Protein AF-0000000077106596 (afdb_homodimer)

pLDDT: mean 91.0, std 16.8, range [20.61, 98.94]

Secondary structure (DSSP, 8-state):
--------------------------------EEEEEEEEE-PPPGGGPPTT--EESS--EEEEEEEEETTEEEEEEEESSS-B-HHHHHHHHHHHHHHHT--GGGEEEEE---SSS-BBS-SS--SS-B-HHHHHHHHHHHHHHHHHHHHT-EEEEEEEEEEE-TTEE-SEEEETTTTEEEES---SS-S----EEEEEEEEETTS-EEEEEEEEEE---TTTT-TTEE--HHHHHHHHHHHHHH-TT-EEEEEEEEEEEESS---TTT-TT--HHHHHHHHHHHHHHHHHHHHHHHHHSPPB-----EEEEEEEEEEEEEEEES-SSTTT--S-TTSSSPPS--EEEEEEEEEEEEEEEEETTEEEEEESSEE-HHHHHHHHHH---SEEEEEE-S--TT-EE--HHHHHHT-HHHHH-SBPTTTHHHHHHHHHHHHHHHT-/------------------------------PPEEEEEEEEE-PPPGGGPPTT--EESS--EEEEEEEEETTEEEEEEEESSS-B-HHHHHHHHHHHHHHHT--GGGEEEEE---SSS-BBS-SS--SS-B-HHHHHHHHHHHHHHHHHHHHT-EEEEEEEEEEE-TTEE-SEEEETTTTEEEES---SS-S----EEEEEEEEETTS-EEEEEEEEEE---TTTT-TTEE--HHHHHHHHHHHHHH-TT-EEEEEEEEEEEESS---TTT-TT--HHHHHHHHHHHHHHHHHHHHHHHHHSPPB-----EEEEEEEEEEEEEEEES-SSTTT--S-TTSSSPPS--EEEEEEEEEEEEEEEEETTEEEEEESSEE-HHHHHHHHHH---SEEEEEE-S--TT-EE--HHHHHHT-HHHHH-SBPTTTHHHHHHHHHHHHHHHT-

Radius of gyration: 34.12 Å; Cα contacts (8 Å, |Δi|>4): 2135; chains: 2; bounding box: 176×103×85 Å

Solvent-accessible surface area (backbone atoms only — not comparable to full-atom values): 45170 Å² total; per-residue (Å²): 134,84,78,76,79,77,78,79,77,76,78,76,76,75,76,75,74,76,72,74,67,74,73,69,67,69,66,75,76,78,48,64,18,30,36,13,38,23,64,42,80,62,55,73,56,58,90,71,44,54,81,69,31,66,45,73,75,49,73,27,42,39,30,24,39,28,38,30,20,64,87,39,60,36,37,43,34,24,29,46,19,40,32,40,36,68,70,59,48,53,49,52,43,50,50,51,20,66,75,65,75,32,58,57,49,34,47,46,65,28,22,40,38,11,65,23,45,47,31,33,34,76,76,68,95,53,98,56,47,54,34,59,67,55,28,48,45,49,54,54,47,51,58,49,23,47,52,46,2,55,72,47,52,36,60,25,27,35,29,63,41,74,45,78,44,78,62,42,26,18,30,63,17,76,36,78,94,72,70,41,46,36,68,45,64,34,83,80,73,81,57,56,58,50,42,55,33,38,38,39,39,34,23,32,82,85,70,44,66,35,33,33,43,37,32,35,19,48,45,30,53,33,42,41,68,29,66,34,34,30,29,24,33,37,54,37,38,18,26,52,46,41,18,66,74,67,31,87,71,28,33,45,31,41,38,20,24,31,46,21,25,49,60,64,64,52,63,70,84,84,38,87,84,46,42,50,66,50,14,48,52,50,26,48,22,51,4,47,53,52,19,49,50,49,54,52,41,63,71,66,38,66,74,40,60,71,52,44,60,67,39,46,32,66,54,68,52,77,30,58,18,26,43,38,42,49,38,42,36,81,90,47,20,34,82,54,84,86,50,94,45,48,59,77,60,71,43,77,37,86,39,71,67,36,59,48,50,40,35,34,35,31,56,53,66,36,30,42,34,37,28,31,29,42,38,31,21,56,35,51,50,54,47,56,73,73,49,86,65,82,41,75,40,50,31,29,25,32,56,43,83,28,44,30,40,48,35,65,70,38,54,83,54,45,28,31,57,49,22,58,15,22,53,37,88,84,35,50,42,60,51,52,50,53,51,51,52,52,38,51,60,70,47,103,135,83,76,78,81,76,76,78,78,78,79,78,77,76,75,75,74,75,73,74,69,73,75,72,68,73,66,73,76,78,49,66,17,30,36,14,38,24,66,43,82,62,56,72,56,60,92,70,44,53,80,70,32,66,43,73,77,48,73,26,42,38,31,25,40,28,37,30,20,66,87,40,61,36,36,42,32,24,30,44,19,40,31,40,36,68,69,60,48,52,50,51,43,51,50,52,19,66,75,66,75,33,59,56,47,33,47,46,64,28,22,41,38,11,66,25,45,50,32,34,35,76,74,67,96,55,98,54,49,55,34,60,67,56,28,50,46,50,55,53,46,52,56,49,23,47,52,46,2,54,72,47,53,37,60,26,25,35,30,63,40,74,45,78,43,77,62,43,27,18,31,64,17,75,37,77,95,73,70,40,48,38,69,46,66,36,83,79,74,79,57,58,58,52,42,57,32,37,38,39,38,34,23,31,82,84,69,44,67,35,34,32,44,36,31,35,19,46,46,30,52,31,42,41,68,29,67,33,34,28,29,23,31,37,53,37,38,17,26,53,45,40,18,66,73,67,31,87,73,26,31,45,31,39,40,19,24,31,47,22,26,49,62,63,65,53,65,67,86,84,37,86,83,45,41,48,66,51,16,47,52,50,27,47,21,52,4,47,53,52,18,48,50,48,53,52,42,64,71,66,38,67,75,40,58,70,51,44,58,67,38,48,31,66,52,68,54,74,31,58,18,26,43,37,42,52,37,41,37,80,91,46,22,34,83,54,84,88,50,96,44,49,58,77,59,71,44,77,39,84,40,71,68,36,61,48,48,37,34,34,37,31,55,54,65,35,30,42,34,36,28,30,29,42,36,31,22,56,35,52,49,55,46,56,72,71,49,86,64,82,41,75,40,50,33,31,23,31,56,42,83,28,44,30,40,49,35,62,70,38,55,83,52,44,28,31,56,48,22,58,15,23,53,37,84,84,33,49,41,60,50,53,49,53,50,52,52,53,38,52,62,69,47,103

Sequence (888 aa):
MKKGLLYTIASFTCVSLIYASPVTAAEPMETALFAGAAKIDVTPEIDNLPTPLNEVNDPLYIRALYIESQDIPALIIAIDVPAIAPDIFSALLETISNNYAIPEANIILSVTHTHNSLRVANPGPSPIPTSAAFTKAVKDGTLEVVKDAISQKQAAKYGFSTAQSSLIVSRNEWLPNESRYVDGTDRTGLEEVDQTFGILHFESLSDKPIAAVLNLGIQPVVFEPAKNIVSGDVPGATSNYVEAALGEDYVALFTVGAPASPAYRVWSKDKPSRTAKTARTIMNAMGVILGEESLAQIDYMTMSEKPFEISSAVDSFTCSGKKTTPRNLKSHCDMDDETDLPACIHVDEPFPDVKLSLGVLRLGDLAYLTSDSNVTPALWNIFKAGSTLAHPQLVGTNFGPFRFVVNDAAYALNTYPATDTRAQSGCAQSGFISTLNALLQKTEMKKGLLYTIASFTCVSLIYASPVTAAEPMETALFAGAAKIDVTPEIDNLPTPLNEVNDPLYIRALYIESQDIPALIIAIDVPAIAPDIFSALLETISNNYAIPEANIILSVTHTHNSLRVANPGPSPIPTSAAFTKAVKDGTLEVVKDAISQKQAAKYGFSTAQSSLIVSRNEWLPNESRYVDGTDRTGLEEVDQTFGILHFESLSDKPIAAVLNLGIQPVVFEPAKNIVSGDVPGATSNYVEAALGEDYVALFTVGAPASPAYRVWSKDKPSRTAKTARTIMNAMGVILGEESLAQIDYMTMSEKPFEISSAVDSFTCSGKKTTPRNLKSHCDMDDETDLPACIHVDEPFPDVKLSLGVLRLGDLAYLTSDSNVTPALWNIFKAGSTLAHPQLVGTNFGPFRFVVNDAAYALNTYPATDTRAQSGCAQSGFISTLNALLQKTE

Nearest PDB structures (foldseek):
  4wgk-assembly1_A  TM=7.469E-01  e=1.684E-22  Homo sapiens
  4wgk-assembly2_B  TM=7.377E-01  e=1.684E-22  Homo sapiens
  2zws-assembly1_A  TM=7.308E-01  e=1.209E-21  Pseudomonas aeruginosa
  2zxc-assembly1_A  TM=7.308E-01  e=5.382E-21  Pseudomonas aeruginosa
  5j42-assembly1_A  TM=4.556E-01  e=4.514E-01  Mus musculus

Structure (mmCIF, N/CA/C/O backbone):
data_AF-0000000077106596-model_v1
#
loop_
_entity.id
_entity.type
_entity.pdbx_description
1 polymer 'Neutral/alkaline non-lysosomal ceramidase N-terminal domain-containing protein'
#
loop_
_atom_site.group_PDB
_atom_site.id
_atom_site.type_symbol
_atom_site.label_atom_id
_atom_site.label_alt_id
_atom_site.label_comp_id
_atom_site.label_asym_id
_atom_site.label_entity_id
_atom_site.label_seq_id
_atom_site.pdbx_PDB_ins_code
_atom_site.Cartn_x
_atom_site.Cartn_y
_atom_site.Cartn_z
_atom_site.occupancy
_atom_site.B_iso_or_equiv
_atom_site.auth_seq_id
_atom_site.auth_comp_id
_atom_site.auth_asym_id
_atom_site.auth_atom_id
_atom_site.pdbx_PDB_model_num
ATOM 1 N N . MET A 1 1 ? -98.562 -20.219 -50.594 1 20.61 1 MET A N 1
ATOM 2 C CA . MET A 1 1 ? -97.75 -21.453 -50.531 1 20.61 1 MET A CA 1
ATOM 3 C C . MET A 1 1 ? -96.312 -21.172 -50.25 1 20.61 1 MET A C 1
ATOM 5 O O . MET A 1 1 ? -95.562 -20.672 -51.094 1 20.61 1 MET A O 1
ATOM 9 N N . LYS A 1 2 ? -96.125 -20.688 -48.969 1 26.66 2 LYS A N 1
ATOM 10 C CA . LYS A 1 2 ? -95 -20.078 -48.25 1 26.66 2 LYS A CA 1
ATOM 11 C C . LYS A 1 2 ? -93.812 -21.016 -48.219 1 26.66 2 LYS A C 1
ATOM 13 O O . LYS A 1 2 ? -93.812 -22.031 -47.531 1 26.66 2 LYS A O 1
ATOM 18 N N . LYS A 1 3 ? -93.188 -21.188 -49.406 1 24.84 3 LYS A N 1
ATOM 19 C CA . LYS A 1 3 ? -92.062 -22.109 -49.656 1 24.84 3 LYS A CA 1
ATOM 20 C C . LYS A 1 3 ? -90.938 -21.953 -48.625 1 24.84 3 LYS A C 1
ATOM 22 O O . LYS A 1 3 ? -90.438 -20.844 -48.438 1 24.84 3 LYS A O 1
ATOM 27 N N . GLY A 1 4 ? -90.875 -22.781 -47.625 1 25.06 4 GLY A N 1
ATOM 28 C CA . GLY A 1 4 ? -90.062 -23.047 -46.406 1 25.06 4 GLY A CA 1
ATOM 29 C C . GLY A 1 4 ? -88.625 -23.344 -46.719 1 25.06 4 GLY A C 1
ATOM 30 O O . GLY A 1 4 ? -88.312 -24.344 -47.344 1 25.06 4 GLY A O 1
ATOM 31 N N . LEU A 1 5 ? -87.875 -22.344 -47.219 1 29.97 5 LEU A N 1
ATOM 32 C CA . LEU A 1 5 ? -86.5 -22.516 -47.656 1 29.97 5 LEU A CA 1
ATOM 33 C C . LEU A 1 5 ? -85.625 -23.141 -46.562 1 29.97 5 LEU A C 1
ATOM 35 O O . LEU A 1 5 ? -85.562 -22.578 -45.469 1 29.97 5 LEU A O 1
ATOM 39 N N . LEU A 1 6 ? -85.562 -24.438 -46.5 1 27.19 6 LEU A N 1
ATOM 40 C CA . LEU A 1 6 ? -84.812 -25.312 -45.594 1 27.19 6 LEU A CA 1
ATOM 41 C C . LEU A 1 6 ? -83.312 -25.031 -45.688 1 27.19 6 LEU A C 1
ATOM 43 O O . LEU A 1 6 ? -82.688 -25.234 -46.75 1 27.19 6 LEU A O 1
ATOM 47 N N . TYR A 1 7 ? -82.812 -23.922 -45.188 1 28.64 7 TYR A N 1
ATOM 48 C CA . TYR A 1 7 ? -81.375 -23.594 -45.219 1 28.64 7 TYR A CA 1
ATOM 49 C C . TYR A 1 7 ? -80.562 -24.641 -44.531 1 28.64 7 TYR A C 1
ATOM 51 O O . TYR A 1 7 ? -80.812 -25 -43.375 1 28.64 7 TYR A O 1
ATOM 59 N N . THR A 1 8 ? -80 -25.656 -45.25 1 27.86 8 THR A N 1
ATOM 60 C CA . THR A 1 8 ? -79.125 -26.734 -44.844 1 27.86 8 THR A CA 1
ATOM 61 C C . THR A 1 8 ? -77.875 -26.156 -44.219 1 27.86 8 THR A C 1
ATOM 63 O O . THR A 1 8 ? -77.125 -25.422 -44.875 1 27.86 8 THR A O 1
ATOM 66 N N . ILE A 1 9 ? -77.812 -25.844 -42.969 1 30.27 9 ILE A N 1
ATOM 67 C CA . ILE A 1 9 ? -76.625 -25.312 -42.219 1 30.27 9 ILE A CA 1
ATOM 68 C C . ILE A 1 9 ? -75.5 -26.344 -42.188 1 30.27 9 ILE A C 1
ATOM 70 O O . ILE A 1 9 ? -75.688 -27.453 -41.688 1 30.27 9 ILE A O 1
ATOM 74 N N . ALA A 1 10 ? -74.75 -26.469 -43.25 1 27.72 10 ALA A N 1
ATOM 75 C CA . ALA A 1 10 ? -73.562 -27.344 -43.312 1 27.72 10 ALA A CA 1
ATOM 76 C C . ALA A 1 10 ? -72.625 -27.125 -42.125 1 27.72 10 ALA A C 1
ATOM 78 O O . ALA A 1 10 ? -72.25 -25.984 -41.844 1 27.72 10 ALA A O 1
ATOM 79 N N . SER A 1 11 ? -72.688 -27.906 -41.125 1 28.81 11 SER A N 1
ATOM 80 C CA . SER A 1 11 ? -71.875 -27.984 -39.906 1 28.81 11 SER A CA 1
ATOM 81 C C . SER A 1 11 ? -70.438 -28.234 -40.25 1 28.81 11 SER A C 1
ATOM 83 O O . SER A 1 11 ? -70.062 -29.266 -40.844 1 28.81 11 SER A O 1
ATOM 85 N N . PHE A 1 12 ? -69.688 -27.266 -40.75 1 31.22 12 PHE A N 1
ATOM 86 C CA . PHE A 1 12 ? -68.25 -27.438 -41 1 31.22 12 PHE A CA 1
ATOM 87 C C . PHE A 1 12 ? -67.562 -27.891 -39.719 1 31.22 12 PHE A C 1
ATOM 89 O O . PHE A 1 12 ? -67.688 -27.25 -38.688 1 31.22 12 PHE A O 1
ATOM 96 N N . THR A 1 13 ? -67.375 -29.172 -39.562 1 29.67 13 THR A N 1
ATOM 97 C CA . THR A 1 13 ? -66.562 -29.812 -38.531 1 29.67 13 THR A CA 1
ATOM 98 C C . THR A 1 13 ? -65.125 -29.281 -38.531 1 29.67 13 THR A C 1
ATOM 100 O O . THR A 1 13 ? -64.438 -29.469 -39.5 1 29.67 13 THR A O 1
ATOM 103 N N . CYS A 1 14 ? -64.875 -28.109 -38.031 1 28.72 14 CYS A N 1
ATOM 104 C CA . CYS A 1 14 ? -63.531 -27.641 -37.875 1 28.72 14 CYS A CA 1
ATOM 105 C C . CYS A 1 14 ? -62.688 -28.625 -37.062 1 28.72 14 CYS A C 1
ATOM 107 O O . CYS A 1 14 ? -63 -28.891 -35.906 1 28.72 14 CYS A O 1
ATOM 109 N N . VAL A 1 15 ? -62.094 -29.609 -37.75 1 33.62 15 VAL A N 1
ATOM 110 C CA . VAL A 1 15 ? -61.062 -30.453 -37.125 1 33.62 15 VAL A CA 1
ATOM 111 C C . VAL A 1 15 ? -60 -29.578 -36.469 1 33.62 15 VAL A C 1
ATOM 113 O O . VAL A 1 15 ? -59.344 -28.797 -37.125 1 33.62 15 VAL A O 1
ATOM 116 N N . SER A 1 16 ? -60.219 -29.172 -35.25 1 31.47 16 SER A N 1
ATOM 117 C CA . SER A 1 16 ? -59.188 -28.547 -34.438 1 31.47 16 SER A CA 1
ATOM 118 C C . SER A 1 16 ? -57.906 -29.375 -34.469 1 31.47 16 SER A C 1
ATOM 120 O O . SER A 1 16 ? -57.875 -30.5 -33.969 1 31.47 16 SER A O 1
ATOM 122 N N . LEU A 1 17 ? -57.125 -29.219 -35.531 1 34.66 17 LEU A N 1
ATOM 123 C CA . LEU A 1 17 ? -55.781 -29.766 -35.438 1 34.66 17 LEU A CA 1
ATOM 124 C C . LEU A 1 17 ? -55.094 -29.297 -34.156 1 34.66 17 LEU A C 1
ATOM 126 O O . LEU A 1 17 ? -54.906 -28.094 -33.969 1 34.66 17 LEU A O 1
ATOM 130 N N . ILE A 1 18 ? -55.281 -30.047 -33.125 1 34.75 18 ILE A N 1
ATOM 131 C CA . ILE A 1 18 ? -54.438 -29.875 -31.938 1 34.75 18 ILE A CA 1
ATOM 132 C C . ILE A 1 18 ? -52.969 -29.875 -32.344 1 34.75 18 ILE A C 1
ATOM 134 O O . ILE A 1 18 ? -52.438 -30.875 -32.844 1 34.75 18 ILE A O 1
ATOM 138 N N . TYR A 1 19 ? -52.5 -28.719 -32.875 1 34.03 19 TYR A N 1
ATOM 139 C CA . TYR A 1 19 ? -51.031 -28.594 -32.969 1 34.03 19 TYR A CA 1
ATOM 140 C C . TYR A 1 19 ? -50.375 -28.969 -31.656 1 34.03 19 TYR A C 1
ATOM 142 O O . TYR A 1 19 ? -50.688 -28.406 -30.609 1 34.03 19 TYR A O 1
ATOM 150 N N . ALA A 1 20 ? -49.969 -30.234 -31.516 1 37.34 20 ALA A N 1
ATOM 151 C CA . ALA A 1 20 ? -49.031 -30.609 -30.453 1 37.34 20 ALA A CA 1
ATOM 152 C C . ALA A 1 20 ? -47.875 -29.609 -30.344 1 37.34 20 ALA A C 1
ATOM 154 O O . ALA A 1 20 ? -47.156 -29.359 -31.312 1 37.34 20 ALA A O 1
ATOM 155 N N . SER A 1 21 ? -48.125 -28.641 -29.516 1 38.34 21 SER A N 1
ATOM 156 C CA . SER A 1 21 ? -46.969 -27.797 -29.234 1 38.34 21 SER A CA 1
ATOM 157 C C . SER A 1 21 ? -45.719 -28.625 -29.047 1 38.34 21 SER A C 1
ATOM 159 O O . SER A 1 21 ? -45.719 -29.609 -28.328 1 38.34 21 SER A O 1
ATOM 161 N N . PRO A 1 22 ? -44.781 -28.562 -30 1 39 22 PRO A N 1
ATOM 162 C CA . PRO A 1 22 ? -43.531 -29.297 -29.703 1 39 22 PRO A CA 1
ATOM 163 C C . PRO A 1 22 ? -43.094 -29.141 -28.25 1 39 22 PRO A C 1
ATOM 165 O O . PRO A 1 22 ? -43.312 -28.078 -27.656 1 39 22 PRO A O 1
ATOM 168 N N . VAL A 1 23 ? -43.156 -30.219 -27.5 1 40.28 23 VAL A N 1
ATOM 169 C CA . VAL A 1 23 ? -42.406 -30.281 -26.25 1 40.28 23 VAL A CA 1
ATOM 170 C C . VAL A 1 23 ? -41.094 -29.531 -26.406 1 40.28 23 VAL A C 1
ATOM 172 O O . VAL A 1 23 ? -40.281 -29.859 -27.266 1 40.28 23 VAL A O 1
ATOM 175 N N . THR A 1 24 ? -41.156 -28.266 -26.188 1 35.38 24 THR A N 1
ATOM 176 C CA . THR A 1 24 ? -39.844 -27.641 -26.031 1 35.38 24 THR A CA 1
ATOM 177 C C . THR A 1 24 ? -38.906 -28.547 -25.266 1 35.38 24 THR A C 1
ATOM 179 O O . THR A 1 24 ? -39.188 -29 -24.172 1 35.38 24 THR A O 1
ATOM 182 N N . ALA A 1 25 ? -38.156 -29.391 -25.969 1 32.91 25 ALA A N 1
ATOM 183 C CA . ALA A 1 25 ? -37.031 -30.031 -25.312 1 32.91 25 ALA A CA 1
ATOM 184 C C . ALA A 1 25 ? -36.5 -29.188 -24.156 1 32.91 25 ALA A C 1
ATOM 186 O O . ALA A 1 25 ? -36.375 -27.969 -24.281 1 32.91 25 ALA A O 1
ATOM 187 N N . ALA A 1 26 ? -36.75 -29.719 -23.031 1 36.34 26 ALA A N 1
ATOM 188 C CA . ALA A 1 26 ? -36.125 -29.125 -21.859 1 36.34 26 ALA A CA 1
ATOM 189 C C . ALA A 1 26 ? -34.75 -28.531 -22.219 1 36.34 26 ALA A C 1
ATOM 191 O O . ALA A 1 26 ? -33.969 -29.172 -22.906 1 36.34 26 ALA A O 1
ATOM 192 N N . GLU A 1 27 ? -34.688 -27.297 -22.438 1 39.28 27 GLU A N 1
ATOM 193 C CA . GLU A 1 27 ? -33.344 -26.703 -22.547 1 39.28 27 GLU A CA 1
ATOM 194 C C . GLU A 1 27 ? -32.312 -27.578 -21.859 1 39.28 27 GLU A C 1
ATOM 196 O O . GLU A 1 27 ? -32.562 -28.109 -20.766 1 39.28 27 GLU A O 1
ATOM 201 N N . PRO A 1 28 ? -31.453 -28.234 -22.531 1 41.34 28 PRO A N 1
ATOM 202 C CA . PRO A 1 28 ? -30.422 -28.953 -21.781 1 41.34 28 PRO A CA 1
ATOM 203 C C . PRO A 1 28 ? -30.109 -28.312 -20.422 1 41.34 28 PRO A C 1
ATOM 205 O O . PRO A 1 28 ? -30.109 -27.078 -20.312 1 41.34 28 PRO A O 1
ATOM 208 N N . MET A 1 29 ? -30.547 -28.766 -19.344 1 42.38 29 MET A N 1
ATOM 209 C CA . MET A 1 29 ? -30.172 -28.328 -18 1 42.38 29 MET A CA 1
ATOM 210 C C . MET A 1 29 ? -28.781 -27.719 -18.016 1 42.38 29 MET A C 1
ATOM 212 O O . MET A 1 29 ? -27.797 -28.406 -18.297 1 42.38 29 MET A O 1
ATOM 216 N N . GLU A 1 30 ? -28.531 -26.547 -18.531 1 51.75 30 GLU A N 1
ATOM 217 C CA . GLU A 1 30 ? -27.297 -25.797 -18.391 1 51.75 30 GLU A CA 1
ATOM 218 C C . GLU A 1 30 ? -26.531 -26.234 -17.141 1 51.75 30 GLU A C 1
ATOM 220 O O . GLU A 1 30 ? -27.031 -26.094 -16.016 1 51.75 30 GLU A O 1
ATOM 225 N N . THR A 1 31 ? -25.719 -27.281 -17.172 1 65.56 31 THR A N 1
ATOM 226 C CA . THR A 1 31 ? -25 -27.922 -16.078 1 65.56 31 THR A CA 1
ATOM 227 C C . THR A 1 31 ? -24.328 -26.891 -15.188 1 65.56 31 THR A C 1
ATOM 229 O O . THR A 1 31 ? -23.844 -25.859 -15.68 1 65.56 31 THR A O 1
ATOM 232 N N . ALA A 1 32 ? -24.359 -27 -13.875 1 85.62 32 ALA A N 1
ATOM 233 C CA . ALA A 1 32 ? -24.031 -26.188 -12.703 1 85.62 32 ALA A CA 1
ATOM 234 C C . ALA A 1 32 ? -22.531 -25.969 -12.586 1 85.62 32 ALA A C 1
ATOM 236 O O . ALA A 1 32 ? -21.75 -26.734 -13.148 1 85.62 32 ALA A O 1
ATOM 237 N N . LEU A 1 33 ? -22.125 -24.891 -12.289 1 96.81 33 LEU A N 1
ATOM 238 C CA . LEU A 1 33 ? -20.766 -24.578 -11.867 1 96.81 33 LEU A CA 1
ATOM 239 C C . LEU A 1 33 ? -20.484 -25.172 -10.484 1 96.81 33 LEU A C 1
ATOM 241 O O . LEU A 1 33 ? -21.312 -25.047 -9.578 1 96.81 33 LEU A O 1
ATOM 245 N N . PHE A 1 34 ? -19.375 -25.875 -10.461 1 98.25 34 PHE A N 1
ATOM 246 C CA . PHE A 1 34 ? -18.969 -26.484 -9.195 1 98.25 34 PHE A CA 1
ATOM 247 C C . PHE A 1 34 ? -17.562 -26.016 -8.797 1 98.25 34 PHE A C 1
ATOM 249 O O . PHE A 1 34 ? -16.734 -25.734 -9.664 1 98.25 34 PHE A O 1
ATOM 256 N N . ALA A 1 35 ? -17.359 -25.969 -7.508 1 98.75 35 ALA A N 1
ATOM 257 C CA . ALA A 1 35 ? -16.047 -25.672 -6.965 1 98.75 35 ALA A CA 1
ATOM 258 C C . ALA A 1 35 ? -15.797 -26.422 -5.664 1 98.75 35 ALA A C 1
ATOM 260 O O . ALA A 1 35 ? -16.734 -26.75 -4.938 1 98.75 35 ALA A O 1
ATOM 261 N N . GLY A 1 36 ? -14.609 -26.781 -5.445 1 98.75 36 GLY A N 1
ATOM 262 C CA . GLY A 1 36 ? -14.102 -27.344 -4.207 1 98.75 36 GLY A CA 1
ATOM 263 C C . GLY A 1 36 ? -12.664 -26.953 -3.912 1 98.75 36 GLY A C 1
ATOM 264 O O . GLY A 1 36 ? -11.867 -26.766 -4.832 1 98.75 36 GLY A O 1
ATOM 265 N N . ALA A 1 37 ? -12.375 -26.844 -2.615 1 98.88 37 ALA A N 1
ATOM 266 C CA . ALA A 1 37 ? -11.023 -26.406 -2.268 1 98.88 37 ALA A CA 1
ATOM 267 C C . ALA A 1 37 ? -10.539 -27.094 -0.993 1 98.88 37 ALA A C 1
ATOM 269 O O . ALA A 1 37 ? -11.352 -27.547 -0.182 1 98.88 37 ALA A O 1
ATOM 270 N N . ALA A 1 38 ? -9.258 -27.141 -0.921 1 98.81 38 ALA A N 1
ATOM 271 C CA . ALA A 1 38 ? -8.617 -27.703 0.264 1 98.81 38 ALA A CA 1
ATOM 272 C C . ALA A 1 38 ? -7.191 -27.188 0.422 1 98.81 38 ALA A C 1
ATOM 274 O O . ALA A 1 38 ? -6.613 -26.641 -0.524 1 98.81 38 ALA A O 1
ATOM 275 N N . LYS A 1 39 ? -6.672 -27.297 1.571 1 98.69 39 LYS A N 1
ATOM 276 C CA . LYS A 1 39 ? -5.273 -26.984 1.854 1 98.69 39 LYS A CA 1
ATOM 277 C C . LYS A 1 39 ? -4.672 -28 2.824 1 98.69 39 LYS A C 1
ATOM 279 O O . LYS A 1 39 ? -5.391 -28.609 3.617 1 98.69 39 LYS A O 1
ATOM 284 N N . ILE A 1 40 ? -3.432 -28.156 2.766 1 98.56 40 ILE A N 1
ATOM 285 C CA . ILE A 1 40 ? -2.746 -29.078 3.664 1 98.56 40 ILE A CA 1
ATOM 286 C C . ILE A 1 40 ? -1.422 -28.469 4.117 1 98.56 40 ILE A C 1
ATOM 288 O O . ILE A 1 40 ? -0.738 -27.797 3.338 1 98.56 40 ILE A O 1
ATOM 292 N N . ASP A 1 41 ? -1.098 -28.609 5.379 1 98.44 41 ASP A N 1
ATOM 293 C CA . ASP A 1 41 ? 0.151 -28.172 5.984 1 98.44 41 ASP A CA 1
ATOM 294 C C . ASP A 1 41 ? 1.279 -29.156 5.723 1 98.44 41 ASP A C 1
ATOM 296 O O . ASP A 1 41 ? 1.189 -30.328 6.105 1 98.44 41 ASP A O 1
ATOM 300 N N . VAL A 1 42 ? 2.322 -28.703 5.082 1 98.31 42 VAL A N 1
ATOM 301 C CA . VAL A 1 42 ? 3.441 -29.594 4.781 1 98.31 42 VAL A CA 1
ATOM 302 C C . VAL A 1 42 ? 4.703 -29.078 5.48 1 98.31 42 VAL A C 1
ATOM 304 O O . VAL A 1 42 ? 5.816 -29.438 5.09 1 98.31 42 VAL A O 1
ATOM 307 N N . THR A 1 43 ? 4.59 -28.234 6.48 1 98 43 THR A N 1
ATOM 308 C CA . THR A 1 43 ? 5.719 -27.688 7.215 1 98 43 THR A CA 1
ATOM 309 C C . THR A 1 43 ? 6.543 -28.797 7.859 1 98 43 THR A C 1
ATOM 311 O O . THR A 1 43 ? 6.016 -29.609 8.625 1 98 43 THR A O 1
ATOM 314 N N . PRO A 1 44 ? 7.785 -28.797 7.535 1 95.94 44 PRO A N 1
ATOM 315 C CA . PRO A 1 44 ? 8.602 -29.812 8.211 1 95.94 44 PRO A CA 1
ATOM 316 C C . PRO A 1 44 ? 8.758 -29.531 9.711 1 95.94 44 PRO A C 1
ATOM 318 O O . PRO A 1 44 ? 8.719 -28.375 10.133 1 95.94 44 PRO A O 1
ATOM 321 N N . GLU A 1 45 ? 9.031 -30.609 10.406 1 94.75 45 GLU A N 1
ATOM 322 C CA . GLU A 1 45 ? 9.461 -30.438 11.789 1 94.75 45 GLU A CA 1
ATOM 323 C C . GLU A 1 45 ? 10.828 -29.766 11.859 1 94.75 45 GLU A C 1
ATOM 325 O O . GLU A 1 45 ? 11.695 -30.031 11.023 1 94.75 45 GLU A O 1
ATOM 330 N N . ILE A 1 46 ? 10.984 -29 12.844 1 94.31 46 ILE A N 1
ATOM 331 C CA . ILE A 1 46 ? 12.195 -28.203 12.984 1 94.31 46 ILE A CA 1
ATOM 332 C C . ILE A 1 46 ? 13.422 -29.094 12.945 1 94.31 46 ILE A C 1
ATOM 334 O O . ILE A 1 46 ? 14.414 -28.781 12.289 1 94.31 46 ILE A O 1
ATOM 338 N N . ASP A 1 47 ? 13.375 -30.25 13.555 1 92.81 47 ASP A N 1
ATOM 339 C CA . ASP A 1 47 ? 14.5 -31.172 13.648 1 92.81 47 ASP A CA 1
ATOM 340 C C . ASP A 1 47 ? 14.828 -31.766 12.281 1 92.81 47 ASP A C 1
ATOM 342 O O . ASP A 1 47 ? 15.914 -32.312 12.078 1 92.81 47 ASP A O 1
ATOM 346 N N . ASN A 1 48 ? 14 -31.609 11.328 1 91.5 48 ASN A N 1
ATOM 347 C CA . ASN A 1 48 ? 14.188 -32.188 10.008 1 91.5 48 ASN A CA 1
ATOM 348 C C . ASN A 1 48 ? 14.609 -31.141 8.984 1 91.5 48 ASN A C 1
ATOM 350 O O . ASN A 1 48 ? 14.773 -31.453 7.805 1 91.5 48 ASN A O 1
ATOM 354 N N . LEU A 1 49 ? 14.789 -29.984 9.43 1 93.81 49 LEU A N 1
ATOM 355 C CA . LEU A 1 49 ? 15.203 -28.906 8.523 1 93.81 49 LEU A CA 1
ATOM 356 C C . LEU A 1 49 ? 16.688 -29 8.219 1 93.81 49 LEU A C 1
ATOM 358 O O . LEU A 1 49 ? 17.5 -29.141 9.133 1 93.81 49 LEU A O 1
ATOM 362 N N . PRO A 1 50 ? 16.984 -28.938 6.953 1 92.12 50 PRO A N 1
ATOM 363 C CA . PRO A 1 50 ? 18.406 -28.859 6.645 1 92.12 50 PRO A CA 1
ATOM 364 C C . PRO A 1 50 ? 19.016 -27.484 6.965 1 92.12 50 PRO A C 1
ATOM 366 O O . PRO A 1 50 ? 18.312 -26.484 6.895 1 92.12 50 PRO A O 1
ATOM 369 N N . THR A 1 51 ? 20.344 -27.547 7.148 1 89.19 51 THR A N 1
ATOM 370 C CA . THR A 1 51 ? 21.062 -26.281 7.32 1 89.19 51 THR A CA 1
ATOM 371 C C . THR A 1 51 ? 20.969 -25.438 6.055 1 89.19 51 THR A C 1
ATOM 373 O O . THR A 1 51 ? 21.062 -25.953 4.941 1 89.19 51 THR A O 1
ATOM 376 N N . PRO A 1 52 ? 20.734 -24.172 6.238 1 91.81 52 PRO A N 1
ATOM 377 C CA . PRO A 1 52 ? 20.797 -23.359 7.453 1 91.81 52 PRO A CA 1
ATOM 378 C C . PRO A 1 52 ? 19.438 -23.172 8.109 1 91.81 52 PRO A C 1
ATOM 380 O O . PRO A 1 52 ? 19.328 -22.469 9.109 1 91.81 52 PRO A O 1
ATOM 383 N N . LEU A 1 53 ? 18.406 -23.766 7.641 1 94.38 53 LEU A N 1
ATOM 384 C CA . LEU A 1 53 ? 17.078 -23.609 8.195 1 94.38 53 LEU A CA 1
ATOM 385 C C . LEU A 1 53 ? 16.984 -24.25 9.578 1 94.38 53 LEU A C 1
ATOM 387 O O . LEU A 1 53 ? 17.391 -25.406 9.773 1 94.38 53 LEU A O 1
ATOM 391 N N . ASN A 1 54 ? 16.453 -23.438 10.594 1 96 54 ASN A N 1
ATOM 392 C CA . ASN A 1 54 ? 16.359 -24 11.938 1 96 54 ASN A CA 1
ATOM 393 C C . ASN A 1 54 ? 15.188 -23.406 12.711 1 96 54 ASN A C 1
ATOM 395 O O . ASN A 1 54 ? 15.031 -23.672 13.906 1 96 54 ASN A O 1
ATOM 399 N N . GLU A 1 55 ? 14.43 -22.625 12.086 1 96.81 55 GLU A N 1
ATOM 400 C CA . GLU A 1 55 ? 13.242 -22.016 12.672 1 96.81 55 GLU A CA 1
ATOM 401 C C . GLU A 1 55 ? 12.102 -21.938 11.664 1 96.81 55 GLU A C 1
ATOM 403 O O . GLU A 1 55 ? 12.336 -21.938 10.453 1 96.81 55 GLU A O 1
ATOM 408 N N . VAL A 1 56 ? 10.875 -21.922 12.164 1 97.81 56 VAL A N 1
ATOM 409 C CA . VAL A 1 56 ? 9.688 -21.766 11.336 1 97.81 56 VAL A CA 1
ATOM 410 C C . VAL A 1 56 ? 8.922 -20.5 11.75 1 97.81 56 VAL A C 1
ATOM 412 O O . VAL A 1 56 ? 8.5 -20.391 12.906 1 97.81 56 VAL A O 1
ATOM 415 N N . ASN A 1 57 ? 8.781 -19.562 10.82 1 97.81 57 ASN A N 1
ATOM 416 C CA . ASN A 1 57 ? 8.008 -18.344 11.086 1 97.81 57 ASN A CA 1
ATOM 417 C C . ASN A 1 57 ? 6.516 -18.578 10.914 1 97.81 57 ASN A C 1
ATOM 419 O O . ASN A 1 57 ? 5.711 -18.141 11.727 1 97.81 57 ASN A O 1
ATOM 423 N N . ASP A 1 58 ? 6.09 -19.219 9.906 1 98.06 58 ASP A N 1
ATOM 424 C CA . ASP A 1 58 ? 4.719 -19.562 9.539 1 98.06 58 ASP A CA 1
ATOM 425 C C . ASP A 1 58 ? 4.676 -20.859 8.719 1 98.06 58 ASP A C 1
ATOM 427 O O . ASP A 1 58 ? 5.672 -21.234 8.109 1 98.06 58 ASP A O 1
ATOM 431 N N . PRO A 1 59 ? 3.564 -21.484 8.672 1 97.69 59 PRO A N 1
ATOM 432 C CA . PRO A 1 59 ? 3.484 -22.781 7.988 1 97.69 59 PRO A CA 1
ATOM 433 C C . PRO A 1 59 ? 3.588 -22.656 6.473 1 97.69 59 PRO A C 1
ATOM 435 O O . PRO A 1 59 ? 3.277 -21.594 5.914 1 97.69 59 PRO A O 1
ATOM 438 N N . LEU A 1 60 ? 4.023 -23.766 5.867 1 98.56 60 LEU A N 1
ATOM 439 C CA . LEU A 1 60 ? 3.986 -23.938 4.422 1 98.56 60 LEU A CA 1
ATOM 440 C C . LEU A 1 60 ? 2.781 -24.781 4.012 1 98.56 60 LEU A C 1
ATOM 442 O O . LEU A 1 60 ? 2.545 -25.859 4.57 1 98.56 60 LEU A O 1
ATOM 446 N N . TYR A 1 61 ? 2.098 -24.312 3.006 1 98.81 61 TYR A N 1
ATOM 447 C CA . TYR A 1 61 ? 0.877 -25.016 2.621 1 98.81 61 TYR A CA 1
ATOM 448 C C . TYR A 1 61 ? 0.902 -25.375 1.144 1 98.81 61 TYR A C 1
ATOM 450 O O . TYR A 1 61 ? 1.612 -24.75 0.353 1 98.81 61 TYR A O 1
ATOM 458 N N . ILE A 1 62 ? 0.196 -26.422 0.85 1 98.94 62 ILE A N 1
ATOM 459 C CA . ILE A 1 62 ? -0.313 -26.688 -0.492 1 98.94 62 ILE A CA 1
ATOM 460 C C . ILE A 1 62 ? -1.812 -26.391 -0.542 1 98.94 62 ILE A C 1
ATOM 462 O O . ILE A 1 62 ? -2.566 -26.844 0.322 1 98.94 62 ILE A O 1
ATOM 466 N N . ARG A 1 63 ? -2.217 -25.609 -1.464 1 98.94 63 ARG A N 1
ATOM 467 C CA . ARG A 1 63 ? -3.615 -25.234 -1.651 1 98.94 63 ARG A CA 1
ATOM 468 C C . ARG A 1 63 ? -4.113 -25.641 -3.033 1 98.94 63 ARG A C 1
ATOM 470 O O . ARG A 1 63 ? -3.389 -25.516 -4.023 1 98.94 63 ARG A O 1
ATOM 477 N N . ALA A 1 64 ? -5.336 -26.109 -3.102 1 98.94 64 ALA A N 1
ATOM 478 C CA . ALA A 1 64 ? -5.902 -26.547 -4.379 1 98.94 64 ALA A CA 1
ATOM 479 C C . ALA A 1 64 ? -7.348 -26.078 -4.523 1 98.94 64 ALA A C 1
ATOM 481 O O . ALA A 1 64 ? -8.109 -26.078 -3.553 1 98.94 64 ALA A O 1
ATOM 482 N N . LEU A 1 65 ? -7.691 -25.719 -5.672 1 98.94 65 LEU A N 1
ATOM 483 C CA . LEU A 1 65 ? -9.039 -25.359 -6.082 1 98.94 65 LEU A CA 1
ATOM 484 C C . LEU A 1 65 ? -9.484 -26.188 -7.281 1 98.94 65 LEU A C 1
ATOM 486 O O . LEU A 1 65 ? -8.844 -26.156 -8.336 1 98.94 65 LEU A O 1
ATOM 490 N N . TYR A 1 66 ? -10.508 -26.922 -7.086 1 98.88 66 TYR A N 1
ATOM 491 C CA . TYR A 1 66 ? -11.18 -27.672 -8.148 1 98.88 66 TYR A CA 1
ATOM 492 C C . TYR A 1 66 ? -12.352 -26.875 -8.711 1 98.88 66 TYR A C 1
ATOM 494 O O . TYR A 1 66 ? -13.156 -26.328 -7.961 1 98.88 66 TYR A O 1
ATOM 502 N N . ILE A 1 67 ? -12.422 -26.781 -10.047 1 98.81 67 ILE A N 1
ATOM 503 C CA . ILE A 1 67 ? -13.5 -26.094 -10.75 1 98.81 67 ILE A CA 1
ATOM 504 C C . ILE A 1 67 ? -14.086 -27.016 -11.812 1 98.81 67 ILE A C 1
ATOM 506 O O . ILE A 1 67 ? -13.352 -27.703 -12.531 1 98.81 67 ILE A O 1
ATOM 510 N N . GLU A 1 68 ? -15.328 -27.047 -11.883 1 98.5 68 GLU A N 1
ATOM 511 C CA . GLU A 1 68 ? -16.016 -27.781 -12.945 1 98.5 68 GLU A CA 1
ATOM 512 C C . GLU A 1 68 ? -17.156 -26.953 -13.531 1 98.5 68 GLU A C 1
ATOM 514 O O . GLU A 1 68 ? -18.031 -26.484 -12.797 1 98.5 68 GLU A O 1
ATOM 519 N N . SER A 1 69 ? -17.094 -26.75 -14.727 1 98 69 SER A N 1
ATOM 520 C CA . SER A 1 69 ? -18.125 -26.031 -15.461 1 98 69 SER A CA 1
ATOM 521 C C . SER A 1 69 ? -18.5 -26.75 -16.75 1 98 69 SER A C 1
ATOM 523 O O . SER A 1 69 ? -17.625 -27.141 -17.531 1 98 69 SER A O 1
ATOM 525 N N . GLN A 1 70 ? -19.812 -27.016 -16.969 1 95.25 70 GLN A N 1
ATOM 526 C CA . GLN A 1 70 ? -20.312 -27.734 -18.125 1 95.25 70 GLN A CA 1
ATOM 527 C C . GLN A 1 70 ? -19.625 -29.078 -18.281 1 95.25 70 GLN A C 1
ATOM 529 O O . GLN A 1 70 ? -19.188 -29.438 -19.375 1 95.25 70 GLN A O 1
ATOM 534 N N . ASP A 1 71 ? -19.328 -29.641 -17.188 1 94.81 71 ASP A N 1
ATOM 535 C CA . ASP A 1 71 ? -18.797 -31 -17.078 1 94.81 71 ASP A CA 1
ATOM 536 C C . ASP A 1 71 ? -17.328 -31.047 -17.469 1 94.81 71 ASP A C 1
ATOM 538 O O . ASP A 1 71 ? -16.781 -32.125 -17.75 1 94.81 71 ASP A O 1
ATOM 542 N N . ILE A 1 72 ? -16.703 -29.938 -17.562 1 97.5 72 ILE A N 1
ATOM 543 C CA . ILE A 1 72 ? -15.273 -29.875 -17.844 1 97.5 72 ILE A CA 1
ATOM 544 C C . ILE A 1 72 ? -14.531 -29.438 -16.578 1 97.5 72 ILE A C 1
ATOM 546 O O . ILE A 1 72 ? -14.812 -28.391 -16.016 1 97.5 72 ILE A O 1
ATOM 550 N N . PRO A 1 73 ? -13.586 -30.219 -16.141 1 98.25 73 PRO A N 1
ATOM 551 C CA . PRO A 1 73 ? -12.867 -29.906 -14.906 1 98.25 73 PRO A CA 1
ATOM 552 C C . PRO A 1 73 ? -11.609 -29.094 -15.141 1 98.25 73 PRO A C 1
ATOM 554 O O . PRO A 1 73 ? -11 -29.172 -16.203 1 98.25 73 PRO A O 1
ATOM 557 N N . ALA A 1 74 ? -11.266 -28.328 -14.164 1 98.81 74 ALA A N 1
ATOM 558 C CA . ALA A 1 74 ? -9.992 -27.625 -14.055 1 98.81 74 ALA A CA 1
ATOM 559 C C . ALA A 1 74 ? -9.469 -27.641 -12.617 1 98.81 74 ALA A C 1
ATOM 561 O O . ALA A 1 74 ? -10.25 -27.828 -11.672 1 98.81 74 ALA A O 1
ATOM 562 N N . LEU A 1 75 ? -8.18 -27.547 -12.523 1 98.88 75 LEU A N 1
ATOM 563 C CA . LEU A 1 75 ? -7.527 -27.594 -11.219 1 98.88 75 LEU A CA 1
ATOM 564 C C . LEU A 1 75 ? -6.422 -26.531 -11.133 1 98.88 75 LEU A C 1
ATOM 566 O O . LEU A 1 75 ? -5.613 -26.406 -12.055 1 98.88 75 LEU A O 1
ATOM 570 N N . ILE A 1 76 ? -6.434 -25.781 -10.055 1 98.94 76 ILE A N 1
ATOM 571 C CA . ILE A 1 76 ? -5.355 -24.844 -9.75 1 98.94 76 ILE A CA 1
ATOM 572 C C . ILE A 1 76 ? -4.723 -25.203 -8.406 1 98.94 76 ILE A C 1
ATOM 574 O O . ILE A 1 76 ? -5.43 -25.391 -7.41 1 98.94 76 ILE A O 1
ATOM 578 N N . ILE A 1 77 ? -3.426 -25.312 -8.422 1 98.94 77 ILE A N 1
ATOM 579 C CA . ILE A 1 77 ? -2.674 -25.688 -7.23 1 98.94 77 ILE A CA 1
ATOM 580 C C . ILE A 1 77 ? -1.56 -24.672 -6.98 1 98.94 77 ILE A C 1
ATOM 582 O O . ILE A 1 77 ? -0.874 -24.25 -7.914 1 98.94 77 ILE A O 1
ATOM 586 N N . ALA A 1 78 ? -1.4 -24.25 -5.762 1 98.94 78 ALA A N 1
ATOM 587 C CA . ALA A 1 78 ? -0.305 -23.391 -5.344 1 98.94 78 ALA A CA 1
ATOM 588 C C . ALA A 1 78 ? 0.451 -23.984 -4.16 1 98.94 78 ALA A C 1
ATOM 590 O O . ALA A 1 78 ? -0.157 -24.375 -3.162 1 98.94 78 ALA A O 1
ATOM 591 N N . ILE A 1 79 ? 1.763 -24.016 -4.258 1 98.88 79 ILE A N 1
ATOM 592 C CA . ILE A 1 79 ? 2.6 -24.641 -3.236 1 98.88 79 ILE A CA 1
ATOM 593 C C . ILE A 1 79 ? 3.615 -23.625 -2.717 1 98.88 79 ILE A C 1
ATOM 595 O O . ILE A 1 79 ? 4.301 -22.969 -3.502 1 98.88 79 ILE A O 1
ATOM 599 N N . ASP A 1 80 ? 3.812 -23.547 -1.386 1 98.5 80 ASP A N 1
ATOM 600 C CA . ASP A 1 80 ? 4.75 -22.609 -0.771 1 98.5 80 ASP A CA 1
ATOM 601 C C . ASP A 1 80 ? 6.176 -23.156 -0.82 1 98.5 80 ASP A C 1
ATOM 603 O O . ASP A 1 80 ? 6.785 -23.422 0.221 1 98.5 80 ASP A O 1
ATOM 607 N N . VAL A 1 81 ? 6.691 -23.156 -2.049 1 97.88 81 VAL A N 1
ATOM 608 C CA . VAL A 1 81 ? 8.078 -23.547 -2.275 1 97.88 81 VAL A CA 1
ATOM 609 C C . VAL A 1 81 ? 8.695 -22.656 -3.354 1 97.88 81 VAL A C 1
ATOM 611 O O . VAL A 1 81 ? 7.984 -21.984 -4.09 1 97.88 81 VAL A O 1
ATOM 614 N N . PRO A 1 82 ? 9.992 -22.672 -3.391 1 96.5 82 PRO A N 1
ATOM 615 C CA . PRO A 1 82 ? 10.641 -21.797 -4.379 1 96.5 82 PRO A CA 1
ATOM 616 C C . PRO A 1 82 ? 10.516 -22.344 -5.805 1 96.5 82 PRO A C 1
ATOM 618 O O . PRO A 1 82 ? 10.375 -21.562 -6.754 1 96.5 82 PRO A O 1
ATOM 621 N N . ALA A 1 83 ? 10.641 -23.688 -5.91 1 96.12 83 ALA A N 1
ATOM 622 C CA . ALA A 1 83 ? 10.617 -24.328 -7.219 1 96.12 83 ALA A CA 1
ATOM 623 C C . ALA A 1 83 ? 10.43 -25.844 -7.09 1 96.12 83 ALA A C 1
ATOM 625 O O . ALA A 1 83 ? 10.664 -26.422 -6.02 1 96.12 83 ALA A O 1
ATOM 626 N N . ILE A 1 84 ? 9.945 -26.406 -8.141 1 96.69 84 ILE A N 1
ATOM 627 C CA . ILE A 1 84 ? 9.828 -27.859 -8.266 1 96.69 84 ILE A CA 1
ATOM 628 C C . ILE A 1 84 ? 10.656 -28.344 -9.453 1 96.69 84 ILE A C 1
ATOM 630 O O . ILE A 1 84 ? 10.555 -27.781 -10.547 1 96.69 84 ILE A O 1
ATOM 634 N N . ALA A 1 85 ? 11.398 -29.359 -9.18 1 94.94 85 ALA A N 1
ATOM 635 C CA . ALA A 1 85 ? 12.18 -29.938 -10.273 1 94.94 85 ALA A CA 1
ATOM 636 C C . ALA A 1 85 ? 11.281 -30.391 -11.422 1 94.94 85 ALA A C 1
ATOM 638 O O . ALA A 1 85 ? 10.203 -30.938 -11.188 1 94.94 85 ALA A O 1
ATOM 639 N N . PRO A 1 86 ? 11.766 -30.234 -12.688 1 93.38 86 PRO A N 1
ATOM 640 C CA . PRO A 1 86 ? 10.93 -30.5 -13.852 1 93.38 86 PRO A CA 1
ATOM 641 C C . PRO A 1 86 ? 10.406 -31.938 -13.891 1 93.38 86 PRO A C 1
ATOM 643 O O . PRO A 1 86 ? 9.266 -32.188 -14.297 1 93.38 86 PRO A O 1
ATOM 646 N N . ASP A 1 87 ? 11.203 -32.875 -13.531 1 94 87 ASP A N 1
ATOM 647 C CA . ASP A 1 87 ? 10.781 -34.281 -13.578 1 94 87 ASP A CA 1
ATOM 648 C C . ASP A 1 87 ? 9.68 -34.562 -12.562 1 94 87 ASP A C 1
ATOM 650 O O . ASP A 1 87 ? 8.727 -35.281 -12.852 1 94 87 ASP A O 1
ATOM 654 N N . ILE A 1 88 ? 9.82 -33.969 -11.367 1 96.88 88 ILE A N 1
ATOM 655 C CA . ILE A 1 88 ? 8.797 -34.125 -10.328 1 96.88 88 ILE A CA 1
ATOM 656 C C . ILE A 1 88 ? 7.527 -33.375 -10.742 1 96.88 88 ILE A C 1
ATOM 658 O O . ILE A 1 88 ? 6.422 -33.906 -10.57 1 96.88 88 ILE A O 1
ATOM 662 N N . PHE A 1 89 ? 7.727 -32.281 -11.273 1 97.31 89 PHE A N 1
ATOM 663 C CA . PHE A 1 89 ? 6.621 -31.453 -11.766 1 97.31 89 PHE A CA 1
ATOM 664 C C . PHE A 1 89 ? 5.793 -32.25 -12.781 1 97.31 89 PHE A C 1
ATOM 666 O O . PHE A 1 89 ? 4.574 -32.344 -12.633 1 97.31 89 PHE A O 1
ATOM 673 N N . SER A 1 90 ? 6.422 -32.812 -13.781 1 96.5 90 SER A N 1
ATOM 674 C CA . SER A 1 90 ? 5.75 -33.562 -14.844 1 96.5 90 SER A CA 1
ATOM 675 C C . SER A 1 90 ? 5.07 -34.812 -14.297 1 96.5 90 SER A C 1
ATOM 677 O O . SER A 1 90 ? 3.967 -35.156 -14.719 1 96.5 90 SER A O 1
ATOM 679 N N . ALA A 1 91 ? 5.707 -35.406 -13.406 1 97.81 91 ALA A N 1
ATOM 680 C CA . ALA A 1 91 ? 5.148 -36.625 -12.82 1 97.81 91 ALA A CA 1
ATOM 681 C C . ALA A 1 91 ? 3.875 -36.344 -12.039 1 97.81 91 ALA A C 1
ATOM 683 O O . ALA A 1 91 ? 2.92 -37.125 -12.078 1 97.81 91 ALA A O 1
ATOM 684 N N . LEU A 1 92 ? 3.881 -35.281 -11.289 1 98.44 92 LEU A N 1
ATOM 685 C CA . LEU A 1 92 ? 2.699 -34.875 -10.523 1 98.44 92 LEU A CA 1
ATOM 686 C C . LEU A 1 92 ? 1.53 -34.594 -11.453 1 98.44 92 LEU A C 1
ATOM 688 O O . LEU A 1 92 ? 0.409 -35.031 -11.219 1 98.44 92 LEU A O 1
ATOM 692 N N . LEU A 1 93 ? 1.811 -33.875 -12.523 1 98.31 93 LEU A N 1
ATOM 693 C CA . LEU A 1 93 ? 0.767 -33.531 -13.492 1 98.31 93 LEU A CA 1
ATOM 694 C C . LEU A 1 93 ? 0.173 -34.812 -14.102 1 98.31 93 LEU A C 1
ATOM 696 O O . LEU A 1 93 ? -1.05 -34.938 -14.172 1 98.31 93 LEU A O 1
ATOM 700 N N . GLU A 1 94 ? 1.033 -35.656 -14.484 1 98.25 94 GLU A N 1
ATOM 701 C CA . GLU A 1 94 ? 0.606 -36.906 -15.102 1 98.25 94 GLU A CA 1
ATOM 702 C C . GLU A 1 94 ? -0.236 -37.75 -14.148 1 98.25 94 GLU A C 1
ATOM 704 O O . GLU A 1 94 ? -1.28 -38.281 -14.531 1 98.25 94 GLU A O 1
ATOM 709 N N . THR A 1 95 ? 0.249 -37.844 -12.969 1 98.75 95 THR A N 1
ATOM 710 C CA . THR A 1 95 ? -0.448 -38.656 -11.977 1 98.75 95 THR A CA 1
ATOM 711 C C . THR A 1 95 ? -1.835 -38.062 -11.695 1 98.75 95 THR A C 1
ATOM 713 O O . THR A 1 95 ? -2.822 -38.812 -11.664 1 98.75 95 THR A O 1
ATOM 716 N N . ILE A 1 96 ? -1.948 -36.812 -11.477 1 98.81 96 ILE A N 1
ATOM 717 C CA . ILE A 1 96 ? -3.227 -36.156 -11.203 1 98.81 96 ILE A CA 1
ATOM 718 C C . ILE A 1 96 ? -4.164 -36.344 -12.391 1 98.81 96 ILE A C 1
ATOM 720 O O . ILE A 1 96 ? -5.332 -36.688 -12.227 1 98.81 96 ILE A O 1
ATOM 724 N N . SER A 1 97 ? -3.623 -36.031 -13.531 1 98.56 97 SER A N 1
ATOM 725 C CA . SER A 1 97 ? -4.406 -36.188 -14.758 1 98.56 97 SER A CA 1
ATOM 726 C C . SER A 1 97 ? -4.984 -37.594 -14.883 1 98.56 97 SER A C 1
ATOM 728 O O . SER A 1 97 ? -6.18 -37.75 -15.148 1 98.56 97 SER A O 1
ATOM 730 N N . ASN A 1 98 ? -4.203 -38.562 -14.672 1 98.25 98 ASN A N 1
ATOM 731 C CA . ASN A 1 98 ? -4.621 -39.938 -14.82 1 98.25 98 ASN A CA 1
ATOM 732 C C . ASN A 1 98 ? -5.613 -40.344 -13.734 1 98.25 98 ASN A C 1
ATOM 734 O O . ASN A 1 98 ? -6.59 -41.062 -14.016 1 98.25 98 ASN A O 1
ATOM 738 N N . ASN A 1 99 ? -5.348 -39.938 -12.578 1 98.25 99 ASN A N 1
ATOM 739 C CA . ASN A 1 99 ? -6.176 -40.312 -11.445 1 98.25 99 ASN A CA 1
ATOM 740 C C . ASN A 1 99 ? -7.59 -39.781 -11.555 1 98.25 99 ASN A C 1
ATOM 742 O O . ASN A 1 99 ? -8.547 -40.406 -11.102 1 98.25 99 ASN A O 1
ATOM 746 N N . TYR A 1 100 ? -7.711 -38.594 -12.172 1 98.06 100 TYR A N 1
ATOM 747 C CA . TYR A 1 100 ? -9 -37.906 -12.047 1 98.06 100 TYR A CA 1
ATOM 748 C C . TYR A 1 100 ? -9.555 -37.562 -13.422 1 98.06 100 TYR A C 1
ATOM 750 O O . TYR A 1 100 ? -10.562 -36.844 -13.523 1 98.06 100 TYR A O 1
ATOM 758 N N . ALA A 1 101 ? -8.914 -37.938 -14.469 1 96.88 101 ALA A N 1
ATOM 759 C CA . ALA A 1 101 ? -9.336 -37.719 -15.844 1 96.88 101 ALA A CA 1
ATOM 760 C C . ALA A 1 101 ? -9.469 -36.219 -16.125 1 96.88 101 ALA A C 1
ATOM 762 O O . ALA A 1 101 ? -10.469 -35.75 -16.672 1 96.88 101 ALA A O 1
ATOM 763 N N . ILE A 1 102 ? -8.586 -35.469 -15.602 1 98.38 102 ILE A N 1
ATOM 764 C CA . ILE A 1 102 ? -8.438 -34.062 -15.906 1 98.38 102 ILE A CA 1
ATOM 765 C C . ILE A 1 102 ? -7.277 -33.844 -16.875 1 98.38 102 ILE A C 1
ATOM 767 O O . ILE A 1 102 ? -6.129 -34.188 -16.562 1 98.38 102 ILE A O 1
ATOM 771 N N . PRO A 1 103 ? -7.566 -33.312 -18.047 1 98.12 103 PRO A N 1
ATOM 772 C CA . PRO A 1 103 ? -6.441 -33.094 -18.953 1 98.12 103 PRO A CA 1
ATOM 773 C C . PRO A 1 103 ? -5.32 -32.281 -18.312 1 98.12 103 PRO A C 1
ATOM 775 O O . PRO A 1 103 ? -5.594 -31.328 -17.562 1 98.12 103 PRO A O 1
ATOM 778 N N . GLU A 1 104 ? -4.094 -32.625 -18.578 1 98.06 104 GLU A N 1
ATOM 779 C CA . GLU A 1 104 ? -2.953 -31.922 -18 1 98.06 104 GLU A CA 1
ATOM 780 C C . GLU A 1 104 ? -3.033 -30.422 -18.266 1 98.06 104 GLU A C 1
ATOM 782 O O . GLU A 1 104 ? -2.682 -29.609 -17.391 1 98.06 104 GLU A O 1
ATOM 787 N N . ALA A 1 105 ? -3.521 -30.062 -19.438 1 98.25 105 ALA A N 1
ATOM 788 C CA . ALA A 1 105 ? -3.605 -28.656 -19.828 1 98.25 105 ALA A CA 1
ATOM 789 C C . ALA A 1 105 ? -4.613 -27.906 -18.969 1 98.25 105 ALA A C 1
ATOM 791 O O . ALA A 1 105 ? -4.602 -26.672 -18.906 1 98.25 105 ALA A O 1
ATOM 792 N N . ASN A 1 106 ? -5.527 -28.672 -18.297 1 98.75 106 ASN A N 1
ATOM 793 C CA . ASN A 1 106 ? -6.531 -28.062 -17.422 1 98.75 106 ASN A CA 1
ATOM 794 C C . ASN A 1 106 ? -6.02 -27.922 -15.992 1 98.75 106 ASN A C 1
ATOM 796 O O . ASN A 1 106 ? -6.766 -27.516 -15.102 1 98.75 106 ASN A O 1
ATOM 800 N N . ILE A 1 107 ? -4.75 -28.25 -15.758 1 98.88 107 ILE A N 1
ATOM 801 C CA . ILE A 1 107 ? -4.172 -28.203 -14.422 1 98.88 107 ILE A CA 1
ATOM 802 C C . ILE A 1 107 ? -3.094 -27.125 -14.367 1 98.88 107 ILE A C 1
ATOM 804 O O . ILE A 1 107 ? -2.131 -27.156 -15.133 1 98.88 107 ILE A O 1
ATOM 808 N N . ILE A 1 108 ? -3.295 -26.172 -13.5 1 98.88 108 ILE A N 1
ATOM 809 C CA . ILE A 1 108 ? -2.223 -25.25 -13.164 1 98.88 108 ILE A CA 1
ATOM 810 C C . ILE A 1 108 ? -1.572 -25.672 -11.844 1 98.88 108 ILE A C 1
ATOM 812 O O . ILE A 1 108 ? -2.178 -25.531 -10.781 1 98.88 108 ILE A O 1
ATOM 816 N N . LEU A 1 109 ? -0.433 -26.234 -11.961 1 98.81 109 LEU A N 1
ATOM 817 C CA . LEU A 1 109 ? 0.431 -26.484 -10.812 1 98.81 109 LEU A CA 1
ATOM 818 C C . LEU A 1 109 ? 1.471 -25.375 -10.664 1 98.81 109 LEU A C 1
ATOM 820 O O . LEU A 1 109 ? 2.336 -25.203 -11.523 1 98.81 109 LEU A O 1
ATOM 824 N N . SER A 1 110 ? 1.318 -24.609 -9.562 1 98.69 110 SER A N 1
ATOM 825 C CA . SER A 1 110 ? 2.189 -23.453 -9.398 1 98.69 110 SER A CA 1
ATOM 826 C C . SER A 1 110 ? 2.834 -23.438 -8.016 1 98.69 110 SER A C 1
ATOM 828 O O . SER A 1 110 ? 2.432 -24.188 -7.125 1 98.69 110 SER A O 1
ATOM 830 N N . VAL A 1 111 ? 3.867 -22.594 -7.914 1 98.5 111 VAL A N 1
ATOM 831 C CA . VAL A 1 111 ? 4.527 -22.375 -6.633 1 98.5 111 VAL A CA 1
ATOM 832 C C . VAL A 1 111 ? 4.527 -20.891 -6.301 1 98.5 111 VAL A C 1
ATOM 834 O O . VAL A 1 111 ? 4.457 -20.047 -7.199 1 98.5 111 VAL A O 1
ATOM 837 N N . THR A 1 112 ? 4.637 -20.594 -5.012 1 98.25 112 THR A N 1
ATOM 838 C CA . THR A 1 112 ? 4.66 -19.188 -4.594 1 98.25 112 THR A CA 1
ATOM 839 C C . THR A 1 112 ? 6.051 -18.594 -4.773 1 98.25 112 THR A C 1
ATOM 841 O O . THR A 1 112 ? 6.223 -17.375 -4.688 1 98.25 112 THR A O 1
ATOM 844 N N . HIS A 1 113 ? 7.027 -19.438 -4.938 1 97.5 113 HIS A N 1
ATOM 845 C CA . HIS A 1 113 ? 8.398 -19.031 -5.227 1 97.5 113 HIS A CA 1
ATOM 846 C C . HIS A 1 113 ? 9.039 -18.359 -4.02 1 97.5 113 HIS A C 1
ATOM 848 O O . HIS A 1 113 ? 9.977 -17.578 -4.168 1 97.5 113 HIS A O 1
ATOM 854 N N . THR A 1 114 ? 8.633 -18.672 -2.828 1 97.19 114 THR A N 1
ATOM 855 C CA . THR A 1 114 ? 9.266 -18.156 -1.619 1 97.19 114 THR A CA 1
ATOM 856 C C . THR A 1 114 ? 10.727 -18.594 -1.543 1 97.19 114 THR A C 1
ATOM 858 O O . THR A 1 114 ? 11.055 -19.734 -1.915 1 97.19 114 THR A O 1
ATOM 861 N N . HIS A 1 115 ? 11.555 -17.719 -1.055 1 94.62 115 HIS A N 1
ATOM 862 C CA . HIS A 1 115 ? 12.969 -18.031 -0.898 1 94.62 115 HIS A CA 1
ATOM 863 C C . HIS A 1 115 ? 13.266 -18.562 0.499 1 94.62 115 HIS A C 1
ATOM 865 O O . HIS A 1 115 ? 14.406 -18.891 0.81 1 94.62 115 HIS A O 1
ATOM 871 N N . ASN A 1 116 ? 12.273 -18.688 1.323 1 95.94 116 ASN A N 1
ATOM 872 C CA . ASN A 1 116 ? 12.422 -19.141 2.701 1 95.94 116 ASN A CA 1
ATOM 873 C C . ASN A 1 116 ? 11.828 -20.531 2.896 1 95.94 116 ASN A C 1
ATOM 875 O O . ASN A 1 116 ? 11.102 -20.781 3.867 1 95.94 116 ASN A O 1
ATOM 879 N N . SER A 1 117 ? 12.047 -21.328 1.925 1 96.19 117 SER A N 1
ATOM 880 C CA . SER A 1 117 ? 11.594 -22.719 1.963 1 96.19 117 SER A CA 1
ATOM 881 C C . SER A 1 117 ? 12.57 -23.641 1.234 1 96.19 117 SER A C 1
ATOM 883 O O . SER A 1 117 ? 13.703 -23.25 0.963 1 96.19 117 SER A O 1
ATOM 885 N N . LEU A 1 118 ? 12.133 -24.922 1.059 1 95.38 118 LEU A N 1
ATOM 886 C CA . LEU A 1 118 ? 12.977 -25.938 0.425 1 95.38 118 LEU A CA 1
ATOM 887 C C . LEU A 1 118 ? 12.547 -26.172 -1.017 1 95.38 118 LEU A C 1
ATOM 889 O O . LEU A 1 118 ? 11.352 -26.203 -1.312 1 95.38 118 LEU A O 1
ATOM 893 N N . ARG A 1 119 ? 13.547 -26.297 -1.797 1 94.94 119 ARG A N 1
ATOM 894 C CA . ARG A 1 119 ? 13.258 -26.719 -3.164 1 94.94 119 ARG A CA 1
ATOM 895 C C . ARG A 1 119 ? 12.75 -28.156 -3.203 1 94.94 119 ARG A C 1
ATOM 897 O O . ARG A 1 119 ? 13.227 -29.016 -2.451 1 94.94 119 ARG A O 1
ATOM 904 N N . VAL A 1 120 ? 11.781 -28.406 -4.043 1 96.5 120 VAL A N 1
ATOM 905 C CA . VAL A 1 120 ? 11.297 -29.766 -4.254 1 96.5 120 VAL A CA 1
ATOM 906 C C . VAL A 1 120 ? 12.086 -30.438 -5.375 1 96.5 120 VAL A C 1
ATOM 908 O O . VAL A 1 120 ? 11.859 -30.156 -6.555 1 96.5 120 VAL A O 1
ATOM 911 N N . ALA A 1 121 ? 12.938 -31.203 -4.965 1 94.81 121 ALA A N 1
ATOM 912 C CA . ALA A 1 121 ? 13.859 -31.859 -5.883 1 94.81 121 ALA A CA 1
ATOM 913 C C . ALA A 1 121 ? 14.508 -33.062 -5.227 1 94.81 121 ALA A C 1
ATOM 915 O O . ALA A 1 121 ? 14.477 -33.219 -4.004 1 94.81 121 ALA A O 1
ATOM 916 N N . ASN A 1 122 ? 15 -33.875 -6.102 1 90.12 122 ASN A N 1
ATOM 917 C CA . ASN A 1 122 ? 15.867 -34.906 -5.574 1 90.12 122 ASN A CA 1
ATOM 918 C C . ASN A 1 122 ? 17.141 -34.344 -4.973 1 90.12 122 ASN A C 1
ATOM 920 O O . ASN A 1 122 ? 17.609 -33.281 -5.398 1 90.12 122 ASN A O 1
ATOM 924 N N . PRO A 1 123 ? 17.609 -35.062 -3.93 1 84.31 123 PRO A N 1
ATOM 925 C CA . PRO A 1 123 ? 18.828 -34.531 -3.305 1 84.31 123 PRO A CA 1
ATOM 926 C C . PRO A 1 123 ? 19.969 -34.312 -4.309 1 84.31 123 PRO A C 1
ATOM 928 O O . PRO A 1 123 ? 20.109 -35.094 -5.25 1 84.31 123 PRO A O 1
ATOM 931 N N . GLY A 1 124 ? 20.656 -33.281 -4.18 1 78.5 124 GLY A N 1
ATOM 932 C CA . GLY A 1 124 ? 21.781 -32.906 -5.02 1 78.5 124 GLY A CA 1
ATOM 933 C C . GLY A 1 124 ? 22.281 -31.5 -4.766 1 78.5 124 GLY A C 1
ATOM 934 O O . GLY A 1 124 ? 21.766 -30.797 -3.891 1 78.5 124 GLY A O 1
ATOM 935 N N . PRO A 1 125 ? 23.328 -31.203 -5.441 1 77.19 125 PRO A N 1
ATOM 936 C CA . PRO A 1 125 ? 23.875 -29.844 -5.258 1 77.19 125 PRO A CA 1
ATOM 937 C C . PRO A 1 125 ? 22.906 -28.75 -5.711 1 77.19 125 PRO A C 1
ATOM 939 O O . PRO A 1 125 ? 22.391 -28.812 -6.832 1 77.19 125 PRO A O 1
ATOM 942 N N . SER A 1 126 ? 22.516 -27.969 -4.781 1 78 126 SER A N 1
ATOM 943 C CA . SER A 1 126 ? 21.641 -26.844 -5.078 1 78 126 SER A CA 1
ATOM 944 C C . SER A 1 126 ? 21.891 -25.672 -4.133 1 78 126 SER A C 1
ATOM 946 O O . SER A 1 126 ? 22.172 -25.875 -2.945 1 78 126 SER A O 1
ATOM 948 N N . PRO A 1 127 ? 21.844 -24.469 -4.809 1 76.94 127 PRO A N 1
ATOM 949 C CA . PRO A 1 127 ? 21.953 -23.312 -3.918 1 76.94 127 PRO A CA 1
ATOM 950 C C . PRO A 1 127 ? 20.766 -23.188 -2.963 1 76.94 127 PRO A C 1
ATOM 952 O O . PRO A 1 127 ? 20.859 -22.516 -1.938 1 76.94 127 PRO A O 1
ATOM 955 N N . ILE A 1 128 ? 19.719 -23.812 -3.301 1 85 128 ILE A N 1
ATOM 956 C CA . ILE A 1 128 ? 18.547 -23.844 -2.439 1 85 128 ILE A CA 1
ATOM 957 C C . ILE A 1 128 ? 18.469 -25.188 -1.729 1 85 128 ILE A C 1
ATOM 959 O O . ILE A 1 128 ? 18.547 -26.25 -2.369 1 85 128 ILE A O 1
ATOM 963 N N . PRO A 1 129 ? 18.328 -25.156 -0.418 1 88.56 129 PRO A N 1
ATOM 964 C CA . PRO A 1 129 ? 18.297 -26.422 0.314 1 88.56 129 PRO A CA 1
ATOM 965 C C . PRO A 1 129 ? 17.188 -27.359 -0.175 1 88.56 129 PRO A C 1
ATOM 967 O O . PRO A 1 129 ? 16.109 -26.891 -0.564 1 88.56 129 PRO A O 1
ATOM 970 N N . THR A 1 130 ? 17.531 -28.656 -0.107 1 91.44 130 THR A N 1
ATOM 971 C CA . THR A 1 130 ? 16.578 -29.703 -0.446 1 91.44 130 THR A CA 1
ATOM 972 C C . THR A 1 130 ? 16.5 -30.75 0.665 1 91.44 130 THR A C 1
ATOM 974 O O . THR A 1 130 ? 17.375 -30.797 1.536 1 91.44 130 THR A O 1
ATOM 977 N N . SER A 1 131 ? 15.453 -31.469 0.657 1 92.81 131 SER A N 1
ATOM 978 C CA . SER A 1 131 ? 15.227 -32.562 1.58 1 92.81 131 SER A CA 1
ATOM 979 C C . SER A 1 131 ? 14.359 -33.656 0.942 1 92.81 131 SER A C 1
ATOM 981 O O . SER A 1 131 ? 13.258 -33.375 0.466 1 92.81 131 SER A O 1
ATOM 983 N N . ALA A 1 132 ? 14.922 -34.875 0.995 1 93.94 132 ALA A N 1
ATOM 984 C CA . ALA A 1 132 ? 14.156 -35.969 0.444 1 93.94 132 ALA A CA 1
ATOM 985 C C . ALA A 1 132 ? 12.812 -36.125 1.159 1 93.94 132 ALA A C 1
ATOM 987 O O . ALA A 1 132 ? 11.789 -36.406 0.524 1 93.94 132 ALA A O 1
ATOM 988 N N . ALA A 1 133 ? 12.867 -36 2.438 1 94.69 133 ALA A N 1
ATOM 989 C CA . ALA A 1 133 ? 11.648 -36.125 3.234 1 94.69 133 ALA A CA 1
ATOM 990 C C . ALA A 1 133 ? 10.648 -35.031 2.879 1 94.69 133 ALA A C 1
ATOM 992 O O . ALA A 1 133 ? 9.445 -35.281 2.789 1 94.69 133 ALA A O 1
ATOM 993 N N . PHE A 1 134 ? 11.125 -33.875 2.77 1 96.38 134 PHE A N 1
ATOM 994 C CA . PHE A 1 134 ? 10.242 -32.781 2.418 1 96.38 134 PHE A CA 1
ATOM 995 C C . PHE A 1 134 ? 9.688 -32.938 1.012 1 96.38 134 PHE A C 1
ATOM 997 O O . PHE A 1 134 ? 8.492 -32.719 0.779 1 96.38 134 PHE A O 1
ATOM 1004 N N . THR A 1 135 ? 10.547 -33.281 0.115 1 97.25 135 THR A N 1
ATOM 1005 C CA . THR A 1 135 ? 10.109 -33.562 -1.254 1 97.25 135 THR A CA 1
ATOM 1006 C C . THR A 1 135 ? 9 -34.594 -1.282 1 97.25 135 THR A C 1
ATOM 1008 O O . THR A 1 135 ? 8 -34.438 -1.978 1 97.25 135 THR A O 1
ATOM 1011 N N . LYS A 1 136 ? 9.195 -35.656 -0.568 1 97.5 136 LYS A N 1
ATOM 1012 C CA . LYS A 1 136 ? 8.164 -36.688 -0.478 1 97.5 136 LYS A CA 1
ATOM 1013 C C . LYS A 1 136 ? 6.875 -36.125 0.116 1 97.5 136 LYS A C 1
ATOM 1015 O O . LYS A 1 136 ? 5.781 -36.438 -0.349 1 97.5 136 LYS A O 1
ATOM 1020 N N . ALA A 1 137 ? 7.012 -35.344 1.155 1 97.75 137 ALA A N 1
ATOM 1021 C CA . ALA A 1 137 ? 5.848 -34.75 1.808 1 97.75 137 ALA A CA 1
ATOM 1022 C C . ALA A 1 137 ? 5.066 -33.875 0.838 1 97.75 137 ALA A C 1
ATOM 1024 O O . ALA A 1 137 ? 3.834 -33.875 0.841 1 97.75 137 ALA A O 1
ATOM 1025 N N . VAL A 1 138 ? 5.75 -33.125 0.034 1 98.5 138 VAL A N 1
ATOM 1026 C CA . VAL A 1 138 ? 5.102 -32.25 -0.926 1 98.5 138 VAL A CA 1
ATOM 1027 C C . VAL A 1 138 ? 4.418 -33.062 -2.014 1 98.5 138 VAL A C 1
ATOM 1029 O O . VAL A 1 138 ? 3.285 -32.781 -2.402 1 98.5 138 VAL A O 1
ATOM 1032 N N . LYS A 1 139 ? 5.082 -34.094 -2.512 1 98.56 139 LYS A N 1
ATOM 1033 C CA . LYS A 1 139 ? 4.473 -34.938 -3.518 1 98.56 139 LYS A CA 1
ATOM 1034 C C . LYS A 1 139 ? 3.188 -35.594 -2.994 1 98.56 139 LYS A C 1
ATOM 1036 O O . LYS A 1 139 ? 2.137 -35.469 -3.631 1 98.56 139 LYS A O 1
ATOM 1041 N N . ASP A 1 140 ? 3.297 -36.219 -1.818 1 98.69 140 ASP A N 1
ATOM 1042 C CA . ASP A 1 140 ? 2.146 -36.875 -1.21 1 98.69 140 ASP A CA 1
ATOM 1043 C C . ASP A 1 140 ? 1.049 -35.875 -0.875 1 98.69 140 ASP A C 1
ATOM 1045 O O . ASP A 1 140 ? -0.133 -36.125 -1.103 1 98.69 140 ASP A O 1
ATOM 1049 N N . GLY A 1 141 ? 1.476 -34.75 -0.322 1 98.81 141 GLY A N 1
ATOM 1050 C CA . GLY A 1 141 ? 0.532 -33.688 0.034 1 98.81 141 GLY A CA 1
ATOM 1051 C C . GLY A 1 141 ? -0.217 -33.156 -1.16 1 98.81 141 GLY A C 1
ATOM 1052 O O . GLY A 1 141 ? -1.402 -32.812 -1.061 1 98.81 141 GLY A O 1
ATOM 1053 N N . THR A 1 142 ? 0.47 -33 -2.26 1 98.88 142 THR A N 1
ATOM 1054 C CA . THR A 1 142 ? -0.161 -32.5 -3.475 1 98.88 142 THR A CA 1
ATOM 1055 C C . THR A 1 142 ? -1.269 -33.438 -3.938 1 98.88 142 THR A C 1
ATOM 1057 O O . THR A 1 142 ? -2.373 -33 -4.262 1 98.88 142 THR A O 1
ATOM 1060 N N . LEU A 1 143 ? -0.969 -34.688 -3.969 1 98.88 143 LEU A N 1
ATOM 1061 C CA . LEU A 1 143 ? -1.968 -35.656 -4.387 1 98.88 143 LEU A CA 1
ATOM 1062 C C . LEU A 1 143 ? -3.137 -35.719 -3.406 1 98.88 143 LEU A C 1
ATOM 1064 O O . LEU A 1 143 ? -4.297 -35.781 -3.818 1 98.88 143 LEU A O 1
ATOM 1068 N N . GLU A 1 144 ? -2.848 -35.594 -2.141 1 98.81 144 GLU A N 1
ATOM 1069 C CA . GLU A 1 144 ? -3.881 -35.625 -1.109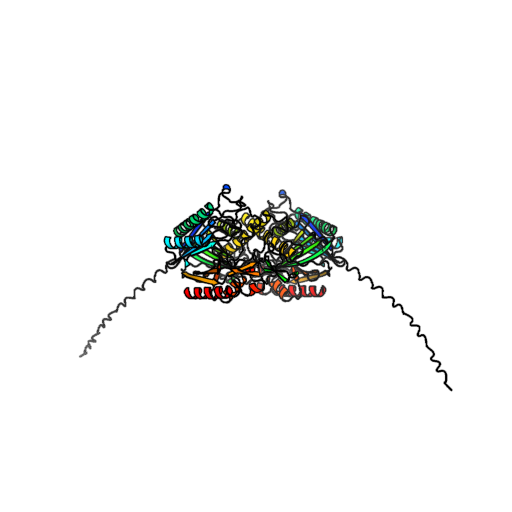 1 98.81 144 GLU A CA 1
ATOM 1070 C C . GLU A 1 144 ? -4.785 -34.406 -1.202 1 98.81 144 GLU A C 1
ATOM 1072 O O . GLU A 1 144 ? -6.008 -34.531 -1.105 1 98.81 144 GLU A O 1
ATOM 1077 N N . VAL A 1 145 ? -4.191 -33.25 -1.339 1 98.81 145 VAL A N 1
ATOM 1078 C CA . VAL A 1 145 ? -4.969 -32.031 -1.326 1 98.81 145 VAL A CA 1
ATOM 1079 C C . VAL A 1 145 ? -5.867 -31.969 -2.559 1 98.81 145 VAL A C 1
ATOM 1081 O O . VAL A 1 145 ? -6.988 -31.453 -2.496 1 98.81 145 VAL A O 1
ATOM 1084 N N . VAL A 1 146 ? -5.402 -32.469 -3.676 1 98.88 146 VAL A N 1
ATOM 1085 C CA . VAL A 1 146 ? -6.215 -32.562 -4.887 1 98.88 146 VAL A CA 1
ATOM 1086 C C . VAL A 1 146 ? -7.426 -33.438 -4.637 1 98.88 146 VAL A C 1
ATOM 1088 O O . VAL A 1 146 ? -8.555 -33.094 -4.973 1 98.88 146 VAL A O 1
ATOM 1091 N N . LYS A 1 147 ? -7.188 -34.594 -4.074 1 98.81 147 LYS A N 1
ATOM 1092 C CA . LYS A 1 147 ? -8.281 -35.5 -3.709 1 98.81 147 LYS A CA 1
ATOM 1093 C C . LYS A 1 147 ? -9.297 -34.781 -2.822 1 98.81 147 LYS A C 1
ATOM 1095 O O . LYS A 1 147 ? -10.508 -34.875 -3.057 1 98.81 147 LYS A O 1
ATOM 1100 N N . ASP A 1 148 ? -8.836 -34.125 -1.838 1 98.81 148 ASP A N 1
ATOM 1101 C CA . ASP A 1 148 ? -9.703 -33.438 -0.892 1 98.81 148 ASP A CA 1
ATOM 1102 C C . ASP A 1 148 ? -10.492 -32.312 -1.585 1 98.81 148 ASP A C 1
ATOM 1104 O O . ASP A 1 148 ? -11.688 -32.156 -1.325 1 98.81 148 ASP A O 1
ATOM 1108 N N . ALA A 1 149 ? -9.836 -31.531 -2.414 1 98.88 149 ALA A N 1
ATOM 1109 C CA . ALA A 1 149 ? -10.508 -30.453 -3.139 1 98.88 149 ALA A CA 1
ATOM 1110 C C . ALA A 1 149 ? -11.648 -31 -3.994 1 98.88 149 ALA A C 1
ATOM 1112 O O . ALA A 1 149 ? -12.742 -30.438 -4.016 1 98.88 149 ALA A O 1
ATOM 1113 N N . ILE A 1 150 ? -11.406 -32.094 -4.68 1 98.69 150 ILE A N 1
ATOM 1114 C CA . ILE A 1 150 ? -12.414 -32.688 -5.539 1 98.69 150 ILE A CA 1
ATOM 1115 C C . ILE A 1 150 ? -13.555 -33.25 -4.688 1 98.69 150 ILE A C 1
ATOM 1117 O O . ILE A 1 150 ? -14.727 -33.125 -5.055 1 98.69 150 ILE A O 1
ATOM 1121 N N . SER A 1 151 ? -13.227 -33.812 -3.566 1 98.44 151 SER A N 1
ATOM 1122 C CA . SER A 1 151 ? -14.234 -34.406 -2.686 1 98.44 151 SER A CA 1
ATOM 1123 C C . SER A 1 151 ? -15.156 -33.312 -2.117 1 98.44 151 SER A C 1
ATOM 1125 O O . SER A 1 151 ? -16.281 -33.594 -1.712 1 98.44 151 SER A O 1
ATOM 1127 N N . GLN A 1 152 ? -14.711 -32.094 -2.088 1 98.06 152 GLN A N 1
ATOM 1128 C CA . GLN A 1 152 ? -15.477 -30.984 -1.511 1 98.06 152 GLN A CA 1
ATOM 1129 C C . GLN A 1 152 ? -16.266 -30.25 -2.582 1 98.06 152 GLN A C 1
ATOM 1131 O O . GLN A 1 152 ? -16.797 -29.156 -2.334 1 98.06 152 GLN A O 1
ATOM 1136 N N . LYS A 1 153 ? -16.328 -30.828 -3.67 1 97.81 153 LYS A N 1
ATOM 1137 C CA . LYS A 1 153 ? -17.047 -30.25 -4.797 1 97.81 153 LYS A CA 1
ATOM 1138 C C . LYS A 1 153 ? -18.5 -29.922 -4.414 1 97.81 153 LYS A C 1
ATOM 1140 O O . LYS A 1 153 ? -19.188 -30.766 -3.84 1 97.81 153 LYS A O 1
ATOM 1145 N N . GLN A 1 154 ? -18.938 -28.703 -4.73 1 97.75 154 GLN A N 1
ATOM 1146 C CA . GLN A 1 154 ? -20.297 -28.25 -4.492 1 97.75 154 GLN A CA 1
ATOM 1147 C C . GLN A 1 154 ? -20.703 -27.172 -5.5 1 97.75 154 GLN A C 1
ATOM 1149 O O . GLN A 1 154 ? -19.844 -26.516 -6.098 1 97.75 154 GLN A O 1
ATOM 1154 N N . ALA A 1 155 ? -21.984 -27.031 -5.668 1 98 155 ALA A N 1
ATOM 1155 C CA . ALA A 1 155 ? -22.469 -25.953 -6.531 1 98 155 ALA A CA 1
ATOM 1156 C C . ALA A 1 155 ? -21.984 -24.594 -6.051 1 98 155 ALA A C 1
ATOM 1158 O O . ALA A 1 155 ? -21.953 -24.328 -4.848 1 98 155 ALA A O 1
ATOM 1159 N N . ALA A 1 156 ? -21.578 -23.812 -7.07 1 98.31 156 ALA A N 1
ATOM 1160 C CA . ALA A 1 156 ? -20.891 -22.578 -6.66 1 98.31 156 ALA A CA 1
ATOM 1161 C C . ALA A 1 156 ? -21.219 -21.422 -7.609 1 98.31 156 ALA A C 1
ATOM 1163 O O . ALA A 1 156 ? -21.734 -21.641 -8.703 1 98.31 156 ALA A O 1
ATOM 1164 N N . LYS A 1 157 ? -21.016 -20.25 -7.148 1 98.06 157 LYS A N 1
ATOM 1165 C CA . LYS A 1 157 ? -20.922 -19.047 -7.965 1 98.06 157 LYS A CA 1
ATOM 1166 C C . LYS A 1 157 ? -19.516 -18.453 -7.914 1 98.06 157 LYS A C 1
ATOM 1168 O O . LYS A 1 157 ? -18.719 -18.797 -7.039 1 98.06 157 LYS A O 1
ATOM 1173 N N . TYR A 1 158 ? -19.266 -17.609 -8.891 1 98.44 158 TYR A N 1
ATOM 1174 C CA . TYR A 1 158 ? -17.922 -17.078 -8.977 1 98.44 158 TYR A CA 1
ATOM 1175 C C . TYR A 1 158 ? -17.922 -15.602 -9.344 1 98.44 158 TYR A C 1
ATOM 1177 O O . TYR A 1 158 ? -18.938 -15.086 -9.82 1 98.44 158 TYR A O 1
ATOM 1185 N N . GLY A 1 159 ? -16.875 -14.945 -8.977 1 98.38 159 GLY A N 1
ATOM 1186 C CA . GLY A 1 159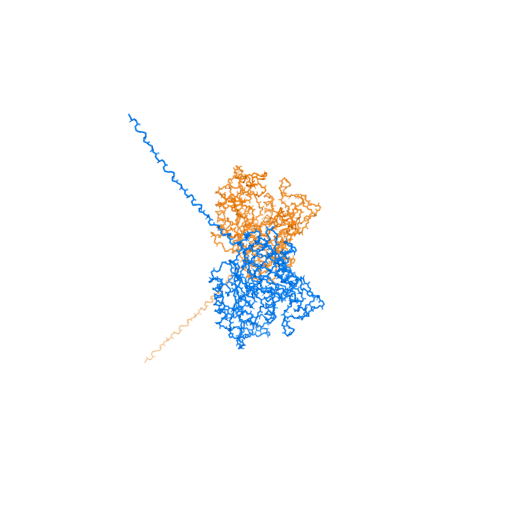 ? -16.578 -13.586 -9.398 1 98.38 159 GLY A CA 1
ATOM 1187 C C . GLY A 1 159 ? -15.102 -13.336 -9.641 1 98.38 159 GLY A C 1
ATOM 1188 O O . GLY A 1 159 ? -14.258 -14.078 -9.141 1 98.38 159 GLY A O 1
ATOM 1189 N N . PHE A 1 160 ? -14.859 -12.359 -10.5 1 98.38 160 PHE A N 1
ATOM 1190 C CA . PHE A 1 160 ? -13.492 -11.922 -10.758 1 98.38 160 PHE A CA 1
ATOM 1191 C C . PHE A 1 160 ? -13.391 -10.406 -10.703 1 98.38 160 PHE A C 1
ATOM 1193 O O . PHE A 1 160 ? -14.281 -9.695 -11.164 1 98.38 160 PHE A O 1
ATOM 1200 N N . SER A 1 161 ? -12.336 -9.953 -10.062 1 97.38 161 SER A N 1
ATOM 1201 C CA . SER A 1 161 ? -12.039 -8.531 -9.984 1 97.38 161 SER A CA 1
ATOM 1202 C C . SER A 1 161 ? -10.531 -8.281 -9.938 1 97.38 161 SER A C 1
ATOM 1204 O O . SER A 1 161 ? -9.758 -9.203 -9.672 1 97.38 161 SER A O 1
ATOM 1206 N N . THR A 1 162 ? -10.133 -7.117 -10.383 1 96.81 162 THR A N 1
ATOM 1207 C CA . THR A 1 162 ? -8.727 -6.734 -10.297 1 96.81 162 THR A CA 1
ATOM 1208 C C . THR A 1 162 ? -8.57 -5.434 -9.516 1 96.81 162 THR A C 1
ATOM 1210 O O . THR A 1 162 ? -9.5 -4.621 -9.461 1 96.81 162 THR A O 1
ATOM 1213 N N . ALA A 1 163 ? -7.426 -5.336 -8.914 1 95.88 163 ALA A N 1
ATOM 1214 C CA . ALA A 1 163 ? -6.953 -4.098 -8.297 1 95.88 163 ALA A CA 1
ATOM 1215 C C . ALA A 1 163 ? -5.52 -3.793 -8.711 1 95.88 163 ALA A C 1
ATOM 1217 O O . ALA A 1 163 ? -4.879 -4.598 -9.398 1 95.88 163 ALA A O 1
ATOM 1218 N N . GLN A 1 164 ? -5.137 -2.6 -8.422 1 94.19 164 GLN A N 1
ATOM 1219 C CA . GLN A 1 164 ? -3.742 -2.221 -8.625 1 94.19 164 GLN A CA 1
ATOM 1220 C C . GLN A 1 164 ? -2.98 -2.209 -7.305 1 94.19 164 GLN A C 1
ATOM 1222 O O . GLN A 1 164 ? -3.488 -1.727 -6.293 1 94.19 164 GLN A O 1
ATOM 1227 N N . SER A 1 165 ? -1.774 -2.779 -7.34 1 95.5 165 SER A N 1
ATOM 1228 C CA . SER A 1 165 ? -0.977 -2.797 -6.117 1 95.5 165 SER A CA 1
ATOM 1229 C C . SER A 1 165 ? 0.333 -2.039 -6.301 1 95.5 165 SER A C 1
ATOM 1231 O O . SER A 1 165 ? 1.134 -2.375 -7.176 1 95.5 165 SER A O 1
ATOM 1233 N N . SER A 1 166 ? 0.576 -1.123 -5.406 1 93.38 166 SER A N 1
ATOM 1234 C CA . SER A 1 166 ? 1.819 -0.359 -5.438 1 93.38 166 SER A CA 1
ATOM 1235 C C . SER A 1 166 ? 2.891 -1.014 -4.57 1 93.38 166 SER A C 1
ATOM 1237 O O . SER A 1 166 ? 3.957 -0.435 -4.352 1 93.38 166 SER A O 1
ATOM 1239 N N . LEU A 1 167 ? 2.654 -2.199 -4.117 1 97.69 167 LEU A N 1
ATOM 1240 C CA . LEU A 1 167 ? 3.586 -2.877 -3.221 1 97.69 167 LEU A CA 1
ATOM 1241 C C . LEU A 1 167 ? 4.715 -3.533 -4.008 1 97.69 167 LEU A C 1
ATOM 1243 O O . LEU A 1 167 ? 5.598 -4.164 -3.424 1 97.69 167 LEU A O 1
ATOM 1247 N N . ILE A 1 168 ? 4.668 -3.35 -5.309 1 97.69 168 ILE A N 1
ATOM 1248 C CA . ILE A 1 168 ? 5.734 -3.873 -6.16 1 97.69 168 ILE A CA 1
ATOM 1249 C C . ILE A 1 168 ? 6.234 -2.775 -7.094 1 97.69 168 ILE A C 1
ATOM 1251 O O . ILE A 1 168 ? 5.465 -1.91 -7.516 1 97.69 168 ILE A O 1
ATOM 1255 N N . VAL A 1 169 ? 7.504 -2.869 -7.375 1 97 169 VAL A N 1
ATOM 1256 C CA . VAL A 1 169 ? 8.156 -1.957 -8.312 1 97 169 VAL A CA 1
ATOM 1257 C C . VAL A 1 169 ? 9.148 -2.729 -9.18 1 97 169 VAL A C 1
ATOM 1259 O O . VAL A 1 169 ? 9.469 -3.885 -8.891 1 97 169 VAL A O 1
ATOM 1262 N N . SER A 1 170 ? 9.609 -2.074 -10.18 1 97.06 170 SER A N 1
ATOM 1263 C CA . SER A 1 170 ? 10.57 -2.746 -11.055 1 97.06 170 SER A CA 1
ATOM 1264 C C . SER A 1 170 ? 11.875 -3.039 -10.32 1 97.06 170 SER A C 1
ATOM 1266 O O . SER A 1 170 ? 12.32 -2.242 -9.492 1 97.06 170 SER A O 1
ATOM 1268 N N . ARG A 1 171 ? 12.461 -4.07 -10.688 1 95.62 171 ARG A N 1
ATOM 1269 C CA . ARG A 1 171 ? 13.75 -4.449 -10.125 1 95.62 171 ARG A CA 1
ATOM 1270 C C . ARG A 1 171 ? 14.891 -3.684 -10.797 1 95.62 171 ARG A C 1
ATOM 1272 O O . ARG A 1 171 ? 16.016 -3.676 -10.305 1 95.62 171 ARG A O 1
ATOM 1279 N N . ASN A 1 172 ? 14.625 -3.152 -11.953 1 95.62 172 ASN A N 1
ATOM 1280 C CA . ASN A 1 172 ? 15.648 -2.447 -12.719 1 95.62 172 ASN A CA 1
ATOM 1281 C C . ASN A 1 172 ? 15.891 -1.044 -12.164 1 95.62 172 ASN A C 1
ATOM 1283 O O . ASN A 1 172 ? 15.203 -0.095 -12.555 1 95.62 172 ASN A O 1
ATOM 1287 N N . GLU A 1 173 ? 16.859 -0.972 -11.336 1 93.44 173 GLU A N 1
ATOM 1288 C CA . GLU A 1 173 ? 17.25 0.32 -10.789 1 93.44 173 GLU A CA 1
ATOM 1289 C C . GLU A 1 173 ? 18.375 0.945 -11.617 1 93.44 173 GLU A C 1
ATOM 1291 O O . GLU A 1 173 ? 19.422 0.321 -11.836 1 93.44 173 GLU A O 1
ATOM 1296 N N . TRP A 1 174 ? 18.156 2.137 -12.039 1 92.75 174 TRP A N 1
ATOM 1297 C CA . TRP A 1 174 ? 19.156 2.838 -12.844 1 92.75 174 TRP A CA 1
ATOM 1298 C C . TRP A 1 174 ? 20.172 3.551 -11.953 1 92.75 174 TRP A C 1
ATOM 1300 O O . TRP A 1 174 ? 19.797 4.297 -11.047 1 92.75 174 TRP A O 1
ATOM 1310 N N . LEU A 1 175 ? 21.422 3.266 -12.203 1 89.56 175 LEU A N 1
ATOM 1311 C CA . LEU A 1 175 ? 22.516 3.994 -11.555 1 89.56 175 LEU A CA 1
ATOM 1312 C C . LEU A 1 175 ? 23.094 5.043 -12.492 1 89.56 175 LEU A C 1
ATOM 1314 O O . LEU A 1 175 ? 23.906 4.723 -13.359 1 89.56 175 LEU A O 1
ATOM 1318 N N . PRO A 1 176 ? 22.828 6.223 -12.211 1 87.31 176 PRO A N 1
ATOM 1319 C CA . PRO A 1 176 ? 23.281 7.254 -13.148 1 87.31 176 PRO A CA 1
ATOM 1320 C C . PRO A 1 176 ? 24.812 7.344 -13.242 1 87.31 176 PRO A C 1
ATOM 1322 O O . PRO A 1 176 ? 25.359 7.527 -14.328 1 87.31 176 PRO A O 1
ATOM 1325 N N . ASN A 1 177 ? 25.516 7.191 -12.195 1 85.25 177 ASN A N 1
ATOM 1326 C CA . ASN A 1 177 ? 26.969 7.352 -12.156 1 85.25 177 ASN A CA 1
ATOM 1327 C C . ASN A 1 177 ? 27.672 6.234 -12.922 1 85.25 177 ASN A C 1
ATOM 1329 O O . ASN A 1 177 ? 28.797 6.418 -13.398 1 85.25 177 ASN A O 1
ATOM 1333 N N . GLU A 1 178 ? 26.953 5.137 -13.07 1 87.31 178 GLU A N 1
ATOM 1334 C CA . GLU A 1 178 ? 27.547 3.996 -13.758 1 87.31 178 GLU A CA 1
ATOM 1335 C C . GLU A 1 178 ? 26.875 3.764 -15.109 1 87.31 178 GLU A C 1
ATOM 1337 O O . GLU A 1 178 ? 27.312 2.912 -15.891 1 87.31 178 GLU A O 1
ATOM 1342 N N . SER A 1 179 ? 25.875 4.52 -15.312 1 88.69 179 SER A N 1
ATOM 1343 C CA . SER A 1 179 ? 25.125 4.426 -16.562 1 88.69 179 SER A CA 1
ATOM 1344 C C . SER A 1 179 ? 24.703 2.986 -16.844 1 88.69 179 SER A C 1
ATOM 1346 O O . SER A 1 179 ? 24.953 2.477 -17.938 1 88.69 179 SER A O 1
ATOM 1348 N N . ARG A 1 180 ? 24.141 2.428 -15.875 1 92.5 180 ARG A N 1
ATOM 1349 C CA . ARG A 1 180 ? 23.688 1.053 -16.031 1 92.5 180 ARG A CA 1
ATOM 1350 C C . ARG A 1 180 ? 22.562 0.729 -15.062 1 92.5 180 ARG A C 1
ATOM 1352 O O . ARG A 1 180 ? 22.391 1.412 -14.047 1 92.5 180 ARG A O 1
ATOM 1359 N N . TYR A 1 181 ? 21.906 -0.341 -15.43 1 93.75 181 TYR A N 1
ATOM 1360 C CA . TYR A 1 181 ? 20.906 -0.9 -14.508 1 93.75 181 TYR A CA 1
ATOM 1361 C C . TYR A 1 181 ? 21.562 -1.875 -13.539 1 93.75 181 TYR A C 1
ATOM 1363 O O . TYR A 1 181 ? 22.531 -2.549 -13.883 1 93.75 181 TYR A O 1
ATOM 1371 N N . VAL A 1 182 ? 21.016 -1.91 -12.383 1 92.31 182 VAL A N 1
ATOM 1372 C CA . VAL A 1 182 ? 21.375 -2.926 -11.398 1 92.31 182 VAL A CA 1
ATOM 1373 C C . VAL A 1 182 ? 20.109 -3.598 -10.867 1 92.31 182 VAL A C 1
ATOM 1375 O O . VAL A 1 182 ? 19 -3.092 -11.062 1 92.31 182 VAL A O 1
ATOM 1378 N N . ASP A 1 183 ? 20.312 -4.824 -10.289 1 92.19 183 ASP A N 1
ATOM 1379 C CA . ASP A 1 183 ? 19.203 -5.461 -9.578 1 92.19 183 ASP A CA 1
ATOM 1380 C C . ASP A 1 183 ? 18.891 -4.727 -8.281 1 92.19 183 ASP A C 1
ATOM 1382 O O . ASP A 1 183 ? 19.703 -4.711 -7.352 1 92.19 183 ASP A O 1
ATOM 1386 N N . GLY A 1 184 ? 17.812 -4 -8.258 1 91.25 184 GLY A N 1
ATOM 1387 C CA . GLY A 1 184 ? 17.422 -3.174 -7.121 1 91.25 184 GLY A CA 1
ATOM 1388 C C . GLY A 1 184 ? 15.953 -2.807 -7.125 1 91.25 184 GLY A C 1
ATOM 1389 O O . GLY A 1 184 ? 15.094 -3.668 -7.328 1 91.25 184 GLY A O 1
ATOM 1390 N N . THR A 1 185 ? 15.688 -1.629 -6.762 1 93.12 185 THR A N 1
ATOM 1391 C CA . THR A 1 185 ? 14.328 -1.113 -6.664 1 93.12 185 THR A CA 1
ATOM 1392 C C . THR A 1 185 ? 14.195 0.215 -7.402 1 93.12 185 THR A C 1
ATOM 1394 O O . THR A 1 185 ? 14.828 1.204 -7.027 1 93.12 185 THR A O 1
ATOM 1397 N N . ASP A 1 186 ? 13.375 0.187 -8.406 1 94.75 186 ASP A N 1
ATOM 1398 C CA . ASP A 1 186 ? 13.156 1.416 -9.164 1 94.75 186 ASP A CA 1
ATOM 1399 C C . ASP A 1 186 ? 12.266 2.385 -8.383 1 94.75 186 ASP A C 1
ATOM 1401 O O . ASP A 1 186 ? 11.148 2.039 -8 1 94.75 186 ASP A O 1
ATOM 1405 N N . ARG A 1 187 ? 12.742 3.596 -8.195 1 92.75 187 ARG A N 1
ATOM 1406 C CA . ARG A 1 187 ? 11.961 4.602 -7.477 1 92.75 187 ARG A CA 1
ATOM 1407 C C . ARG A 1 187 ? 11.461 5.684 -8.422 1 92.75 187 ARG A C 1
ATOM 1409 O O . ARG A 1 187 ? 10.703 6.566 -8.023 1 92.75 187 ARG A O 1
ATOM 1416 N N . THR A 1 188 ? 11.812 5.531 -9.672 1 91.31 188 THR A N 1
ATOM 1417 C CA . THR A 1 188 ? 11.43 6.566 -10.625 1 91.31 188 THR A CA 1
ATOM 1418 C C . THR A 1 188 ? 9.992 6.355 -11.109 1 91.31 188 THR A C 1
ATOM 1420 O O . THR A 1 188 ? 9.328 7.305 -11.523 1 91.31 188 THR A O 1
ATOM 1423 N N . GLY A 1 189 ? 9.602 5.129 -11.117 1 91.06 189 GLY A N 1
ATOM 1424 C CA . GLY A 1 189 ? 8.289 4.793 -11.656 1 91.06 189 GLY A CA 1
ATOM 1425 C C . GLY A 1 189 ? 8.266 4.703 -13.164 1 91.06 189 GLY A C 1
ATOM 1426 O O . GLY A 1 189 ? 7.207 4.508 -13.766 1 91.06 189 GLY A O 1
ATOM 1427 N N . LEU A 1 190 ? 9.375 4.746 -13.773 1 91.44 190 LEU A N 1
ATOM 1428 C CA . LEU A 1 190 ? 9.445 4.805 -15.234 1 91.44 190 LEU A CA 1
ATOM 1429 C C . LEU A 1 190 ? 9.648 3.412 -15.82 1 91.44 190 LEU A C 1
ATOM 1431 O O . LEU A 1 190 ? 9.461 3.211 -17.016 1 91.44 190 LEU A O 1
ATOM 1435 N N . GLU A 1 191 ? 10.047 2.451 -14.938 1 94.25 191 GLU A N 1
ATOM 1436 C CA . GLU A 1 191 ? 10.305 1.096 -15.406 1 94.25 191 GLU A CA 1
ATOM 1437 C C . GLU A 1 191 ? 9.039 0.248 -15.383 1 94.25 191 GLU A C 1
ATOM 1439 O O . GLU A 1 191 ? 8.148 0.472 -14.555 1 94.25 191 GLU A O 1
ATOM 1444 N N . GLU A 1 192 ? 9.016 -0.713 -16.234 1 94.19 192 GLU A N 1
ATOM 1445 C CA . GLU A 1 192 ? 7.828 -1.534 -16.438 1 94.19 192 GLU A CA 1
ATOM 1446 C C . GLU A 1 192 ? 7.57 -2.438 -15.242 1 94.19 192 GLU A C 1
ATOM 1448 O O . GLU A 1 192 ? 8.5 -3.068 -14.727 1 94.19 192 GLU A O 1
ATOM 1453 N N . VAL A 1 193 ? 6.344 -2.465 -14.852 1 97.25 193 VAL A N 1
ATOM 1454 C CA . VAL A 1 193 ? 5.82 -3.35 -13.82 1 97.25 193 VAL A CA 1
ATOM 1455 C C . VAL A 1 193 ? 4.359 -3.68 -14.109 1 97.25 193 VAL A C 1
ATOM 1457 O O . VAL A 1 193 ? 3.654 -2.895 -14.75 1 97.25 193 VAL A O 1
ATOM 1460 N N . ASP A 1 194 ? 3.92 -4.859 -13.883 1 97.81 194 ASP A N 1
ATOM 1461 C CA . ASP A 1 194 ? 2.498 -5.191 -13.906 1 97.81 194 ASP A CA 1
ATOM 1462 C C . ASP A 1 194 ? 1.912 -5.184 -12.492 1 97.81 194 ASP A C 1
ATOM 1464 O O . ASP A 1 194 ? 2 -6.184 -11.773 1 97.81 194 ASP A O 1
ATOM 1468 N N . GLN A 1 195 ? 1.198 -4.164 -12.148 1 97.19 195 GLN A N 1
ATOM 1469 C CA . GLN A 1 195 ? 0.7 -3.979 -10.797 1 97.19 195 GLN A CA 1
ATOM 1470 C C . GLN A 1 195 ? -0.692 -4.582 -10.633 1 97.19 195 GLN A C 1
ATOM 1472 O O . GLN A 1 195 ? -1.325 -4.422 -9.586 1 97.19 195 GLN A O 1
ATOM 1477 N N . THR A 1 196 ? -1.142 -5.293 -11.656 1 97.88 196 THR A N 1
ATOM 1478 C CA . THR A 1 196 ? -2.475 -5.883 -11.586 1 97.88 196 THR A CA 1
ATOM 1479 C C . THR A 1 196 ? -2.527 -6.984 -10.531 1 97.88 196 THR A C 1
ATOM 1481 O O . THR A 1 196 ? -1.713 -7.91 -10.555 1 97.88 196 THR A O 1
ATOM 1484 N N . PHE A 1 197 ? -3.42 -6.828 -9.617 1 98.38 197 PHE A N 1
ATOM 1485 C CA . PHE A 1 197 ? -3.732 -7.828 -8.602 1 98.38 197 PHE A CA 1
ATOM 1486 C C . PHE A 1 197 ? -5.086 -8.469 -8.875 1 98.38 197 PHE A C 1
ATOM 1488 O O . PHE A 1 197 ? -6.129 -7.855 -8.648 1 98.38 197 PHE A O 1
ATOM 1495 N N . GLY A 1 198 ? -5.047 -9.703 -9.375 1 98.75 198 GLY A N 1
ATOM 1496 C CA . GLY A 1 198 ? -6.262 -10.398 -9.766 1 98.75 198 GLY A CA 1
ATOM 1497 C C . GLY A 1 198 ? -6.816 -11.289 -8.664 1 98.75 198 GLY A C 1
ATOM 1498 O O . GLY A 1 198 ? -6.059 -11.969 -7.969 1 98.75 198 GLY A O 1
ATOM 1499 N N . ILE A 1 199 ? -8.156 -11.273 -8.516 1 98.88 199 ILE A N 1
ATOM 1500 C CA . ILE A 1 199 ? -8.836 -12.078 -7.508 1 98.88 199 ILE A CA 1
ATOM 1501 C C . ILE A 1 199 ? -9.977 -12.859 -8.156 1 98.88 199 ILE A C 1
ATOM 1503 O O . ILE A 1 199 ? -10.961 -12.273 -8.617 1 98.88 199 ILE A O 1
ATOM 1507 N N . LEU A 1 200 ? -9.82 -14.125 -8.258 1 98.88 200 LEU A N 1
ATOM 1508 C CA . LEU A 1 200 ? -10.898 -15.047 -8.594 1 98.88 200 LEU A CA 1
ATOM 1509 C C . LEU A 1 200 ? -11.5 -15.656 -7.332 1 98.88 200 LEU A C 1
ATOM 1511 O O . LEU A 1 200 ? -10.781 -16.234 -6.516 1 98.88 200 LEU A O 1
ATOM 1515 N N . HIS A 1 201 ? -12.789 -15.523 -7.164 1 98.88 201 HIS A N 1
ATOM 1516 C CA . HIS A 1 201 ? -13.438 -15.93 -5.918 1 98.88 201 HIS A CA 1
ATOM 1517 C C . HIS A 1 201 ? -14.633 -16.844 -6.188 1 98.88 201 HIS A C 1
ATOM 1519 O O . HIS A 1 201 ? -15.367 -16.641 -7.156 1 98.88 201 HIS A O 1
ATOM 1525 N N . PHE A 1 202 ? -14.805 -17.875 -5.344 1 98.81 202 PHE A N 1
ATOM 1526 C CA . PHE A 1 202 ? -15.945 -18.781 -5.402 1 98.81 202 PHE A CA 1
ATOM 1527 C C . PHE A 1 202 ? -16.672 -18.828 -4.066 1 98.81 202 PHE A C 1
ATOM 1529 O O . PHE A 1 202 ? -16.047 -18.828 -3.008 1 98.81 202 PHE A O 1
ATOM 1536 N N . GLU A 1 203 ? -17.953 -18.906 -4.148 1 98 203 GLU A N 1
ATOM 1537 C CA . GLU A 1 203 ? -18.828 -19.141 -3.012 1 98 203 GLU A CA 1
ATOM 1538 C C . GLU A 1 203 ? -19.875 -20.203 -3.328 1 98 203 GLU A C 1
ATOM 1540 O O . GLU A 1 203 ? -20.172 -20.469 -4.496 1 98 203 GLU A O 1
ATOM 1545 N N . SER A 1 204 ? -20.375 -20.75 -2.252 1 97.19 204 SER A N 1
ATOM 1546 C CA . SER A 1 204 ? -21.5 -21.656 -2.439 1 97.19 204 SER A CA 1
ATOM 1547 C C . SER A 1 204 ? -22.766 -20.875 -2.836 1 97.19 204 SER A C 1
ATOM 1549 O O . SER A 1 204 ? -22.781 -19.656 -2.783 1 97.19 204 SER A O 1
ATOM 1551 N N . LEU A 1 205 ? -23.734 -21.641 -3.17 1 96.38 205 LEU A N 1
ATOM 1552 C CA . LEU A 1 205 ? -25 -21 -3.518 1 96.38 205 LEU A CA 1
ATOM 1553 C C . LEU A 1 205 ? -25.672 -20.406 -2.281 1 96.38 205 LEU A C 1
ATOM 1555 O O . LEU A 1 205 ? -26.562 -19.562 -2.398 1 96.38 205 LEU A O 1
ATOM 1559 N N . SER A 1 206 ? -25.219 -20.812 -1.104 1 95.5 206 SER A N 1
ATOM 1560 C CA . SER A 1 206 ? -25.719 -20.25 0.15 1 95.5 206 SER A CA 1
ATOM 1561 C C . SER A 1 206 ? -24.797 -19.156 0.669 1 95.5 206 SER A C 1
ATOM 1563 O O . SER A 1 206 ? -24.781 -18.859 1.867 1 95.5 206 SER A O 1
ATOM 1565 N N . ASP A 1 207 ? -23.844 -18.719 -0.138 1 93.06 207 ASP A N 1
ATOM 1566 C CA . ASP A 1 207 ? -23 -17.547 0.108 1 93.06 207 ASP A CA 1
ATOM 1567 C C . ASP A 1 207 ? -21.891 -17.891 1.104 1 93.06 207 ASP A C 1
ATOM 1569 O O . ASP A 1 207 ? -21.375 -17 1.791 1 93.06 207 ASP A O 1
ATOM 1573 N N . LYS A 1 208 ? -21.609 -19.156 1.213 1 95.44 208 LYS A N 1
ATOM 1574 C CA . LYS A 1 208 ? -20.453 -19.531 2.006 1 95.44 208 LYS A CA 1
ATOM 1575 C C . LYS A 1 208 ? -19.172 -19.453 1.176 1 95.44 208 LYS A C 1
ATOM 1577 O O . LYS A 1 208 ? -19.094 -20.047 0.099 1 95.44 208 LYS A O 1
ATOM 1582 N N . PRO A 1 209 ? -18.188 -18.75 1.667 1 97.5 209 PRO A N 1
ATOM 1583 C CA . PRO A 1 209 ? -16.953 -18.672 0.898 1 97.5 209 PRO A CA 1
ATOM 1584 C C . PRO A 1 209 ? -16.266 -20.016 0.717 1 97.5 209 PRO A C 1
ATOM 1586 O O . PRO A 1 209 ? -16.25 -20.828 1.647 1 97.5 209 PRO A O 1
ATOM 1589 N N . ILE A 1 210 ? -15.711 -20.25 -0.47 1 98.69 210 ILE A N 1
ATOM 1590 C CA . ILE A 1 210 ? -15.047 -21.516 -0.771 1 98.69 210 ILE A CA 1
ATOM 1591 C C . ILE A 1 210 ? -13.547 -21.281 -0.962 1 98.69 210 ILE A C 1
ATOM 1593 O O . ILE A 1 210 ? -12.727 -21.844 -0.23 1 98.69 210 ILE A O 1
ATOM 1597 N N . ALA A 1 211 ? -13.219 -20.422 -1.979 1 98.88 211 ALA A N 1
ATOM 1598 C CA . ALA A 1 211 ? -11.805 -20.25 -2.291 1 98.88 211 ALA A CA 1
ATOM 1599 C C . ALA A 1 211 ? -11.586 -19 -3.148 1 98.88 211 ALA A C 1
ATOM 1601 O O . ALA A 1 211 ? -12.531 -18.469 -3.727 1 98.88 211 ALA A O 1
ATOM 1602 N N . ALA A 1 212 ? -10.328 -18.609 -3.184 1 98.88 212 ALA A N 1
ATOM 1603 C CA . ALA A 1 212 ? -9.891 -17.578 -4.117 1 98.88 212 ALA A CA 1
ATOM 1604 C C . ALA A 1 212 ? -8.523 -17.906 -4.699 1 98.88 212 ALA A C 1
ATOM 1606 O O . ALA A 1 212 ? -7.738 -18.641 -4.082 1 98.88 212 ALA A O 1
ATOM 1607 N N . VAL A 1 213 ? -8.281 -17.438 -5.879 1 98.94 213 VAL A N 1
ATOM 1608 C CA . VAL A 1 213 ? -6.949 -17.328 -6.457 1 98.94 213 VAL A CA 1
ATOM 1609 C C . VAL A 1 213 ? -6.516 -15.867 -6.488 1 98.94 213 VAL A C 1
ATOM 1611 O O . VAL A 1 213 ? -7.16 -15.031 -7.133 1 98.94 213 VAL A O 1
ATOM 1614 N N . LEU A 1 214 ? -5.5 -15.633 -5.742 1 98.94 214 LEU A N 1
ATOM 1615 C CA . LEU A 1 214 ? -4.867 -14.32 -5.695 1 98.94 214 LEU A CA 1
ATOM 1616 C C . LEU A 1 214 ? -3.625 -14.281 -6.574 1 98.94 214 LEU A C 1
ATOM 1618 O O . LEU A 1 214 ? -2.688 -15.055 -6.367 1 98.94 214 LEU A O 1
ATOM 1622 N N . ASN A 1 215 ? -3.637 -13.359 -7.543 1 98.94 215 ASN A N 1
ATOM 1623 C CA . ASN A 1 215 ? -2.549 -13.328 -8.516 1 98.94 215 ASN A CA 1
ATOM 1624 C C . ASN A 1 215 ? -1.865 -11.961 -8.547 1 98.94 215 ASN A C 1
ATOM 1626 O O . ASN A 1 215 ? -2.51 -10.953 -8.82 1 98.94 215 ASN A O 1
ATOM 1630 N N . LEU A 1 216 ? -0.601 -11.961 -8.195 1 98.88 216 LEU A N 1
ATOM 1631 C CA . LEU A 1 216 ? 0.215 -10.75 -8.234 1 98.88 216 LEU A CA 1
ATOM 1632 C C . LEU A 1 216 ? 1.65 -11.078 -8.641 1 98.88 216 LEU A C 1
ATOM 1634 O O . LEU A 1 216 ? 2.207 -12.086 -8.195 1 98.88 216 LEU A O 1
ATOM 1638 N N . GLY A 1 217 ? 2.203 -10.219 -9.484 1 98.5 217 GLY A N 1
ATOM 1639 C CA . GLY A 1 217 ? 3.588 -10.414 -9.883 1 98.5 217 GLY A CA 1
ATOM 1640 C C . GLY A 1 217 ? 4.582 -9.891 -8.867 1 98.5 217 GLY A C 1
ATOM 1641 O O . GLY A 1 217 ? 5.32 -8.938 -9.141 1 98.5 217 GLY A O 1
ATOM 1642 N N . ILE A 1 218 ? 4.719 -10.609 -7.73 1 98.19 218 ILE A N 1
ATOM 1643 C CA . ILE A 1 218 ? 5.66 -10.195 -6.695 1 98.19 218 ILE A CA 1
ATOM 1644 C C . ILE A 1 218 ? 6.738 -11.266 -6.527 1 98.19 218 ILE A C 1
ATOM 1646 O O . ILE A 1 218 ? 6.441 -12.461 -6.504 1 98.19 218 ILE A O 1
ATOM 1650 N N . GLN A 1 219 ? 7.977 -10.812 -6.508 1 96.94 219 GLN A N 1
ATOM 1651 C CA . GLN A 1 219 ? 9.031 -11.711 -6.051 1 96.94 219 GLN A CA 1
ATOM 1652 C C . GLN A 1 219 ? 9 -11.867 -4.535 1 96.94 219 GLN A C 1
ATOM 1654 O O . GLN A 1 219 ? 9.156 -10.891 -3.797 1 96.94 219 GLN A O 1
ATOM 1659 N N . PRO A 1 220 ? 8.773 -13.039 -4.039 1 97 220 PRO A N 1
ATOM 1660 C CA . PRO A 1 220 ? 8.625 -13.227 -2.596 1 97 220 PRO A CA 1
ATOM 1661 C C . PRO A 1 220 ? 9.969 -13.289 -1.866 1 97 220 PRO A C 1
ATOM 1663 O O . PRO A 1 220 ? 10.336 -14.344 -1.346 1 97 220 PRO A O 1
ATOM 1666 N N . VAL A 1 221 ? 10.609 -12.148 -1.707 1 95.56 221 VAL A N 1
ATOM 1667 C CA . VAL A 1 221 ? 11.953 -12.109 -1.143 1 95.56 221 VAL A CA 1
ATOM 1668 C C . VAL A 1 221 ? 11.992 -11.125 0.027 1 95.56 221 VAL A C 1
ATOM 1670 O O . VAL A 1 221 ? 13.07 -10.703 0.459 1 95.56 221 VAL A O 1
ATOM 1673 N N . VAL A 1 222 ? 10.898 -10.758 0.525 1 97 222 VAL A N 1
ATOM 1674 C CA . VAL A 1 222 ? 10.859 -9.797 1.62 1 97 222 VAL A CA 1
ATOM 1675 C C . VAL A 1 222 ? 11.484 -10.406 2.871 1 97 222 VAL A C 1
ATOM 1677 O O . VAL A 1 222 ? 12.227 -9.742 3.592 1 97 222 VAL A O 1
ATOM 1680 N N . PHE A 1 223 ? 11.266 -11.672 3.086 1 96 223 PHE A N 1
ATOM 1681 C CA . PHE A 1 223 ? 11.742 -12.336 4.293 1 96 223 PHE A CA 1
ATOM 1682 C C . PHE A 1 223 ? 13.086 -13.008 4.043 1 96 223 PHE A C 1
ATOM 1684 O O . PHE A 1 223 ? 13.633 -13.656 4.934 1 96 223 PHE A O 1
ATOM 1691 N N . GLU A 1 224 ? 13.648 -12.828 2.949 1 92.44 224 GLU A N 1
ATOM 1692 C CA . GLU A 1 224 ? 14.875 -13.477 2.506 1 92.44 224 GLU A CA 1
ATOM 1693 C C . GLU A 1 224 ? 16.031 -13.203 3.469 1 92.44 224 GLU A C 1
ATOM 1695 O O . GLU A 1 224 ? 16.891 -14.055 3.666 1 92.44 224 GLU A O 1
ATOM 1700 N N . PRO A 1 225 ? 16.094 -12.023 4.066 1 90.44 225 PRO A N 1
ATOM 1701 C CA . PRO A 1 225 ? 17.172 -11.789 5.027 1 90.44 225 PRO A CA 1
ATOM 1702 C C . PRO A 1 225 ? 17.172 -12.789 6.176 1 90.44 225 PRO A C 1
ATOM 1704 O O . PRO A 1 225 ? 18.203 -13 6.82 1 90.44 225 PRO A O 1
ATOM 1707 N N . ALA A 1 226 ? 16.078 -13.32 6.473 1 92.25 226 ALA A N 1
ATOM 1708 C CA . ALA A 1 226 ? 16 -14.383 7.473 1 92.25 226 ALA A CA 1
ATOM 1709 C C . ALA A 1 226 ? 16.266 -15.742 6.844 1 92.25 226 ALA A C 1
ATOM 1711 O O . ALA A 1 226 ? 15.398 -16.625 6.844 1 92.25 226 ALA A O 1
ATOM 1712 N N . LYS A 1 227 ? 17.438 -16.016 6.508 1 89.5 227 LYS A N 1
ATOM 1713 C CA . LYS A 1 227 ? 17.844 -17.156 5.672 1 89.5 227 LYS A CA 1
ATOM 1714 C C . LYS A 1 227 ? 17.641 -18.469 6.41 1 89.5 227 LYS A C 1
ATOM 1716 O O . LYS A 1 227 ? 17.516 -19.531 5.781 1 89.5 227 LYS A O 1
ATOM 1721 N N . ASN A 1 228 ? 17.609 -18.406 7.68 1 94.25 228 ASN A N 1
ATOM 1722 C CA . ASN A 1 228 ? 17.531 -19.625 8.461 1 94.25 228 ASN A CA 1
ATOM 1723 C C . ASN A 1 228 ? 16.094 -19.922 8.883 1 94.25 228 ASN A C 1
ATOM 1725 O O . ASN A 1 228 ? 15.836 -20.859 9.641 1 94.25 228 ASN A O 1
ATOM 1729 N N . ILE A 1 229 ? 15.156 -19.094 8.453 1 96.38 229 ILE A N 1
ATOM 1730 C CA . ILE A 1 229 ? 13.797 -19.219 8.961 1 96.38 229 ILE A CA 1
ATOM 1731 C C . ILE A 1 229 ? 12.844 -19.562 7.82 1 96.38 229 ILE A C 1
ATOM 1733 O O . ILE A 1 229 ? 12.828 -18.891 6.789 1 96.38 229 ILE A O 1
ATOM 1737 N N . VAL A 1 230 ? 12.008 -20.578 7.949 1 97.69 230 VAL A N 1
ATOM 1738 C CA . VAL A 1 230 ? 11.023 -21.031 6.977 1 97.69 230 VAL A CA 1
ATOM 1739 C C . VAL A 1 230 ? 9.836 -20.078 6.961 1 97.69 230 VAL A C 1
ATOM 1741 O O . VAL A 1 230 ? 9.375 -19.625 8.016 1 97.69 230 VAL A O 1
ATOM 1744 N N . SER A 1 231 ? 9.391 -19.75 5.762 1 98.25 231 SER A N 1
ATOM 1745 C CA . SER A 1 231 ? 8.234 -18.875 5.621 1 98.25 231 SER A CA 1
ATOM 1746 C C . SER A 1 231 ? 7.656 -18.938 4.211 1 98.25 231 SER A C 1
ATOM 1748 O O . SER A 1 231 ? 8.391 -19.172 3.246 1 98.25 231 SER A O 1
ATOM 1750 N N . GLY A 1 232 ? 6.348 -18.75 4.141 1 98.44 232 GLY A N 1
ATOM 1751 C CA . GLY A 1 232 ? 5.711 -18.547 2.848 1 98.44 232 GLY A CA 1
ATOM 1752 C C . GLY A 1 232 ? 5.895 -17.141 2.305 1 98.44 232 GLY A C 1
ATOM 1753 O O . GLY A 1 232 ? 5.434 -16.828 1.201 1 98.44 232 GLY A O 1
ATOM 1754 N N . ASP A 1 233 ? 6.57 -16.266 3.092 1 98.5 233 ASP A N 1
ATOM 1755 C CA . ASP A 1 233 ? 6.82 -14.883 2.721 1 98.5 233 ASP A CA 1
ATOM 1756 C C . ASP A 1 233 ? 5.512 -14.133 2.471 1 98.5 233 ASP A C 1
ATOM 1758 O O . ASP A 1 233 ? 4.477 -14.477 3.047 1 98.5 233 ASP A O 1
ATOM 1762 N N . VAL A 1 234 ? 5.488 -13.086 1.676 1 98.81 234 VAL A N 1
ATOM 1763 C CA . VAL A 1 234 ? 4.328 -12.227 1.474 1 98.81 234 VAL A CA 1
ATOM 1764 C C . VAL A 1 234 ? 3.164 -13.047 0.925 1 98.81 234 VAL A C 1
ATOM 1766 O O . VAL A 1 234 ? 2.027 -12.898 1.381 1 98.81 234 VAL A O 1
ATOM 1769 N N . PRO A 1 235 ? 3.373 -13.93 -0.068 1 98.88 235 PRO A N 1
ATOM 1770 C CA . PRO A 1 235 ? 2.246 -14.742 -0.521 1 98.88 235 PRO A CA 1
ATOM 1771 C C . PRO A 1 235 ? 1.604 -15.547 0.61 1 98.88 235 PRO A C 1
ATOM 1773 O O . PRO A 1 235 ? 0.379 -15.555 0.747 1 98.88 235 PRO A O 1
ATOM 1776 N N . GLY A 1 236 ? 2.451 -16.188 1.398 1 98.81 236 GLY A N 1
ATOM 1777 C CA . GLY A 1 236 ? 1.926 -16.938 2.529 1 98.81 236 GLY A CA 1
ATOM 1778 C C . GLY A 1 236 ? 1.19 -16.062 3.531 1 98.81 236 GLY A C 1
ATOM 1779 O O . GLY A 1 236 ? 0.108 -16.438 3.998 1 98.81 236 GLY A O 1
ATOM 1780 N N . ALA A 1 237 ? 1.796 -14.969 3.865 1 98.81 237 ALA A N 1
ATOM 1781 C CA . ALA A 1 237 ? 1.178 -14.039 4.805 1 98.81 237 ALA A CA 1
ATOM 1782 C C . ALA A 1 237 ? -0.182 -13.562 4.297 1 98.81 237 ALA A C 1
ATOM 1784 O O . ALA A 1 237 ? -1.133 -13.445 5.07 1 98.81 237 ALA A O 1
ATOM 1785 N N . THR A 1 238 ? -0.282 -13.281 3.049 1 98.88 238 THR A N 1
ATOM 1786 C CA . THR A 1 238 ? -1.525 -12.828 2.436 1 98.88 238 THR A CA 1
ATOM 1787 C C . THR A 1 238 ? -2.596 -13.914 2.514 1 98.88 238 THR A C 1
ATOM 1789 O O . THR A 1 238 ? -3.711 -13.656 2.973 1 98.88 238 THR A O 1
ATOM 1792 N N . SER A 1 239 ? -2.242 -15.094 2.074 1 98.81 239 SER A N 1
ATOM 1793 C CA . SER A 1 239 ? -3.186 -16.203 2.086 1 98.81 239 SER A CA 1
ATOM 1794 C C . SER A 1 239 ? -3.703 -16.484 3.496 1 98.81 239 SER A C 1
ATOM 1796 O O . SER A 1 239 ? -4.906 -16.641 3.701 1 98.81 239 SER A O 1
ATOM 1798 N N . ASN A 1 240 ? -2.76 -16.516 4.406 1 98.25 240 ASN A N 1
ATOM 1799 C CA . ASN A 1 240 ? -3.139 -16.781 5.793 1 98.25 240 ASN A CA 1
ATOM 1800 C C . ASN A 1 240 ? -4.09 -15.719 6.324 1 98.25 240 ASN A C 1
ATOM 1802 O O . ASN A 1 240 ? -5.039 -16.031 7.051 1 98.25 240 ASN A O 1
ATOM 1806 N N . TYR A 1 241 ? -3.848 -14.5 6 1 97.44 241 TYR A N 1
ATOM 1807 C CA . TYR A 1 241 ? -4.691 -13.406 6.461 1 97.44 241 TYR A CA 1
ATOM 1808 C C . TYR A 1 241 ? -6.109 -13.539 5.91 1 97.44 241 TYR A C 1
ATOM 1810 O O . TYR A 1 241 ? -7.086 -13.406 6.652 1 97.44 241 TYR A O 1
ATOM 1818 N N . VAL A 1 242 ? -6.234 -13.781 4.641 1 97.88 242 VAL A N 1
ATOM 1819 C CA . VAL A 1 242 ? -7.531 -13.898 3.984 1 97.88 242 VAL A CA 1
ATOM 1820 C C . VAL A 1 242 ? -8.289 -15.102 4.539 1 97.88 242 VAL A C 1
ATOM 1822 O O . VAL A 1 242 ? -9.484 -15.008 4.836 1 97.88 242 VAL A O 1
ATOM 1825 N N . GLU A 1 243 ? -7.586 -16.203 4.68 1 98.06 243 GLU A N 1
ATOM 1826 C CA . GLU A 1 243 ? -8.195 -17.406 5.211 1 98.06 243 GLU A CA 1
ATOM 1827 C C . GLU A 1 243 ? -8.695 -17.203 6.637 1 98.06 243 GLU A C 1
ATOM 1829 O O . GLU A 1 243 ? -9.789 -17.656 6.988 1 98.06 243 GLU A O 1
ATOM 1834 N N . ALA A 1 244 ? -7.938 -16.547 7.398 1 95.06 244 ALA A N 1
ATOM 1835 C CA . ALA A 1 244 ? -8.359 -16.266 8.766 1 95.06 244 ALA A CA 1
ATOM 1836 C C . ALA A 1 244 ? -9.609 -15.398 8.789 1 95.06 244 ALA A C 1
ATOM 1838 O O . ALA A 1 244 ? -10.477 -15.57 9.648 1 95.06 244 ALA A O 1
ATOM 1839 N N . ALA A 1 245 ? -9.742 -14.484 7.902 1 93.5 245 ALA A N 1
ATOM 1840 C CA . ALA A 1 245 ? -10.844 -13.531 7.871 1 93.5 245 ALA A CA 1
ATOM 1841 C C . ALA A 1 245 ? -12.133 -14.203 7.391 1 93.5 245 ALA A C 1
ATOM 1843 O O . ALA A 1 245 ? -13.227 -13.836 7.828 1 93.5 245 ALA A O 1
ATOM 1844 N N . LEU A 1 246 ? -12.008 -15.148 6.465 1 94.56 246 LEU A N 1
ATOM 1845 C CA . LEU A 1 246 ? -13.203 -15.68 5.816 1 94.56 246 LEU A CA 1
ATOM 1846 C C . LEU A 1 246 ? -13.562 -17.047 6.383 1 94.56 246 LEU A C 1
ATOM 1848 O O . LEU A 1 246 ? -14.609 -17.594 6.055 1 94.56 246 LEU A O 1
ATOM 1852 N N . GLY A 1 247 ? -12.711 -17.562 7.223 1 89.88 247 GLY A N 1
ATOM 1853 C CA . GLY A 1 247 ? -13.039 -18.797 7.922 1 89.88 247 GLY A CA 1
ATOM 1854 C C . GLY A 1 247 ? -12.07 -19.922 7.625 1 89.88 247 GLY A C 1
ATOM 1855 O O . GLY A 1 247 ? -11.398 -19.922 6.594 1 89.88 247 GLY A O 1
ATOM 1856 N N . GLU A 1 248 ? -12.062 -20.875 8.367 1 85.06 248 GLU A N 1
ATOM 1857 C CA . GLU A 1 248 ? -11.047 -21.922 8.359 1 85.06 248 GLU A CA 1
ATOM 1858 C C . GLU A 1 248 ? -11.172 -22.812 7.121 1 85.06 248 GLU A C 1
ATOM 1860 O O . GLU A 1 248 ? -10.188 -23.406 6.676 1 85.06 248 GLU A O 1
ATOM 1865 N N . ASP A 1 249 ? -12.328 -22.844 6.559 1 93.56 249 ASP A N 1
ATOM 1866 C CA . ASP A 1 249 ? -12.5 -23.734 5.414 1 93.56 249 ASP A CA 1
ATOM 1867 C C . ASP A 1 249 ? -12.188 -23 4.105 1 93.56 249 ASP A C 1
ATOM 1869 O O . ASP A 1 249 ? -12.109 -23.625 3.047 1 93.56 249 ASP A O 1
ATOM 1873 N N . TYR A 1 250 ? -12.094 -21.766 4.242 1 97.94 250 TYR A N 1
ATOM 1874 C CA . TYR A 1 250 ? -11.781 -20.984 3.057 1 97.94 250 TYR A CA 1
ATOM 1875 C C . TYR A 1 250 ? -10.328 -21.172 2.645 1 97.94 250 TYR A C 1
ATOM 1877 O O . TYR A 1 250 ? -9.438 -21.234 3.496 1 97.94 250 TYR A O 1
ATOM 1885 N N . VAL A 1 251 ? -10.07 -21.297 1.341 1 98.88 251 VAL A N 1
ATOM 1886 C CA . VAL A 1 251 ? -8.727 -21.531 0.826 1 98.88 251 VAL A CA 1
ATOM 1887 C C . VAL A 1 251 ? -8.328 -20.391 -0.114 1 98.88 251 VAL A C 1
ATOM 1889 O O . VAL A 1 251 ? -9.016 -20.141 -1.109 1 98.88 251 VAL A O 1
ATOM 1892 N N . ALA A 1 252 ? -7.238 -19.734 0.193 1 98.94 252 ALA A N 1
ATOM 1893 C CA . ALA A 1 252 ? -6.742 -18.641 -0.636 1 98.94 252 ALA A CA 1
ATOM 1894 C C . ALA A 1 252 ? -5.414 -19 -1.294 1 98.94 252 ALA A C 1
ATOM 1896 O O . ALA A 1 252 ? -4.359 -18.938 -0.656 1 98.94 252 ALA A O 1
ATOM 1897 N N . LEU A 1 253 ? -5.473 -19.281 -2.555 1 98.94 253 LEU A N 1
ATOM 1898 C CA . LEU A 1 253 ? -4.273 -19.578 -3.326 1 98.94 253 LEU A CA 1
ATOM 1899 C C . LEU A 1 253 ? -3.588 -18.297 -3.785 1 98.94 253 LEU A C 1
ATOM 1901 O O . LEU A 1 253 ? -4.25 -17.375 -4.25 1 98.94 253 LEU A O 1
ATOM 1905 N N . PHE A 1 254 ? -2.32 -18.297 -3.605 1 98.94 254 PHE A N 1
ATOM 1906 C CA . PHE A 1 254 ? -1.549 -17.188 -4.164 1 98.94 254 PHE A CA 1
ATOM 1907 C C . PHE A 1 254 ? -0.687 -17.672 -5.328 1 98.94 254 PHE A C 1
ATOM 1909 O O . PHE A 1 254 ? 0.096 -18.609 -5.184 1 98.94 254 PHE A O 1
ATOM 1916 N N . THR A 1 255 ? -0.857 -17.047 -6.465 1 98.88 255 THR A N 1
ATOM 1917 C CA . THR A 1 255 ? -0.024 -17.312 -7.633 1 98.88 255 THR A CA 1
ATOM 1918 C C . THR A 1 255 ? 0.794 -16.078 -8.016 1 98.88 255 THR A C 1
ATOM 1920 O O . THR A 1 255 ? 0.353 -14.953 -7.805 1 98.88 255 THR A O 1
ATOM 1923 N N . VAL A 1 256 ? 1.931 -16.422 -8.57 1 98.75 256 VAL A N 1
ATOM 1924 C CA . VAL A 1 256 ? 2.855 -15.336 -8.898 1 98.75 256 VAL A CA 1
ATOM 1925 C C . VAL A 1 256 ? 2.83 -15.07 -10.398 1 98.75 256 VAL A C 1
ATOM 1927 O O . VAL A 1 256 ? 3.066 -15.977 -11.203 1 98.75 256 VAL A O 1
ATOM 1930 N N . GLY A 1 257 ? 2.533 -13.805 -10.781 1 98.5 257 GLY A N 1
ATOM 1931 C CA . GLY A 1 257 ? 2.555 -13.391 -12.18 1 98.5 257 GLY A CA 1
ATOM 1932 C C . GLY A 1 257 ? 3.949 -13.07 -12.68 1 98.5 257 GLY A C 1
ATOM 1933 O O . GLY A 1 257 ? 4.871 -13.867 -12.531 1 98.5 257 GLY A O 1
ATOM 1934 N N . ALA A 1 258 ? 4.109 -11.938 -13.352 1 98.38 258 ALA A N 1
ATOM 1935 C CA . ALA A 1 258 ? 5.422 -11.438 -13.758 1 98.38 258 ALA A CA 1
ATOM 1936 C C . ALA A 1 258 ? 6.133 -10.742 -12.602 1 98.38 258 ALA A C 1
ATOM 1938 O O . ALA A 1 258 ? 5.91 -9.555 -12.352 1 98.38 258 ALA A O 1
ATOM 1939 N N . PRO A 1 259 ? 7.012 -11.406 -12.023 1 97.19 259 PRO A N 1
ATOM 1940 C CA . PRO A 1 259 ? 7.473 -10.93 -10.719 1 97.19 259 PRO A CA 1
ATOM 1941 C C . PRO A 1 259 ? 8.289 -9.641 -10.812 1 97.19 259 PRO A C 1
ATOM 1943 O O . PRO A 1 259 ? 9.227 -9.562 -11.602 1 97.19 259 PRO A O 1
ATOM 1946 N N . ALA A 1 260 ? 7.887 -8.711 -10.055 1 97.56 260 ALA A N 1
ATOM 1947 C CA . ALA A 1 260 ? 8.617 -7.477 -9.781 1 97.56 260 ALA A CA 1
ATOM 1948 C C . ALA A 1 260 ? 9.148 -7.461 -8.352 1 97.56 260 ALA A C 1
ATOM 1950 O O . ALA A 1 260 ? 8.859 -8.367 -7.566 1 97.56 260 ALA A O 1
ATOM 1951 N N . SER A 1 261 ? 10 -6.52 -8.102 1 96.44 261 SER A N 1
ATOM 1952 C CA . SER A 1 261 ? 10.555 -6.402 -6.758 1 96.44 261 SER A CA 1
ATOM 1953 C C . SER A 1 261 ? 9.516 -5.887 -5.77 1 96.44 261 SER A C 1
ATOM 1955 O O . SER A 1 261 ? 8.719 -5 -6.102 1 96.44 261 SER A O 1
ATOM 1957 N N . PRO A 1 262 ? 9.539 -6.547 -4.566 1 97.31 262 PRO A N 1
ATOM 1958 C CA . PRO A 1 262 ? 8.773 -5.84 -3.543 1 97.31 262 PRO A CA 1
ATOM 1959 C C . PRO A 1 262 ? 9.242 -4.398 -3.346 1 97.31 262 PRO A C 1
ATOM 1961 O O . PRO A 1 262 ? 10.445 -4.129 -3.371 1 97.31 262 PRO A O 1
ATOM 1964 N N . ALA A 1 263 ? 8.297 -3.527 -3.139 1 96.62 263 ALA A N 1
ATOM 1965 C CA . ALA A 1 263 ? 8.617 -2.107 -3.008 1 96.62 263 ALA A CA 1
ATOM 1966 C C . ALA A 1 263 ? 9.461 -1.848 -1.761 1 96.62 263 ALA A C 1
ATOM 1968 O O . ALA A 1 263 ? 10.219 -0.877 -1.708 1 96.62 263 ALA A O 1
ATOM 1969 N N . TYR A 1 264 ? 9.297 -2.76 -0.791 1 94.75 264 TYR A N 1
ATOM 1970 C CA . TYR A 1 264 ? 9.992 -2.6 0.482 1 94.75 264 TYR A CA 1
ATOM 1971 C C . TYR A 1 264 ? 10.641 -3.908 0.921 1 94.75 264 TYR A C 1
ATOM 1973 O O . TYR A 1 264 ? 9.969 -4.941 1.004 1 94.75 264 TYR A O 1
ATOM 1981 N N . ARG A 1 265 ? 11.859 -3.822 1.13 1 87.56 265 ARG A N 1
ATOM 1982 C CA . ARG A 1 265 ? 12.57 -4.98 1.658 1 87.56 265 ARG A CA 1
ATOM 1983 C C . ARG A 1 265 ? 13.867 -4.559 2.338 1 87.56 265 ARG A C 1
ATOM 1985 O O . ARG A 1 265 ? 14.32 -3.422 2.178 1 87.56 265 ARG A O 1
ATOM 1992 N N . VAL A 1 266 ? 14.32 -5.441 3.25 1 84.19 266 VAL A N 1
ATOM 1993 C CA . VAL A 1 266 ? 15.594 -5.246 3.934 1 84.19 266 VAL A CA 1
ATOM 1994 C C . VAL A 1 266 ? 16.734 -5.773 3.062 1 84.19 266 VAL A C 1
ATOM 1996 O O . VAL A 1 266 ? 16.719 -6.934 2.646 1 84.19 266 VAL A O 1
ATOM 1999 N N . TRP A 1 267 ? 17.578 -4.789 2.738 1 70.75 267 TRP A N 1
ATOM 2000 C CA . TRP A 1 267 ? 18.75 -5.242 2 1 70.75 267 TRP A CA 1
ATOM 2001 C C . TRP A 1 267 ? 19.906 -5.535 2.945 1 70.75 267 TRP A C 1
ATOM 2003 O O . TRP A 1 267 ? 20.047 -4.891 3.986 1 70.75 267 TRP A O 1
ATOM 2013 N N . SER A 1 268 ? 20.344 -6.715 3.338 1 55.81 268 SER A N 1
ATOM 2014 C CA . SER A 1 268 ? 21.281 -7.285 4.301 1 55.81 268 SER A CA 1
ATOM 2015 C C . SER A 1 268 ? 22.375 -6.293 4.668 1 55.81 268 SER A C 1
ATOM 2017 O O . SER A 1 268 ? 22.766 -6.188 5.832 1 55.81 268 SER A O 1
ATOM 2019 N N . LYS A 1 269 ? 23.188 -5.711 3.789 1 53.97 269 LYS A N 1
ATOM 2020 C CA . LYS A 1 269 ? 24.516 -5.312 4.242 1 53.97 269 LYS A CA 1
ATOM 2021 C C . LYS A 1 269 ? 24.5 -3.891 4.797 1 53.97 269 LYS A C 1
ATOM 2023 O O . LYS A 1 269 ? 25.344 -3.541 5.637 1 53.97 269 LYS A O 1
ATOM 2028 N N . ASP A 1 270 ? 23.594 -3.035 4.461 1 51.34 270 ASP A N 1
ATOM 2029 C CA . ASP A 1 270 ? 24.016 -1.65 4.648 1 51.34 270 ASP A CA 1
ATOM 2030 C C . ASP A 1 270 ? 23.312 -1.02 5.848 1 51.34 270 ASP A C 1
ATOM 2032 O O . ASP A 1 270 ? 23.734 0.032 6.336 1 51.34 270 ASP A O 1
ATOM 2036 N N . LYS A 1 271 ? 22.297 -1.816 6.457 1 63.41 271 LYS A N 1
ATOM 2037 C CA . LYS A 1 271 ? 21.672 -1.116 7.57 1 63.41 271 LYS A CA 1
ATOM 2038 C C . LYS A 1 271 ? 21.484 -2.041 8.766 1 63.41 271 LYS A C 1
ATOM 2040 O O . LYS A 1 271 ? 20.484 -2.75 8.867 1 63.41 271 LYS A O 1
ATOM 2045 N N . PRO A 1 272 ? 22.5 -1.996 9.641 1 60.22 272 PRO A N 1
ATOM 2046 C CA . PRO A 1 272 ? 22.531 -2.961 10.742 1 60.22 272 PRO A CA 1
ATOM 2047 C C . PRO A 1 272 ? 21.219 -3.02 11.516 1 60.22 272 PRO A C 1
ATOM 2049 O O . PRO A 1 272 ? 20.906 -4.043 12.125 1 60.22 272 PRO A O 1
ATOM 2052 N N . SER A 1 273 ? 20.562 -2.004 11.359 1 67.38 273 SER A N 1
ATOM 2053 C CA . SER A 1 273 ? 19.344 -1.984 12.164 1 67.38 273 SER A CA 1
ATOM 2054 C C . SER A 1 273 ? 18.203 -2.707 11.461 1 67.38 273 SER A C 1
ATOM 2056 O O . SER A 1 273 ? 17.203 -3.041 12.086 1 67.38 273 SER A O 1
ATOM 2058 N N . ARG A 1 274 ? 18.469 -3.018 10.32 1 78.12 274 ARG A N 1
ATOM 2059 C CA . ARG A 1 274 ? 17.422 -3.719 9.586 1 78.12 274 ARG A CA 1
ATOM 2060 C C . ARG A 1 274 ? 17.719 -5.215 9.508 1 78.12 274 ARG A C 1
ATOM 2062 O O . ARG A 1 274 ? 18.625 -5.641 8.789 1 78.12 274 ARG A O 1
ATOM 2069 N N . THR A 1 275 ? 16.969 -5.965 10.281 1 82.44 275 THR A N 1
ATOM 2070 C CA . THR A 1 275 ? 17.219 -7.371 10.57 1 82.44 275 THR A CA 1
ATOM 2071 C C . THR A 1 275 ? 16.062 -8.234 10.078 1 82.44 275 THR A C 1
ATOM 2073 O O . THR A 1 275 ? 15.203 -7.758 9.32 1 82.44 275 THR A O 1
ATOM 2076 N N . ALA A 1 276 ? 16.109 -9.461 10.492 1 88.44 276 ALA A N 1
ATOM 2077 C CA . ALA A 1 276 ? 15.031 -10.406 10.25 1 88.44 276 ALA A CA 1
ATOM 2078 C C . ALA A 1 276 ? 13.727 -9.922 10.875 1 88.44 276 ALA A C 1
ATOM 2080 O O . ALA A 1 276 ? 12.648 -10.156 10.328 1 88.44 276 ALA A O 1
ATOM 2081 N N . LYS A 1 277 ? 13.914 -9.219 11.922 1 92.38 277 LYS A N 1
ATOM 2082 C CA . LYS A 1 277 ? 12.734 -8.688 12.594 1 92.38 277 LYS A CA 1
ATOM 2083 C C . LYS A 1 277 ? 12.039 -7.637 11.734 1 92.38 277 LYS A C 1
ATOM 2085 O O . LYS A 1 277 ? 10.812 -7.633 11.617 1 92.38 277 LYS A O 1
ATOM 2090 N N . THR A 1 278 ? 12.797 -6.707 11.156 1 94.44 278 THR A N 1
ATOM 2091 C CA . THR A 1 278 ? 12.242 -5.699 10.258 1 94.44 278 THR A CA 1
ATOM 2092 C C . THR A 1 278 ? 11.609 -6.352 9.031 1 94.44 278 THR A C 1
ATOM 2094 O O . THR A 1 278 ? 10.523 -5.957 8.602 1 94.44 278 THR A O 1
ATOM 2097 N N . ALA A 1 279 ? 12.32 -7.348 8.523 1 95.69 279 ALA A N 1
ATOM 2098 C CA . ALA A 1 279 ? 11.797 -8.07 7.363 1 95.69 279 ALA A CA 1
ATOM 2099 C C . ALA A 1 279 ? 10.445 -8.703 7.676 1 95.69 279 ALA A C 1
ATOM 2101 O O . ALA A 1 279 ? 9.523 -8.648 6.855 1 95.69 279 ALA A O 1
ATOM 2102 N N . ARG A 1 280 ? 10.328 -9.273 8.859 1 96.75 280 ARG A N 1
ATOM 2103 C CA . ARG A 1 280 ? 9.078 -9.891 9.289 1 96.75 280 ARG A CA 1
ATOM 2104 C C . ARG A 1 280 ? 7.961 -8.852 9.383 1 96.75 280 ARG A C 1
ATOM 2106 O O . ARG A 1 280 ? 6.836 -9.109 8.953 1 96.75 280 ARG A O 1
ATOM 2113 N N . THR A 1 281 ? 8.289 -7.715 9.922 1 97.38 281 THR A N 1
ATOM 2114 C CA . THR A 1 281 ? 7.316 -6.633 10.062 1 97.38 281 THR A CA 1
ATOM 2115 C C . THR A 1 281 ? 6.805 -6.184 8.695 1 97.38 281 THR A C 1
ATOM 2117 O O . THR A 1 281 ? 5.598 -6.023 8.5 1 97.38 281 THR A O 1
ATOM 2120 N N . ILE A 1 282 ? 7.699 -6.051 7.785 1 98 282 ILE A N 1
ATOM 2121 C CA . ILE A 1 282 ? 7.348 -5.609 6.441 1 98 282 ILE A CA 1
ATOM 2122 C C . ILE A 1 282 ? 6.516 -6.684 5.746 1 98 282 ILE A C 1
ATOM 2124 O O . ILE A 1 282 ? 5.477 -6.387 5.152 1 98 282 ILE A O 1
ATOM 2128 N N . MET A 1 283 ? 6.957 -7.887 5.855 1 98.31 283 MET A N 1
ATOM 2129 C CA . MET A 1 283 ? 6.25 -9.008 5.25 1 98.31 283 MET A CA 1
ATOM 2130 C C . MET A 1 283 ? 4.812 -9.086 5.75 1 98.31 283 MET A C 1
ATOM 2132 O O . MET A 1 283 ? 3.879 -9.195 4.953 1 98.31 283 MET A O 1
ATOM 2136 N N . ASN A 1 284 ? 4.68 -9.016 7.016 1 98.56 284 ASN A N 1
ATOM 2137 C CA . ASN A 1 284 ? 3.352 -9.094 7.613 1 98.56 284 ASN A CA 1
ATOM 2138 C C . ASN A 1 284 ? 2.475 -7.926 7.188 1 98.56 284 ASN A C 1
ATOM 2140 O O . ASN A 1 284 ? 1.286 -8.102 6.91 1 98.56 284 ASN A O 1
ATOM 2144 N N . ALA A 1 285 ? 3.016 -6.758 7.172 1 98.69 285 ALA A N 1
ATOM 2145 C CA . ALA A 1 285 ? 2.258 -5.578 6.758 1 98.69 285 ALA A CA 1
ATOM 2146 C C . ALA A 1 285 ? 1.783 -5.711 5.316 1 98.69 285 ALA A C 1
ATOM 2148 O O . ALA A 1 285 ? 0.624 -5.422 5.008 1 98.69 285 ALA A O 1
ATOM 2149 N N . MET A 1 286 ? 2.66 -6.148 4.461 1 98.75 286 MET A N 1
ATOM 2150 C CA . MET A 1 286 ? 2.277 -6.348 3.066 1 98.75 286 MET A CA 1
ATOM 2151 C C . MET A 1 286 ? 1.198 -7.418 2.945 1 98.75 286 MET A C 1
ATOM 2153 O O . MET A 1 286 ? 0.262 -7.277 2.156 1 98.75 286 MET A O 1
ATOM 2157 N N . GLY A 1 287 ? 1.358 -8.461 3.734 1 98.81 287 GLY A N 1
ATOM 2158 C CA . GLY A 1 287 ? 0.337 -9.5 3.762 1 98.81 287 GLY A CA 1
ATOM 2159 C C . GLY A 1 287 ? -1.028 -8.977 4.172 1 98.81 287 GLY A C 1
ATOM 2160 O O . GLY A 1 287 ? -2.045 -9.359 3.586 1 98.81 287 GLY A O 1
ATOM 2161 N N . VAL A 1 288 ? -1.029 -8.109 5.121 1 98.56 288 VAL A N 1
ATOM 2162 C CA . VAL A 1 288 ? -2.279 -7.52 5.59 1 98.56 288 VAL A CA 1
ATOM 2163 C C . VAL A 1 288 ? -2.883 -6.648 4.488 1 98.56 288 VAL A C 1
ATOM 2165 O O . VAL A 1 288 ? -4.078 -6.738 4.199 1 98.56 288 VAL A O 1
ATOM 2168 N N . ILE A 1 289 ? -2.092 -5.824 3.863 1 98.75 289 ILE A N 1
ATOM 2169 C CA . ILE A 1 289 ? -2.588 -4.891 2.857 1 98.75 289 ILE A CA 1
ATOM 2170 C C . ILE A 1 289 ? -3.137 -5.664 1.661 1 98.75 289 ILE A C 1
ATOM 2172 O O . ILE A 1 289 ? -4.238 -5.383 1.186 1 98.75 289 ILE A O 1
ATOM 2176 N N . LEU A 1 290 ? -2.439 -6.637 1.221 1 98.81 290 LEU A N 1
ATOM 2177 C CA . LEU A 1 290 ? -2.934 -7.453 0.115 1 98.81 290 LEU A CA 1
ATOM 2178 C C . LEU A 1 290 ? -4.164 -8.25 0.533 1 98.81 290 LEU A C 1
ATOM 2180 O O . LEU A 1 290 ? -5.082 -8.445 -0.267 1 98.81 290 LEU A O 1
ATOM 2184 N N . GLY A 1 291 ? -4.086 -8.742 1.742 1 98.44 291 GLY A N 1
ATOM 2185 C CA . GLY A 1 291 ? -5.258 -9.43 2.262 1 98.44 291 GLY A CA 1
ATOM 2186 C C . GLY A 1 291 ? -6.496 -8.555 2.295 1 98.44 291 GLY A C 1
ATOM 2187 O O . GLY A 1 291 ? -7.566 -8.969 1.847 1 98.44 291 GLY A O 1
ATOM 2188 N N . GLU A 1 292 ? -6.355 -7.375 2.789 1 97.12 292 GLU A N 1
ATOM 2189 C CA . GLU A 1 292 ? -7.484 -6.449 2.861 1 97.12 292 GLU A CA 1
ATOM 2190 C C . GLU A 1 292 ? -7.969 -6.062 1.467 1 97.12 292 GLU A C 1
ATOM 2192 O O . GLU A 1 292 ? -9.172 -5.898 1.244 1 97.12 292 GLU A O 1
ATOM 2197 N N . GLU A 1 293 ? -7.0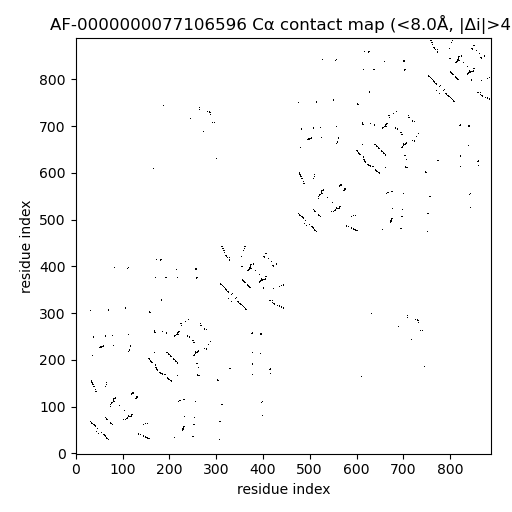43 -5.855 0.58 1 97.56 293 GLU A N 1
ATOM 2198 C CA . GLU A 1 293 ? -7.445 -5.598 -0.799 1 97.56 293 GLU A CA 1
ATOM 2199 C C . GLU A 1 293 ? -8.25 -6.762 -1.369 1 97.56 293 GLU A C 1
ATOM 2201 O O . GLU A 1 293 ? -9.25 -6.551 -2.061 1 97.56 293 GLU A O 1
ATOM 2206 N N . SER A 1 294 ? -7.801 -7.957 -1.065 1 98.12 294 SER A N 1
ATOM 2207 C CA . SER A 1 294 ? -8.531 -9.141 -1.506 1 98.12 294 SER A CA 1
ATOM 2208 C C . SER A 1 294 ? -9.961 -9.141 -0.966 1 98.12 294 SER A C 1
ATOM 2210 O O . SER A 1 294 ? -10.914 -9.352 -1.717 1 98.12 294 SER A O 1
ATOM 2212 N N . LEU A 1 295 ? -10.086 -8.914 0.277 1 96.06 295 LEU A N 1
ATOM 2213 C CA . LEU A 1 295 ? -11.398 -8.914 0.918 1 96.06 295 LEU A CA 1
ATOM 2214 C C . LEU A 1 295 ? -12.281 -7.812 0.339 1 96.06 295 LEU A C 1
ATOM 2216 O O . LEU A 1 295 ? -13.469 -8.031 0.094 1 96.06 295 LEU A O 1
ATOM 2220 N N . ALA A 1 296 ? -11.688 -6.664 0.1 1 94.88 296 ALA A N 1
ATOM 2221 C CA . ALA A 1 296 ? -12.43 -5.547 -0.477 1 94.88 296 ALA A CA 1
ATOM 2222 C C . ALA A 1 296 ? -12.945 -5.891 -1.873 1 94.88 296 ALA A C 1
ATOM 2224 O O . ALA A 1 296 ? -14.086 -5.59 -2.215 1 94.88 296 ALA A O 1
ATOM 2225 N N . GLN A 1 297 ? -12.125 -6.5 -2.641 1 96.06 297 GLN A N 1
ATOM 2226 C CA . GLN A 1 297 ? -12.5 -6.867 -4 1 96.06 297 GLN A CA 1
ATOM 2227 C C . GLN A 1 297 ? -13.562 -7.961 -4 1 96.06 297 GLN A C 1
ATOM 2229 O O . GLN A 1 297 ? -14.453 -7.973 -4.855 1 96.06 297 GLN A O 1
ATOM 2234 N N . ILE A 1 298 ? -13.461 -8.859 -3.072 1 96.38 298 ILE A N 1
ATOM 2235 C CA . ILE A 1 298 ? -14.453 -9.922 -2.943 1 96.38 298 ILE A CA 1
ATOM 2236 C C . ILE A 1 298 ? -15.82 -9.32 -2.625 1 96.38 298 ILE A C 1
ATOM 2238 O O . ILE A 1 298 ? -16.844 -9.75 -3.17 1 96.38 298 ILE A O 1
ATOM 2242 N N . ASP A 1 299 ? -15.828 -8.312 -1.812 1 91.62 299 ASP A N 1
ATOM 2243 C CA . ASP A 1 299 ? -17.078 -7.633 -1.461 1 91.62 299 ASP A CA 1
ATOM 2244 C C . ASP A 1 299 ? -17.609 -6.828 -2.641 1 91.62 299 ASP A C 1
ATOM 2246 O O . ASP A 1 299 ? -18.828 -6.656 -2.781 1 91.62 299 ASP A O 1
ATOM 2250 N N . TYR A 1 300 ? -16.781 -6.418 -3.453 1 92.81 300 TYR A N 1
ATOM 2251 C CA . TYR A 1 300 ? -17.125 -5.473 -4.512 1 92.81 300 TYR A CA 1
ATOM 2252 C C . TYR A 1 300 ? -17.547 -6.203 -5.777 1 92.81 300 TYR A C 1
ATOM 2254 O O . TYR A 1 300 ? -18.375 -5.699 -6.539 1 92.81 300 TYR A O 1
ATOM 2262 N N . MET A 1 301 ? -17.031 -7.371 -6.047 1 95.44 301 MET A N 1
ATOM 2263 C CA . MET A 1 301 ? -17.172 -8.031 -7.34 1 95.44 301 MET A CA 1
ATOM 2264 C C . MET A 1 301 ? -18.609 -8.531 -7.531 1 95.44 301 MET A C 1
ATOM 2266 O O . MET A 1 301 ? -19.328 -8.75 -6.559 1 95.44 301 MET A O 1
ATOM 2270 N N . THR A 1 302 ? -18.984 -8.625 -8.82 1 94.81 302 THR A N 1
ATOM 2271 C CA . THR A 1 302 ? -20.25 -9.242 -9.188 1 94.81 302 THR A CA 1
ATOM 2272 C C . THR A 1 302 ? -20.109 -10.758 -9.25 1 94.81 302 THR A C 1
ATOM 2274 O O . THR A 1 302 ? -19.219 -11.281 -9.906 1 94.81 302 THR A O 1
ATOM 2277 N N . MET A 1 303 ? -21.062 -11.391 -8.555 1 97.06 303 MET A N 1
ATOM 2278 C CA . MET A 1 303 ? -21.062 -12.852 -8.531 1 97.06 303 MET A CA 1
ATOM 2279 C C . MET A 1 303 ? -22 -13.422 -9.57 1 97.06 303 MET A C 1
ATOM 2281 O O . MET A 1 303 ? -23.094 -12.875 -9.797 1 97.06 303 MET A O 1
ATOM 2285 N N . SER A 1 304 ? -21.562 -14.516 -10.188 1 97 304 SER A N 1
ATOM 2286 C CA . SER A 1 304 ? -22.391 -15.18 -11.195 1 97 304 SER A CA 1
ATOM 2287 C C . SER A 1 304 ? -22.5 -16.672 -10.914 1 97 304 SER A C 1
ATOM 2289 O O . SER A 1 304 ? -21.516 -17.312 -10.539 1 97 304 SER A O 1
ATOM 2291 N N . GLU A 1 305 ? -23.672 -17.188 -11.141 1 95.31 305 GLU A N 1
ATOM 2292 C CA . GLU A 1 305 ? -23.922 -18.609 -11.031 1 95.31 305 GLU A CA 1
ATOM 2293 C C . GLU A 1 305 ? -23.828 -19.297 -12.391 1 95.31 305 GLU A C 1
ATOM 2295 O O . GLU A 1 305 ? -23.844 -20.531 -12.477 1 95.31 305 GLU A O 1
ATOM 2300 N N . LYS A 1 306 ? -23.719 -18.516 -13.375 1 94.69 306 LYS A N 1
ATOM 2301 C CA . LYS A 1 306 ? -23.734 -19.062 -14.727 1 94.69 306 LYS A CA 1
ATOM 2302 C C . LYS A 1 306 ? -22.453 -19.828 -15.023 1 94.69 306 LYS A C 1
ATOM 2304 O O . LYS A 1 306 ? -21.344 -19.328 -14.797 1 94.69 306 LYS A O 1
ATOM 2309 N N . PRO A 1 307 ? -22.641 -21.016 -15.5 1 96.12 307 PRO A N 1
ATOM 2310 C CA . PRO A 1 307 ? -21.438 -21.734 -15.922 1 96.12 307 PRO A CA 1
ATOM 2311 C C . PRO A 1 307 ? -20.703 -21.031 -17.062 1 96.12 307 PRO A C 1
ATOM 2313 O O . PRO A 1 307 ? -21.281 -20.203 -17.766 1 96.12 307 PRO A O 1
ATOM 2316 N N . PHE A 1 308 ? -19.469 -21.312 -17.141 1 96.12 308 PHE A N 1
ATOM 2317 C CA . PHE A 1 308 ? -18.641 -20.75 -18.203 1 96.12 308 PHE A CA 1
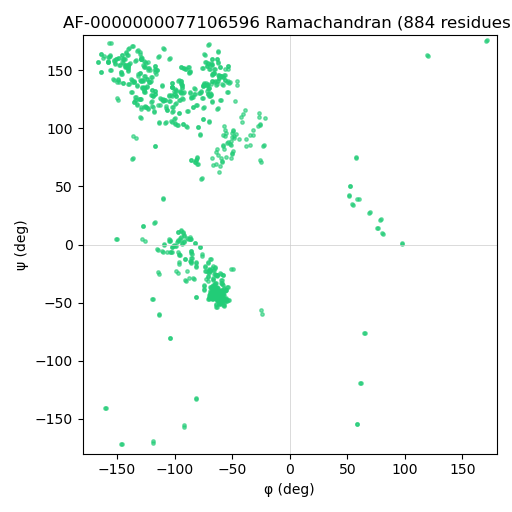ATOM 2318 C C . PHE A 1 308 ? -17.859 -21.859 -18.922 1 96.12 308 PHE A C 1
ATOM 2320 O O . PHE A 1 308 ? -17.75 -22.969 -18.422 1 96.12 308 PHE A O 1
ATOM 2327 N N . GLU A 1 309 ? -17.422 -21.562 -20.094 1 96.06 309 GLU A N 1
ATOM 2328 C CA . GLU A 1 309 ? -16.625 -22.531 -20.859 1 96.06 309 GLU A CA 1
ATOM 2329 C C . GLU A 1 309 ? -15.211 -22.641 -20.297 1 96.06 309 GLU A C 1
ATOM 2331 O O . GLU A 1 309 ? -14.602 -21.625 -19.922 1 96.06 309 GLU A O 1
ATOM 2336 N N . ILE A 1 310 ? -14.742 -23.875 -20.203 1 98.06 310 ILE A N 1
ATOM 2337 C CA . ILE A 1 310 ? -13.352 -24.141 -19.859 1 98.06 310 ILE A CA 1
ATOM 2338 C C . ILE A 1 310 ? -12.609 -24.688 -21.078 1 98.06 310 ILE A C 1
ATOM 2340 O O . ILE A 1 310 ? -13.055 -25.656 -21.703 1 98.06 310 ILE A O 1
ATOM 2344 N N . SER A 1 311 ? -11.5 -24.047 -21.469 1 98.19 311 SER A N 1
ATOM 2345 C CA . SER A 1 311 ? -10.633 -24.516 -22.531 1 98.19 311 SER A CA 1
ATOM 2346 C C . SER A 1 311 ? -9.164 -24.297 -22.203 1 98.19 311 SER A C 1
ATOM 2348 O O . SER A 1 311 ? -8.828 -23.406 -21.406 1 98.19 311 SER A O 1
ATOM 2350 N N . SER A 1 312 ? -8.32 -25.172 -22.719 1 98.62 312 SER A N 1
ATOM 2351 C CA . SER A 1 312 ? -6.91 -25.094 -22.375 1 98.62 312 SER A CA 1
ATOM 2352 C C . SER A 1 312 ? -6.027 -25.641 -23.5 1 98.62 312 SER A C 1
ATOM 2354 O O . SER A 1 312 ? -6.508 -26.344 -24.375 1 98.62 312 SER A O 1
ATOM 2356 N N . ALA A 1 313 ? -4.812 -25.172 -23.5 1 98.62 313 ALA A N 1
ATOM 2357 C CA . ALA A 1 313 ? -3.779 -25.656 -24.422 1 98.62 313 ALA A CA 1
ATOM 2358 C C . ALA A 1 313 ? -2.385 -25.406 -23.844 1 98.62 313 ALA A C 1
ATOM 2360 O O . ALA A 1 313 ? -2.188 -24.5 -23.031 1 98.62 313 ALA A O 1
ATOM 2361 N N . VAL A 1 314 ? -1.487 -26.281 -24.219 1 98.31 314 VAL A N 1
ATOM 2362 C CA . VAL A 1 314 ? -0.092 -26.141 -23.812 1 98.31 314 VAL A CA 1
ATOM 2363 C C . VAL A 1 314 ? 0.816 -26.312 -25.031 1 98.31 314 VAL A C 1
ATOM 2365 O O . VAL A 1 314 ? 0.464 -27.016 -25.984 1 98.31 314 VAL A O 1
ATOM 2368 N N . ASP A 1 315 ? 1.879 -25.609 -25.016 1 98.25 315 ASP A N 1
ATOM 2369 C CA . ASP A 1 315 ? 2.928 -25.75 -26.031 1 98.25 315 ASP A CA 1
ATOM 2370 C C . ASP A 1 315 ? 4.27 -25.25 -25.484 1 98.25 315 ASP A C 1
ATOM 2372 O O . ASP A 1 315 ? 4.367 -24.844 -24.328 1 98.25 315 ASP A O 1
ATOM 2376 N N . SER A 1 316 ? 5.297 -25.453 -26.266 1 97.56 316 SER A N 1
ATOM 2377 C CA . SER A 1 316 ? 6.637 -25.031 -25.875 1 97.56 316 SER A CA 1
ATOM 2378 C C . SER A 1 316 ? 7.449 -24.578 -27.094 1 97.56 316 SER A C 1
ATOM 2380 O O . SER A 1 316 ? 7.055 -24.828 -28.234 1 97.56 316 SER A O 1
ATOM 2382 N N . PHE A 1 317 ? 8.508 -23.875 -26.844 1 98 317 PHE A N 1
ATOM 2383 C CA . PHE A 1 317 ? 9.5 -23.562 -27.859 1 98 317 PHE A CA 1
ATOM 2384 C C . PHE A 1 317 ? 10.906 -23.609 -27.281 1 98 317 PHE A C 1
ATOM 2386 O O . PHE A 1 317 ? 11.078 -23.656 -26.062 1 98 317 PHE A O 1
ATOM 2393 N N . THR A 1 318 ? 11.883 -23.641 -28.172 1 98 318 THR A N 1
ATOM 2394 C CA . THR A 1 318 ? 13.273 -23.797 -27.766 1 98 318 THR A CA 1
ATOM 2395 C C . THR A 1 318 ? 14.125 -22.641 -28.266 1 98 318 THR A C 1
ATOM 2397 O O . THR A 1 318 ? 13.922 -22.172 -29.391 1 98 318 THR A O 1
ATOM 2400 N N . CYS A 1 319 ? 15.016 -22.203 -27.438 1 98.12 319 CYS A N 1
ATOM 2401 C CA . CYS A 1 319 ? 16.016 -21.203 -27.797 1 98.12 319 CYS A CA 1
ATOM 2402 C C . CYS A 1 319 ? 17.422 -21.781 -27.688 1 98.12 319 CYS A C 1
ATOM 2404 O O . CYS A 1 319 ? 17.672 -22.672 -26.875 1 98.12 319 CYS A O 1
ATOM 2406 N N . SER A 1 320 ? 18.328 -21.203 -28.547 1 98 320 SER A N 1
ATOM 2407 C CA . SER A 1 320 ? 19.734 -21.469 -28.266 1 98 320 SER A CA 1
ATOM 2408 C C . SER A 1 320 ? 20.141 -20.938 -26.891 1 98 320 SER A C 1
ATOM 2410 O O . SER A 1 320 ? 19.688 -19.875 -26.469 1 98 320 SER A O 1
ATOM 2412 N N . GLY A 1 321 ? 21.047 -21.688 -26.266 1 97.81 321 GLY A N 1
ATOM 2413 C CA . GLY A 1 321 ? 21.375 -21.359 -24.891 1 97.81 321 GLY A CA 1
ATOM 2414 C C . GLY A 1 321 ? 22.578 -20.453 -24.766 1 97.81 321 GLY A C 1
ATOM 2415 O O . GLY A 1 321 ? 23.453 -20.453 -25.625 1 97.81 321 GLY A O 1
ATOM 2416 N N . LYS A 1 322 ? 22.562 -19.703 -23.656 1 97.81 322 LYS A N 1
ATOM 2417 C CA . LYS A 1 322 ? 23.734 -18.922 -23.266 1 97.81 322 LYS A CA 1
ATOM 2418 C C . LYS A 1 322 ? 23.891 -18.906 -21.75 1 97.81 322 LYS A C 1
ATOM 2420 O O . LYS A 1 322 ? 22.953 -19.188 -21.016 1 97.81 322 LYS A O 1
ATOM 2425 N N . LYS A 1 323 ? 25.094 -18.609 -21.344 1 97.44 323 LYS A N 1
ATOM 2426 C CA . LYS A 1 323 ? 25.438 -18.266 -19.969 1 97.44 323 LYS A CA 1
ATOM 2427 C C . LYS A 1 323 ? 26.25 -16.969 -19.906 1 97.44 323 LYS A C 1
ATOM 2429 O O . LYS A 1 323 ? 27.266 -16.844 -20.578 1 97.44 323 LYS A O 1
ATOM 2434 N N . THR A 1 324 ? 25.75 -16.062 -19.125 1 97.5 324 THR A N 1
ATOM 2435 C CA . THR A 1 324 ? 26.438 -14.781 -19 1 97.5 324 THR A CA 1
ATOM 2436 C C . THR A 1 324 ? 27.234 -14.711 -17.703 1 97.5 324 THR A C 1
ATOM 2438 O O . THR A 1 324 ? 26.734 -15.055 -16.641 1 97.5 324 THR A O 1
ATOM 2441 N N . THR A 1 325 ? 28.469 -14.219 -17.812 1 96.69 325 THR A N 1
ATOM 2442 C CA . THR A 1 325 ? 29.312 -14 -16.656 1 96.69 325 THR A CA 1
ATOM 2443 C C . THR A 1 325 ? 30 -12.641 -16.734 1 96.69 325 THR A C 1
ATOM 2445 O O . THR A 1 325 ? 30.562 -12.281 -17.766 1 96.69 325 THR A O 1
ATOM 2448 N N . PRO A 1 326 ? 30.109 -11.961 -15.672 1 96.31 326 PRO A N 1
ATOM 2449 C CA . PRO A 1 326 ? 29.328 -12.164 -14.453 1 96.31 326 PRO A CA 1
ATOM 2450 C C . PRO A 1 326 ? 27.844 -11.82 -14.641 1 96.31 326 PRO A C 1
ATOM 2452 O O . PRO A 1 326 ? 27.484 -11.125 -15.586 1 96.31 326 PRO A O 1
ATOM 2455 N N . ARG A 1 327 ? 27.031 -12.328 -13.789 1 95.94 327 ARG A N 1
ATOM 2456 C CA . ARG A 1 327 ? 25.656 -11.844 -13.703 1 95.94 327 ARG A CA 1
ATOM 2457 C C . ARG A 1 327 ? 25.609 -10.43 -13.133 1 95.94 327 ARG A C 1
ATOM 2459 O O . ARG A 1 327 ? 26.453 -10.047 -12.328 1 95.94 327 ARG A O 1
ATOM 2466 N N . ASN A 1 328 ? 24.594 -9.742 -13.57 1 95.31 328 ASN A N 1
ATOM 2467 C CA . ASN A 1 328 ? 24.438 -8.367 -13.102 1 95.31 328 ASN A CA 1
ATOM 2468 C C . ASN A 1 328 ? 23.797 -8.32 -11.711 1 95.31 328 ASN A C 1
ATOM 2470 O O . ASN A 1 328 ? 22.688 -7.824 -11.547 1 95.31 328 ASN A O 1
ATOM 2474 N N . LEU A 1 329 ? 24.578 -8.766 -10.758 1 92.06 329 LEU A N 1
ATOM 2475 C CA . LEU A 1 329 ? 24.266 -8.75 -9.336 1 92.06 329 LEU A CA 1
ATOM 2476 C C . LEU A 1 329 ? 25.359 -8.062 -8.539 1 92.06 329 LEU A C 1
ATOM 2478 O O . LEU A 1 329 ? 26.547 -8.227 -8.844 1 92.06 329 LEU A O 1
ATOM 2482 N N . LYS A 1 330 ? 24.953 -7.414 -7.547 1 83.69 330 LYS A N 1
ATOM 2483 C CA . LYS A 1 330 ? 25.906 -6.668 -6.734 1 83.69 330 LYS A CA 1
ATOM 2484 C C . LYS A 1 330 ? 26.969 -7.598 -6.129 1 83.69 330 LYS A C 1
ATOM 2486 O O . LYS A 1 330 ? 28.094 -7.184 -5.887 1 83.69 330 LYS A O 1
ATOM 2491 N N . SER A 1 331 ? 26.625 -8.797 -5.984 1 85.12 331 SER A N 1
ATOM 2492 C CA . SER A 1 331 ? 27.531 -9.773 -5.387 1 85.12 331 SER A CA 1
ATOM 2493 C C . SER A 1 331 ? 28.469 -10.383 -6.438 1 85.12 331 SER A C 1
ATOM 2495 O O . SER A 1 331 ? 29.422 -11.07 -6.098 1 85.12 331 SER A O 1
ATOM 2497 N N . HIS A 1 332 ? 28.25 -10.055 -7.637 1 91.75 332 HIS A N 1
ATOM 2498 C CA . HIS A 1 332 ? 28.984 -10.75 -8.688 1 91.75 332 HIS A CA 1
ATOM 2499 C C . HIS A 1 332 ? 29.938 -9.797 -9.406 1 91.75 332 HIS A C 1
ATOM 2501 O O . HIS A 1 332 ? 30.938 -10.227 -9.984 1 91.75 332 HIS A O 1
ATOM 2507 N N . CYS A 1 333 ? 29.641 -8.523 -9.391 1 91.62 333 CYS A N 1
ATOM 2508 C CA . CYS A 1 333 ? 30.5 -7.555 -10.078 1 91.62 333 CYS A CA 1
ATOM 2509 C C . CYS A 1 333 ? 30.297 -6.16 -9.5 1 91.62 333 CYS A C 1
ATOM 2511 O O . CYS A 1 333 ? 29.312 -5.898 -8.812 1 91.62 333 CYS A O 1
ATOM 2513 N N . ASP A 1 334 ? 31.266 -5.383 -9.711 1 88.56 334 ASP A N 1
ATOM 2514 C CA . ASP A 1 334 ? 31.266 -4.004 -9.234 1 88.56 334 ASP A CA 1
ATOM 2515 C C . ASP A 1 334 ? 32.156 -3.121 -10.117 1 88.56 334 ASP A C 1
ATOM 2517 O O . ASP A 1 334 ? 33.188 -3.57 -10.625 1 88.56 334 ASP A O 1
ATOM 2521 N N . MET A 1 335 ? 31.703 -1.927 -10.328 1 87.62 335 MET A N 1
ATOM 2522 C CA . MET A 1 335 ? 32.469 -1.026 -11.18 1 87.62 335 MET A CA 1
ATOM 2523 C C . MET A 1 335 ? 33.531 -0.277 -10.359 1 87.62 335 MET A C 1
ATOM 2525 O O . MET A 1 335 ? 34.438 0.354 -10.922 1 87.62 335 MET A O 1
ATOM 2529 N N . ASP A 1 336 ? 33.344 -0.364 -9.031 1 82.38 336 ASP A N 1
ATOM 2530 C CA . ASP A 1 336 ? 34.344 0.282 -8.164 1 82.38 336 ASP A CA 1
ATOM 2531 C C . ASP A 1 336 ? 35.656 -0.471 -8.18 1 82.38 336 ASP A C 1
ATOM 2533 O O . ASP A 1 336 ? 35.688 -1.69 -8 1 82.38 336 ASP A O 1
ATOM 2537 N N . ASP A 1 337 ? 36.719 0.282 -8.328 1 78.25 337 ASP A N 1
ATOM 2538 C CA . ASP A 1 337 ? 38.062 -0.308 -8.438 1 78.25 337 ASP A CA 1
ATOM 2539 C C . ASP A 1 337 ? 38.562 -0.777 -7.07 1 78.25 337 ASP A C 1
ATOM 2541 O O . ASP A 1 337 ? 39.531 -1.516 -6.988 1 78.25 337 ASP A O 1
ATOM 2545 N N . GLU A 1 338 ? 37.875 -0.419 -6.137 1 82.25 338 GLU A N 1
ATOM 2546 C CA . GLU A 1 338 ? 38.344 -0.73 -4.797 1 82.25 338 GLU A CA 1
ATOM 2547 C C . GLU A 1 338 ? 37.781 -2.059 -4.301 1 82.25 338 GLU A C 1
ATOM 2549 O O . GLU A 1 338 ? 38.094 -2.48 -3.178 1 82.25 338 GLU A O 1
ATOM 2554 N N . THR A 1 339 ? 37.062 -2.697 -5.156 1 82.94 339 THR A N 1
ATOM 2555 C CA . THR A 1 339 ? 36.469 -3.959 -4.738 1 82.94 339 THR A CA 1
ATOM 2556 C C . THR A 1 339 ? 37.219 -5.141 -5.344 1 82.94 339 THR A C 1
ATOM 2558 O O . THR A 1 339 ? 37.938 -4.984 -6.328 1 82.94 339 THR A O 1
ATOM 2561 N N . ASP A 1 340 ? 37.062 -6.336 -4.723 1 90.44 340 ASP A N 1
ATOM 2562 C CA . ASP A 1 340 ? 37.688 -7.562 -5.23 1 90.44 340 ASP A CA 1
ATOM 2563 C C . ASP A 1 340 ? 36.812 -8.219 -6.285 1 90.44 340 ASP A C 1
ATOM 2565 O O . ASP A 1 340 ? 37.156 -9.258 -6.852 1 90.44 340 ASP A O 1
ATOM 2569 N N . LEU A 1 341 ? 35.781 -7.609 -6.621 1 91.69 341 LEU A N 1
ATOM 2570 C CA . LEU A 1 341 ? 34.875 -8.148 -7.629 1 91.69 341 LEU A CA 1
ATOM 2571 C C . LEU A 1 341 ? 35.312 -7.73 -9.031 1 91.69 341 LEU A C 1
ATOM 2573 O O . LEU A 1 341 ? 35.906 -6.68 -9.203 1 91.69 341 LEU A O 1
ATOM 2577 N N . PRO A 1 342 ? 35.031 -8.617 -9.969 1 93.06 342 PRO A N 1
ATOM 2578 C CA . PRO A 1 342 ? 35.281 -8.195 -11.344 1 93.06 342 PRO A CA 1
ATOM 2579 C C . PRO A 1 342 ? 34.438 -7.016 -11.789 1 93.06 342 PRO A C 1
ATOM 2581 O O . PRO A 1 342 ? 33.375 -6.754 -11.188 1 93.06 342 PRO A O 1
ATOM 2584 N N . ALA A 1 343 ? 34.906 -6.352 -12.82 1 92.38 343 ALA A N 1
ATOM 2585 C CA . ALA A 1 343 ? 34.062 -5.293 -13.414 1 92.38 343 ALA A CA 1
ATOM 2586 C C . ALA A 1 343 ? 32.812 -5.867 -14.039 1 92.38 343 ALA A C 1
ATOM 2588 O O . ALA A 1 343 ? 32.781 -7.012 -14.5 1 92.38 343 ALA A O 1
ATOM 2589 N N . CYS A 1 344 ? 31.781 -5.125 -14.078 1 94 344 CYS A N 1
ATOM 2590 C CA . CYS A 1 344 ? 30.5 -5.559 -14.617 1 94 344 CYS A CA 1
ATOM 2591 C C . CYS A 1 344 ? 30.516 -5.555 -16.141 1 94 344 CYS A C 1
ATOM 2593 O O . CYS A 1 344 ? 29.75 -4.84 -16.781 1 94 344 CYS A O 1
ATOM 2595 N N . ILE A 1 345 ? 31.438 -6.266 -16.672 1 93.88 345 ILE A N 1
ATOM 2596 C CA . ILE A 1 345 ? 31.531 -6.547 -18.094 1 93.88 345 ILE A CA 1
ATOM 2597 C C . ILE A 1 345 ? 31.016 -7.953 -18.375 1 93.88 345 ILE A C 1
ATOM 2599 O O . ILE A 1 345 ? 31.625 -8.945 -17.969 1 93.88 345 ILE A O 1
ATOM 2603 N N . HIS A 1 346 ? 29.953 -8.016 -19.094 1 96.38 346 HIS A N 1
ATOM 2604 C CA . HIS A 1 346 ? 29.203 -9.266 -19.234 1 96.38 346 HIS A CA 1
ATOM 2605 C C . HIS A 1 346 ? 29.531 -9.961 -20.547 1 96.38 346 HIS A C 1
ATOM 2607 O O . HIS A 1 346 ? 29.469 -9.344 -21.625 1 96.38 346 HIS A O 1
ATOM 2613 N N . VAL A 1 347 ? 29.828 -11.172 -20.422 1 96.81 347 VAL A N 1
ATOM 2614 C CA . VAL A 1 347 ? 30.203 -11.961 -21.594 1 96.81 347 VAL A CA 1
ATOM 2615 C C . VAL A 1 347 ? 29.328 -13.211 -21.672 1 96.81 347 VAL A C 1
ATOM 2617 O O . VAL A 1 347 ? 29.188 -13.938 -20.688 1 96.81 347 VAL A O 1
ATOM 2620 N N . ASP A 1 348 ? 28.844 -13.484 -22.844 1 97 348 ASP A N 1
ATOM 2621 C CA . ASP A 1 348 ? 28.047 -14.68 -23.094 1 97 348 ASP A CA 1
ATOM 2622 C C . ASP A 1 348 ? 28.906 -15.836 -23.594 1 97 348 ASP A C 1
ATOM 2624 O O . ASP A 1 348 ? 29.766 -15.648 -24.453 1 97 348 ASP A O 1
ATOM 2628 N N . GLU A 1 349 ? 28.641 -16.938 -23.016 1 97.75 349 GLU A N 1
ATOM 2629 C CA . GLU A 1 349 ? 29.203 -18.188 -23.516 1 97.75 349 GLU A CA 1
ATOM 2630 C C . GLU A 1 349 ? 28.094 -19.141 -23.984 1 97.75 349 GLU A C 1
ATOM 2632 O O . GLU A 1 349 ? 26.984 -19.109 -23.469 1 97.75 349 GLU A O 1
ATOM 2637 N N . PRO A 1 350 ? 28.469 -20 -24.906 1 96.31 350 PRO A N 1
ATOM 2638 C CA . PRO A 1 350 ? 27.469 -20.969 -25.344 1 96.31 350 PRO A CA 1
ATOM 2639 C C . PRO A 1 350 ? 27.016 -21.891 -24.219 1 96.31 350 PRO A C 1
ATOM 2641 O O . PRO A 1 350 ? 27.812 -22.25 -23.344 1 96.31 350 PRO A O 1
ATOM 2644 N N . PHE A 1 351 ? 25.812 -22.25 -24.266 1 97.12 351 PHE A N 1
ATOM 2645 C CA . PHE A 1 351 ? 25.109 -23.125 -23.328 1 97.12 351 PHE A CA 1
ATOM 2646 C C . PHE A 1 351 ? 24.125 -24.016 -24.062 1 97.12 351 PHE A C 1
ATOM 2648 O O . PHE A 1 351 ? 23.734 -23.734 -25.188 1 97.12 351 PHE A O 1
ATOM 2655 N N . PRO A 1 352 ? 23.812 -25.156 -23.531 1 96.75 352 PRO A N 1
ATOM 2656 C CA . PRO A 1 352 ? 22.812 -26 -24.172 1 96.75 352 PRO A CA 1
ATOM 2657 C C . PRO A 1 352 ? 21.5 -25.281 -24.422 1 96.75 352 PRO A C 1
ATOM 2659 O O . PRO A 1 352 ? 21.141 -24.375 -23.656 1 96.75 352 PRO A O 1
ATOM 2662 N N . ASP A 1 353 ? 20.812 -25.781 -25.438 1 97.94 353 ASP A N 1
ATOM 2663 C CA . ASP A 1 353 ? 19.5 -25.219 -25.75 1 97.94 353 ASP A CA 1
ATOM 2664 C C . ASP A 1 353 ? 18.578 -25.281 -24.531 1 97.94 353 ASP A C 1
ATOM 2666 O O . ASP A 1 353 ? 18.688 -26.203 -23.719 1 97.94 353 ASP A O 1
ATOM 2670 N N . VAL A 1 354 ? 17.672 -24.328 -24.5 1 97.38 354 VAL A N 1
ATOM 2671 C CA . VAL A 1 354 ? 16.75 -24.25 -23.375 1 97.38 354 VAL A CA 1
ATOM 2672 C C . VAL A 1 354 ? 15.312 -24.188 -23.891 1 97.38 354 VAL A C 1
ATOM 2674 O O . VAL A 1 354 ? 15.031 -23.547 -24.891 1 97.38 354 VAL A O 1
ATOM 2677 N N . LYS A 1 355 ? 14.484 -24.859 -23.188 1 96.62 355 LYS A N 1
ATOM 2678 C CA . LYS A 1 355 ? 13.086 -24.969 -23.578 1 96.62 355 LYS A CA 1
ATOM 2679 C C . LYS A 1 355 ? 12.18 -24.203 -22.609 1 96.62 355 LYS A C 1
ATOM 2681 O O . LYS A 1 355 ? 12.398 -24.234 -21.406 1 96.62 355 LYS A O 1
ATOM 2686 N N . LEU A 1 356 ? 11.195 -23.484 -23.172 1 97.88 356 LEU A N 1
ATOM 2687 C CA . LEU A 1 356 ? 10.172 -22.797 -22.391 1 97.88 356 LEU A CA 1
ATOM 2688 C C . LEU A 1 356 ? 8.805 -23.438 -22.625 1 97.88 356 LEU A C 1
ATOM 2690 O O . LEU A 1 356 ? 8.352 -23.547 -23.766 1 97.88 356 LEU A O 1
ATOM 2694 N N . SER A 1 357 ? 8.18 -23.812 -21.578 1 97.69 357 SER A N 1
ATOM 2695 C CA . SER A 1 357 ? 6.828 -24.359 -21.641 1 97.69 357 SER A CA 1
ATOM 2696 C C . SER A 1 357 ? 5.793 -23.297 -21.266 1 97.69 357 SER A C 1
ATOM 2698 O O . SER A 1 357 ? 5.938 -22.594 -20.266 1 97.69 357 SER A O 1
ATOM 2700 N N . LEU A 1 358 ? 4.762 -23.188 -22.094 1 98.44 358 LEU A N 1
ATOM 2701 C CA . LEU A 1 358 ? 3.689 -22.219 -21.922 1 98.44 358 LEU A CA 1
ATOM 2702 C C . LEU A 1 358 ? 2.328 -22.906 -21.938 1 98.44 358 LEU A C 1
ATOM 2704 O O . LEU A 1 358 ? 2.188 -24 -22.484 1 98.44 358 LEU A O 1
ATOM 2708 N N . GLY A 1 359 ? 1.341 -22.266 -21.266 1 98.56 359 GLY A N 1
ATOM 2709 C CA . GLY A 1 359 ? -0.021 -22.781 -21.266 1 98.56 359 GLY A CA 1
ATOM 2710 C C . GLY A 1 359 ? -1.066 -21.672 -21.172 1 98.56 359 GLY A C 1
ATOM 2711 O O . GLY A 1 359 ? -0.747 -20.531 -20.844 1 98.56 359 GLY A O 1
ATOM 2712 N N . VAL A 1 360 ? -2.225 -22.016 -21.562 1 98.69 360 VAL A N 1
ATOM 2713 C CA . VAL A 1 360 ? -3.412 -21.188 -21.406 1 98.69 360 VAL A CA 1
ATOM 2714 C C . VAL A 1 360 ? -4.543 -22.016 -20.781 1 98.69 360 VAL A C 1
ATOM 2716 O O . VAL A 1 360 ? -4.832 -23.125 -21.25 1 98.69 360 VAL A O 1
ATOM 2719 N N . LEU A 1 361 ? -5.082 -21.562 -19.734 1 98.75 361 LEU A N 1
ATOM 2720 C CA . LEU A 1 361 ? -6.344 -22.031 -19.188 1 98.75 361 LEU A CA 1
ATOM 2721 C C . LEU A 1 361 ? -7.387 -20.922 -19.172 1 98.75 361 LEU A C 1
ATOM 2723 O O . LEU A 1 361 ? -7.258 -19.953 -18.406 1 98.75 361 LEU A O 1
ATOM 2727 N N . ARG A 1 362 ? -8.406 -21.062 -19.922 1 98.12 362 ARG A N 1
ATOM 2728 C CA . ARG A 1 362 ? -9.484 -20.094 -19.984 1 98.12 362 ARG A CA 1
ATOM 2729 C C . ARG A 1 362 ? -10.664 -20.531 -19.109 1 98.12 362 ARG A C 1
ATOM 2731 O O . ARG A 1 362 ? -11.117 -21.672 -19.203 1 98.12 362 ARG A O 1
ATOM 2738 N N . LEU A 1 363 ? -11.047 -19.703 -18.328 1 97.94 363 LEU A N 1
ATOM 2739 C CA . LEU A 1 363 ? -12.266 -19.797 -17.531 1 97.94 363 LEU A CA 1
ATOM 2740 C C . LEU A 1 363 ? -13.242 -18.688 -17.891 1 97.94 363 LEU A C 1
ATOM 2742 O O . LEU A 1 363 ? -13.305 -17.672 -17.188 1 97.94 363 LEU A O 1
ATOM 2746 N N . GLY A 1 364 ? -14.039 -18.906 -18.938 1 95.88 364 GLY A N 1
ATOM 2747 C CA . GLY A 1 364 ? -14.828 -17.797 -19.469 1 95.88 364 GLY A CA 1
ATOM 2748 C C . GLY A 1 364 ? -13.984 -16.641 -19.969 1 95.88 364 GLY A C 1
ATOM 2749 O O . GLY A 1 364 ? -13.086 -16.844 -20.797 1 95.88 364 GLY A O 1
ATOM 2750 N N . ASP A 1 365 ? -14.156 -15.492 -19.391 1 95.25 365 ASP A N 1
ATOM 2751 C CA . ASP A 1 365 ? -13.453 -14.289 -19.812 1 95.25 365 ASP A CA 1
ATOM 2752 C C . ASP A 1 365 ? -12.078 -14.195 -19.156 1 95.25 365 ASP A C 1
ATOM 2754 O O . ASP A 1 365 ? -11.242 -13.391 -19.562 1 95.25 365 ASP A O 1
ATOM 2758 N N . LEU A 1 366 ? -11.875 -15.023 -18.203 1 98.06 366 LEU A N 1
ATOM 2759 C CA . LEU A 1 366 ? -10.602 -15.055 -17.5 1 98.06 366 LEU A CA 1
ATOM 2760 C C . LEU A 1 366 ? -9.648 -16.062 -18.141 1 98.06 366 LEU A C 1
ATOM 2762 O O . LEU A 1 366 ? -10.039 -17.188 -18.422 1 98.06 366 LEU A O 1
ATOM 2766 N N . ALA A 1 367 ? -8.422 -15.625 -18.391 1 98.62 367 ALA A N 1
ATOM 2767 C CA . ALA A 1 367 ? -7.414 -16.531 -18.953 1 98.62 367 ALA A CA 1
ATOM 2768 C C . ALA A 1 367 ? -6.152 -16.531 -18.094 1 98.62 367 ALA A C 1
ATOM 2770 O O . ALA A 1 367 ? -5.508 -15.484 -17.922 1 98.62 367 ALA A O 1
ATOM 2771 N N . TYR A 1 368 ? -5.836 -17.656 -17.562 1 98.81 368 TYR A N 1
ATOM 2772 C CA . TYR A 1 368 ? -4.527 -17.844 -16.953 1 98.81 368 TYR A CA 1
ATOM 2773 C C . TYR A 1 368 ? -3.506 -18.312 -17.969 1 98.81 368 TYR A C 1
ATOM 2775 O O . TYR A 1 368 ? -3.67 -19.375 -18.578 1 98.81 368 TYR A O 1
ATOM 2783 N N . LEU A 1 369 ? -2.566 -17.516 -18.203 1 98.88 369 LEU A N 1
ATOM 2784 C CA . LEU A 1 369 ? -1.408 -17.891 -19 1 98.88 369 LEU A CA 1
ATOM 2785 C C . LEU A 1 369 ? -0.256 -18.344 -18.109 1 98.88 369 LEU A C 1
ATOM 2787 O O . LEU A 1 369 ? 0.083 -17.672 -17.141 1 98.88 369 LEU A O 1
ATOM 2791 N N . THR A 1 370 ? 0.346 -19.5 -18.453 1 98.69 370 THR A N 1
ATOM 2792 C CA . THR A 1 370 ? 1.342 -20.062 -17.547 1 98.69 370 THR A CA 1
ATOM 2793 C C . THR A 1 370 ? 2.715 -20.094 -18.219 1 98.69 370 THR A C 1
ATOM 2795 O O . THR A 1 370 ? 2.814 -20.234 -19.438 1 98.69 370 THR A O 1
ATOM 2798 N N . SER A 1 371 ? 3.688 -19.922 -17.438 1 98.62 371 SER A N 1
ATOM 2799 C CA . SER A 1 371 ? 5.086 -20.062 -17.828 1 98.62 371 SER A CA 1
ATOM 2800 C C . SER A 1 371 ? 5.875 -20.844 -16.797 1 98.62 371 SER A C 1
ATOM 2802 O O . SER A 1 371 ? 5.719 -20.625 -15.586 1 98.62 371 SER A O 1
ATOM 2804 N N . ASP A 1 372 ? 6.75 -21.703 -17.266 1 97.69 372 ASP A N 1
ATOM 2805 C CA . ASP A 1 372 ? 7.543 -22.453 -16.297 1 97.69 372 ASP A CA 1
ATOM 2806 C C . ASP A 1 372 ? 8.797 -21.688 -15.891 1 97.69 372 ASP A C 1
ATOM 2808 O O . ASP A 1 372 ? 9.672 -22.234 -15.211 1 97.69 372 ASP A O 1
ATOM 2812 N N . SER A 1 373 ? 8.875 -20.438 -16.375 1 97.06 373 SER A N 1
ATOM 2813 C CA . SER A 1 373 ? 10.008 -19.578 -16.031 1 97.06 373 SER A CA 1
ATOM 2814 C C . SER A 1 373 ? 9.547 -18.156 -15.711 1 97.06 373 SER A C 1
ATOM 2816 O O . SER A 1 373 ? 8.367 -17.844 -15.859 1 97.06 373 SER A O 1
ATOM 2818 N N . ASN A 1 374 ? 10.5 -17.391 -15.203 1 97.5 374 ASN A N 1
ATOM 2819 C CA . ASN A 1 374 ? 10.203 -16.016 -14.789 1 97.5 374 ASN A CA 1
ATOM 2820 C C . ASN A 1 374 ? 10.055 -15.086 -15.984 1 97.5 374 ASN A C 1
ATOM 2822 O O . ASN A 1 374 ? 11.047 -14.672 -16.578 1 97.5 374 ASN A O 1
ATOM 2826 N N . VAL A 1 375 ? 8.859 -14.711 -16.203 1 98.56 375 VAL A N 1
ATOM 2827 C CA . VAL A 1 375 ? 8.617 -13.719 -17.25 1 98.56 375 VAL A CA 1
ATOM 2828 C C . VAL A 1 375 ? 8.758 -12.312 -16.672 1 98.56 375 VAL A C 1
ATOM 2830 O O . VAL A 1 375 ? 8.156 -11.992 -15.656 1 98.56 375 VAL A O 1
ATOM 2833 N N . THR A 1 376 ? 9.523 -11.492 -17.359 1 98.12 376 THR A N 1
ATOM 2834 C CA . THR A 1 376 ? 9.703 -10.141 -16.859 1 98.12 376 THR A CA 1
ATOM 2835 C C . THR A 1 376 ? 8.453 -9.297 -17.109 1 98.12 376 THR A C 1
ATOM 2837 O O . THR A 1 376 ? 7.738 -9.516 -18.078 1 98.12 376 THR A O 1
ATOM 2840 N N . PRO A 1 377 ? 8.25 -8.312 -16.234 1 98.31 377 PRO A N 1
ATOM 2841 C CA . PRO A 1 377 ? 7.098 -7.43 -16.422 1 98.31 377 PRO A CA 1
ATOM 2842 C C . PRO A 1 377 ? 7.109 -6.746 -17.797 1 98.31 377 PRO A C 1
ATOM 2844 O O . PRO A 1 377 ? 6.055 -6.59 -18.422 1 98.31 377 PRO A O 1
ATOM 2847 N N . ALA A 1 378 ? 8.266 -6.355 -18.266 1 98.12 378 ALA A N 1
ATOM 2848 C CA . ALA A 1 378 ? 8.352 -5.676 -19.547 1 98.12 378 ALA A CA 1
ATOM 2849 C C . ALA A 1 378 ? 7.824 -6.562 -20.672 1 98.12 378 ALA A C 1
ATOM 2851 O O . ALA A 1 378 ? 7.043 -6.113 -21.516 1 98.12 378 ALA A O 1
ATOM 2852 N N . LEU A 1 379 ? 8.219 -7.793 -20.656 1 98.56 379 LEU A N 1
ATOM 2853 C CA . LEU A 1 379 ? 7.758 -8.719 -21.688 1 98.56 379 LEU A CA 1
ATOM 2854 C C . LEU A 1 379 ? 6.262 -8.984 -21.547 1 98.56 379 LEU A C 1
ATOM 2856 O O . LEU A 1 379 ? 5.531 -8.984 -22.547 1 98.56 379 LEU A O 1
ATOM 2860 N N . TRP A 1 380 ? 5.832 -9.211 -20.375 1 98.75 380 TRP A N 1
ATOM 2861 C CA . TRP A 1 380 ? 4.418 -9.453 -20.109 1 98.75 380 TRP A CA 1
ATOM 2862 C C . TRP A 1 380 ? 3.564 -8.281 -20.594 1 98.75 380 TRP A C 1
ATOM 2864 O O . TRP A 1 380 ? 2.512 -8.484 -21.203 1 98.75 380 TRP A O 1
ATOM 2874 N N . ASN A 1 381 ? 4.027 -7.086 -20.328 1 98.12 381 ASN A N 1
ATOM 2875 C CA . ASN A 1 381 ? 3.285 -5.898 -20.75 1 98.12 381 ASN A CA 1
ATOM 2876 C C . ASN A 1 381 ? 3.221 -5.781 -22.266 1 98.12 381 ASN A C 1
ATOM 2878 O O . ASN A 1 381 ? 2.229 -5.297 -22.812 1 98.12 381 ASN A O 1
ATOM 2882 N N . ILE A 1 382 ? 4.277 -6.18 -22.922 1 98.12 382 ILE A N 1
ATOM 2883 C CA . ILE A 1 382 ? 4.254 -6.211 -24.375 1 98.12 382 ILE A CA 1
ATOM 2884 C C . ILE A 1 382 ? 3.154 -7.156 -24.859 1 98.12 382 ILE A C 1
ATOM 2886 O O . ILE A 1 382 ? 2.365 -6.805 -25.734 1 98.12 382 ILE A O 1
ATOM 2890 N N . PHE A 1 383 ? 3.066 -8.281 -24.297 1 98.56 383 PHE A N 1
ATOM 2891 C CA . PHE A 1 383 ? 2.031 -9.234 -24.672 1 98.56 383 PHE A CA 1
ATOM 2892 C C . PHE A 1 383 ? 0.645 -8.664 -24.406 1 98.56 383 PHE A C 1
ATOM 2894 O O . PHE A 1 383 ? -0.23 -8.703 -25.266 1 98.56 383 PHE A O 1
ATOM 2901 N N . LYS A 1 384 ? 0.425 -8.156 -23.172 1 97.75 384 LYS A N 1
ATOM 2902 C CA . LYS A 1 384 ? -0.88 -7.645 -22.766 1 97.75 384 LYS A CA 1
ATOM 2903 C C . LYS A 1 384 ? -1.354 -6.543 -23.719 1 97.75 384 LYS A C 1
ATOM 2905 O O . LYS A 1 384 ? -2.537 -6.477 -24.047 1 97.75 384 LYS A O 1
ATOM 2910 N N . ALA A 1 385 ? -0.441 -5.75 -24.094 1 96.69 385 ALA A N 1
ATOM 2911 C CA . ALA A 1 385 ? -0.776 -4.633 -24.969 1 96.69 385 ALA A CA 1
ATOM 2912 C C . ALA A 1 385 ? -1.294 -5.125 -26.312 1 96.69 385 ALA A C 1
ATOM 2914 O O . ALA A 1 385 ? -2.105 -4.453 -26.969 1 96.69 385 ALA A O 1
ATOM 2915 N N . GLY A 1 386 ? -0.896 -6.297 -26.703 1 95.88 386 GLY A N 1
ATOM 2916 C CA . GLY A 1 386 ? -1.312 -6.844 -27.984 1 95.88 386 GLY A CA 1
ATOM 2917 C C . GLY A 1 386 ? -2.434 -7.859 -27.875 1 95.88 386 GLY A C 1
ATOM 2918 O O . GLY A 1 386 ? -2.926 -8.367 -28.875 1 95.88 386 GLY A O 1
ATOM 2919 N N . SER A 1 387 ? -2.82 -8.078 -26.719 1 94.69 387 SER A N 1
ATOM 2920 C CA . SER A 1 387 ? -3.793 -9.133 -26.469 1 94.69 387 SER A CA 1
ATOM 2921 C C . SER A 1 387 ? -5.219 -8.602 -26.531 1 94.69 387 SER A C 1
ATOM 2923 O O . SER A 1 387 ? -5.469 -7.441 -26.203 1 94.69 387 SER A O 1
ATOM 2925 N N . THR A 1 388 ? -6.191 -9.469 -26.922 1 92.19 388 THR A N 1
ATOM 2926 C CA . THR A 1 388 ? -7.605 -9.109 -26.953 1 92.19 388 THR A CA 1
ATOM 2927 C C . THR A 1 388 ? -8.336 -9.742 -25.766 1 92.19 388 THR A C 1
ATOM 2929 O O . THR A 1 388 ? -9.562 -9.617 -25.641 1 92.19 388 THR A O 1
ATOM 2932 N N . LEU A 1 389 ? -7.57 -10.383 -24.938 1 95.69 389 LEU A N 1
ATOM 2933 C CA . LEU A 1 389 ? -8.164 -11.023 -23.766 1 95.69 389 LEU A CA 1
ATOM 2934 C C . LEU A 1 389 ? -8.75 -9.977 -22.812 1 95.69 389 LEU A C 1
ATOM 2936 O O . LEU A 1 389 ? -8.148 -8.922 -22.594 1 95.69 389 LEU A O 1
ATOM 2940 N N . ALA A 1 390 ? -9.898 -10.32 -22.266 1 95.56 390 ALA A N 1
ATOM 2941 C CA . ALA A 1 390 ? -10.547 -9.414 -21.312 1 95.56 390 ALA A CA 1
ATOM 2942 C C . ALA A 1 390 ? -9.766 -9.367 -20 1 95.56 390 ALA A C 1
ATOM 2944 O O . ALA A 1 390 ? -9.516 -8.281 -19.453 1 95.56 390 ALA A O 1
ATOM 2945 N N . HIS A 1 391 ? -9.391 -10.531 -19.469 1 97.38 391 HIS A N 1
ATOM 2946 C CA . HIS A 1 391 ? -8.734 -10.602 -18.156 1 97.38 391 HIS A CA 1
ATOM 2947 C C . HIS A 1 391 ? -7.555 -11.57 -18.188 1 97.38 391 HIS A C 1
ATOM 2949 O O . HIS A 1 391 ? -7.613 -12.641 -17.578 1 97.38 391 HIS A O 1
ATOM 2955 N N . PRO A 1 392 ? -6.453 -11.172 -18.797 1 98.38 392 PRO A N 1
ATOM 2956 C CA . PRO A 1 392 ? -5.27 -12.031 -18.781 1 98.38 392 PRO A CA 1
ATOM 2957 C C . PRO A 1 392 ? -4.523 -11.992 -17.453 1 98.38 392 PRO A C 1
ATOM 2959 O O . PRO A 1 392 ? -4.285 -10.906 -16.922 1 98.38 392 PRO A O 1
ATOM 2962 N N . GLN A 1 393 ? -4.207 -13.148 -16.938 1 98.69 393 GLN A N 1
ATOM 2963 C CA . GLN A 1 393 ? -3.371 -13.312 -15.75 1 98.69 393 GLN A CA 1
ATOM 2964 C C . GLN A 1 393 ? -2.201 -14.258 -16.031 1 98.69 393 GLN A C 1
ATOM 2966 O O . GLN A 1 393 ? -2.389 -15.336 -16.594 1 98.69 393 GLN A O 1
ATOM 2971 N N . LEU A 1 394 ? -1.041 -13.836 -15.641 1 98.81 394 LEU A N 1
ATOM 2972 C CA . LEU A 1 394 ? 0.127 -14.703 -15.773 1 98.81 394 LEU A CA 1
ATOM 2973 C C . LEU A 1 394 ? 0.382 -15.477 -14.484 1 98.81 394 LEU A C 1
ATOM 2975 O O . LEU A 1 394 ? 0.264 -14.922 -13.391 1 98.81 394 LEU A O 1
ATOM 2979 N N . VAL A 1 395 ? 0.767 -16.75 -14.625 1 98.81 395 VAL A N 1
ATOM 2980 C CA . VAL A 1 395 ? 1.115 -17.578 -13.477 1 98.81 395 VAL A CA 1
ATOM 2981 C C . VAL A 1 395 ? 2.434 -18.297 -13.742 1 98.81 395 VAL A C 1
ATOM 2983 O O . VAL A 1 395 ? 2.557 -19.047 -14.719 1 98.81 395 VAL A O 1
ATOM 2986 N N . GLY A 1 396 ? 3.387 -18.031 -12.883 1 98.19 396 GLY A N 1
ATOM 2987 C CA . GLY A 1 396 ? 4.574 -18.859 -12.883 1 98.19 396 GLY A CA 1
ATOM 2988 C C . GLY A 1 396 ? 4.344 -20.234 -12.273 1 98.19 396 GLY A C 1
ATOM 2989 O O . GLY A 1 396 ? 3.662 -20.359 -11.25 1 98.19 396 GLY A O 1
ATOM 2990 N N . THR A 1 397 ? 4.898 -21.25 -12.891 1 95.88 397 THR A N 1
ATOM 2991 C CA . THR A 1 397 ? 4.59 -22.594 -12.422 1 95.88 397 THR A CA 1
ATOM 2992 C C . THR A 1 397 ? 5.754 -23.172 -11.625 1 95.88 397 THR A C 1
ATOM 2994 O O . THR A 1 397 ? 5.797 -23.047 -10.398 1 95.88 397 THR A O 1
ATOM 2997 N N . ASN A 1 398 ? 6.785 -23.688 -12.266 1 89.94 398 ASN A N 1
ATOM 2998 C CA . ASN A 1 398 ? 7.797 -24.406 -11.5 1 89.94 398 ASN A CA 1
ATOM 2999 C C . ASN A 1 398 ? 9.141 -23.688 -11.531 1 89.94 398 ASN A C 1
ATOM 3001 O O . ASN A 1 398 ? 10.086 -24.094 -10.859 1 89.94 398 ASN A O 1
ATOM 3005 N N . PHE A 1 399 ? 9.273 -22.641 -12.266 1 83.69 399 PHE A N 1
ATOM 3006 C CA . PHE A 1 399 ? 10.461 -21.797 -12.367 1 83.69 399 PHE A CA 1
ATOM 3007 C C . PHE A 1 399 ? 11.664 -22.625 -12.812 1 83.69 399 PHE A C 1
ATOM 3009 O O . PHE A 1 399 ? 12.656 -22.719 -12.086 1 83.69 399 PHE A O 1
ATOM 3016 N N . GLY A 1 400 ? 11.656 -22.969 -14.156 1 81.75 400 GLY A N 1
ATOM 3017 C CA . GLY A 1 400 ? 12.5 -23.953 -14.812 1 81.75 400 GLY A CA 1
ATOM 3018 C C . GLY A 1 400 ? 13.781 -23.375 -15.375 1 81.75 400 GLY A C 1
ATOM 3019 O O . GLY A 1 400 ? 14.234 -22.312 -14.93 1 81.75 400 GLY A O 1
ATOM 3020 N N . PRO A 1 401 ? 14.281 -24.078 -16.359 1 84.88 401 PRO A N 1
ATOM 3021 C CA . PRO A 1 401 ? 15.68 -23.906 -16.75 1 84.88 401 PRO A CA 1
ATOM 3022 C C . PRO A 1 401 ? 15.922 -22.594 -17.5 1 84.88 401 PRO A C 1
ATOM 3024 O O . PRO A 1 401 ? 17.062 -22.141 -17.594 1 84.88 401 PRO A O 1
ATOM 3027 N N . PHE A 1 402 ? 14.859 -22 -18.047 1 91.94 402 PHE A N 1
ATOM 3028 C CA . PHE A 1 402 ? 15.023 -20.734 -18.75 1 91.94 402 PHE A CA 1
ATOM 3029 C C . PHE A 1 402 ? 15.5 -19.641 -17.797 1 91.94 402 PHE A C 1
ATOM 3031 O O . PHE A 1 402 ? 16.078 -18.641 -18.234 1 91.94 402 PHE A O 1
ATOM 3038 N N . ARG A 1 403 ? 15.164 -19.812 -16.547 1 94 403 ARG A N 1
ATOM 3039 C CA . ARG A 1 403 ? 15.375 -18.844 -15.484 1 94 403 ARG A CA 1
ATOM 3040 C C . ARG A 1 403 ? 14.539 -17.578 -15.719 1 94 403 ARG A C 1
ATOM 3042 O O . ARG A 1 403 ? 13.414 -17.484 -15.219 1 94 403 ARG A O 1
ATOM 3049 N N . PHE A 1 404 ? 15.016 -16.734 -16.672 1 97.62 404 PHE A N 1
ATOM 3050 C CA . PHE A 1 404 ? 14.195 -15.57 -17.016 1 97.62 404 PHE A CA 1
ATOM 3051 C C . PHE A 1 404 ? 13.82 -15.602 -18.484 1 97.62 404 PHE A C 1
ATOM 3053 O O . PHE A 1 404 ? 14.586 -16.094 -19.328 1 97.62 404 PHE A O 1
ATOM 3060 N N . VAL A 1 405 ? 12.633 -15.148 -18.703 1 98.56 405 VAL A N 1
ATOM 3061 C CA . VAL A 1 405 ? 12.18 -14.836 -20.062 1 98.56 405 VAL A CA 1
ATOM 3062 C C . VAL A 1 405 ? 12.094 -13.32 -20.234 1 98.56 405 VAL A C 1
ATOM 3064 O O . VAL A 1 405 ? 11.281 -12.656 -19.594 1 98.56 405 VAL A O 1
ATOM 3067 N N . VAL A 1 406 ? 12.883 -12.773 -21.188 1 98.19 406 VAL A N 1
ATOM 3068 C CA . VAL A 1 406 ? 13.031 -11.32 -21.219 1 98.19 406 VAL A CA 1
ATOM 3069 C C . VAL A 1 406 ? 12.695 -10.805 -22.625 1 98.19 406 VAL A C 1
ATOM 3071 O O . VAL A 1 406 ? 12.703 -11.562 -23.594 1 98.19 406 VAL A O 1
ATOM 3074 N N . ASN A 1 407 ? 12.344 -9.562 -22.719 1 98.19 407 ASN A N 1
ATOM 3075 C CA . ASN A 1 407 ? 12.195 -8.906 -24 1 98.19 407 ASN A CA 1
ATOM 3076 C C . ASN A 1 407 ? 13.547 -8.602 -24.641 1 98.19 407 ASN A C 1
ATOM 3078 O O . ASN A 1 407 ? 14.562 -8.539 -23.953 1 98.19 407 ASN A O 1
ATOM 3082 N N . ASP A 1 408 ? 13.531 -8.336 -25.859 1 97.75 408 ASP A N 1
ATOM 3083 C CA . ASP A 1 408 ? 14.758 -8.18 -26.625 1 97.75 408 ASP A CA 1
ATOM 3084 C C . ASP A 1 408 ? 15.562 -6.973 -26.141 1 97.75 408 ASP A C 1
ATOM 3086 O O . ASP A 1 408 ? 16.797 -7.027 -26.062 1 97.75 408 ASP A O 1
ATOM 3090 N N . ALA A 1 409 ? 14.961 -5.938 -25.781 1 96.38 409 ALA A N 1
ATOM 3091 C CA . ALA A 1 409 ? 15.633 -4.703 -25.375 1 96.38 409 ALA A CA 1
ATOM 3092 C C . ALA A 1 409 ? 16.469 -4.914 -24.125 1 96.38 409 ALA A C 1
ATOM 3094 O O . ALA A 1 409 ? 17.453 -4.211 -23.906 1 96.38 409 ALA A O 1
ATOM 3095 N N . ALA A 1 410 ? 16.109 -5.883 -23.312 1 97.06 410 ALA A N 1
ATOM 3096 C CA . ALA A 1 410 ? 16.766 -6.113 -22.031 1 97.06 410 ALA A CA 1
ATOM 3097 C C . ALA A 1 410 ? 18.203 -6.57 -22.234 1 97.06 410 ALA A C 1
ATOM 3099 O O . ALA A 1 410 ? 19.078 -6.297 -21.406 1 97.06 410 ALA A O 1
ATOM 3100 N N . TYR A 1 411 ? 18.484 -7.254 -23.344 1 96.88 411 TYR A N 1
ATOM 3101 C CA . TYR A 1 411 ? 19.812 -7.793 -23.609 1 96.88 411 TYR A CA 1
ATOM 3102 C C . TYR A 1 411 ? 20.844 -6.676 -23.766 1 96.88 411 TYR A C 1
ATOM 3104 O O . TYR A 1 411 ? 21.922 -6.727 -23.188 1 96.88 411 TYR A O 1
ATOM 3112 N N . ALA A 1 412 ? 20.438 -5.668 -24.469 1 95.31 412 ALA A N 1
ATOM 3113 C CA . ALA A 1 412 ? 21.328 -4.543 -24.719 1 95.31 412 ALA A CA 1
ATOM 3114 C C . ALA A 1 412 ? 21.578 -3.74 -23.453 1 95.31 412 ALA A C 1
ATOM 3116 O O . ALA A 1 412 ? 22.609 -3.094 -23.297 1 95.31 412 ALA A O 1
ATOM 3117 N N . LEU A 1 413 ? 20.719 -3.861 -22.516 1 95.31 413 LEU A N 1
ATOM 3118 C CA . LEU A 1 413 ? 20.797 -3.086 -21.281 1 95.31 413 LEU A CA 1
ATOM 3119 C C . LEU A 1 413 ? 21.484 -3.885 -20.172 1 95.31 413 LEU A C 1
ATOM 3121 O O . LEU A 1 413 ? 21.766 -3.355 -19.094 1 95.31 413 LEU A O 1
ATOM 3125 N N . ASN A 1 414 ? 21.719 -5.121 -20.406 1 95.88 414 ASN A N 1
ATOM 3126 C CA . ASN A 1 414 ? 22.375 -6.027 -19.469 1 95.88 414 ASN A CA 1
ATOM 3127 C C . ASN A 1 414 ? 21.719 -5.984 -18.094 1 95.88 414 ASN A C 1
ATOM 3129 O O . ASN A 1 414 ? 22.406 -5.891 -17.078 1 95.88 414 ASN A O 1
ATOM 3133 N N . THR A 1 415 ? 20.375 -5.953 -18.094 1 96.31 415 THR A N 1
ATOM 3134 C CA . THR A 1 415 ? 19.672 -6.055 -16.828 1 96.31 415 THR A CA 1
ATOM 3135 C C . THR A 1 415 ? 19.969 -7.395 -16.156 1 96.31 415 THR A C 1
ATOM 3137 O O . THR A 1 415 ? 20.469 -8.32 -16.797 1 96.31 415 THR A O 1
ATOM 3140 N N . TYR A 1 416 ? 19.641 -7.477 -14.938 1 96.25 416 TYR A N 1
ATOM 3141 C CA . TYR A 1 416 ? 19.922 -8.727 -14.234 1 96.25 416 TYR A CA 1
ATOM 3142 C C . TYR A 1 416 ? 19.203 -9.898 -14.906 1 96.25 416 TYR A C 1
ATOM 3144 O O . TYR A 1 416 ? 19.828 -10.906 -15.242 1 96.25 416 TYR A O 1
ATOM 3152 N N . PRO A 1 417 ? 17.938 -9.781 -15.211 1 97.44 417 PRO A N 1
ATOM 3153 C CA . PRO A 1 417 ? 17.281 -10.914 -15.875 1 97.44 417 PRO A CA 1
ATOM 3154 C C . PRO A 1 417 ? 17.938 -11.281 -17.203 1 97.44 417 PRO A C 1
ATOM 3156 O O . PRO A 1 417 ? 18.031 -12.461 -17.547 1 97.44 417 PRO A O 1
ATOM 3159 N N . ALA A 1 418 ? 18.438 -10.305 -17.875 1 97.62 418 ALA A N 1
ATOM 3160 C CA . ALA A 1 418 ? 19.047 -10.562 -19.172 1 97.62 418 ALA A CA 1
ATOM 3161 C C . ALA A 1 418 ? 20.391 -11.281 -19.016 1 97.62 418 ALA A C 1
ATOM 3163 O O . ALA A 1 418 ? 20.797 -12.039 -19.891 1 97.62 418 ALA A O 1
ATOM 3164 N N . THR A 1 419 ? 21.031 -11.016 -17.922 1 97.75 419 THR A N 1
ATOM 3165 C CA . THR A 1 419 ? 22.297 -11.695 -17.688 1 97.75 419 THR A CA 1
ATOM 3166 C C . THR A 1 419 ? 22.078 -13.055 -17.031 1 97.75 419 THR A C 1
ATOM 3168 O O . THR A 1 419 ? 22.969 -13.898 -17.016 1 97.75 419 THR A O 1
ATOM 3171 N N . ASP A 1 420 ? 20.938 -13.273 -16.5 1 96.88 420 ASP A N 1
ATOM 3172 C CA . ASP A 1 420 ? 20.656 -14.523 -15.805 1 96.88 420 ASP A CA 1
ATOM 3173 C C . ASP A 1 420 ? 19.922 -15.508 -16.719 1 96.88 420 ASP A C 1
ATOM 3175 O O . ASP A 1 420 ? 19.906 -16.703 -16.453 1 96.88 420 ASP A O 1
ATOM 3179 N N . THR A 1 421 ? 19.219 -15.039 -17.734 1 97.94 421 THR A N 1
ATOM 3180 C CA . THR A 1 421 ? 18.5 -15.922 -18.656 1 97.94 421 THR A CA 1
ATOM 3181 C C . THR A 1 421 ? 19.453 -16.859 -19.359 1 97.94 421 THR A C 1
ATOM 3183 O O . THR A 1 421 ? 20.625 -16.531 -19.562 1 97.94 421 THR A O 1
ATOM 3186 N N . ARG A 1 422 ? 18.938 -18.031 -19.75 1 97.75 422 ARG A N 1
ATOM 3187 C CA . ARG A 1 422 ? 19.75 -19.016 -20.484 1 97.75 422 ARG A CA 1
ATOM 3188 C C . ARG A 1 422 ? 19.484 -18.938 -21.984 1 97.75 422 ARG A C 1
ATOM 3190 O O . ARG A 1 422 ? 20.094 -19.672 -22.766 1 97.75 422 ARG A O 1
ATOM 3197 N N . ALA A 1 423 ? 18.594 -18.062 -22.375 1 98.19 423 ALA A N 1
ATOM 3198 C CA . ALA A 1 423 ? 18.234 -17.953 -23.781 1 98.19 423 ALA A CA 1
ATOM 3199 C C . ALA A 1 423 ? 19.078 -16.875 -24.469 1 98.19 423 ALA A C 1
ATOM 3201 O O . ALA A 1 423 ? 19.234 -15.773 -23.953 1 98.19 423 ALA A O 1
ATOM 3202 N N . GLN A 1 424 ? 19.531 -17.172 -25.625 1 97.31 424 GLN A N 1
ATOM 3203 C CA . GLN A 1 424 ? 20.203 -16.172 -26.438 1 97.31 424 GLN A CA 1
ATOM 3204 C C . GLN A 1 424 ? 19.234 -15.094 -26.906 1 97.31 424 GLN A C 1
ATOM 3206 O O . GLN A 1 424 ? 18.031 -15.344 -27.031 1 97.31 424 GLN A O 1
ATOM 3211 N N . SER A 1 425 ? 19.828 -13.922 -27.172 1 96.12 425 SER A N 1
ATOM 3212 C CA . SER A 1 425 ? 19.031 -12.805 -27.641 1 96.12 425 SER A CA 1
ATOM 3213 C C . SER A 1 425 ? 18.328 -13.141 -28.953 1 96.12 425 SER A C 1
ATOM 3215 O O . SER A 1 425 ? 18.859 -13.906 -29.766 1 96.12 425 SER A O 1
ATOM 3217 N N . GLY A 1 426 ? 17.125 -12.617 -29.125 1 96.62 426 GLY A N 1
ATOM 3218 C CA . GLY A 1 426 ? 16.422 -12.734 -30.391 1 96.62 426 GLY A CA 1
ATOM 3219 C C . GLY A 1 426 ? 15.422 -13.883 -30.406 1 96.62 426 GLY A C 1
ATOM 3220 O O . GLY A 1 426 ? 14.695 -14.062 -31.391 1 96.62 426 GLY A O 1
ATOM 3221 N N . CYS A 1 427 ? 15.297 -14.586 -29.359 1 97.88 427 CYS A N 1
ATOM 3222 C CA . CYS A 1 427 ? 14.477 -15.797 -29.375 1 97.88 427 CYS A CA 1
ATOM 3223 C C . CYS A 1 427 ? 13.32 -15.68 -28.391 1 97.88 427 CYS A C 1
ATOM 3225 O O . CYS A 1 427 ? 12.164 -15.922 -28.75 1 97.88 427 CYS A O 1
ATOM 3227 N N . ALA A 1 428 ? 13.531 -15.266 -27.203 1 98.19 428 ALA A N 1
ATOM 3228 C CA . ALA A 1 428 ? 12.594 -15.398 -26.094 1 98.19 428 ALA A CA 1
ATOM 3229 C C . ALA A 1 428 ? 11.336 -14.555 -26.328 1 98.19 428 ALA A C 1
ATOM 3231 O O . ALA A 1 428 ? 10.219 -15.039 -26.156 1 98.19 428 ALA A O 1
ATOM 3232 N N . GLN A 1 429 ? 11.508 -13.289 -26.734 1 98.56 429 GLN A N 1
ATOM 3233 C CA . GLN A 1 429 ? 10.367 -12.398 -26.906 1 98.56 429 GLN A CA 1
ATOM 3234 C C . GLN A 1 429 ? 9.43 -12.914 -28 1 98.56 429 GLN A C 1
ATOM 3236 O O . GLN A 1 429 ? 8.227 -13.062 -27.781 1 98.56 429 GLN A O 1
ATOM 3241 N N . SER A 1 430 ? 9.984 -13.156 -29.141 1 98.38 430 SER A N 1
ATOM 3242 C CA . SER A 1 430 ? 9.156 -13.602 -30.266 1 98.38 430 SER A CA 1
ATOM 3243 C C . SER A 1 430 ? 8.539 -14.969 -30 1 98.38 430 SER A C 1
ATOM 3245 O O . SER A 1 430 ? 7.375 -15.203 -30.328 1 98.38 430 SER A O 1
ATOM 3247 N N . GLY A 1 431 ? 9.312 -15.875 -29.438 1 98.62 431 GLY A N 1
ATOM 3248 C CA . GLY A 1 431 ? 8.789 -17.188 -29.094 1 98.62 431 GLY A CA 1
ATOM 3249 C C . GLY A 1 431 ? 7.648 -17.125 -28.094 1 98.62 431 GLY A C 1
ATOM 3250 O O . GLY A 1 431 ? 6.641 -17.812 -28.25 1 98.62 431 GLY A O 1
ATOM 3251 N N . PHE A 1 432 ? 7.832 -16.312 -27.094 1 98.56 432 PHE A N 1
ATOM 3252 C CA . PHE A 1 432 ? 6.832 -16.141 -26.047 1 98.56 432 PHE A CA 1
ATOM 3253 C C . PHE A 1 432 ? 5.523 -15.625 -26.641 1 98.56 432 PHE A C 1
ATOM 3255 O O . PHE A 1 432 ? 4.465 -16.219 -26.406 1 98.56 432 PHE A O 1
ATOM 3262 N N . ILE A 1 433 ? 5.582 -14.594 -27.422 1 98.56 433 ILE A N 1
ATOM 3263 C CA . ILE A 1 433 ? 4.398 -13.93 -27.953 1 98.56 433 ILE A CA 1
ATOM 3264 C C . ILE A 1 433 ? 3.715 -14.828 -28.984 1 98.56 433 ILE A C 1
ATOM 3266 O O . ILE A 1 433 ? 2.5 -15.031 -28.922 1 98.56 433 ILE A O 1
ATOM 3270 N N . SER A 1 434 ? 4.484 -15.414 -29.875 1 98.44 434 SER A N 1
ATOM 3271 C CA . SER A 1 434 ? 3.9 -16.219 -30.953 1 98.44 434 SER A CA 1
ATOM 3272 C C . SER A 1 434 ? 3.271 -17.484 -30.391 1 98.44 434 SER A C 1
ATOM 3274 O O . SER A 1 434 ? 2.201 -17.906 -30.844 1 98.44 434 SER A O 1
ATOM 3276 N N . THR A 1 435 ? 3.934 -18.109 -29.453 1 98.62 435 THR A N 1
ATOM 3277 C CA . THR A 1 435 ? 3.408 -19.344 -28.891 1 98.62 435 THR A CA 1
ATOM 3278 C C . THR A 1 435 ? 2.125 -19.078 -28.109 1 98.62 435 THR A C 1
ATOM 3280 O O . THR A 1 435 ? 1.148 -19.812 -28.234 1 98.62 435 THR A O 1
ATOM 3283 N N . LEU A 1 436 ? 2.08 -18.016 -27.297 1 98.56 436 LEU A N 1
ATOM 3284 C CA . LEU A 1 436 ? 0.87 -17.703 -26.547 1 98.56 436 LEU A CA 1
ATOM 3285 C C . LEU A 1 436 ? -0.284 -17.375 -27.484 1 98.56 436 LEU A C 1
ATOM 3287 O O . LEU A 1 436 ? -1.422 -17.781 -27.25 1 98.56 436 LEU A O 1
ATOM 3291 N N . ASN A 1 437 ? 0.037 -16.609 -28.5 1 98 437 ASN A N 1
ATOM 3292 C CA . ASN A 1 437 ? -1.008 -16.297 -29.469 1 98 437 ASN A CA 1
ATOM 3293 C C . ASN A 1 437 ? -1.561 -17.562 -30.125 1 98 437 ASN A C 1
ATOM 3295 O O . ASN A 1 437 ? -2.77 -17.672 -30.344 1 98 437 ASN A O 1
ATOM 3299 N N . ALA A 1 438 ? -0.742 -18.453 -30.469 1 98.19 438 ALA A N 1
ATOM 3300 C CA . ALA A 1 438 ? -1.183 -19.719 -31.047 1 98.19 438 ALA A CA 1
ATOM 3301 C C . ALA A 1 438 ? -2.049 -20.5 -30.078 1 98.19 438 ALA A C 1
ATOM 3303 O O . ALA A 1 438 ? -3.057 -21.094 -30.469 1 98.19 438 ALA A O 1
ATOM 3304 N N . LEU A 1 439 ? -1.638 -20.5 -28.875 1 98.38 439 LEU A N 1
ATOM 3305 C CA . LEU A 1 439 ? -2.396 -21.188 -27.844 1 98.38 439 LEU A CA 1
ATOM 3306 C C . LEU A 1 439 ? -3.773 -20.562 -27.656 1 98.38 439 LEU A C 1
ATOM 3308 O O . LEU A 1 439 ? -4.766 -21.266 -27.453 1 98.38 439 LEU A O 1
ATOM 3312 N N . LEU A 1 440 ? -3.801 -19.281 -27.688 1 97.44 440 LEU A N 1
ATOM 3313 C CA . LEU A 1 440 ? -5.066 -18.562 -27.531 1 97.44 440 LEU A CA 1
ATOM 3314 C C . LEU A 1 440 ? -6.008 -18.891 -28.688 1 97.44 440 LEU A C 1
ATOM 3316 O O . LEU A 1 440 ? -7.215 -19.047 -28.484 1 97.44 440 LEU A O 1
ATOM 3320 N N . GLN A 1 441 ? -5.508 -19.031 -29.844 1 96.25 441 GLN A N 1
ATOM 3321 C CA . GLN A 1 441 ? -6.312 -19.406 -31 1 96.25 441 GLN A CA 1
ATOM 3322 C C . GLN A 1 441 ? -6.887 -20.812 -30.828 1 96.25 441 GLN A C 1
ATOM 3324 O O . GLN A 1 441 ? -8.023 -21.062 -31.234 1 96.25 441 GLN A O 1
ATOM 3329 N N . LYS A 1 442 ? -6.18 -21.641 -30.203 1 95.5 442 LYS A N 1
ATOM 3330 C CA . LYS A 1 442 ? -6.613 -23.016 -30 1 95.5 442 LYS A CA 1
ATOM 3331 C C . LYS A 1 442 ? -7.715 -23.094 -28.953 1 95.5 442 LYS A C 1
ATOM 3333 O O . LYS A 1 442 ? -8.445 -24.094 -28.891 1 95.5 442 LYS A O 1
ATOM 3338 N N . THR A 1 443 ? -7.777 -22.125 -28.125 1 94.25 443 THR A N 1
ATOM 3339 C CA . THR A 1 443 ? -8.711 -22.203 -27 1 94.25 443 THR A CA 1
ATOM 3340 C C . THR A 1 443 ? -9.945 -21.344 -27.281 1 94.25 443 THR A C 1
ATOM 3342 O O . THR A 1 443 ? -10.797 -21.172 -26.391 1 94.25 443 THR A O 1
ATOM 3345 N N . GLU A 1 444 ? -9.992 -20.625 -28.438 1 85.75 444 GLU A N 1
ATOM 3346 C CA . GLU A 1 444 ? -11.188 -19.906 -28.844 1 85.75 444 GLU A CA 1
ATOM 3347 C C . GLU A 1 444 ? -12.242 -20.844 -29.406 1 85.75 444 GLU A C 1
ATOM 3349 O O . GLU A 1 444 ? -11.914 -21.875 -30 1 85.75 444 GLU A O 1
ATOM 3354 N N . MET B 1 1 ? 78.812 61.938 -48.031 1 24.48 1 MET B N 1
ATOM 3355 C CA . MET B 1 1 ? 78.375 62.812 -46.938 1 24.48 1 MET B CA 1
ATOM 3356 C C . MET B 1 1 ? 77.25 62.156 -46.188 1 24.48 1 MET B C 1
ATOM 3358 O O . MET B 1 1 ? 76.062 62.156 -46.656 1 24.48 1 MET B O 1
ATOM 3362 N N . LYS B 1 2 ? 77.562 60.969 -45.625 1 27.98 2 LYS B N 1
ATOM 3363 C CA . LYS B 1 2 ? 76.812 59.875 -45 1 27.98 2 LYS B CA 1
ATOM 3364 C C . LYS B 1 2 ? 76.062 60.344 -43.75 1 27.98 2 LYS B C 1
ATOM 3366 O O . LYS B 1 2 ? 76.688 60.531 -42.719 1 27.98 2 LYS B O 1
ATOM 3371 N N . LYS B 1 3 ? 75.125 61.312 -44.062 1 29.64 3 LYS B N 1
ATOM 3372 C CA . LYS B 1 3 ? 74.375 61.938 -43 1 29.64 3 LYS B CA 1
ATOM 3373 C C . LYS B 1 3 ? 73.812 60.906 -42.031 1 29.64 3 LYS B C 1
ATOM 3375 O O . LYS B 1 3 ? 73.312 59.875 -42.438 1 29.64 3 LYS B O 1
ATOM 3380 N N . GLY B 1 4 ? 74.125 61 -40.719 1 26.12 4 GLY B N 1
ATOM 3381 C CA . GLY B 1 4 ? 74.062 60.375 -39.406 1 26.12 4 GLY B CA 1
ATOM 3382 C C . GLY B 1 4 ? 72.688 60.25 -38.844 1 26.12 4 GLY B C 1
ATOM 3383 O O . GLY B 1 4 ? 72 61.25 -38.562 1 26.12 4 GLY B O 1
ATOM 3384 N N . LEU B 1 5 ? 71.812 59.375 -39.438 1 29.72 5 LEU B N 1
ATOM 3385 C CA . LEU B 1 5 ? 70.375 59.188 -39.094 1 29.72 5 LEU B CA 1
ATOM 3386 C C . LEU B 1 5 ? 70.188 58.938 -37.594 1 29.72 5 LEU B C 1
ATOM 3388 O O . LEU B 1 5 ? 70.75 57.938 -37.094 1 29.72 5 LEU B O 1
ATOM 3392 N N . LEU B 1 6 ? 70.062 59.969 -36.75 1 26.41 6 LEU B N 1
ATOM 3393 C CA . LEU B 1 6 ? 69.938 60 -35.312 1 26.41 6 LEU B CA 1
ATOM 3394 C C . LEU B 1 6 ? 68.625 59.312 -34.844 1 26.41 6 LEU B C 1
ATOM 3396 O O . LEU B 1 6 ? 67.562 59.75 -35.156 1 26.41 6 LEU B O 1
ATOM 3400 N N . TYR B 1 7 ? 68.5 58 -34.969 1 28.62 7 TYR B N 1
ATOM 3401 C CA . TYR B 1 7 ? 67.312 57.281 -34.594 1 28.62 7 TYR B CA 1
ATOM 3402 C C . TYR B 1 7 ? 67.062 57.406 -33.094 1 28.62 7 TYR B C 1
ATOM 3404 O O . TYR B 1 7 ? 67.875 57.031 -32.281 1 28.62 7 TYR B O 1
ATOM 3412 N N . THR B 1 8 ? 66.438 58.531 -32.625 1 27.45 8 THR B N 1
ATOM 3413 C CA . THR B 1 8 ? 66.062 58.719 -31.234 1 27.45 8 THR B CA 1
ATOM 3414 C C . THR B 1 8 ? 65.188 57.625 -30.75 1 27.45 8 THR B C 1
ATOM 3416 O O . THR B 1 8 ? 64.125 57.375 -31.344 1 27.45 8 THR B O 1
ATOM 3419 N N . ILE B 1 9 ? 65.625 56.625 -30.062 1 28.56 9 ILE B N 1
ATOM 3420 C CA . ILE B 1 9 ? 65 55.469 -29.438 1 28.56 9 ILE B CA 1
ATOM 3421 C C . ILE B 1 9 ? 64.125 55.938 -28.297 1 28.56 9 ILE B C 1
ATOM 3423 O O . ILE B 1 9 ? 64.562 56.5 -27.312 1 28.56 9 ILE B O 1
ATOM 3427 N N . ALA B 1 10 ? 62.938 56.531 -28.547 1 28.95 10 ALA B N 1
ATOM 3428 C CA . ALA B 1 10 ? 62.031 56.938 -27.484 1 28.95 10 ALA B CA 1
ATOM 3429 C C . ALA B 1 10 ? 61.656 55.75 -26.594 1 28.95 10 ALA B C 1
ATOM 3431 O O . ALA B 1 10 ? 61.219 54.719 -27.078 1 28.95 10 ALA B O 1
ATOM 3432 N N . SER B 1 11 ? 62.219 55.625 -25.469 1 27.7 11 SER B N 1
ATOM 3433 C CA . SER B 1 11 ? 62 54.656 -24.391 1 27.7 11 SER B CA 1
ATOM 3434 C C . SER B 1 11 ? 60.594 54.75 -23.828 1 27.7 11 SER B C 1
ATOM 3436 O O . SER B 1 11 ? 60.219 55.812 -23.297 1 27.7 11 SER B O 1
ATOM 3438 N N . PHE B 1 12 ? 59.594 54.25 -24.469 1 30.27 12 PHE B N 1
ATOM 3439 C CA . PHE B 1 12 ? 58.219 54.25 -23.938 1 30.27 12 PHE B CA 1
ATOM 3440 C C . PHE B 1 12 ? 58.188 53.562 -22.594 1 30.27 12 PHE B C 1
ATOM 3442 O O . PHE B 1 12 ? 58.594 52.406 -22.484 1 30.27 12 PHE B O 1
ATOM 3449 N N . THR B 1 13 ? 58.312 54.312 -21.531 1 29.73 13 THR B N 1
ATOM 3450 C CA . THR B 1 13 ? 58.125 53.844 -20.156 1 29.73 13 THR B CA 1
ATOM 3451 C C . THR B 1 13 ? 56.719 53.25 -19.969 1 29.73 13 THR B C 1
ATOM 3453 O O . THR B 1 13 ? 55.75 53.969 -20.141 1 29.73 13 THR B O 1
ATOM 3456 N N . CYS B 1 14 ? 56.5 52.031 -20.266 1 28.66 14 CYS B N 1
ATOM 3457 C CA . CYS B 1 14 ? 55.219 51.344 -19.984 1 28.66 14 CYS B CA 1
ATOM 3458 C C . CYS B 1 14 ? 54.906 51.406 -18.5 1 28.66 14 CYS B C 1
ATOM 3460 O O . CYS B 1 14 ? 55.656 50.812 -17.688 1 28.66 14 CYS B O 1
ATOM 3462 N N . VAL B 1 15 ? 54.344 52.5 -18 1 32.47 15 VAL B N 1
ATOM 3463 C CA . VAL B 1 15 ? 53.781 52.5 -16.656 1 32.47 15 VAL B CA 1
ATOM 3464 C C . VAL B 1 15 ? 52.844 51.312 -16.469 1 32.47 15 VAL B C 1
ATOM 3466 O O . VAL B 1 15 ? 51.875 51.156 -17.203 1 32.47 15 VAL B O 1
ATOM 3469 N N . SER B 1 16 ? 53.344 50.219 -15.984 1 32.16 16 SER B N 1
ATOM 3470 C CA . SER B 1 16 ? 52.531 49.094 -15.531 1 32.16 16 SER B CA 1
ATOM 3471 C C . SER B 1 16 ? 51.438 49.531 -14.555 1 32.16 16 SER B C 1
ATOM 3473 O O . SER B 1 16 ? 51.75 50 -13.453 1 32.16 16 SER B O 1
ATOM 3475 N N . LEU B 1 17 ? 50.406 50.156 -15.078 1 34.62 17 LEU B N 1
ATOM 3476 C CA . LEU B 1 17 ? 49.25 50.344 -14.18 1 34.62 17 LEU B CA 1
ATOM 3477 C C . LEU B 1 17 ? 48.906 49.031 -13.484 1 34.62 17 LEU B C 1
ATOM 3479 O O . LEU B 1 17 ? 48.562 48.031 -14.141 1 34.62 17 LEU B O 1
ATOM 3483 N N . ILE B 1 18 ? 49.469 48.812 -12.344 1 35.03 18 ILE B N 1
ATOM 3484 C CA . ILE B 1 18 ? 49 47.781 -11.438 1 35.03 18 ILE B CA 1
ATOM 3485 C C . ILE B 1 18 ? 47.469 47.906 -11.227 1 35.03 18 ILE B C 1
ATOM 3487 O O . ILE B 1 18 ? 47 48.906 -10.68 1 35.03 18 ILE B O 1
ATOM 3491 N N . TYR B 1 19 ? 46.688 47.438 -12.195 1 34.12 19 TYR B N 1
ATOM 3492 C CA . TYR B 1 19 ? 45.25 47.312 -11.914 1 34.12 19 TYR B CA 1
ATOM 3493 C C . TYR B 1 19 ? 45.031 46.562 -10.594 1 34.12 19 TYR B C 1
ATOM 3495 O O . TYR B 1 19 ? 45.5 45.438 -10.414 1 34.12 19 TYR B O 1
ATOM 3503 N N . ALA B 1 20 ? 44.844 47.312 -9.484 1 37.31 20 ALA B N 1
ATOM 3504 C CA . ALA B 1 20 ? 44.312 46.719 -8.258 1 37.31 20 ALA B CA 1
ATOM 3505 C C . ALA B 1 20 ? 43.094 45.844 -8.57 1 37.31 20 ALA B C 1
ATOM 3507 O O . ALA B 1 20 ? 42.125 46.344 -9.172 1 37.31 20 ALA B O 1
ATOM 3508 N N . SER B 1 21 ? 43.344 44.594 -8.727 1 37.84 21 SER B N 1
ATOM 3509 C CA . SER B 1 21 ? 42.188 43.688 -8.812 1 37.84 21 SER B CA 1
ATOM 3510 C C . SER B 1 21 ? 41.125 44.062 -7.793 1 37.84 21 SER B C 1
ATOM 3512 O O . SER B 1 21 ? 41.406 44.281 -6.617 1 37.84 21 SER B O 1
ATOM 3514 N N . PRO B 1 22 ? 40 44.688 -8.227 1 39.16 22 PRO B N 1
ATOM 3515 C CA . PRO B 1 22 ? 39 44.875 -7.195 1 39.16 22 PRO B CA 1
ATOM 3516 C C . PRO B 1 22 ? 38.875 43.688 -6.23 1 39.16 22 PRO B C 1
ATOM 3518 O O . PRO B 1 22 ? 39.062 42.562 -6.637 1 39.16 22 PRO B O 1
ATOM 3521 N N . VAL B 1 23 ? 39.188 43.906 -4.965 1 38.94 23 VAL B N 1
ATOM 3522 C CA . VAL B 1 23 ? 38.781 43 -3.904 1 38.94 23 VAL B CA 1
ATOM 3523 C C . VAL B 1 23 ? 37.375 42.469 -4.184 1 38.94 23 VAL B C 1
ATOM 3525 O O . VAL B 1 23 ? 36.438 43.25 -4.328 1 38.94 23 VAL B O 1
ATOM 3528 N N . THR B 1 24 ? 37.281 41.438 -4.969 1 35.62 24 THR B N 1
ATOM 3529 C CA . THR B 1 24 ? 35.969 40.781 -4.996 1 35.62 24 THR B CA 1
ATOM 3530 C C . THR B 1 24 ? 35.312 40.844 -3.619 1 35.62 24 THR B C 1
ATOM 3532 O O . THR B 1 24 ? 35.906 40.438 -2.623 1 35.62 24 THR B O 1
ATOM 3535 N N . ALA B 1 25 ? 34.5 41.812 -3.369 1 38.81 25 ALA B N 1
ATOM 3536 C CA . ALA B 1 25 ? 33.594 41.75 -2.217 1 38.81 25 ALA B CA 1
ATOM 3537 C C . ALA B 1 25 ? 33.281 40.312 -1.854 1 38.81 25 ALA B C 1
ATOM 3539 O O . ALA B 1 25 ? 33.062 39.469 -2.736 1 38.81 25 ALA B O 1
ATOM 3540 N N . ALA B 1 26 ? 33.719 39.875 -0.737 1 38.44 26 ALA B N 1
ATOM 3541 C CA . ALA B 1 26 ? 33.281 38.625 -0.156 1 38.44 26 ALA B CA 1
ATOM 3542 C C . ALA B 1 26 ? 31.812 38.312 -0.528 1 38.44 26 ALA B C 1
ATOM 3544 O O . ALA B 1 26 ? 30.953 39.188 -0.424 1 38.44 26 ALA B O 1
ATOM 3545 N N . GLU B 1 27 ? 31.547 37.594 -1.513 1 40.56 27 GLU B N 1
ATOM 3546 C CA . GLU B 1 27 ? 30.188 37.094 -1.693 1 40.56 27 GLU B CA 1
ATOM 3547 C C . GLU B 1 27 ? 29.453 37 -0.358 1 40.56 27 GLU B C 1
ATOM 3549 O O . GLU B 1 27 ? 30.016 36.531 0.632 1 40.56 27 GLU B O 1
ATOM 3554 N N . PRO B 1 28 ? 28.594 37.875 -0.05 1 41.06 28 PRO B N 1
ATOM 3555 C CA . PRO B 1 28 ? 27.875 37.688 1.217 1 41.06 28 PRO B CA 1
ATOM 3556 C C . PRO B 1 28 ? 27.797 36.219 1.638 1 41.06 28 PRO B C 1
ATOM 3558 O O . PRO B 1 28 ? 27.656 35.344 0.787 1 41.06 28 PRO B O 1
ATOM 3561 N N . MET B 1 29 ? 28.531 35.719 2.555 1 42.03 29 MET B N 1
ATOM 3562 C CA . MET B 1 29 ? 28.422 34.406 3.146 1 42.03 29 MET B CA 1
ATOM 3563 C C . MET B 1 29 ? 26.984 33.875 3.023 1 42.03 29 MET B C 1
ATOM 3565 O O . MET B 1 29 ? 26.062 34.438 3.607 1 42.03 29 MET B O 1
ATOM 3569 N N . GLU B 1 30 ? 26.469 33.5 1.902 1 51.94 30 GLU B N 1
ATOM 3570 C CA . GLU B 1 30 ? 25.219 32.781 1.747 1 51.94 30 GLU B CA 1
ATOM 3571 C C . GLU B 1 30 ? 24.828 32.031 3.027 1 51.94 30 GLU B C 1
ATOM 3573 O O . GLU B 1 30 ? 25.562 31.156 3.48 1 51.94 30 GLU B O 1
ATOM 3578 N N . THR B 1 31 ? 24.156 32.656 3.986 1 66 31 THR B N 1
ATOM 3579 C CA . THR B 1 31 ? 23.812 32.156 5.309 1 66 31 THR B CA 1
ATOM 3580 C C . THR B 1 31 ? 23.25 30.734 5.223 1 66 31 THR B C 1
ATOM 3582 O O . THR B 1 31 ? 22.562 30.391 4.258 1 66 31 THR B O 1
ATOM 3585 N N . ALA B 1 32 ? 23.578 29.844 6.125 1 85.62 32 ALA B N 1
ATOM 3586 C CA . ALA B 1 32 ? 23.438 28.391 6.289 1 85.62 32 ALA B CA 1
ATOM 3587 C C . ALA B 1 32 ? 21.984 28.016 6.543 1 85.62 32 ALA B C 1
ATOM 3589 O O . ALA B 1 32 ? 21.172 28.859 6.941 1 85.62 32 ALA B O 1
ATOM 3590 N N . LEU B 1 33 ? 21.531 27.047 5.984 1 96.81 33 LEU B N 1
ATOM 3591 C CA . LEU B 1 33 ? 20.266 26.391 6.32 1 96.81 33 LEU B CA 1
ATOM 3592 C C . LEU B 1 33 ? 20.359 25.703 7.68 1 96.81 33 LEU B C 1
ATOM 3594 O O . LEU B 1 33 ? 21.344 25.031 7.969 1 96.81 33 LEU B O 1
ATOM 3598 N N . PHE B 1 34 ? 19.375 26.047 8.477 1 98.25 34 PHE B N 1
ATOM 3599 C CA . PHE B 1 34 ? 19.328 25.438 9.805 1 98.25 34 PHE B CA 1
ATOM 3600 C C . PHE B 1 34 ? 18.016 24.688 10.008 1 98.25 34 PHE B C 1
ATOM 3602 O O . PHE B 1 34 ? 16.984 25.078 9.453 1 98.25 34 PHE B O 1
ATOM 3609 N N . ALA B 1 35 ? 18.094 23.656 10.812 1 98.75 35 ALA B N 1
ATOM 3610 C CA . ALA B 1 35 ? 16.906 22.906 11.211 1 98.75 35 ALA B CA 1
ATOM 3611 C C . ALA B 1 35 ? 17.047 22.391 12.641 1 98.75 35 ALA B C 1
ATOM 3613 O O . ALA B 1 35 ? 18.156 22.141 13.117 1 98.75 35 ALA B O 1
ATOM 3614 N N . GLY B 1 36 ? 15.984 22.328 13.305 1 98.75 36 GLY B N 1
ATOM 3615 C CA . GLY B 1 36 ? 15.828 21.703 14.609 1 98.75 36 GLY B CA 1
ATOM 3616 C C . GLY B 1 36 ? 14.461 21.078 14.812 1 98.75 36 GLY B C 1
ATOM 3617 O O . GLY B 1 36 ? 13.469 21.562 14.281 1 98.75 36 GLY B O 1
ATOM 3618 N N . ALA B 1 37 ? 14.461 20 15.594 1 98.88 37 ALA B N 1
ATOM 3619 C CA . ALA B 1 37 ? 13.188 19.312 15.789 1 98.88 37 ALA B CA 1
ATOM 3620 C C . ALA B 1 37 ? 13.078 18.734 17.203 1 98.88 37 ALA B C 1
ATOM 3622 O O . ALA B 1 37 ? 14.086 18.5 17.859 1 98.88 37 ALA B O 1
ATOM 3623 N N . ALA B 1 38 ? 11.852 18.562 17.562 1 98.81 38 ALA B N 1
ATOM 3624 C CA . ALA B 1 38 ? 11.562 17.969 18.859 1 98.81 38 ALA B CA 1
ATOM 3625 C C . ALA B 1 38 ? 10.156 17.359 18.891 1 98.81 38 ALA B C 1
ATOM 3627 O O . ALA B 1 38 ? 9.328 17.672 18.031 1 98.81 38 ALA B O 1
ATOM 3628 N N . LYS B 1 39 ? 9.93 16.516 19.812 1 98.62 39 LYS B N 1
ATOM 3629 C CA . LYS B 1 39 ? 8.609 15.953 20.062 1 98.62 39 LYS B CA 1
ATOM 3630 C C . LYS B 1 39 ? 8.344 15.812 21.547 1 98.62 39 LYS B C 1
ATOM 3632 O O . LYS B 1 39 ? 9.281 15.68 22.344 1 98.62 39 LYS B O 1
ATOM 3637 N N . ILE B 1 40 ? 7.148 15.828 21.906 1 98.5 40 ILE B N 1
ATOM 3638 C CA . ILE B 1 40 ? 6.781 15.672 23.297 1 98.5 40 ILE B CA 1
ATOM 3639 C C . ILE B 1 40 ? 5.535 14.789 23.422 1 98.5 40 ILE B C 1
ATOM 3641 O O . ILE B 1 40 ? 4.633 14.875 22.578 1 98.5 40 ILE B O 1
ATOM 3645 N N . ASP B 1 41 ? 5.52 13.891 24.391 1 98.38 41 ASP B N 1
ATOM 3646 C CA . ASP B 1 41 ? 4.398 13.008 24.703 1 98.38 41 ASP B CA 1
ATOM 3647 C C . ASP B 1 41 ? 3.352 13.734 25.547 1 98.38 41 ASP B C 1
ATOM 3649 O O . ASP B 1 41 ? 3.648 14.195 26.641 1 98.38 41 ASP B O 1
ATOM 3653 N N . VAL B 1 42 ? 2.143 13.82 25.031 1 98.25 42 VAL B N 1
ATOM 3654 C CA . VAL B 1 42 ? 1.085 14.5 25.766 1 98.25 42 VAL B CA 1
ATOM 3655 C C . VAL B 1 42 ? -0.031 13.508 26.094 1 98.25 42 VAL B C 1
ATOM 3657 O O . VAL B 1 42 ? -1.166 13.906 26.375 1 98.25 42 VAL B O 1
ATOM 3660 N N . THR B 1 43 ? 0.215 12.219 26.062 1 97.94 43 THR B N 1
ATOM 3661 C CA . THR B 1 43 ? -0.771 11.18 26.344 1 97.94 43 THR B CA 1
ATOM 3662 C C . THR B 1 43 ? -1.314 11.328 27.766 1 97.94 43 THR B C 1
ATOM 3664 O O . THR B 1 43 ? -0.549 11.328 28.734 1 97.94 43 THR B O 1
ATOM 3667 N N . PRO B 1 44 ? -2.588 11.438 27.844 1 95.75 44 PRO B N 1
ATOM 3668 C CA . PRO B 1 44 ? -3.131 11.484 29.203 1 95.75 44 PRO B CA 1
ATOM 3669 C C . PRO B 1 44 ? -2.971 10.156 29.953 1 95.75 44 PRO B C 1
ATOM 3671 O O . PRO B 1 44 ? -2.963 9.094 29.328 1 95.75 44 PRO B O 1
ATOM 3674 N N . GLU B 1 45 ? -2.959 10.305 31.266 1 94.5 45 GLU B N 1
ATOM 3675 C CA . GLU B 1 45 ? -3.08 9.102 32.062 1 94.5 45 GLU B CA 1
ATOM 3676 C C . GLU B 1 45 ? -4.461 8.469 31.922 1 94.5 45 GLU B C 1
ATOM 3678 O O . GLU B 1 45 ? -5.461 9.172 31.797 1 94.5 45 GLU B O 1
ATOM 3683 N N . ILE B 1 46 ? -4.477 7.211 31.984 1 94 46 ILE B N 1
ATOM 3684 C CA . ILE B 1 46 ? -5.699 6.453 31.734 1 94 46 ILE B CA 1
ATOM 3685 C C . ILE B 1 46 ? -6.805 6.934 32.656 1 94 46 ILE B C 1
ATOM 3687 O O . ILE B 1 46 ? -7.953 7.109 32.25 1 94 46 ILE B O 1
ATOM 3691 N N . ASP B 1 47 ? -6.492 7.238 33.906 1 92.44 47 ASP B N 1
ATOM 3692 C CA . ASP B 1 47 ? -7.469 7.645 34.906 1 92.44 47 ASP B CA 1
ATOM 3693 C C . ASP B 1 47 ? -8.031 9.031 34.594 1 92.44 47 ASP B C 1
ATOM 3695 O O . ASP B 1 47 ? -9.078 9.414 35.125 1 92.44 47 ASP B O 1
ATOM 3699 N N . ASN B 1 48 ? -7.453 9.734 33.719 1 91.19 48 ASN B N 1
ATOM 3700 C CA . ASN B 1 48 ? -7.875 11.094 33.375 1 91.19 48 ASN B CA 1
ATOM 3701 C C . ASN B 1 48 ? -8.625 11.141 32.062 1 91.19 48 ASN B C 1
ATOM 3703 O O . ASN B 1 48 ? -9.023 12.219 31.594 1 91.19 48 ASN B O 1
ATOM 3707 N N . LEU B 1 49 ? -8.828 10.031 31.484 1 93.62 49 LEU B N 1
ATOM 3708 C CA . LEU B 1 49 ? -9.539 9.977 30.219 1 93.62 49 LEU B CA 1
ATOM 3709 C C . LEU B 1 49 ? -11.047 10.102 30.438 1 93.62 49 LEU B C 1
ATOM 3711 O O . LEU B 1 49 ? -11.609 9.422 31.297 1 93.62 49 LEU B O 1
ATOM 3715 N N . PRO B 1 50 ? -11.617 10.984 29.688 1 91.88 50 PRO B N 1
ATOM 3716 C CA . PRO B 1 50 ? -13.086 11.008 29.75 1 91.88 50 PRO B CA 1
ATOM 3717 C C . PRO B 1 50 ? -13.727 9.82 29.047 1 91.88 50 PRO B C 1
ATOM 3719 O O . PRO B 1 50 ? -13.172 9.297 28.078 1 91.88 50 PRO B O 1
ATOM 3722 N N . THR B 1 51 ? -14.969 9.57 29.516 1 89.06 51 THR B N 1
ATOM 3723 C CA . THR B 1 51 ? -15.758 8.555 28.812 1 89.06 51 THR B CA 1
ATOM 3724 C C . THR B 1 51 ? -16.047 8.977 27.375 1 89.06 51 THR B C 1
ATOM 3726 O O . THR B 1 51 ? -16.344 10.141 27.125 1 89.06 51 THR B O 1
ATOM 3729 N N . PRO B 1 52 ? -15.93 8.055 26.469 1 91.69 52 PRO B N 1
ATOM 3730 C CA . PRO B 1 52 ? -15.797 6.605 26.609 1 91.69 52 PRO B CA 1
ATOM 3731 C C . PRO B 1 52 ? -14.352 6.133 26.578 1 91.69 52 PRO B C 1
ATOM 3733 O O . PRO B 1 52 ? -14.086 4.93 26.641 1 91.69 52 PRO B O 1
ATOM 3736 N N . LEU B 1 53 ? -13.398 6.977 26.516 1 94.31 53 LEU B N 1
ATOM 3737 C CA . LEU B 1 53 ? -11.992 6.598 26.422 1 94.31 53 LEU B CA 1
ATOM 3738 C C . LEU B 1 53 ? -11.523 5.969 27.734 1 94.31 53 LEU B C 1
ATOM 3740 O O . LEU B 1 53 ? -11.742 6.527 28.812 1 94.31 53 LEU B O 1
ATOM 3744 N N . ASN B 1 54 ? -10.852 4.746 27.625 1 95.94 54 ASN B N 1
ATOM 3745 C CA . ASN B 1 54 ? -10.406 4.098 28.859 1 95.94 54 ASN B CA 1
ATOM 3746 C C . ASN B 1 54 ? -9.156 3.252 28.625 1 95.94 54 ASN B C 1
ATOM 3748 O O . ASN B 1 54 ? -8.703 2.541 29.516 1 95.94 54 ASN B O 1
ATOM 3752 N N . GLU B 1 55 ? -8.648 3.305 27.469 1 96.88 55 GLU B N 1
ATOM 3753 C CA . GLU B 1 55 ? -7.426 2.594 27.094 1 96.88 55 GLU B CA 1
ATOM 3754 C C . GLU B 1 55 ? -6.559 3.43 26.156 1 96.88 55 GLU B C 1
ATOM 3756 O O . GLU B 1 55 ? -7.062 4.32 25.469 1 96.88 55 GLU B O 1
ATOM 3761 N N . VAL B 1 56 ? -5.258 3.193 26.188 1 97.81 56 VAL B N 1
ATOM 3762 C CA . VAL B 1 56 ? -4.312 3.848 25.297 1 97.81 56 VAL B CA 1
ATOM 3763 C C . VAL B 1 56 ? -3.605 2.803 24.438 1 97.81 56 VAL B C 1
ATOM 3765 O O . VAL B 1 56 ? -2.951 1.897 24.953 1 97.81 56 VAL B O 1
ATOM 3768 N N . ASN B 1 57 ? -3.777 2.9 23.109 1 97.75 57 ASN B N 1
ATOM 3769 C CA . ASN B 1 57 ? -3.1 1.999 22.188 1 97.75 57 ASN B CA 1
ATOM 3770 C C . ASN B 1 57 ? -1.663 2.441 21.922 1 97.75 57 ASN B C 1
ATOM 3772 O O . ASN B 1 57 ? -0.749 1.614 21.906 1 97.75 57 ASN B O 1
ATOM 3776 N N . ASP B 1 58 ? -1.415 3.654 21.688 1 98.06 58 ASP B N 1
ATOM 3777 C CA . ASP B 1 58 ? -0.133 4.297 21.422 1 98.06 58 ASP B CA 1
ATOM 3778 C C . ASP B 1 58 ? -0.136 5.75 21.875 1 98.06 58 ASP B C 1
ATOM 3780 O O . ASP B 1 58 ? -1.197 6.359 22.031 1 98.06 58 ASP B O 1
ATOM 3784 N N . PRO B 1 59 ? 0.996 6.316 22.078 1 97.69 59 PRO B N 1
ATOM 3785 C CA . PRO B 1 59 ? 1.059 7.676 22.625 1 97.69 59 PRO B CA 1
ATOM 3786 C C . PRO B 1 59 ? 0.6 8.734 21.609 1 97.69 59 PRO B C 1
ATOM 3788 O O . PRO B 1 59 ? 0.669 8.508 20.406 1 97.69 59 PRO B O 1
ATOM 3791 N N . LEU B 1 60 ? 0.153 9.844 22.172 1 98.5 60 LEU B N 1
ATOM 3792 C CA . LEU B 1 60 ? -0.119 11.062 21.422 1 98.5 60 LEU B CA 1
ATOM 3793 C C . LEU B 1 60 ? 1.043 12.039 21.531 1 98.5 60 LEU B C 1
ATOM 3795 O O . LEU B 1 60 ? 1.512 12.336 22.625 1 98.5 60 LEU B O 1
ATOM 3799 N N . TYR B 1 61 ? 1.438 12.57 20.391 1 98.81 61 TYR B N 1
ATOM 3800 C CA . TYR B 1 61 ? 2.609 13.438 20.406 1 98.81 61 TYR B CA 1
ATOM 3801 C C . TYR B 1 61 ? 2.291 14.789 19.781 1 98.81 61 TYR B C 1
ATOM 3803 O O . TYR B 1 61 ? 1.359 14.906 18.984 1 98.81 61 TYR B O 1
ATOM 3811 N N . ILE B 1 62 ? 3.021 15.766 20.234 1 98.94 62 ILE B N 1
ATOM 3812 C CA . ILE B 1 62 ? 3.242 17 19.484 1 98.94 62 ILE B CA 1
ATOM 3813 C C . ILE B 1 62 ? 4.648 17 18.891 1 98.94 62 ILE B C 1
ATOM 3815 O O . ILE B 1 62 ? 5.625 16.719 19.594 1 98.94 62 ILE B O 1
ATOM 3819 N N . ARG B 1 63 ? 4.754 17.25 17.656 1 98.94 63 ARG B N 1
ATOM 3820 C CA . ARG B 1 63 ? 6.023 17.281 16.938 1 98.94 63 ARG B CA 1
ATOM 3821 C C . ARG B 1 63 ? 6.238 18.656 16.281 1 98.94 63 ARG B C 1
ATOM 3823 O O . ARG B 1 63 ? 5.301 19.234 15.742 1 98.94 63 ARG B O 1
ATOM 3830 N N . ALA B 1 64 ? 7.457 19.156 16.328 1 98.94 64 ALA B N 1
ATOM 3831 C CA . ALA B 1 64 ? 7.766 20.453 15.75 1 98.94 64 ALA B CA 1
ATOM 3832 C C . ALA B 1 64 ? 9.078 20.422 14.977 1 98.94 64 ALA B C 1
ATOM 3834 O O . ALA B 1 64 ? 10.031 19.75 15.391 1 98.94 64 ALA B O 1
ATOM 3835 N N . LEU B 1 65 ? 9.117 21.078 13.922 1 98.94 65 LEU B N 1
ATOM 3836 C CA . LEU B 1 65 ? 10.297 21.297 13.086 1 98.94 65 LEU B CA 1
ATOM 3837 C C . LEU B 1 65 ? 10.539 22.781 12.875 1 98.94 65 LEU B C 1
ATOM 3839 O O . LEU B 1 65 ? 9.68 23.5 12.352 1 98.94 65 LEU B O 1
ATOM 3843 N N . TYR B 1 66 ? 11.656 23.219 13.32 1 98.88 66 TYR B N 1
ATOM 3844 C CA . TYR B 1 66 ? 12.148 24.578 13.086 1 98.88 66 TYR B CA 1
ATOM 3845 C C . TYR B 1 66 ? 13.07 24.625 11.875 1 98.88 66 TYR B C 1
ATOM 3847 O O . TYR B 1 66 ? 13.961 23.781 11.734 1 98.88 66 TYR B O 1
ATOM 3855 N N . ILE B 1 67 ? 12.82 25.562 10.969 1 98.81 67 ILE B N 1
ATOM 3856 C CA . ILE B 1 67 ? 13.633 25.781 9.781 1 98.81 67 ILE B CA 1
ATOM 3857 C C . ILE B 1 67 ? 14.07 27.234 9.703 1 98.81 67 ILE B C 1
ATOM 3859 O O . ILE B 1 67 ? 13.266 28.141 9.945 1 98.81 67 ILE B O 1
ATOM 3863 N N . GLU B 1 68 ? 15.273 27.438 9.398 1 98.5 68 GLU B N 1
ATOM 3864 C CA . GLU B 1 68 ? 15.781 28.781 9.141 1 98.5 68 GLU B CA 1
ATOM 3865 C C . GLU B 1 68 ? 16.656 28.812 7.902 1 98.5 68 GLU B C 1
ATOM 3867 O O . GLU B 1 68 ? 17.625 28.047 7.797 1 98.5 68 GLU B O 1
ATOM 3872 N N . SER B 1 69 ? 16.297 29.594 7.039 1 97.94 69 SER B N 1
ATOM 3873 C CA . SER B 1 69 ? 17.047 29.797 5.805 1 97.94 69 SER B CA 1
ATOM 3874 C C . SER B 1 69 ? 17.203 31.281 5.477 1 97.94 69 SER B C 1
ATOM 3876 O O . SER B 1 69 ? 16.234 32.031 5.48 1 97.94 69 SER B O 1
ATOM 3878 N N . GLN B 1 70 ? 18.469 31.75 5.25 1 95.25 70 GLN B N 1
ATOM 3879 C CA . GLN B 1 70 ? 18.766 33.156 4.965 1 95.25 70 GLN B CA 1
ATOM 3880 C C . GLN B 1 70 ? 18.203 34.062 6.047 1 95.25 70 GLN B C 1
ATOM 3882 O O . GLN B 1 70 ? 17.562 35.062 5.738 1 95.25 70 GLN B O 1
ATOM 3887 N N . ASP B 1 71 ? 18.219 33.562 7.203 1 94.81 71 ASP B N 1
ATOM 3888 C CA . ASP B 1 71 ? 17.875 34.312 8.414 1 94.81 71 ASP B CA 1
ATOM 3889 C C . ASP B 1 71 ? 16.359 34.469 8.531 1 94.81 71 ASP B C 1
ATOM 3891 O O . ASP B 1 71 ? 15.883 35.312 9.297 1 94.81 71 ASP B O 1
ATOM 3895 N N . ILE B 1 72 ? 15.617 33.75 7.789 1 97.44 72 ILE B N 1
ATOM 3896 C CA . ILE B 1 72 ? 14.156 33.75 7.891 1 97.44 72 ILE B CA 1
ATOM 3897 C C . ILE B 1 72 ? 13.68 32.438 8.508 1 97.44 72 ILE B C 1
ATOM 3899 O O . ILE B 1 72 ? 13.977 31.359 7.996 1 97.44 72 ILE B O 1
ATOM 3903 N N . PRO B 1 73 ? 12.938 32.531 9.562 1 98.25 73 PRO B N 1
ATOM 3904 C CA . PRO B 1 73 ? 12.492 31.312 10.258 1 98.25 73 PRO B CA 1
ATOM 3905 C C . PRO B 1 73 ? 11.133 30.828 9.766 1 98.25 73 PRO B C 1
ATOM 3907 O O . PRO B 1 73 ? 10.312 31.625 9.312 1 98.25 73 PRO B O 1
ATOM 3910 N N . ALA B 1 74 ? 10.945 29.562 9.875 1 98.81 74 ALA B N 1
ATOM 3911 C CA . ALA B 1 74 ? 9.656 28.891 9.703 1 98.81 74 ALA B CA 1
ATOM 3912 C C . ALA B 1 74 ? 9.484 27.766 10.719 1 98.81 74 ALA B C 1
ATOM 3914 O O . ALA B 1 74 ? 10.469 27.25 11.258 1 98.81 74 ALA B O 1
ATOM 3915 N N . LEU B 1 75 ? 8.242 27.5 10.992 1 98.88 75 LEU B N 1
ATOM 3916 C CA . LEU B 1 75 ? 7.906 26.469 11.977 1 98.88 75 LEU B CA 1
ATOM 3917 C C . LEU B 1 75 ? 6.746 25.609 11.484 1 98.88 75 LEU B C 1
ATOM 3919 O O . LEU B 1 75 ? 5.742 26.125 11 1 98.88 75 LEU B O 1
ATOM 3923 N N . ILE B 1 76 ? 6.918 24.297 11.562 1 98.94 76 ILE B N 1
ATOM 3924 C CA . ILE B 1 76 ? 5.848 23.359 11.289 1 98.94 76 ILE B CA 1
ATOM 3925 C C . ILE B 1 76 ? 5.574 22.5 12.531 1 98.94 76 ILE B C 1
ATOM 3927 O O . ILE B 1 76 ? 6.5 21.953 13.125 1 98.94 76 ILE B O 1
ATOM 3931 N N . ILE B 1 77 ? 4.324 22.453 12.891 1 98.94 77 ILE B N 1
ATOM 3932 C CA . ILE B 1 77 ? 3.9 21.719 14.078 1 98.94 77 ILE B CA 1
ATOM 3933 C C . ILE B 1 77 ? 2.77 20.766 13.719 1 98.94 77 ILE B C 1
ATOM 3935 O O . ILE B 1 77 ? 1.847 21.125 12.984 1 98.94 77 ILE B O 1
ATOM 3939 N N . ALA B 1 78 ? 2.848 19.547 14.18 1 98.94 78 ALA B N 1
ATOM 3940 C CA . ALA B 1 78 ? 1.791 18.547 14.023 1 98.94 78 ALA B CA 1
ATOM 3941 C C . ALA B 1 78 ? 1.389 17.969 15.375 1 98.94 78 ALA B C 1
ATOM 3943 O O . ALA B 1 78 ? 2.244 17.531 16.156 1 98.94 78 ALA B O 1
ATOM 3944 N N . ILE B 1 79 ? 0.097 17.922 15.641 1 98.88 79 ILE B N 1
ATOM 3945 C CA . ILE B 1 79 ? -0.416 17.453 16.922 1 98.88 79 ILE B CA 1
ATOM 3946 C C . ILE B 1 79 ? -1.392 16.297 16.703 1 98.88 79 ILE B C 1
ATOM 3948 O O . ILE B 1 79 ? -2.303 16.406 15.883 1 98.88 79 ILE B O 1
ATOM 3952 N N . ASP B 1 80 ? -1.296 15.219 17.516 1 98.5 80 ASP B N 1
ATOM 3953 C CA . ASP B 1 80 ? -2.162 14.055 17.391 1 98.5 80 ASP B CA 1
ATOM 3954 C C . ASP B 1 80 ? -3.5 14.281 18.094 1 98.5 80 ASP B C 1
ATOM 3956 O O . ASP B 1 80 ? -3.826 13.602 19.062 1 98.5 80 ASP B O 1
ATOM 3960 N N . VAL B 1 81 ? -4.273 15.172 17.453 1 97.88 81 VAL B N 1
ATOM 3961 C CA . VAL B 1 81 ? -5.625 15.445 17.922 1 97.88 81 VAL B CA 1
ATOM 3962 C C . VAL B 1 81 ? -6.562 15.617 16.734 1 97.88 81 VAL B C 1
ATOM 3964 O O . VAL B 1 81 ? -6.109 15.82 15.602 1 97.88 81 VAL B O 1
ATOM 3967 N N . PRO B 1 82 ? -7.824 15.516 17.016 1 96.56 82 PRO B N 1
ATOM 3968 C CA . PRO B 1 82 ? -8.766 15.633 15.891 1 96.56 82 PRO B CA 1
ATOM 3969 C C . PRO B 1 82 ? -8.914 17.078 15.398 1 96.56 82 PRO B C 1
ATOM 3971 O O . PRO B 1 82 ? -9.07 17.297 14.195 1 96.56 82 PRO B O 1
ATOM 3974 N N . ALA B 1 83 ? -8.914 18.016 16.375 1 96.12 83 ALA B N 1
ATOM 3975 C CA . ALA B 1 83 ? -9.125 19.438 16.047 1 96.12 83 ALA B CA 1
ATOM 3976 C C . ALA B 1 83 ? -8.758 20.328 17.234 1 96.12 83 ALA B C 1
ATOM 3978 O O . ALA B 1 83 ? -8.695 19.859 18.375 1 96.12 83 ALA B O 1
ATOM 3979 N N . ILE B 1 84 ? -8.461 21.531 16.906 1 96.75 84 ILE B N 1
ATOM 3980 C CA . ILE B 1 84 ? -8.219 22.562 17.906 1 96.75 84 ILE B CA 1
ATOM 3981 C C . ILE B 1 84 ? -9.234 23.703 17.719 1 96.75 84 ILE B C 1
ATOM 3983 O O . ILE B 1 84 ? -9.438 24.188 16.609 1 96.75 84 ILE B O 1
ATOM 3987 N N . ALA B 1 85 ? -9.797 24.078 18.812 1 94.94 85 ALA B N 1
ATOM 3988 C CA . ALA B 1 85 ? -10.734 25.203 18.766 1 94.94 85 ALA B CA 1
ATOM 3989 C C . ALA B 1 85 ? -10.07 26.453 18.203 1 94.94 85 ALA B C 1
ATOM 3991 O O . ALA B 1 85 ? -8.914 26.75 18.516 1 94.94 85 ALA B O 1
ATOM 3992 N N . PRO B 1 86 ? -10.836 27.266 17.422 1 93.38 86 PRO B N 1
ATOM 3993 C CA . PRO B 1 86 ? -10.25 28.406 16.719 1 93.38 86 PRO B CA 1
ATOM 3994 C C . PRO B 1 86 ? -9.609 29.406 17.672 1 93.38 86 PRO B C 1
ATOM 3996 O O . PRO B 1 86 ? -8.57 30 17.344 1 93.38 86 PRO B O 1
ATOM 3999 N N . ASP B 1 87 ? -10.203 29.656 18.781 1 94.06 87 ASP B N 1
ATOM 4000 C CA . ASP B 1 87 ? -9.664 30.641 19.703 1 94.06 87 ASP B CA 1
ATOM 4001 C C . ASP B 1 87 ? -8.336 30.156 20.297 1 94.06 87 ASP B C 1
ATOM 4003 O O . ASP B 1 87 ? -7.398 30.938 20.438 1 94.06 87 ASP B O 1
ATOM 4007 N N . ILE B 1 88 ? -8.258 28.859 20.625 1 96.88 88 ILE B N 1
ATOM 4008 C CA . ILE B 1 88 ? -7.027 28.281 21.141 1 96.88 88 ILE B CA 1
ATOM 4009 C C . ILE B 1 88 ? -5.961 28.25 20.047 1 96.88 88 ILE B C 1
ATOM 4011 O O . ILE B 1 88 ? -4.797 28.578 20.297 1 96.88 88 ILE B O 1
ATOM 4015 N N . PHE B 1 89 ? -6.395 27.922 18.922 1 97.31 89 PHE B N 1
ATOM 4016 C CA . PHE B 1 89 ? -5.516 27.891 17.766 1 97.31 89 PHE B CA 1
ATOM 4017 C C . PHE B 1 89 ? -4.859 29.25 17.547 1 97.31 89 PHE B C 1
ATOM 4019 O O . PHE B 1 89 ? -3.633 29.344 17.438 1 97.31 89 PHE B O 1
ATOM 4026 N N . SER B 1 90 ? -5.633 30.297 17.5 1 96.5 90 SER B N 1
ATOM 4027 C CA . SER B 1 90 ? -5.141 31.656 17.25 1 96.5 90 SER B CA 1
ATOM 4028 C C . SER B 1 90 ? -4.23 32.125 18.391 1 96.5 90 SER B C 1
ATOM 4030 O O . SER B 1 90 ? -3.219 32.781 18.141 1 96.5 90 SER B O 1
ATOM 4032 N N . ALA B 1 91 ? -4.586 31.766 19.531 1 97.75 91 ALA B N 1
ATOM 4033 C CA . ALA B 1 91 ? -3.787 32.188 20.688 1 97.75 91 ALA B CA 1
ATOM 4034 C C . ALA B 1 91 ? -2.41 31.531 20.656 1 97.75 91 ALA B C 1
ATOM 4036 O O . ALA B 1 91 ? -1.409 32.156 21.016 1 97.75 91 ALA B O 1
ATOM 4037 N N . LEU B 1 92 ? -2.355 30.266 20.312 1 98.38 92 LEU B N 1
ATOM 4038 C CA . LEU B 1 92 ? -1.083 29.562 20.219 1 98.38 92 LEU B CA 1
ATOM 4039 C C . LEU B 1 92 ? -0.19 30.188 19.156 1 98.38 92 LEU B C 1
ATOM 4041 O O . LEU B 1 92 ? 0.998 30.422 19.391 1 98.38 92 LEU B O 1
ATOM 4045 N N . LEU B 1 93 ? -0.775 30.516 18.031 1 98.25 93 LEU B N 1
ATOM 4046 C CA . LEU B 1 93 ? -0.017 31.141 16.953 1 98.25 93 LEU B CA 1
ATOM 4047 C C . LEU B 1 93 ? 0.558 32.469 17.391 1 98.25 93 LEU B C 1
ATOM 4049 O O . LEU B 1 93 ? 1.741 32.75 17.188 1 98.25 93 LEU B O 1
ATOM 4053 N N . GLU B 1 94 ? -0.271 33.219 18 1 98.19 94 GLU B N 1
ATOM 4054 C CA . GLU B 1 94 ? 0.135 34.562 18.469 1 98.19 94 GLU B CA 1
ATOM 4055 C C . GLU B 1 94 ? 1.255 34.438 19.5 1 98.19 94 GLU B C 1
ATOM 4057 O O . GLU B 1 94 ? 2.236 35.188 19.438 1 98.19 94 GLU B O 1
ATOM 4062 N N . THR B 1 95 ? 1.063 33.562 20.406 1 98.69 95 THR B N 1
ATOM 4063 C CA . THR B 1 95 ? 2.049 33.406 21.469 1 98.69 95 THR B CA 1
ATOM 4064 C C . THR B 1 95 ? 3.395 32.969 20.906 1 98.69 95 THR B C 1
ATOM 4066 O O . THR B 1 95 ? 4.434 33.531 21.266 1 98.69 95 THR B O 1
ATOM 4069 N N . ILE B 1 96 ? 3.41 32 20.047 1 98.75 96 ILE B N 1
ATOM 4070 C CA . ILE B 1 96 ? 4.645 31.516 19.438 1 98.75 96 ILE B CA 1
ATOM 4071 C C . ILE B 1 96 ? 5.301 32.625 18.625 1 98.75 96 ILE B C 1
ATOM 4073 O O . ILE B 1 96 ? 6.504 32.875 18.75 1 98.75 96 ILE B O 1
ATOM 4077 N N . SER B 1 97 ? 4.492 33.25 17.828 1 98.56 97 SER B N 1
ATOM 4078 C CA . SER B 1 97 ? 4.992 34.344 17 1 98.56 97 SER B CA 1
ATOM 4079 C C . SER B 1 97 ? 5.672 35.406 17.859 1 98.56 97 SER B C 1
ATOM 4081 O O . SER B 1 97 ? 6.785 35.844 17.547 1 98.56 97 SER B O 1
ATOM 4083 N N . ASN B 1 98 ? 5.082 35.812 18.906 1 98.19 98 ASN B N 1
ATOM 4084 C CA . ASN B 1 98 ? 5.598 36.844 19.781 1 98.19 98 ASN B CA 1
ATOM 4085 C C . ASN B 1 98 ? 6.848 36.406 20.531 1 98.19 98 ASN B C 1
ATOM 4087 O O . ASN B 1 98 ? 7.801 37.156 20.672 1 98.19 98 ASN B O 1
ATOM 4091 N N . ASN B 1 99 ? 6.809 35.219 20.969 1 98.19 99 ASN B N 1
ATOM 4092 C CA . ASN B 1 99 ? 7.906 34.688 21.781 1 98.19 99 ASN B CA 1
ATOM 4093 C C . ASN B 1 99 ? 9.195 34.562 20.969 1 98.19 99 ASN B C 1
ATOM 4095 O O . ASN B 1 99 ? 10.289 34.719 21.516 1 98.19 99 ASN B O 1
ATOM 4099 N N . TYR B 1 100 ? 9.039 34.312 19.672 1 98 100 TYR B N 1
ATOM 4100 C CA . TYR B 1 100 ? 10.242 33.906 18.953 1 98 100 TYR B CA 1
ATOM 4101 C C . TYR B 1 100 ? 10.43 34.781 17.703 1 98 100 TYR B C 1
ATOM 4103 O O . TYR B 1 100 ? 11.312 34.5 16.891 1 98 100 TYR B O 1
ATOM 4111 N N . ALA B 1 101 ? 9.617 35.75 17.516 1 96.88 101 ALA B N 1
ATOM 4112 C CA . ALA B 1 101 ? 9.688 36.688 16.391 1 96.88 101 ALA B CA 1
ATOM 4113 C C . ALA B 1 101 ? 9.586 35.938 15.055 1 96.88 101 ALA B C 1
ATOM 4115 O O . ALA B 1 101 ? 10.383 36.188 14.148 1 96.88 101 ALA B O 1
ATOM 4116 N N . ILE B 1 102 ? 8.773 34.969 15.023 1 98.38 102 ILE B N 1
ATOM 4117 C CA . ILE B 1 102 ? 8.414 34.281 13.789 1 98.38 102 ILE B CA 1
ATOM 4118 C C . ILE B 1 102 ? 7.047 34.75 13.305 1 98.38 102 ILE B C 1
ATOM 4120 O O . ILE B 1 102 ? 6.043 34.625 14.008 1 98.38 102 ILE B O 1
ATOM 4124 N N . PRO B 1 103 ? 7.012 35.344 12.109 1 98.12 103 PRO B N 1
ATOM 4125 C CA . PRO B 1 103 ? 5.695 35.75 11.625 1 98.12 103 PRO B CA 1
ATOM 4126 C C . PRO B 1 103 ? 4.668 34.625 11.656 1 98.12 103 PRO B C 1
ATOM 4128 O O . PRO B 1 103 ? 5 33.469 11.344 1 98.12 103 PRO B O 1
ATOM 4131 N N . GLU B 1 104 ? 3.455 34.906 12.023 1 98.06 104 GLU B N 1
ATOM 4132 C CA . GLU B 1 104 ? 2.406 33.906 12.109 1 98.06 104 GLU B CA 1
ATOM 4133 C C . GLU B 1 104 ? 2.262 33.156 10.789 1 98.06 104 GLU B C 1
ATOM 4135 O O . GLU B 1 104 ? 2.025 31.938 10.789 1 98.06 104 GLU B O 1
ATOM 4140 N N . ALA B 1 105 ? 2.436 33.844 9.695 1 98.19 105 ALA B N 1
ATOM 4141 C CA . ALA B 1 105 ? 2.281 33.25 8.375 1 98.19 105 ALA B CA 1
ATOM 4142 C C . ALA B 1 105 ? 3.373 32.219 8.117 1 98.19 105 ALA B C 1
ATOM 4144 O O . ALA B 1 105 ? 3.242 31.375 7.223 1 98.19 105 ALA B O 1
ATOM 4145 N N . ASN B 1 106 ? 4.488 32.312 8.891 1 98.75 106 ASN B N 1
ATOM 4146 C CA . ASN B 1 106 ? 5.59 31.359 8.742 1 98.75 106 ASN B CA 1
ATOM 4147 C C . ASN B 1 106 ? 5.402 30.125 9.633 1 98.75 106 ASN B C 1
ATOM 4149 O O . ASN B 1 106 ? 6.281 29.266 9.695 1 98.75 106 ASN B O 1
ATOM 4153 N N . ILE B 1 107 ? 4.258 30.047 10.32 1 98.88 107 ILE B N 1
ATOM 4154 C CA . ILE B 1 107 ? 3.994 28.938 11.227 1 98.88 107 ILE B CA 1
ATOM 4155 C C . ILE B 1 107 ? 2.848 28.078 10.688 1 98.88 107 ILE B C 1
ATOM 4157 O O . ILE B 1 107 ? 1.748 28.578 10.453 1 98.88 107 ILE B O 1
ATOM 4161 N N . ILE B 1 108 ? 3.137 26.828 10.453 1 98.88 108 ILE B N 1
ATOM 4162 C CA . ILE B 1 108 ? 2.076 25.859 10.195 1 98.88 108 ILE B CA 1
ATOM 4163 C C . ILE B 1 108 ? 1.789 25.062 11.469 1 98.88 108 ILE B C 1
ATOM 4165 O O . ILE B 1 108 ? 2.607 24.25 11.898 1 98.88 108 ILE B O 1
ATOM 4169 N N . LEU B 1 109 ? 0.716 25.406 12.078 1 98.81 109 LEU B N 1
ATOM 4170 C CA . LEU B 1 109 ? 0.167 24.609 13.164 1 98.81 109 LEU B CA 1
ATOM 4171 C C . LEU B 1 109 ? -0.922 23.672 12.656 1 98.81 109 LEU B C 1
ATOM 4173 O O . LEU B 1 109 ? -1.972 24.125 12.195 1 98.81 109 LEU B O 1
ATOM 4177 N N . SER B 1 110 ? -0.608 22.359 12.719 1 98.69 110 SER B N 1
ATOM 4178 C CA . SER B 1 110 ? -1.535 21.391 12.141 1 98.69 110 SER B CA 1
ATOM 4179 C C . SER B 1 110 ? -1.849 20.266 13.125 1 98.69 110 SER B C 1
ATOM 4181 O O . SER B 1 110 ? -1.174 20.125 14.148 1 98.69 110 SER B O 1
ATOM 4183 N N . VAL B 1 111 ? -2.92 19.547 12.797 1 98.5 111 VAL B N 1
ATOM 4184 C CA . VAL B 1 111 ? -3.293 18.359 13.562 1 98.5 111 VAL B CA 1
ATOM 4185 C C . VAL B 1 111 ? -3.375 17.141 12.641 1 98.5 111 VAL B C 1
ATOM 4187 O O . VAL B 1 111 ? -3.6 17.281 11.438 1 98.5 111 VAL B O 1
ATOM 4190 N N . THR B 1 112 ? -3.225 15.961 13.234 1 98.25 112 THR B N 1
ATOM 4191 C CA . THR B 1 112 ? -3.295 14.742 12.445 1 98.25 112 THR B CA 1
ATOM 4192 C C . THR B 1 112 ? -4.746 14.344 12.195 1 98.25 112 THR B C 1
ATOM 4194 O O . THR B 1 112 ? -5.023 13.461 11.375 1 98.25 112 THR B O 1
ATOM 4197 N N . HIS B 1 113 ? -5.641 14.93 12.945 1 97.5 113 HIS B N 1
ATOM 4198 C CA . HIS B 1 113 ? -7.078 14.742 12.773 1 97.5 113 HIS B CA 1
ATOM 4199 C C . HIS B 1 113 ? -7.496 13.32 13.148 1 97.5 113 HIS B C 1
ATOM 4201 O O . HIS B 1 113 ? -8.523 12.828 12.68 1 97.5 113 HIS B O 1
ATOM 4207 N N . THR B 1 114 ? -6.797 12.656 14.008 1 97.19 114 THR B N 1
ATOM 4208 C CA . THR B 1 114 ? -7.191 11.344 14.5 1 97.19 114 THR B CA 1
ATOM 4209 C C . THR B 1 114 ? -8.539 11.422 15.227 1 97.19 114 THR B C 1
ATOM 4211 O O . THR B 1 114 ? -8.812 12.391 15.93 1 97.19 114 THR B O 1
ATOM 4214 N N . HIS B 1 115 ? -9.32 10.391 15.055 1 94.56 115 HIS B N 1
ATOM 4215 C CA . HIS B 1 115 ? -10.625 10.32 15.703 1 94.56 115 HIS B CA 1
ATOM 4216 C C . HIS B 1 115 ? -10.539 9.578 17.031 1 94.56 115 HIS B C 1
ATOM 4218 O O . HIS B 1 115 ? -11.539 9.445 17.734 1 94.56 115 HIS B O 1
ATOM 4224 N N . ASN B 1 116 ? -9.383 9.141 17.406 1 95.88 116 ASN B N 1
ATOM 4225 C CA . ASN B 1 116 ? -9.172 8.375 18.625 1 95.88 116 ASN B CA 1
ATOM 4226 C C . ASN B 1 116 ? -8.406 9.188 19.672 1 95.88 116 ASN B C 1
ATOM 4228 O O . ASN B 1 116 ? -7.469 8.688 20.297 1 95.88 116 ASN B O 1
ATOM 4232 N N . SER B 1 117 ? -8.758 10.422 19.719 1 96.12 117 SER B N 1
ATOM 4233 C CA . SER B 1 117 ? -8.164 11.336 20.688 1 96.12 117 SER B CA 1
ATOM 4234 C C . SER B 1 117 ? -9.172 12.375 21.156 1 96.12 117 SER B C 1
ATOM 4236 O O . SER B 1 117 ? -10.375 12.211 20.953 1 96.12 117 SER B O 1
ATOM 4238 N N . LEU B 1 118 ? -8.656 13.391 21.938 1 95.25 118 LEU B N 1
ATOM 4239 C CA . LEU B 1 118 ? -9.516 14.422 22.5 1 95.25 118 LEU B CA 1
ATOM 4240 C C . LEU B 1 118 ? -9.398 15.719 21.703 1 95.25 118 LEU B C 1
ATOM 4242 O O . LEU B 1 118 ? -8.297 16.094 21.281 1 95.25 118 LEU B O 1
ATOM 4246 N N . ARG B 1 119 ? -10.523 16.281 21.531 1 94.88 119 ARG B N 1
ATOM 4247 C CA . ARG B 1 119 ? -10.508 17.625 20.938 1 94.88 119 ARG B CA 1
ATOM 4248 C C . ARG B 1 119 ? -9.875 18.625 21.891 1 94.88 119 ARG B C 1
ATOM 4250 O O . ARG B 1 119 ? -10.086 18.562 23.109 1 94.88 119 ARG B O 1
ATOM 4257 N N . VAL B 1 120 ? -9.102 19.531 21.344 1 96.5 120 VAL B N 1
ATOM 4258 C CA . VAL B 1 120 ? -8.531 20.609 22.141 1 96.5 120 VAL B CA 1
ATOM 4259 C C . VAL B 1 120 ? -9.492 21.812 22.125 1 96.5 120 VAL B C 1
ATOM 4261 O O . VAL B 1 120 ? -9.562 22.547 21.141 1 96.5 120 VAL B O 1
ATOM 4264 N N . ALA B 1 121 ? -10.133 21.891 23.141 1 94.75 121 ALA B N 1
ATOM 4265 C CA . ALA B 1 121 ? -11.164 22.922 23.281 1 94.75 121 ALA B CA 1
ATOM 4266 C C . ALA B 1 121 ? -11.516 23.141 24.75 1 94.75 121 ALA B C 1
ATOM 4268 O O . ALA B 1 121 ? -11.188 22.312 25.609 1 94.75 121 ALA B O 1
ATOM 4269 N N . ASN B 1 122 ? -12.117 24.25 24.906 1 89.94 122 ASN B N 1
ATOM 4270 C CA . ASN B 1 122 ? -12.727 24.453 26.219 1 89.94 122 ASN B CA 1
ATOM 4271 C C . ASN B 1 122 ? -13.898 23.484 26.453 1 89.94 122 ASN B C 1
ATOM 4273 O O . ASN B 1 122 ? -14.562 23.078 25.5 1 89.94 122 ASN B O 1
ATOM 4277 N N . PRO B 1 123 ? -14.039 23.094 27.734 1 83.94 123 PRO B N 1
ATOM 4278 C CA . PRO B 1 123 ? -15.141 22.156 28 1 83.94 123 PRO B CA 1
ATOM 4279 C C . PRO B 1 123 ? -16.484 22.656 27.469 1 83.94 123 PRO B C 1
ATOM 4281 O O . PRO B 1 123 ? -16.766 23.859 27.516 1 83.94 123 PRO B O 1
ATOM 4284 N N . GLY B 1 124 ? -17.219 21.828 26.922 1 77.94 124 GLY B N 1
ATOM 4285 C CA . GLY B 1 124 ? -18.547 22.109 26.391 1 77.94 124 GLY B CA 1
ATOM 4286 C C . GLY B 1 124 ? -19.125 20.953 25.594 1 77.94 124 GLY B C 1
ATOM 4287 O O . GLY B 1 124 ? -18.5 19.906 25.484 1 77.94 124 GLY B O 1
ATOM 4288 N N . PRO B 1 125 ? -20.328 21.156 25.188 1 76.25 125 PRO B N 1
ATOM 4289 C CA . PRO B 1 125 ? -20.953 20.094 24.391 1 76.25 125 PRO B CA 1
ATOM 4290 C C . PRO B 1 125 ? -20.219 19.828 23.078 1 76.25 125 PRO B C 1
ATOM 4292 O O . PRO B 1 125 ? -19.953 20.766 22.328 1 76.25 125 PRO B O 1
ATOM 4295 N N . SER B 1 126 ? -19.734 18.656 22.969 1 77.5 126 SER B N 1
ATOM 4296 C CA . SER B 1 126 ? -19.062 18.25 21.734 1 77.5 126 SER B CA 1
ATOM 4297 C C . SER B 1 126 ? -19.219 16.75 21.5 1 77.5 126 SER B C 1
ATOM 4299 O O . SER B 1 126 ? -19.203 15.953 22.438 1 77.5 126 SER B O 1
ATOM 4301 N N . PRO B 1 127 ? -19.438 16.5 20.156 1 76.44 127 PRO B N 1
ATOM 4302 C CA . PRO B 1 127 ? -19.453 15.07 19.859 1 76.44 127 PRO B CA 1
ATOM 4303 C C . PRO B 1 127 ? -18.109 14.398 20.094 1 76.44 127 PRO B C 1
ATOM 4305 O O . PRO B 1 127 ? -18.047 13.172 20.219 1 76.44 127 PRO B O 1
ATOM 4308 N N . ILE B 1 128 ? -17.109 15.156 20.109 1 84.81 128 ILE B N 1
ATOM 4309 C CA . ILE B 1 128 ? -15.766 14.656 20.406 1 84.81 128 ILE B CA 1
ATOM 4310 C C . ILE B 1 128 ? -15.391 15 21.844 1 84.81 128 ILE B C 1
ATOM 4312 O O . ILE B 1 128 ? -15.508 16.156 22.266 1 84.81 128 ILE B O 1
ATOM 4316 N N . PRO B 1 129 ? -14.969 14 22.609 1 88.38 129 PRO B N 1
ATOM 4317 C CA . PRO B 1 129 ? -14.633 14.273 24 1 88.38 129 PRO B CA 1
ATOM 4318 C C . PRO B 1 129 ? -13.57 15.359 24.156 1 88.38 129 PRO B C 1
ATOM 4320 O O . PRO B 1 129 ? -12.664 15.469 23.328 1 88.38 129 PRO B O 1
ATOM 4323 N N . THR B 1 130 ? -13.766 16.094 25.25 1 91.31 130 THR B N 1
ATOM 4324 C CA . THR B 1 130 ? -12.805 17.141 25.625 1 91.31 130 THR B CA 1
ATOM 4325 C C . THR B 1 130 ? -12.375 16.984 27.078 1 91.31 130 THR B C 1
ATOM 4327 O O . THR B 1 130 ? -13.023 16.266 27.844 1 91.31 130 THR B O 1
ATOM 4330 N N . SER B 1 131 ? -11.273 17.562 27.391 1 92.69 131 SER B N 1
ATOM 4331 C CA . SER B 1 131 ? -10.727 17.594 28.734 1 92.69 131 SER B CA 1
ATOM 4332 C C . SER B 1 131 ? -9.914 18.875 28.969 1 92.69 131 SER B C 1
ATOM 4334 O O . SER B 1 131 ? -8.984 19.156 28.219 1 92.69 131 SER B O 1
ATOM 4336 N N . ALA B 1 132 ? -10.336 19.578 30.031 1 93.75 132 ALA B N 1
ATOM 4337 C CA . ALA B 1 132 ? -9.602 20.797 30.344 1 93.75 132 ALA B CA 1
ATOM 4338 C C . ALA B 1 132 ? -8.125 20.484 30.609 1 93.75 132 ALA B C 1
ATOM 4340 O O . ALA B 1 132 ? -7.246 21.25 30.188 1 93.75 132 ALA B O 1
ATOM 4341 N N . ALA B 1 133 ? -7.906 19.422 31.312 1 94.62 133 ALA B N 1
ATOM 4342 C CA . ALA B 1 133 ? -6.535 19.031 31.625 1 94.62 133 ALA B CA 1
ATOM 4343 C C . ALA B 1 133 ? -5.754 18.703 30.359 1 94.62 133 ALA B C 1
ATOM 4345 O O . ALA B 1 133 ? -4.582 19.062 30.234 1 94.62 133 ALA B O 1
ATOM 4346 N N . PHE B 1 134 ? -6.359 17.984 29.516 1 96.19 134 PHE B N 1
ATOM 4347 C CA . PHE B 1 134 ? -5.703 17.625 28.266 1 96.19 134 PHE B CA 1
ATOM 4348 C C . PHE B 1 134 ? -5.457 18.859 27.406 1 96.19 134 PHE B C 1
ATOM 4350 O O . PHE B 1 134 ? -4.379 19.016 26.828 1 96.19 134 PHE B O 1
ATOM 4357 N N . THR B 1 135 ? -6.445 19.672 27.312 1 97.19 135 THR B N 1
ATOM 4358 C CA . THR B 1 135 ? -6.305 20.922 26.562 1 97.19 135 THR B CA 1
ATOM 4359 C C . THR B 1 135 ? -5.125 21.734 27.094 1 97.19 135 THR B C 1
ATOM 4361 O O . THR B 1 135 ? -4.328 22.266 26.312 1 97.19 135 THR B O 1
ATOM 4364 N N . LYS B 1 136 ? -5.051 21.844 28.375 1 97.44 136 LYS B N 1
ATOM 4365 C CA . LYS B 1 136 ? -3.926 22.547 28.969 1 97.44 136 LYS B CA 1
ATOM 4366 C C . LYS B 1 136 ? -2.602 21.875 28.625 1 97.44 136 LYS B C 1
ATOM 4368 O O . LYS B 1 136 ? -1.61 22.547 28.344 1 97.44 136 LYS B O 1
ATOM 4373 N N . ALA B 1 137 ? -2.578 20.578 28.719 1 97.75 137 ALA B N 1
ATOM 4374 C CA . ALA B 1 137 ? -1.367 19.828 28.406 1 97.75 137 ALA B CA 1
ATOM 4375 C C . ALA B 1 137 ? -0.921 20.078 26.969 1 97.75 137 ALA B C 1
ATOM 4377 O O . ALA B 1 137 ? 0.275 20.203 26.688 1 97.75 137 ALA B O 1
ATOM 4378 N N . VAL B 1 138 ? -1.845 20.141 26.062 1 98.5 138 VAL B N 1
ATOM 4379 C CA . VAL B 1 138 ? -1.526 20.359 24.656 1 98.5 138 VAL B CA 1
ATOM 4380 C C . VAL B 1 138 ? -1.021 21.781 24.453 1 98.5 138 VAL B C 1
ATOM 4382 O O . VAL B 1 138 ? -0.041 22 23.734 1 98.5 138 VAL B O 1
ATOM 4385 N N . LYS B 1 139 ? -1.659 22.75 25.062 1 98.5 139 LYS B N 1
ATOM 4386 C CA . LYS B 1 139 ? -1.204 24.125 24.969 1 98.5 139 LYS B CA 1
ATOM 4387 C C . LYS B 1 139 ? 0.227 24.281 25.469 1 98.5 139 LYS B C 1
ATOM 4389 O O . LYS B 1 139 ? 1.092 24.797 24.766 1 98.5 139 LYS B O 1
ATOM 4394 N N . ASP B 1 140 ? 0.447 23.766 26.703 1 98.62 140 ASP B N 1
ATOM 4395 C CA . ASP B 1 140 ? 1.768 23.859 27.312 1 98.62 140 ASP B CA 1
ATOM 4396 C C . ASP B 1 140 ? 2.799 23.062 26.516 1 98.62 140 ASP B C 1
ATOM 4398 O O . ASP B 1 140 ? 3.922 23.531 26.297 1 98.62 140 ASP B O 1
ATOM 4402 N N . GLY B 1 141 ? 2.387 21.891 26.094 1 98.81 141 GLY B N 1
ATOM 4403 C CA . GLY B 1 141 ? 3.27 21.031 25.312 1 98.81 141 GLY B CA 1
ATOM 4404 C C . GLY B 1 141 ? 3.668 21.656 23.984 1 98.81 141 GLY B C 1
ATOM 4405 O O . GLY B 1 141 ? 4.805 21.5 23.547 1 98.81 141 GLY B O 1
ATOM 4406 N N . THR B 1 142 ? 2.74 22.328 23.359 1 98.88 142 THR B N 1
ATOM 4407 C CA . THR B 1 142 ? 3.027 23 22.094 1 98.88 142 THR B CA 1
ATOM 4408 C C . THR B 1 142 ? 4.094 24.062 22.281 1 98.88 142 THR B C 1
ATOM 4410 O O . THR B 1 142 ? 5.043 24.141 21.484 1 98.88 142 THR B O 1
ATOM 4413 N N . LEU B 1 143 ? 3.941 24.875 23.266 1 98.81 143 LEU B N 1
ATOM 4414 C CA . LEU B 1 143 ? 4.918 25.922 23.531 1 98.81 143 LEU B CA 1
ATOM 4415 C C . LEU B 1 143 ? 6.273 25.328 23.891 1 98.81 143 LEU B C 1
ATOM 4417 O O . LEU B 1 143 ? 7.312 25.812 23.453 1 98.81 143 LEU B O 1
ATOM 4421 N N . GLU B 1 144 ? 6.266 24.266 24.656 1 98.75 144 GLU B N 1
ATOM 4422 C CA . GLU B 1 144 ? 7.504 23.609 25.078 1 98.75 144 GLU B CA 1
ATOM 4423 C C . GLU B 1 144 ? 8.227 22.984 23.891 1 98.75 144 GLU B C 1
ATOM 4425 O O . GLU B 1 144 ? 9.445 23.125 23.766 1 98.75 144 GLU B O 1
ATOM 4430 N N . VAL B 1 145 ? 7.504 22.297 23.078 1 98.81 145 VAL B N 1
ATOM 4431 C CA . VAL B 1 145 ? 8.125 21.578 21.984 1 98.81 145 VAL B CA 1
ATOM 4432 C C . VAL B 1 145 ? 8.711 22.562 20.969 1 98.81 145 VAL B C 1
ATOM 4434 O O . VAL B 1 145 ? 9.758 22.297 20.375 1 98.81 145 VAL B O 1
ATOM 4437 N N . VAL B 1 146 ? 8.062 23.672 20.766 1 98.88 146 VAL B N 1
ATOM 4438 C CA . VAL B 1 146 ? 8.586 24.734 19.906 1 98.88 146 VAL B CA 1
ATOM 4439 C C . VAL B 1 146 ? 9.906 25.25 20.453 1 98.88 146 VAL B C 1
ATOM 4441 O O . VAL B 1 146 ? 10.891 25.391 19.719 1 98.88 146 VAL B O 1
ATOM 4444 N N . LYS B 1 147 ? 9.93 25.531 21.734 1 98.81 147 LYS B N 1
ATOM 4445 C CA . LYS B 1 147 ? 11.164 25.953 22.391 1 98.81 147 LYS B CA 1
ATOM 4446 C C . LYS B 1 147 ? 12.281 24.938 22.172 1 98.81 147 LYS B C 1
ATOM 4448 O O . LYS B 1 147 ? 13.406 25.297 21.828 1 98.81 147 LYS B O 1
ATOM 4453 N N . ASP B 1 148 ? 11.969 23.719 22.375 1 98.81 148 ASP B N 1
ATOM 4454 C CA . ASP B 1 148 ? 12.953 22.641 22.234 1 98.81 148 ASP B CA 1
ATOM 4455 C C . ASP B 1 148 ? 13.445 22.531 20.797 1 98.81 148 ASP B C 1
ATOM 4457 O O . ASP B 1 148 ? 14.641 22.344 20.547 1 98.81 148 ASP B O 1
ATOM 4461 N N . ALA B 1 149 ? 12.531 22.594 19.828 1 98.88 149 ALA B N 1
ATOM 4462 C CA . ALA B 1 149 ? 12.906 22.516 18.422 1 98.88 149 ALA B CA 1
ATOM 4463 C C . ALA B 1 149 ? 13.875 23.625 18.047 1 98.88 149 ALA B C 1
ATOM 4465 O O . ALA B 1 149 ? 14.875 23.391 17.359 1 98.88 149 ALA B O 1
ATOM 4466 N N . ILE B 1 150 ? 13.609 24.828 18.5 1 98.69 150 ILE B N 1
ATOM 4467 C CA . ILE B 1 150 ? 14.453 25.969 18.219 1 98.69 150 ILE B CA 1
ATOM 4468 C C . ILE B 1 150 ? 15.812 25.812 18.891 1 98.69 150 ILE B C 1
ATOM 4470 O O . ILE B 1 150 ? 16.844 26.125 18.312 1 98.69 150 ILE B O 1
ATOM 4474 N N . SER B 1 151 ? 15.805 25.297 20.094 1 98.44 151 SER B N 1
ATOM 4475 C CA . SER B 1 151 ? 17.047 25.109 20.844 1 98.44 151 SER B CA 1
ATOM 4476 C C . SER B 1 151 ? 17.953 24.078 20.172 1 98.44 151 SER B C 1
ATOM 4478 O O . SER B 1 151 ? 19.156 24.078 20.391 1 98.44 151 SER B O 1
ATOM 4480 N N . GLN B 1 152 ? 17.406 23.203 19.359 1 98.06 152 GLN B N 1
ATOM 4481 C CA . GLN B 1 152 ? 18.156 22.141 18.703 1 98.06 152 GLN B CA 1
ATOM 4482 C C . GLN B 1 152 ? 18.609 22.562 17.312 1 98.06 152 GLN B C 1
ATOM 4484 O O . GLN B 1 152 ? 19.062 21.719 16.531 1 98.06 152 GLN B O 1
ATOM 4489 N N . LYS B 1 153 ? 18.469 23.766 17.078 1 97.81 153 LYS B N 1
ATOM 4490 C CA . LYS B 1 153 ? 18.859 24.328 15.781 1 97.81 153 LYS B CA 1
ATOM 4491 C C . LYS B 1 153 ? 20.297 23.984 15.445 1 97.81 153 LYS B C 1
ATOM 4493 O O . LYS B 1 153 ? 21.203 24.156 16.266 1 97.81 153 LYS B O 1
ATOM 4498 N N . GLN B 1 154 ? 20.531 23.484 14.227 1 97.75 154 GLN B N 1
ATOM 4499 C CA . GLN B 1 154 ? 21.859 23.156 13.719 1 97.75 154 GLN B CA 1
ATOM 4500 C C . GLN B 1 154 ? 21.906 23.266 12.195 1 97.75 154 GLN B C 1
ATOM 4502 O O . GLN B 1 154 ? 20.875 23.203 11.531 1 97.75 154 GLN B O 1
ATOM 4507 N N . ALA B 1 155 ? 23.109 23.422 11.688 1 98 155 ALA B N 1
ATOM 4508 C CA . ALA B 1 155 ? 23.266 23.438 10.234 1 98 155 ALA B CA 1
ATOM 4509 C C . ALA B 1 155 ? 22.75 22.141 9.617 1 98 155 ALA B C 1
ATOM 4511 O O . ALA B 1 155 ? 22.969 21.047 10.164 1 98 155 ALA B O 1
ATOM 4512 N N . ALA B 1 156 ? 22.047 22.359 8.484 1 98.31 156 ALA B N 1
ATOM 4513 C CA . ALA B 1 156 ? 21.344 21.188 7.957 1 98.31 156 ALA B CA 1
ATOM 4514 C C . ALA B 1 156 ? 21.328 21.203 6.434 1 98.31 156 ALA B C 1
ATOM 4516 O O . ALA B 1 156 ? 21.609 22.219 5.809 1 98.31 156 ALA B O 1
ATOM 4517 N N . LYS B 1 157 ? 21.109 20.078 5.871 1 98.12 157 LYS B N 1
ATOM 4518 C CA . LYS B 1 157 ? 20.703 19.906 4.477 1 98.12 157 LYS B CA 1
ATOM 4519 C C . LYS B 1 157 ? 19.297 19.328 4.371 1 98.12 157 LYS B C 1
ATOM 4521 O O . LYS B 1 157 ? 18.766 18.812 5.352 1 98.12 157 LYS B O 1
ATOM 4526 N N . TYR B 1 158 ? 18.75 19.516 3.205 1 98.44 158 TYR B N 1
ATOM 4527 C CA . TYR B 1 158 ? 17.359 19.094 3.055 1 98.44 158 TYR B CA 1
ATOM 4528 C C . TYR B 1 158 ? 17.125 18.422 1.708 1 98.44 158 TYR B C 1
ATOM 4530 O O . TYR B 1 158 ? 17.953 18.547 0.795 1 98.44 158 TYR B O 1
ATOM 4538 N N . GLY B 1 159 ? 16.125 17.609 1.661 1 98.38 159 GLY B N 1
ATOM 4539 C CA . GLY B 1 159 ? 15.602 17.016 0.438 1 98.38 159 GLY B CA 1
ATOM 4540 C C . GLY B 1 159 ? 14.094 16.891 0.434 1 98.38 159 GLY B C 1
ATOM 4541 O O . GLY B 1 159 ? 13.461 16.891 1.493 1 98.38 159 GLY B O 1
ATOM 4542 N N . PHE B 1 160 ? 13.562 16.875 -0.777 1 98.38 160 PHE B N 1
ATOM 4543 C CA . PHE B 1 160 ? 12.133 16.656 -0.957 1 98.38 160 PHE B CA 1
ATOM 4544 C C . PHE B 1 160 ? 11.883 15.609 -2.043 1 98.38 160 PHE B C 1
ATOM 4546 O O . PHE B 1 160 ? 12.562 15.594 -3.068 1 98.38 160 PHE B O 1
ATOM 4553 N N . SER B 1 161 ? 10.953 14.719 -1.745 1 97.38 161 SER B N 1
ATOM 4554 C CA . SER B 1 161 ? 10.531 13.703 -2.709 1 97.38 161 SER B CA 1
ATOM 4555 C C . SER B 1 161 ? 9.055 13.352 -2.529 1 97.38 161 SER B C 1
ATOM 4557 O O . SER B 1 161 ? 8.461 13.664 -1.496 1 97.38 161 SER B O 1
ATOM 4559 N N . THR B 1 162 ? 8.453 12.898 -3.592 1 96.88 162 THR B N 1
ATOM 4560 C CA . THR B 1 162 ? 7.07 12.438 -3.512 1 96.88 162 THR B CA 1
ATOM 4561 C C . THR B 1 162 ? 6.957 10.984 -3.98 1 96.88 162 THR B C 1
ATOM 4563 O O . THR B 1 162 ? 7.781 10.516 -4.766 1 96.88 162 THR B O 1
ATOM 4566 N N . ALA B 1 163 ? 5.973 10.352 -3.436 1 95.94 163 ALA B N 1
ATOM 4567 C CA . ALA B 1 163 ? 5.52 9.039 -3.887 1 95.94 163 ALA B CA 1
ATOM 4568 C C . ALA B 1 163 ? 4.004 9 -4.047 1 95.94 163 ALA B C 1
ATOM 4570 O O . ALA B 1 163 ? 3.314 9.969 -3.709 1 95.94 163 ALA B O 1
ATOM 4571 N N . GLN B 1 164 ? 3.57 7.977 -4.688 1 94.19 164 GLN B N 1
ATOM 4572 C CA . GLN B 1 164 ? 2.135 7.738 -4.781 1 94.19 164 GLN B CA 1
ATOM 4573 C C . GLN B 1 164 ? 1.692 6.652 -3.805 1 94.19 164 GLN B C 1
ATOM 4575 O O . GLN B 1 164 ? 2.365 5.629 -3.662 1 94.19 164 GLN B O 1
ATOM 4580 N N . SER B 1 165 ? 0.582 6.914 -3.123 1 95.5 165 SER B N 1
ATOM 4581 C CA . SER B 1 165 ? 0.088 5.918 -2.18 1 95.5 165 SER B CA 1
ATOM 4582 C C . SER B 1 165 ? -1.301 5.426 -2.572 1 95.5 165 SER B C 1
ATOM 4584 O O . SER B 1 165 ? -2.24 6.215 -2.672 1 95.5 165 SER B O 1
ATOM 4586 N N . SER B 1 166 ? -1.425 4.129 -2.652 1 93.31 166 SER B N 1
ATOM 4587 C CA . SER B 1 166 ? -2.713 3.523 -2.969 1 93.31 166 SER B CA 1
ATOM 4588 C C . SER B 1 166 ? -3.49 3.18 -1.702 1 93.31 166 SER B C 1
ATOM 4590 O O . SER B 1 166 ? -4.535 2.527 -1.766 1 93.31 166 SER B O 1
ATOM 4592 N N . LEU B 1 167 ? -3.033 3.633 -0.585 1 97.75 167 LEU B N 1
ATOM 4593 C CA . LEU B 1 167 ? -3.664 3.295 0.686 1 97.75 167 LEU B CA 1
ATOM 4594 C C . LEU B 1 167 ? -4.863 4.195 0.954 1 97.75 167 LEU B C 1
ATOM 4596 O O . LEU B 1 167 ? -5.516 4.078 1.993 1 97.75 167 LEU B O 1
ATOM 4600 N N . ILE B 1 168 ? -5.137 5.07 0.008 1 97.69 168 ILE B N 1
ATOM 4601 C CA . ILE B 1 168 ? -6.305 5.938 0.125 1 97.69 168 ILE B CA 1
ATOM 4602 C C . ILE B 1 168 ? -7.117 5.887 -1.167 1 97.69 168 ILE B C 1
ATOM 4604 O O . ILE B 1 168 ? -6.559 5.73 -2.254 1 97.69 168 ILE B O 1
ATOM 4608 N N . VAL B 1 169 ? -8.406 6.027 -0.982 1 97 169 VAL B N 1
ATOM 4609 C CA . VAL B 1 169 ? -9.344 6.07 -2.094 1 97 169 VAL B CA 1
ATOM 4610 C C . VAL B 1 169 ? -10.422 7.121 -1.818 1 97 169 VAL B C 1
ATOM 4612 O O . VAL B 1 169 ? -10.547 7.613 -0.695 1 97 169 VAL B O 1
ATOM 4615 N N . SER B 1 170 ? -11.164 7.406 -2.828 1 97.06 170 SER B N 1
ATOM 4616 C CA . SER B 1 170 ? -12.211 8.398 -2.639 1 97.06 170 SER B CA 1
ATOM 4617 C C . SER B 1 170 ? -13.281 7.895 -1.68 1 97.06 170 SER B C 1
ATOM 4619 O O . SER B 1 170 ? -13.617 6.707 -1.685 1 97.06 170 SER B O 1
ATOM 4621 N N . ARG B 1 171 ? -13.828 8.773 -0.985 1 95.56 171 ARG B N 1
ATOM 4622 C CA . ARG B 1 171 ? -14.922 8.453 -0.07 1 95.56 171 ARG B CA 1
ATOM 4623 C C . ARG B 1 171 ? -16.25 8.359 -0.812 1 95.56 171 ARG B C 1
ATOM 4625 O O . ARG B 1 171 ? -17.234 7.859 -0.268 1 95.56 171 ARG B O 1
ATOM 4632 N N . ASN B 1 172 ? -16.297 8.922 -1.985 1 95.62 172 ASN B N 1
ATOM 4633 C CA . ASN B 1 172 ? -17.531 8.938 -2.762 1 95.62 172 ASN B CA 1
ATOM 4634 C C . ASN B 1 172 ? -17.797 7.594 -3.436 1 95.62 172 ASN B C 1
ATOM 4636 O O . ASN B 1 172 ? -17.312 7.352 -4.547 1 95.62 172 ASN B O 1
ATOM 4640 N N . GLU B 1 173 ? -18.562 6.812 -2.77 1 93.56 173 GLU B N 1
ATOM 4641 C CA . GLU B 1 173 ? -18.969 5.523 -3.32 1 93.56 173 GLU B CA 1
ATOM 4642 C C . GLU B 1 173 ? -20.297 5.633 -4.055 1 93.56 173 GLU B C 1
ATOM 4644 O O . GLU B 1 173 ? -21.297 6.086 -3.482 1 93.56 173 GLU B O 1
ATOM 4649 N N . TRP B 1 174 ? -20.312 5.215 -5.27 1 92.75 174 TRP B N 1
ATOM 4650 C CA . TRP B 1 174 ? -21.531 5.27 -6.07 1 92.75 174 TRP B CA 1
ATOM 4651 C C . TRP B 1 174 ? -22.391 4.027 -5.844 1 92.75 174 TRP B C 1
ATOM 4653 O O . TRP B 1 174 ? -21.891 2.9 -5.945 1 92.75 174 TRP B O 1
ATOM 4663 N N . LEU B 1 175 ? -23.625 4.27 -5.496 1 89.62 175 LEU B N 1
ATOM 4664 C CA . LEU B 1 175 ? -24.609 3.195 -5.414 1 89.62 175 LEU B CA 1
ATOM 4665 C C . LEU B 1 175 ? -25.484 3.168 -6.66 1 89.62 175 LEU B C 1
ATOM 4667 O O . LEU B 1 175 ? -26.438 3.949 -6.773 1 89.62 175 LEU B O 1
ATOM 4671 N N . PRO B 1 176 ? -25.297 2.219 -7.43 1 87.31 176 PRO B N 1
ATOM 4672 C CA . PRO B 1 176 ? -26.031 2.213 -8.695 1 87.31 176 PRO B CA 1
ATOM 4673 C C . PRO B 1 176 ? -27.547 2.061 -8.492 1 87.31 176 PRO B C 1
ATOM 4675 O O . PRO B 1 176 ? -28.328 2.713 -9.18 1 87.31 176 PRO B O 1
ATOM 4678 N N . ASN B 1 177 ? -27.969 1.292 -7.582 1 85.38 177 ASN B N 1
ATOM 4679 C CA . ASN B 1 177 ? -29.375 1.004 -7.371 1 85.38 177 ASN B CA 1
ATOM 4680 C C . ASN B 1 177 ? -30.125 2.223 -6.836 1 85.38 177 ASN B C 1
ATOM 4682 O O . ASN B 1 177 ? -31.344 2.342 -7.016 1 85.38 177 ASN B O 1
ATOM 4686 N N . GLU B 1 178 ? -29.344 3.119 -6.246 1 87.19 178 GLU B N 1
ATOM 4687 C CA . GLU B 1 178 ? -29.969 4.312 -5.676 1 87.19 178 GLU B CA 1
ATOM 4688 C C . GLU B 1 178 ? -29.609 5.559 -6.477 1 87.19 178 GLU B C 1
ATOM 4690 O O . GLU B 1 178 ? -30.109 6.648 -6.203 1 87.19 178 GLU B O 1
ATOM 4695 N N . SER B 1 179 ? -28.75 5.348 -7.391 1 88.75 179 SER B N 1
ATOM 4696 C CA . SER B 1 179 ? -28.281 6.43 -8.25 1 88.75 179 SER B CA 1
ATOM 4697 C C . SER B 1 179 ? -27.797 7.621 -7.422 1 88.75 179 SER B C 1
ATOM 4699 O O . SER B 1 179 ? -28.219 8.758 -7.656 1 88.75 179 SER B O 1
ATOM 4701 N N . ARG B 1 180 ? -26.984 7.301 -6.523 1 92.62 180 ARG B N 1
ATOM 4702 C CA . ARG B 1 180 ? -26.438 8.359 -5.68 1 92.62 180 ARG B CA 1
ATOM 4703 C C . ARG B 1 180 ? -25.094 7.945 -5.082 1 92.62 180 ARG B C 1
ATOM 4705 O O . ARG B 1 180 ? -24.781 6.758 -5.023 1 92.62 180 ARG B O 1
ATOM 4712 N N . TYR B 1 181 ? -24.438 8.977 -4.637 1 93.75 181 TYR B N 1
ATOM 4713 C CA . TYR B 1 181 ? -23.219 8.75 -3.863 1 93.75 181 TYR B CA 1
ATOM 4714 C C . TYR B 1 181 ? -23.531 8.555 -2.385 1 93.75 181 TYR B C 1
ATOM 4716 O O . TYR B 1 181 ? -24.5 9.133 -1.874 1 93.75 181 TYR B O 1
ATOM 4724 N N . VAL B 1 182 ? -22.734 7.777 -1.77 1 92.31 182 VAL B N 1
ATOM 4725 C CA . VAL B 1 182 ? -22.75 7.645 -0.317 1 92.31 182 VAL B CA 1
ATOM 4726 C C . VAL B 1 182 ? -21.344 7.809 0.239 1 92.31 182 VAL B C 1
ATOM 4728 O O . VAL B 1 182 ? -20.359 7.754 -0.509 1 92.31 182 VAL B O 1
ATOM 4731 N N . ASP B 1 183 ? -21.281 8.141 1.572 1 92.06 183 ASP B N 1
ATOM 4732 C CA . ASP B 1 183 ? -19.984 8.133 2.244 1 92.06 183 ASP B CA 1
ATOM 4733 C C . ASP B 1 183 ? -19.469 6.703 2.412 1 92.06 183 ASP B C 1
ATOM 4735 O O . ASP B 1 183 ? -20.047 5.91 3.158 1 92.06 183 ASP B O 1
ATOM 4739 N N . GLY B 1 184 ? -18.5 6.316 1.624 1 91.12 184 GLY B N 1
ATOM 4740 C CA . GLY B 1 184 ? -17.969 4.965 1.604 1 91.12 184 GLY B CA 1
ATOM 4741 C C . GLY B 1 184 ? -16.578 4.883 0.998 1 91.12 184 GLY B C 1
ATOM 4742 O O . GLY B 1 184 ? -15.695 5.676 1.339 1 91.12 184 GLY B O 1
ATOM 4743 N N . THR B 1 185 ? -16.375 3.887 0.274 1 93 185 THR B N 1
ATOM 4744 C CA . THR B 1 185 ? -15.086 3.623 -0.36 1 93 185 THR B CA 1
ATOM 4745 C C . THR B 1 185 ? -15.266 3.352 -1.851 1 93 185 THR B C 1
ATOM 4747 O O . THR B 1 185 ? -15.914 2.379 -2.236 1 93 185 THR B O 1
ATOM 4750 N N . ASP B 1 186 ? -14.664 4.207 -2.621 1 94.69 186 ASP B N 1
ATOM 4751 C CA . ASP B 1 186 ? -14.742 4.012 -4.066 1 94.69 186 ASP B CA 1
ATOM 4752 C C . ASP B 1 186 ? -13.805 2.891 -4.516 1 94.69 186 ASP B C 1
ATOM 4754 O O . ASP B 1 186 ? -12.602 2.943 -4.27 1 94.69 186 ASP B O 1
ATOM 4758 N N . ARG B 1 187 ? -14.344 1.917 -5.215 1 92.62 187 ARG B N 1
ATOM 4759 C CA . ARG B 1 187 ? -13.539 0.808 -5.707 1 92.62 187 ARG B CA 1
ATOM 4760 C C . ARG B 1 187 ? -13.375 0.88 -7.223 1 92.62 187 ARG B C 1
ATOM 4762 O O . ARG B 1 187 ? -12.641 0.085 -7.812 1 92.62 187 ARG B O 1
ATOM 4769 N N . THR B 1 188 ? -13.961 1.901 -7.805 1 91.12 188 THR B N 1
ATOM 4770 C CA . THR B 1 188 ? -13.906 1.999 -9.258 1 91.12 188 THR B CA 1
ATOM 4771 C C . THR B 1 188 ? -12.602 2.654 -9.711 1 91.12 188 THR B C 1
ATOM 4773 O O . THR B 1 188 ? -12.148 2.439 -10.836 1 91.12 188 THR B O 1
ATOM 4776 N N . GLY B 1 189 ? -12.109 3.48 -8.875 1 91.06 189 GLY B N 1
ATOM 4777 C CA . GLY B 1 189 ? -10.922 4.242 -9.234 1 91.06 189 GLY B CA 1
ATOM 4778 C C . GLY B 1 189 ? -11.227 5.449 -10.102 1 91.06 189 GLY B C 1
ATOM 4779 O O . GLY B 1 189 ? -10.312 6.145 -10.555 1 91.06 189 GLY B O 1
ATOM 4780 N N . LEU B 1 190 ? -12.445 5.766 -10.258 1 91.19 190 LEU B N 1
ATOM 4781 C CA . LEU B 1 190 ? -12.844 6.824 -11.18 1 91.19 190 LEU B CA 1
ATOM 4782 C C . LEU B 1 190 ? -13.016 8.148 -10.438 1 91.19 190 LEU B C 1
ATOM 4784 O O . LEU B 1 190 ? -13.07 9.211 -11.062 1 91.19 190 LEU B O 1
ATOM 4788 N N . GLU B 1 191 ? -13.125 8.055 -9.086 1 94 191 GLU B N 1
ATOM 4789 C CA . GLU B 1 191 ? -13.344 9.258 -8.289 1 94 191 GLU B CA 1
ATOM 4790 C C . GLU B 1 191 ? -12.016 9.914 -7.918 1 94 191 GLU B C 1
ATOM 4792 O O . GLU B 1 191 ? -11 9.234 -7.762 1 94 191 GLU B O 1
ATOM 4797 N N . GLU B 1 192 ? -12.078 11.195 -7.727 1 94.12 192 GLU B N 1
ATOM 4798 C CA . GLU B 1 192 ? -10.875 12 -7.5 1 94.12 192 GLU B CA 1
ATOM 4799 C C . GLU B 1 192 ? -10.273 11.703 -6.129 1 94.12 192 GLU B C 1
ATOM 4801 O O . GLU B 1 192 ? -10.984 11.641 -5.129 1 94.12 192 GLU B O 1
ATOM 4806 N N . VAL B 1 193 ? -8.992 11.547 -6.145 1 97.31 193 VAL B N 1
ATOM 4807 C CA . VAL B 1 193 ? -8.164 11.398 -4.957 1 97.31 193 VAL B CA 1
ATOM 4808 C C . VAL B 1 193 ? -6.777 11.992 -5.215 1 97.31 193 VAL B C 1
ATOM 4810 O O . VAL B 1 193 ? -6.328 12.055 -6.359 1 97.31 193 VAL B O 1
ATOM 4813 N N . ASP B 1 194 ? -6.172 12.625 -4.273 1 97.81 194 ASP B N 1
ATOM 4814 C CA . ASP B 1 194 ? -4.766 13 -4.355 1 97.81 194 ASP B CA 1
ATOM 4815 C C . ASP B 1 194 ? -3.883 12 -3.623 1 97.81 194 ASP B C 1
ATOM 4817 O O . ASP B 1 194 ? -3.693 12.094 -2.408 1 97.81 194 ASP B O 1
ATOM 4821 N N . GLN B 1 195 ? -3.234 11.148 -4.34 1 97.19 195 GLN B N 1
ATOM 4822 C CA . GLN B 1 195 ? -2.467 10.055 -3.752 1 97.19 195 GLN B CA 1
ATOM 4823 C C . GLN B 1 195 ? -1.019 10.461 -3.512 1 97.19 195 GLN B C 1
ATOM 4825 O O . GLN B 1 195 ? -0.187 9.633 -3.133 1 97.19 195 GLN B O 1
ATOM 4830 N N . THR B 1 196 ? -0.739 11.75 -3.713 1 97.88 196 THR B N 1
ATOM 4831 C CA . THR B 1 196 ? 0.63 12.219 -3.529 1 97.88 196 THR B CA 1
ATOM 4832 C C . THR B 1 196 ? 1.038 12.141 -2.062 1 97.88 196 THR B C 1
ATOM 4834 O O . THR B 1 196 ? 0.35 12.672 -1.19 1 97.88 196 THR B O 1
ATOM 4837 N N . PHE B 1 197 ? 2.088 11.43 -1.816 1 98.38 197 PHE B N 1
ATOM 4838 C CA . PHE B 1 197 ? 2.725 11.344 -0.508 1 98.38 197 PHE B CA 1
ATOM 4839 C C . PHE B 1 197 ? 4.047 12.102 -0.495 1 98.38 197 PHE B C 1
ATOM 4841 O O . PHE B 1 197 ? 5.039 11.641 -1.058 1 98.38 197 PHE B O 1
ATOM 4848 N N . GLY B 1 198 ? 4.031 13.273 0.143 1 98.75 198 GLY B N 1
ATOM 4849 C CA . GLY B 1 198 ? 5.195 14.148 0.157 1 98.75 198 GLY B CA 1
ATOM 4850 C C . GLY B 1 198 ? 6.07 13.953 1.378 1 98.75 198 GLY B C 1
ATOM 4851 O O . GLY B 1 198 ? 5.566 13.781 2.49 1 98.75 198 GLY B O 1
ATOM 4852 N N . ILE B 1 199 ? 7.406 13.961 1.151 1 98.88 199 ILE B N 1
ATOM 4853 C CA . ILE B 1 199 ? 8.383 13.789 2.225 1 98.88 199 ILE B CA 1
ATOM 4854 C C . ILE B 1 199 ? 9.422 14.906 2.16 1 98.88 199 ILE B C 1
ATOM 4856 O O . ILE B 1 199 ? 10.203 14.977 1.213 1 98.88 199 ILE B O 1
ATOM 4860 N N . LEU B 1 200 ? 9.375 15.789 3.078 1 98.94 200 LEU B N 1
ATOM 4861 C CA . LEU B 1 200 ? 10.445 16.75 3.328 1 98.94 200 LEU B CA 1
ATOM 4862 C C . LEU B 1 200 ? 11.375 16.25 4.43 1 98.94 200 LEU B C 1
ATOM 4864 O O . LEU B 1 200 ? 10.922 15.938 5.535 1 98.94 200 LEU B O 1
ATOM 4868 N N . HIS B 1 201 ? 12.648 16.156 4.137 1 98.88 201 HIS B N 1
ATOM 4869 C CA . HIS B 1 201 ? 13.602 15.555 5.062 1 98.88 201 HIS B CA 1
ATOM 4870 C C . HIS B 1 201 ? 14.789 16.469 5.32 1 98.88 201 HIS B C 1
ATOM 4872 O O . HIS B 1 201 ? 15.258 17.156 4.406 1 98.88 201 HIS B O 1
ATOM 4878 N N . PHE B 1 202 ? 15.25 16.516 6.578 1 98.81 202 PHE B N 1
ATOM 4879 C CA . PHE B 1 202 ? 16.438 17.266 6.969 1 98.81 202 PHE B CA 1
ATOM 4880 C C . PHE B 1 202 ? 17.453 16.359 7.656 1 98.81 202 PHE B C 1
ATOM 4882 O O . PHE B 1 202 ? 17.078 15.492 8.445 1 98.81 202 PHE B O 1
ATOM 4889 N N . GLU B 1 203 ? 18.672 16.609 7.391 1 98 203 GLU B N 1
ATOM 4890 C CA . GLU B 1 203 ? 19.812 15.984 8.062 1 98 203 GLU B CA 1
ATOM 4891 C C . GLU B 1 203 ? 20.859 17.031 8.438 1 98 203 GLU B C 1
ATOM 4893 O O . GLU B 1 203 ? 20.906 18.109 7.852 1 98 203 GLU B O 1
ATOM 4898 N N . SER B 1 204 ? 21.641 16.625 9.414 1 97.19 204 SER B N 1
ATOM 4899 C CA . SER B 1 204 ? 22.797 17.469 9.719 1 97.19 204 SER B CA 1
ATOM 4900 C C . SER B 1 204 ? 23.828 17.391 8.602 1 97.19 204 SER B C 1
ATOM 4902 O O . SER B 1 204 ? 23.734 16.562 7.699 1 97.19 204 SER B O 1
ATOM 4904 N N . LEU B 1 205 ? 24.797 18.234 8.75 1 96.38 205 LEU B N 1
ATOM 4905 C CA . LEU B 1 205 ? 25.859 18.219 7.762 1 96.38 205 LEU B CA 1
ATOM 4906 C C . LEU B 1 205 ? 26.719 16.969 7.91 1 96.38 205 LEU B C 1
ATOM 4908 O O . LEU B 1 205 ? 27.484 16.609 7 1 96.38 205 LEU B O 1
ATOM 4912 N N . SER B 1 206 ? 26.594 16.297 9.039 1 95.56 206 SER B N 1
ATOM 4913 C CA . SER B 1 206 ? 27.297 15.031 9.266 1 95.56 206 SER B CA 1
ATOM 4914 C C . SER B 1 206 ? 26.406 13.836 8.969 1 95.56 206 SER B C 1
ATOM 4916 O O . SER B 1 206 ? 26.625 12.742 9.484 1 95.56 206 SER B O 1
ATOM 4918 N N . ASP B 1 207 ? 25.266 14.062 8.375 1 93.12 207 ASP B N 1
ATOM 4919 C CA . ASP B 1 207 ? 24.375 13.031 7.836 1 93.12 207 ASP B CA 1
ATOM 4920 C C . ASP B 1 207 ? 23.562 12.375 8.945 1 93.12 207 ASP B C 1
ATOM 4922 O O . ASP B 1 207 ? 23.125 11.234 8.812 1 93.12 207 ASP B O 1
ATOM 4926 N N . LYS B 1 208 ? 23.453 13.094 10.016 1 95.44 208 LYS B N 1
ATOM 4927 C CA . LYS B 1 208 ? 22.547 12.617 11.055 1 95.44 208 LYS B CA 1
ATOM 4928 C C . LYS B 1 208 ? 21.109 13.062 10.781 1 95.44 208 LYS B C 1
ATOM 4930 O O . LYS B 1 208 ? 20.859 14.258 10.594 1 95.44 208 LYS B O 1
ATOM 4935 N N . PRO B 1 209 ? 20.203 12.141 10.773 1 97.5 209 PRO B N 1
ATOM 4936 C CA . PRO B 1 209 ? 18.812 12.531 10.523 1 97.5 209 PRO B CA 1
ATOM 4937 C C . PRO B 1 209 ? 18.266 13.469 11.594 1 97.5 209 PRO B C 1
ATOM 4939 O O . PRO B 1 209 ? 18.531 13.289 12.781 1 97.5 209 PRO B O 1
ATOM 4942 N N . ILE B 1 210 ? 17.469 14.469 11.172 1 98.69 210 ILE B N 1
ATOM 4943 C CA . ILE B 1 210 ? 16.906 15.438 12.094 1 98.69 210 ILE B CA 1
ATOM 4944 C C . ILE B 1 210 ? 15.383 15.273 12.141 1 98.69 210 ILE B C 1
ATOM 4946 O O . ILE B 1 210 ? 14.812 14.992 13.203 1 98.69 210 ILE B O 1
ATOM 4950 N N . ALA B 1 211 ? 14.742 15.461 10.945 1 98.88 211 ALA B N 1
ATOM 4951 C CA . ALA B 1 211 ? 13.281 15.438 10.938 1 98.88 211 ALA B CA 1
ATOM 4952 C C . ALA B 1 211 ? 12.742 15.258 9.523 1 98.88 211 ALA B C 1
ATOM 4954 O O . ALA B 1 211 ? 13.477 15.445 8.547 1 98.88 211 ALA B O 1
ATOM 4955 N N . ALA B 1 212 ? 11.477 14.898 9.484 1 98.88 212 ALA B N 1
ATOM 4956 C CA . ALA B 1 212 ? 10.734 14.891 8.227 1 98.88 212 ALA B CA 1
ATOM 4957 C C . ALA B 1 212 ? 9.312 15.398 8.43 1 98.88 212 ALA B C 1
ATOM 4959 O O . ALA B 1 212 ? 8.766 15.32 9.531 1 98.88 212 ALA B O 1
ATOM 4960 N N . VAL B 1 213 ? 8.773 15.969 7.395 1 98.94 213 VAL B N 1
ATOM 4961 C CA . VAL B 1 213 ? 7.336 16.203 7.258 1 98.94 213 VAL B CA 1
ATOM 4962 C C . VAL B 1 213 ? 6.754 15.227 6.234 1 98.94 213 VAL B C 1
ATOM 4964 O O . VAL B 1 213 ? 7.145 15.242 5.062 1 98.94 213 VAL B O 1
ATOM 4967 N N . LEU B 1 214 ? 5.906 14.406 6.746 1 98.94 214 LEU B N 1
ATOM 4968 C CA . LEU B 1 214 ? 5.168 13.453 5.922 1 98.94 214 LEU B CA 1
ATOM 4969 C C . LEU B 1 214 ? 3.76 13.961 5.633 1 98.94 214 LEU B C 1
ATOM 4971 O O . LEU B 1 214 ? 2.979 14.195 6.559 1 98.94 214 LEU B O 1
ATOM 4975 N N . ASN B 1 215 ? 3.465 14.102 4.34 1 98.94 215 ASN B N 1
ATOM 4976 C CA . ASN B 1 215 ? 2.189 14.703 3.965 1 98.94 215 ASN B CA 1
ATOM 4977 C C . ASN B 1 215 ? 1.375 13.773 3.066 1 98.94 215 ASN B C 1
ATOM 4979 O O . ASN B 1 215 ? 1.827 13.398 1.985 1 98.94 215 ASN B O 1
ATOM 4983 N N . LEU B 1 216 ? 0.22 13.359 3.566 1 98.88 216 LEU B N 1
ATOM 4984 C CA . LEU B 1 216 ? -0.709 12.531 2.811 1 98.88 216 LEU B CA 1
ATOM 4985 C C . LEU B 1 216 ? -2.154 12.891 3.139 1 98.88 216 LEU B C 1
ATOM 4987 O O . LEU B 1 216 ? -2.486 13.148 4.297 1 98.88 216 LEU B O 1
ATOM 4991 N N . GLY B 1 217 ? -2.963 12.914 2.098 1 98.5 217 GLY B N 1
ATOM 4992 C CA . GLY B 1 217 ? -4.371 13.203 2.314 1 98.5 217 GLY B CA 1
ATOM 4993 C C . GLY B 1 217 ? -5.164 11.992 2.762 1 98.5 217 GLY B C 1
ATOM 4994 O O . GLY B 1 217 ? -6.039 11.508 2.039 1 98.5 217 GLY B O 1
ATOM 4995 N N . ILE B 1 218 ? -4.965 11.578 4.023 1 98.19 218 ILE B N 1
ATOM 4996 C CA . ILE B 1 218 ? -5.691 10.43 4.555 1 98.19 218 ILE B CA 1
ATOM 4997 C C . ILE B 1 218 ? -6.582 10.875 5.711 1 98.19 218 ILE B C 1
ATOM 4999 O O . ILE B 1 218 ? -6.16 11.656 6.566 1 98.19 218 ILE B O 1
ATOM 5003 N N . GLN B 1 219 ? -7.82 10.445 5.664 1 96.94 219 GLN B N 1
ATOM 5004 C CA . GLN B 1 219 ? -8.648 10.57 6.863 1 96.94 219 GLN B CA 1
ATOM 5005 C C . GLN B 1 219 ? -8.25 9.531 7.91 1 96.94 219 GLN B C 1
ATOM 5007 O O . GLN B 1 219 ? -8.32 8.328 7.656 1 96.94 219 GLN B O 1
ATOM 5012 N N . PRO B 1 220 ? -7.812 9.938 9.039 1 97 220 PRO B N 1
ATOM 5013 C CA . PRO B 1 220 ? -7.324 8.984 10.039 1 97 220 PRO B CA 1
ATOM 5014 C C . PRO B 1 220 ? -8.453 8.328 10.836 1 97 220 PRO B C 1
ATOM 5016 O O . PRO B 1 220 ? -8.586 8.578 12.039 1 97 220 PRO B O 1
ATOM 5019 N N . VAL B 1 221 ? -9.148 7.398 10.227 1 95.5 221 VAL B N 1
ATOM 5020 C CA . VAL B 1 221 ? -10.336 6.801 10.836 1 95.5 221 VAL B CA 1
ATOM 5021 C C . VAL B 1 221 ? -10.211 5.281 10.82 1 95.5 221 VAL B C 1
ATOM 5023 O O . VAL B 1 221 ? -11.195 4.57 11.016 1 95.5 221 VAL B O 1
ATOM 5026 N N . VAL B 1 222 ? -9.078 4.777 10.609 1 96.88 222 VAL B N 1
ATOM 5027 C CA . VAL B 1 222 ? -8.898 3.332 10.539 1 96.88 222 VAL B CA 1
ATOM 5028 C C . VAL B 1 222 ? -9.164 2.713 11.914 1 96.88 222 VAL B C 1
ATOM 5030 O O . VAL B 1 222 ? -9.789 1.657 12.008 1 96.88 222 VAL B O 1
ATOM 5033 N N . PHE B 1 223 ? -8.758 3.389 12.953 1 95.88 223 PHE B N 1
ATOM 5034 C CA . PHE B 1 223 ? -8.883 2.85 14.297 1 95.88 223 PHE B CA 1
ATOM 5035 C C . PHE B 1 223 ? -10.172 3.332 14.961 1 95.88 223 PHE B C 1
ATOM 5037 O O . PHE B 1 223 ? -10.43 3.023 16.125 1 95.88 223 PHE B O 1
ATOM 5044 N N . GLU B 1 224 ? -10.977 3.98 14.266 1 92.38 224 GLU B N 1
ATOM 5045 C CA . GLU B 1 224 ? -12.195 4.605 14.773 1 92.38 224 GLU B CA 1
ATOM 5046 C C . GLU B 1 224 ? -13.125 3.578 15.414 1 92.38 224 GLU B C 1
ATOM 5048 O O . GLU B 1 224 ? -13.828 3.885 16.375 1 92.38 224 GLU B O 1
ATOM 5053 N N . PRO B 1 225 ? -13.172 2.357 14.906 1 90.44 225 PRO B N 1
ATOM 5054 C CA . PRO B 1 225 ? -14.031 1.366 15.562 1 90.44 225 PRO B CA 1
ATOM 5055 C C . PRO B 1 225 ? -13.664 1.147 17.031 1 90.44 225 PRO B C 1
ATOM 5057 O O . PRO B 1 225 ? -14.492 0.684 17.812 1 90.44 225 PRO B O 1
ATOM 5060 N N . ALA B 1 226 ? -12.492 1.384 17.359 1 92.06 226 ALA B N 1
ATOM 5061 C CA . ALA B 1 226 ? -12.07 1.324 18.766 1 92.06 226 ALA B CA 1
ATOM 5062 C C . ALA B 1 226 ? -12.336 2.65 19.469 1 92.06 226 ALA B C 1
ATOM 5064 O O . ALA B 1 226 ? -11.406 3.307 19.938 1 92.06 226 ALA B O 1
ATOM 5065 N N . LYS B 1 227 ? -13.523 2.951 19.734 1 89.25 227 LYS B N 1
ATOM 5066 C CA . LYS B 1 227 ? -13.977 4.27 20.172 1 89.25 227 LYS B CA 1
ATOM 5067 C C . LYS B 1 227 ? -13.477 4.582 21.578 1 89.25 227 LYS B C 1
ATOM 5069 O O . LYS B 1 227 ? -13.398 5.75 21.969 1 89.25 227 LYS B O 1
ATOM 5074 N N . ASN B 1 228 ? -13.172 3.578 22.297 1 94.19 228 ASN B N 1
ATOM 5075 C CA . ASN B 1 228 ? -12.773 3.787 23.688 1 94.19 228 ASN B CA 1
ATOM 5076 C C . ASN B 1 228 ? -11.258 3.807 23.844 1 94.19 228 ASN B C 1
ATOM 5078 O O . ASN B 1 228 ? -10.742 3.875 24.953 1 94.19 228 ASN B O 1
ATOM 5082 N N . ILE B 1 229 ? -10.539 3.703 22.734 1 96.38 229 ILE B N 1
ATOM 5083 C CA . ILE B 1 229 ? -9.094 3.537 22.828 1 96.38 229 ILE B CA 1
ATOM 5084 C C . ILE B 1 229 ? -8.391 4.73 22.188 1 96.38 229 ILE B C 1
ATOM 5086 O O . ILE B 1 229 ? -8.68 5.078 21.031 1 96.38 229 ILE B O 1
ATOM 5090 N N . VAL B 1 230 ? -7.453 5.383 22.828 1 97.62 230 VAL B N 1
ATOM 5091 C CA . VAL B 1 230 ? -6.672 6.516 22.344 1 97.62 230 VAL B CA 1
ATOM 5092 C C . VAL B 1 230 ? -5.621 6.035 21.344 1 97.62 230 VAL B C 1
ATOM 5094 O O . VAL B 1 230 ? -4.984 5.004 21.562 1 97.62 230 VAL B O 1
ATOM 5097 N N . SER B 1 231 ? -5.492 6.773 20.266 1 98.25 231 SER B N 1
ATOM 5098 C CA . SER B 1 231 ? -4.492 6.438 19.266 1 98.25 231 SER B CA 1
ATOM 5099 C C . SER B 1 231 ? -4.246 7.605 18.312 1 98.25 231 SER B C 1
ATOM 5101 O O . SER B 1 231 ? -5.152 8.398 18.047 1 98.25 231 SER B O 1
ATOM 5103 N N . GLY B 1 232 ? -3.014 7.676 17.844 1 98.44 232 GLY B N 1
ATOM 5104 C CA . GLY B 1 232 ? -2.707 8.594 16.75 1 98.44 232 GLY B CA 1
ATOM 5105 C C . GLY B 1 232 ? -3.152 8.078 15.398 1 98.44 232 GLY B C 1
ATOM 5106 O O . GLY B 1 232 ? -2.998 8.766 14.391 1 98.44 232 GLY B O 1
ATOM 5107 N N . ASP B 1 233 ? -3.725 6.852 15.375 1 98.44 233 ASP B N 1
ATOM 5108 C CA . ASP B 1 233 ? -4.199 6.207 14.148 1 98.44 233 ASP B CA 1
ATOM 5109 C C . ASP B 1 233 ? -3.066 6.055 13.141 1 98.44 233 ASP B C 1
ATOM 5111 O O . ASP B 1 233 ? -1.896 5.953 13.516 1 98.44 233 ASP B O 1
ATOM 5115 N N . VAL B 1 234 ? -3.328 5.98 11.844 1 98.81 234 VAL B N 1
ATOM 5116 C CA . VAL B 1 234 ? -2.342 5.699 10.805 1 98.81 234 VAL B CA 1
ATOM 5117 C C . VAL B 1 234 ? -1.25 6.766 10.828 1 98.81 234 VAL B C 1
ATOM 5119 O O . VAL B 1 234 ? -0.061 6.449 10.742 1 98.81 234 VAL B O 1
ATOM 5122 N N . PRO B 1 235 ? -1.578 8.062 10.938 1 98.88 235 PRO B N 1
ATOM 5123 C CA . PRO B 1 235 ? -0.503 9.055 11.031 1 98.88 235 PRO B CA 1
ATOM 5124 C C . PRO B 1 235 ? 0.455 8.781 12.188 1 98.88 235 PRO B C 1
ATOM 5126 O O . PRO B 1 235 ? 1.675 8.82 12.008 1 98.88 235 PRO B O 1
ATOM 5129 N N . GLY B 1 236 ? -0.122 8.516 13.352 1 98.81 236 GLY B N 1
ATOM 5130 C CA . GLY B 1 236 ? 0.72 8.203 14.492 1 98.81 236 GLY B CA 1
ATOM 5131 C C . GLY B 1 236 ? 1.568 6.961 14.281 1 98.81 236 GLY B C 1
ATOM 5132 O O . GLY B 1 236 ? 2.76 6.957 14.594 1 98.81 236 GLY B O 1
ATOM 5133 N N . ALA B 1 237 ? 0.943 5.922 13.781 1 98.81 237 ALA B N 1
ATOM 5134 C CA . ALA B 1 237 ? 1.656 4.676 13.508 1 98.81 237 ALA B CA 1
ATOM 5135 C C . ALA B 1 237 ? 2.807 4.902 12.531 1 98.81 237 ALA B C 1
ATOM 5137 O O . ALA B 1 237 ? 3.891 4.336 12.695 1 98.81 237 ALA B O 1
ATOM 5138 N N . THR B 1 238 ? 2.586 5.684 11.539 1 98.88 238 THR B N 1
ATOM 5139 C CA . THR B 1 238 ? 3.602 5.988 10.539 1 98.88 238 THR B CA 1
ATOM 5140 C C . THR B 1 238 ? 4.773 6.742 11.164 1 98.88 238 THR B C 1
ATOM 5142 O O . THR B 1 238 ? 5.93 6.348 11.008 1 98.88 238 THR B O 1
ATOM 5145 N N . SER B 1 239 ? 4.461 7.801 11.867 1 98.81 239 SER B N 1
ATOM 5146 C CA . SER B 1 239 ? 5.492 8.609 12.508 1 98.81 239 SER B CA 1
ATOM 5147 C C . SER B 1 239 ? 6.34 7.773 13.461 1 98.81 239 SER B C 1
ATOM 5149 O O . SER B 1 239 ? 7.57 7.852 13.438 1 98.81 239 SER B O 1
ATOM 5151 N N . ASN B 1 240 ? 5.641 7 14.258 1 98.25 240 ASN B N 1
ATOM 5152 C CA . ASN B 1 240 ? 6.344 6.16 15.219 1 98.25 240 ASN B CA 1
ATOM 5153 C C . ASN B 1 240 ? 7.273 5.168 14.523 1 98.25 240 ASN B C 1
ATOM 5155 O O . ASN B 1 240 ? 8.383 4.918 14.992 1 98.25 240 ASN B O 1
ATOM 5159 N N . TYR B 1 241 ? 6.836 4.609 13.461 1 97.5 241 TYR B N 1
ATOM 5160 C CA . TYR B 1 241 ? 7.641 3.643 12.719 1 97.5 241 TYR B CA 1
ATOM 5161 C C . TYR B 1 241 ? 8.898 4.293 12.164 1 97.5 241 TYR B C 1
ATOM 5163 O O . TYR B 1 241 ? 10 3.746 12.297 1 97.5 241 TYR B O 1
ATOM 5171 N N . VAL B 1 242 ? 8.766 5.426 11.547 1 97.94 242 VAL B N 1
ATOM 5172 C CA . VAL B 1 242 ? 9.891 6.129 10.938 1 97.94 242 VAL B CA 1
ATOM 5173 C C . VAL B 1 242 ? 10.875 6.566 12.023 1 97.94 242 VAL B C 1
ATOM 5175 O O . VAL B 1 242 ? 12.086 6.41 11.867 1 97.94 242 VAL B O 1
ATOM 5178 N N . GLU B 1 243 ? 10.344 7.094 13.094 1 98.19 243 GLU B N 1
ATOM 5179 C CA . GLU B 1 243 ? 11.18 7.539 14.203 1 98.19 243 GLU B CA 1
ATOM 5180 C C . GLU B 1 243 ? 11.969 6.379 14.805 1 98.19 243 GLU B C 1
ATOM 5182 O O . GLU B 1 243 ? 13.148 6.52 15.133 1 98.19 243 GLU B O 1
ATOM 5187 N N . ALA B 1 244 ? 11.336 5.293 14.953 1 95.12 244 ALA B N 1
ATOM 5188 C CA . ALA B 1 244 ? 12.016 4.113 15.484 1 95.12 244 ALA B CA 1
ATOM 5189 C C . ALA B 1 244 ? 13.148 3.672 14.555 1 95.12 244 ALA B C 1
ATOM 5191 O O . ALA B 1 244 ? 14.195 3.221 15.016 1 95.12 244 ALA B O 1
ATOM 5192 N N . ALA B 1 245 ? 12.969 3.773 13.297 1 93.56 245 ALA B N 1
ATOM 5193 C CA . ALA B 1 245 ? 13.93 3.301 12.305 1 93.56 245 ALA B CA 1
ATOM 5194 C C . ALA B 1 245 ? 15.141 4.23 12.227 1 93.56 245 ALA B C 1
ATOM 5196 O O . ALA B 1 245 ? 16.266 3.781 11.977 1 93.56 245 ALA B O 1
ATOM 5197 N N . LEU B 1 246 ? 14.914 5.531 12.391 1 94.62 246 LEU B N 1
ATOM 5198 C CA . LEU B 1 246 ? 15.984 6.488 12.125 1 94.62 246 LEU B CA 1
ATOM 5199 C C . LEU B 1 246 ? 16.609 6.984 13.43 1 94.62 246 LEU B C 1
ATOM 5201 O O . LEU B 1 246 ? 17.609 7.703 13.406 1 94.62 246 LEU B O 1
ATOM 5205 N N . GLY B 1 247 ? 16.016 6.594 14.523 1 90.06 247 GLY B N 1
ATOM 5206 C CA . GLY B 1 247 ? 16.625 6.895 15.805 1 90.06 247 GLY B CA 1
ATOM 5207 C C . GLY B 1 247 ? 15.742 7.738 16.703 1 90.06 247 GLY B C 1
ATOM 5208 O O . GLY B 1 247 ? 14.859 8.445 16.219 1 90.06 247 GLY B O 1
ATOM 5209 N N . GLU B 1 248 ? 15.992 7.781 17.875 1 85.25 248 GLU B N 1
ATOM 5210 C CA . GLU B 1 248 ? 15.125 8.344 18.906 1 85.25 248 GLU B CA 1
ATOM 5211 C C . GLU B 1 248 ? 15.047 9.867 18.781 1 85.25 248 GLU B C 1
ATOM 5213 O O . GLU B 1 248 ? 14.055 10.477 19.188 1 85.25 248 GLU B O 1
ATOM 5218 N N . ASP B 1 249 ? 16.047 10.43 18.203 1 93.62 249 ASP B N 1
ATOM 5219 C CA . ASP B 1 249 ? 16.047 11.891 18.141 1 93.62 249 ASP B CA 1
ATOM 5220 C C . ASP B 1 249 ? 15.367 12.375 16.859 1 93.62 249 ASP B C 1
ATOM 5222 O O . ASP B 1 249 ? 15.117 13.578 16.703 1 93.62 249 ASP B O 1
ATOM 5226 N N . TYR B 1 250 ? 15.18 11.477 16.031 1 97.94 250 TYR B N 1
ATOM 5227 C CA . TYR B 1 250 ? 14.531 11.828 14.773 1 97.94 250 TYR B CA 1
ATOM 5228 C C . TYR B 1 250 ? 13.047 12.117 14.984 1 97.94 250 TYR B C 1
ATOM 5230 O O . TYR B 1 250 ? 12.383 11.43 15.766 1 97.94 250 TYR B O 1
ATOM 5238 N N . VAL B 1 251 ? 12.531 13.172 14.344 1 98.88 251 VAL B N 1
ATOM 5239 C CA . VAL B 1 251 ? 11.133 13.57 14.508 1 98.88 251 VAL B CA 1
ATOM 5240 C C . VAL B 1 251 ? 10.422 13.508 13.156 1 98.88 251 VAL B C 1
ATOM 5242 O O . VAL B 1 251 ? 10.828 14.172 12.203 1 98.88 251 VAL B O 1
ATOM 5245 N N . ALA B 1 252 ? 9.352 12.742 13.078 1 98.94 252 ALA B N 1
ATOM 5246 C CA . ALA B 1 252 ? 8.57 12.609 11.859 1 98.94 252 ALA B CA 1
ATOM 5247 C C . ALA B 1 252 ? 7.18 13.203 12.031 1 98.94 252 ALA B C 1
ATOM 5249 O O . ALA B 1 252 ? 6.293 12.57 12.602 1 98.94 252 ALA B O 1
ATOM 5250 N N . LEU B 1 253 ? 6.992 14.352 11.469 1 98.94 253 LEU B N 1
ATOM 5251 C CA . LEU B 1 253 ? 5.688 15 11.492 1 98.94 253 LEU B CA 1
ATOM 5252 C C . LEU B 1 253 ? 4.781 14.453 10.398 1 98.94 253 LEU B C 1
ATOM 5254 O O . LEU B 1 253 ? 5.219 14.281 9.258 1 98.94 253 LEU B O 1
ATOM 5258 N N . PHE B 1 254 ? 3.582 14.172 10.781 1 98.94 254 PHE B N 1
ATOM 5259 C CA . PHE B 1 254 ? 2.594 13.797 9.781 1 98.94 254 PHE B CA 1
ATOM 5260 C C . PHE B 1 254 ? 1.548 14.891 9.617 1 98.94 254 PHE B C 1
ATOM 5262 O O . PHE B 1 254 ? 0.92 15.312 10.586 1 98.94 254 PHE B O 1
ATOM 5269 N N . THR B 1 255 ? 1.409 15.367 8.406 1 98.88 255 THR B N 1
ATOM 5270 C CA . THR B 1 255 ? 0.369 16.344 8.086 1 98.88 255 THR B CA 1
ATOM 5271 C C . THR B 1 255 ? -0.638 15.742 7.105 1 98.88 255 THR B C 1
ATOM 5273 O O . THR B 1 255 ? -0.284 14.898 6.281 1 98.88 255 THR B O 1
ATOM 5276 N N . VAL B 1 256 ? -1.837 16.266 7.266 1 98.75 256 VAL B N 1
ATOM 5277 C CA . VAL B 1 256 ? -2.924 15.719 6.457 1 98.75 256 VAL B CA 1
ATOM 5278 C C . VAL B 1 256 ? -3.27 16.688 5.332 1 98.75 256 VAL B C 1
ATOM 5280 O O . VAL B 1 256 ? -3.58 17.859 5.586 1 98.75 256 VAL B O 1
ATOM 5283 N N . GLY B 1 257 ? -3.207 16.188 4.074 1 98.5 257 GLY B N 1
ATOM 5284 C CA . GLY B 1 257 ? -3.586 16.969 2.91 1 98.5 257 GLY B CA 1
ATOM 5285 C C . GLY B 1 257 ? -5.086 17 2.67 1 98.5 257 GLY B C 1
ATOM 5286 O O . GLY B 1 257 ? -5.859 17.312 3.576 1 98.5 257 GLY B O 1
ATOM 5287 N N . ALA B 1 258 ? -5.508 16.766 1.437 1 98.38 258 ALA B N 1
ATOM 5288 C CA . ALA B 1 258 ? -6.922 16.609 1.107 1 98.38 258 ALA B CA 1
ATOM 5289 C C . ALA B 1 258 ? -7.422 15.211 1.451 1 98.38 258 ALA B C 1
ATOM 5291 O O . ALA B 1 258 ? -7.277 14.281 0.653 1 98.38 258 ALA B O 1
ATOM 5292 N N . PRO B 1 259 ? -8.07 15.109 2.512 1 97.25 259 PRO B N 1
ATOM 5293 C CA . PRO B 1 259 ? -8.273 13.766 3.059 1 97.25 259 PRO B CA 1
ATOM 5294 C C . PRO B 1 259 ? -9.219 12.914 2.207 1 97.25 259 PRO B C 1
ATOM 5296 O O . PRO B 1 259 ? -10.32 13.359 1.868 1 97.25 259 PRO B O 1
ATOM 5299 N N . ALA B 1 260 ? -8.766 11.789 1.884 1 97.56 260 ALA B N 1
ATOM 5300 C CA . ALA B 1 260 ? -9.539 10.703 1.281 1 97.56 260 ALA B CA 1
ATOM 5301 C C . ALA B 1 260 ? -9.727 9.555 2.266 1 97.56 260 ALA B C 1
ATOM 5303 O O . ALA B 1 260 ? -9.18 9.578 3.371 1 97.56 260 ALA B O 1
ATOM 5304 N N . SER B 1 261 ? -10.586 8.664 1.89 1 96.38 261 SER B N 1
ATOM 5305 C CA . SER B 1 261 ? -10.844 7.516 2.75 1 96.38 261 SER B CA 1
ATOM 5306 C C . SER B 1 261 ? -9.664 6.543 2.732 1 96.38 261 SER B C 1
ATOM 5308 O O . SER B 1 261 ? -9.062 6.305 1.681 1 96.38 261 SER B O 1
ATOM 5310 N N . PRO B 1 262 ? -9.352 6.062 3.98 1 97.25 262 PRO B N 1
ATOM 5311 C CA . PRO B 1 262 ? -8.445 4.91 3.9 1 97.25 262 PRO B CA 1
ATOM 5312 C C . PRO B 1 262 ? -9.008 3.779 3.039 1 97.25 262 PRO B C 1
ATOM 5314 O O . PRO B 1 262 ? -10.203 3.496 3.09 1 97.25 262 PRO B O 1
ATOM 5317 N N . ALA B 1 263 ? -8.141 3.156 2.293 1 96.56 263 ALA B N 1
ATOM 5318 C CA . ALA B 1 263 ? -8.57 2.104 1.375 1 96.56 263 ALA B CA 1
ATOM 5319 C C . ALA B 1 263 ? -9.125 0.903 2.137 1 96.56 263 ALA B C 1
ATOM 5321 O O . ALA B 1 263 ? -9.945 0.153 1.608 1 96.56 263 ALA B O 1
ATOM 5322 N N . TYR B 1 264 ? -8.656 0.774 3.383 1 94.62 264 TYR B N 1
ATOM 5323 C CA . TYR B 1 264 ? -9.055 -0.366 4.199 1 94.62 264 TYR B CA 1
ATOM 5324 C C . TYR B 1 264 ? -9.438 0.08 5.605 1 94.62 264 TYR B C 1
ATOM 5326 O O . TYR B 1 264 ? -8.664 0.755 6.285 1 94.62 264 TYR B O 1
ATOM 5334 N N . ARG B 1 265 ? -10.578 -0.261 5.949 1 87.5 265 ARG B N 1
ATOM 5335 C CA . ARG B 1 265 ? -11.023 0.011 7.312 1 87.5 265 ARG B CA 1
ATOM 5336 C C . ARG B 1 265 ? -12.172 -0.914 7.707 1 87.5 265 ARG B C 1
ATOM 5338 O O . ARG B 1 265 ? -12.766 -1.577 6.852 1 87.5 265 ARG B O 1
ATOM 5345 N N . VAL B 1 266 ? -12.305 -1.08 9.039 1 84.06 266 VAL B N 1
ATOM 5346 C CA . VAL B 1 266 ? -13.406 -1.853 9.594 1 84.06 266 VAL B CA 1
ATOM 5347 C C . VAL B 1 266 ? -14.648 -0.971 9.711 1 84.06 266 VAL B C 1
ATOM 5349 O O . VAL B 1 266 ? -14.602 0.099 10.32 1 84.06 266 VAL B O 1
ATOM 5352 N N . TRP B 1 267 ? -15.633 -1.461 8.945 1 71.75 267 TRP B N 1
ATOM 5353 C CA . TRP B 1 267 ? -16.891 -0.732 9.102 1 71.75 267 TRP B CA 1
ATOM 5354 C C . TRP B 1 267 ? -17.766 -1.379 10.172 1 71.75 267 TRP B C 1
ATOM 5356 O O . TRP B 1 267 ? -17.719 -2.594 10.367 1 71.75 267 TRP B O 1
ATOM 5366 N N . SER B 1 268 ? -17.969 -0.949 11.406 1 55.25 268 SER B N 1
ATOM 5367 C CA . SER B 1 268 ? -18.594 -1.415 12.633 1 55.25 268 SER B CA 1
ATOM 5368 C C . SER B 1 268 ? -19.672 -2.461 12.336 1 55.25 268 SER B C 1
ATOM 5370 O O . SER B 1 268 ? -19.781 -3.467 13.039 1 55.25 268 SER B O 1
ATOM 5372 N N . LYS B 1 269 ? -20.75 -2.256 11.586 1 53.62 269 LYS B N 1
ATOM 5373 C CA . LYS B 1 269 ? -21.969 -2.996 11.914 1 53.62 269 LYS B CA 1
ATOM 5374 C C . LYS B 1 269 ? -21.984 -4.355 11.219 1 53.62 269 LYS B C 1
ATOM 5376 O O . LYS B 1 269 ? -22.594 -5.309 11.727 1 53.62 269 LYS B O 1
ATOM 5381 N N . ASP B 1 270 ? -21.359 -4.559 10.07 1 51.25 270 ASP B N 1
ATOM 5382 C CA . ASP B 1 270 ? -21.891 -5.676 9.305 1 51.25 270 ASP B CA 1
ATOM 5383 C C . ASP B 1 270 ? -20.984 -6.898 9.406 1 51.25 270 ASP B C 1
ATOM 5385 O O . ASP B 1 270 ? -21.391 -8.008 9.039 1 51.25 270 ASP B O 1
ATOM 5389 N N . LYS B 1 271 ? -19.75 -6.723 10.078 1 63.44 271 LYS B N 1
ATOM 5390 C CA . LYS B 1 271 ? -18.953 -7.938 10.078 1 63.44 271 LYS B CA 1
ATOM 5391 C C . LYS B 1 271 ? -18.391 -8.227 11.461 1 63.44 271 LYS B C 1
ATOM 5393 O O . LYS B 1 271 ? -17.328 -7.723 11.828 1 63.44 271 LYS B O 1
ATOM 5398 N N . PRO B 1 272 ? -19.188 -9.031 12.219 1 60.03 272 PRO B N 1
ATOM 5399 C CA . PRO B 1 272 ? -18.859 -9.25 13.625 1 60.03 272 PRO B CA 1
ATOM 5400 C C . PRO B 1 272 ? -17.391 -9.641 13.836 1 60.03 272 PRO B C 1
ATOM 5402 O O . PRO B 1 272 ? -16.828 -9.406 14.906 1 60.03 272 PRO B O 1
ATOM 5405 N N . SER B 1 273 ? -16.891 -10.094 12.805 1 67.31 273 SER B N 1
ATOM 5406 C CA . SER B 1 273 ? -15.523 -10.57 13 1 67.31 273 SER B CA 1
ATOM 5407 C C . SER B 1 273 ? -14.508 -9.445 12.852 1 67.31 273 SER B C 1
ATOM 5409 O O . SER B 1 273 ? -13.352 -9.578 13.25 1 67.31 273 SER B O 1
ATOM 5411 N N . ARG B 1 274 ? -15.008 -8.414 12.461 1 77.94 274 ARG B N 1
ATOM 5412 C CA . ARG B 1 274 ? -14.109 -7.281 12.297 1 77.94 274 ARG B CA 1
ATOM 5413 C C . ARG B 1 274 ? -14.242 -6.297 13.453 1 77.94 274 ARG B C 1
ATOM 5415 O O . ARG B 1 274 ? -15.234 -5.574 13.547 1 77.94 274 ARG B O 1
ATOM 5422 N N . THR B 1 275 ? -13.25 -6.328 14.312 1 82.56 275 THR B N 1
ATOM 5423 C CA . THR B 1 275 ? -13.266 -5.68 15.617 1 82.56 275 THR B CA 1
ATOM 5424 C C . THR B 1 275 ? -12.164 -4.621 15.711 1 82.56 275 THR B C 1
ATOM 5426 O O . THR B 1 275 ? -11.547 -4.27 14.695 1 82.56 275 THR B O 1
ATOM 5429 N N . ALA B 1 276 ? -12.016 -4.152 16.906 1 88.56 276 ALA B N 1
ATOM 5430 C CA . ALA B 1 276 ? -10.922 -3.242 17.234 1 88.56 276 ALA B CA 1
ATOM 5431 C C . ALA B 1 276 ? -9.562 -3.889 16.953 1 88.56 276 ALA B C 1
ATOM 5433 O O . ALA B 1 276 ? -8.617 -3.211 16.562 1 88.56 276 ALA B O 1
ATOM 5434 N N . LYS B 1 277 ? -9.57 -5.148 17.109 1 92.38 277 LYS B N 1
ATOM 5435 C CA . LYS B 1 277 ? -8.328 -5.875 16.859 1 92.38 277 LYS B CA 1
ATOM 5436 C C . LYS B 1 277 ? -7.965 -5.832 15.375 1 92.38 277 LYS B C 1
ATOM 5438 O O . LYS B 1 277 ? -6.801 -5.617 15.023 1 92.38 277 LYS B O 1
ATOM 5443 N N . THR B 1 278 ? -8.93 -6.078 14.492 1 94.44 278 THR B N 1
ATOM 5444 C CA . THR B 1 278 ? -8.695 -5.996 13.055 1 94.44 278 THR B CA 1
ATOM 5445 C C . THR B 1 278 ? -8.297 -4.582 12.648 1 94.44 278 THR B C 1
ATOM 5447 O O . THR B 1 278 ? -7.383 -4.398 11.844 1 94.44 278 THR B O 1
ATOM 5450 N N . ALA B 1 279 ? -9 -3.619 13.25 1 95.69 279 ALA B N 1
ATOM 5451 C CA . ALA B 1 279 ? -8.68 -2.225 12.969 1 95.69 279 ALA B CA 1
ATOM 5452 C C . ALA B 1 279 ? -7.23 -1.909 13.328 1 95.69 279 ALA B C 1
ATOM 5454 O O . ALA B 1 279 ? -6.531 -1.225 12.578 1 95.69 279 ALA B O 1
ATOM 5455 N N . ARG B 1 280 ? -6.789 -2.43 14.469 1 96.75 280 ARG B N 1
ATOM 5456 C CA . ARG B 1 280 ? -5.414 -2.227 14.922 1 96.75 280 ARG B CA 1
ATOM 5457 C C . ARG B 1 280 ? -4.422 -2.842 13.938 1 96.75 280 ARG B C 1
ATOM 5459 O O . ARG B 1 280 ? -3.398 -2.23 13.617 1 96.75 280 ARG B O 1
ATOM 5466 N N . THR B 1 281 ? -4.734 -4.023 13.477 1 97.38 281 THR B N 1
ATOM 5467 C CA . THR B 1 281 ? -3.875 -4.723 12.523 1 97.38 281 THR B CA 1
ATOM 5468 C C . THR B 1 281 ? -3.738 -3.926 11.234 1 97.38 281 THR B C 1
ATOM 5470 O O . THR B 1 281 ? -2.631 -3.752 10.719 1 97.38 281 THR B O 1
ATOM 5473 N N . ILE B 1 282 ? -4.832 -3.42 10.773 1 97.94 282 ILE B N 1
ATOM 5474 C CA . ILE B 1 282 ? -4.844 -2.65 9.531 1 97.94 282 ILE B CA 1
ATOM 5475 C C . ILE B 1 282 ? -4.082 -1.341 9.734 1 97.94 282 ILE B C 1
ATOM 5477 O O . ILE B 1 282 ? -3.238 -0.975 8.914 1 97.94 282 ILE B O 1
ATOM 5481 N N . MET B 1 283 ? -4.355 -0.691 10.812 1 98.25 283 MET B N 1
ATOM 5482 C CA . MET B 1 283 ? -3.693 0.569 11.141 1 98.25 283 MET B CA 1
ATOM 5483 C C . MET B 1 283 ? -2.18 0.394 11.172 1 98.25 283 MET B C 1
ATOM 5485 O O . MET B 1 283 ? -1.444 1.167 10.555 1 98.25 283 MET B O 1
ATOM 5489 N N . ASN B 1 284 ? -1.771 -0.604 11.859 1 98.56 284 ASN B N 1
ATOM 5490 C CA . ASN B 1 284 ? -0.342 -0.862 11.992 1 98.56 284 ASN B CA 1
ATOM 5491 C C . ASN B 1 284 ? 0.288 -1.203 10.641 1 98.56 284 ASN B C 1
ATOM 5493 O O . ASN B 1 284 ? 1.393 -0.75 10.336 1 98.56 284 ASN B O 1
ATOM 5497 N N . ALA B 1 285 ? -0.369 -2.006 9.867 1 98.69 285 ALA B N 1
ATOM 5498 C CA . ALA B 1 285 ? 0.145 -2.373 8.547 1 98.69 285 ALA B CA 1
ATOM 5499 C C . ALA B 1 285 ? 0.291 -1.146 7.652 1 98.69 285 ALA B C 1
ATOM 5501 O O . ALA B 1 285 ? 1.312 -0.977 6.984 1 98.69 285 ALA B O 1
ATOM 5502 N N . MET B 1 286 ? -0.703 -0.298 7.672 1 98.75 286 MET B N 1
ATOM 5503 C CA . MET B 1 286 ? -0.63 0.927 6.879 1 98.75 286 MET B CA 1
ATOM 5504 C C . MET B 1 286 ? 0.5 1.826 7.371 1 98.75 286 MET B C 1
ATOM 5506 O O . MET B 1 286 ? 1.212 2.43 6.566 1 98.75 286 MET B O 1
ATOM 5510 N N . GLY B 1 287 ? 0.639 1.876 8.68 1 98.81 287 GLY B N 1
ATOM 5511 C CA . GLY B 1 287 ? 1.743 2.633 9.242 1 98.81 287 GLY B CA 1
ATOM 5512 C C . GLY B 1 287 ? 3.102 2.135 8.797 1 98.81 287 GLY B C 1
ATOM 5513 O O . GLY B 1 287 ? 3.994 2.932 8.492 1 98.81 287 GLY B O 1
ATOM 5514 N N . VAL B 1 288 ? 3.23 0.847 8.727 1 98.62 288 VAL B N 1
ATOM 5515 C CA . VAL B 1 288 ? 4.484 0.247 8.281 1 98.62 288 VAL B CA 1
ATOM 5516 C C . VAL B 1 288 ? 4.727 0.58 6.809 1 98.62 288 VAL B C 1
ATOM 5518 O O . VAL B 1 288 ? 5.828 0.982 6.43 1 98.62 288 VAL B O 1
ATOM 5521 N N . ILE B 1 289 ? 3.73 0.443 5.98 1 98.75 289 ILE B N 1
ATOM 5522 C CA . ILE B 1 289 ? 3.885 0.652 4.547 1 98.75 289 ILE B CA 1
ATOM 5523 C C . ILE B 1 289 ? 4.23 2.115 4.273 1 98.75 289 ILE B C 1
ATOM 5525 O O . ILE B 1 289 ? 5.156 2.408 3.516 1 98.75 289 ILE B O 1
ATOM 5529 N N . LEU B 1 290 ? 3.553 3.014 4.902 1 98.81 290 LEU B N 1
ATOM 5530 C CA . LEU B 1 290 ? 3.871 4.426 4.73 1 98.81 290 LEU B CA 1
ATOM 5531 C C . LEU B 1 290 ? 5.242 4.75 5.309 1 98.81 290 LEU B C 1
ATOM 5533 O O . LEU B 1 290 ? 5.977 5.578 4.758 1 98.81 290 LEU B O 1
ATOM 5537 N N . GLY B 1 291 ? 5.5 4.141 6.438 1 98.5 291 GLY B N 1
ATOM 5538 C CA . GLY B 1 291 ? 6.824 4.312 7.012 1 98.5 291 GLY B CA 1
ATOM 5539 C C . GLY B 1 291 ? 7.938 3.854 6.09 1 98.5 291 GLY B C 1
ATOM 5540 O O . GLY B 1 291 ? 8.922 4.57 5.887 1 98.5 291 GLY B O 1
ATOM 5541 N N . GLU B 1 292 ? 7.777 2.707 5.527 1 97.25 292 GLU B N 1
ATOM 5542 C CA . GLU B 1 292 ? 8.781 2.172 4.613 1 97.25 292 GLU B CA 1
ATOM 5543 C C . GLU B 1 292 ? 8.898 3.029 3.357 1 97.25 292 GLU B C 1
ATOM 5545 O O . GLU B 1 292 ? 9.992 3.217 2.824 1 97.25 292 GLU B O 1
ATOM 5550 N N . GLU B 1 293 ? 7.777 3.479 2.871 1 97.62 293 GLU B N 1
ATOM 5551 C CA . GLU B 1 293 ? 7.828 4.398 1.737 1 97.62 293 GLU B CA 1
ATOM 5552 C C . GLU B 1 293 ? 8.602 5.664 2.086 1 97.62 293 GLU B C 1
ATOM 5554 O O . GLU B 1 293 ? 9.391 6.16 1.277 1 97.62 293 GLU B O 1
ATOM 5559 N N . SER B 1 294 ? 8.383 6.152 3.283 1 98.19 294 SER B N 1
ATOM 5560 C CA . SER B 1 294 ? 9.117 7.324 3.744 1 98.19 294 SER B CA 1
ATOM 5561 C C . SER B 1 294 ? 10.617 7.062 3.754 1 98.19 294 SER B C 1
ATOM 5563 O O . SER B 1 294 ? 11.398 7.871 3.24 1 98.19 294 SER B O 1
ATOM 5565 N N . LEU B 1 295 ? 10.992 5.992 4.32 1 96.19 295 LEU B N 1
ATOM 5566 C CA . LEU B 1 295 ? 12.406 5.637 4.41 1 96.19 295 LEU B CA 1
ATOM 5567 C C . LEU B 1 295 ? 13.016 5.461 3.023 1 96.19 295 LEU B C 1
ATOM 5569 O O . LEU B 1 295 ? 14.133 5.91 2.77 1 96.19 295 LEU B O 1
ATOM 5573 N N . ALA B 1 296 ? 12.266 4.844 2.139 1 95.06 296 ALA B N 1
ATOM 5574 C CA . ALA B 1 296 ? 12.742 4.637 0.772 1 95.06 296 ALA B CA 1
ATOM 5575 C C . ALA B 1 296 ? 12.961 5.969 0.061 1 95.06 296 ALA B C 1
ATOM 5577 O O . ALA B 1 296 ? 13.953 6.152 -0.638 1 95.06 296 ALA B O 1
ATOM 5578 N N . GLN B 1 297 ? 12.055 6.863 0.244 1 96.25 297 GLN B N 1
ATOM 5579 C CA . GLN B 1 297 ? 12.148 8.172 -0.398 1 96.25 297 GLN B CA 1
ATOM 5580 C C . GLN B 1 297 ? 13.297 8.984 0.191 1 96.25 297 GLN B C 1
ATOM 5582 O O . GLN B 1 297 ? 13.969 9.734 -0.525 1 96.25 297 GLN B O 1
ATOM 5587 N N . ILE B 1 298 ? 13.5 8.852 1.465 1 96.44 298 ILE B N 1
ATOM 5588 C CA . ILE B 1 298 ? 14.602 9.539 2.125 1 96.44 298 ILE B CA 1
ATOM 5589 C C . ILE B 1 298 ? 15.938 9.055 1.555 1 96.44 298 ILE B C 1
ATOM 5591 O O . ILE B 1 298 ? 16.844 9.852 1.32 1 96.44 298 ILE B O 1
ATOM 5595 N N . ASP B 1 299 ? 16.016 7.789 1.292 1 91.88 299 ASP B N 1
ATOM 5596 C CA . ASP B 1 299 ? 17.234 7.215 0.713 1 91.88 299 ASP B CA 1
ATOM 5597 C C . ASP B 1 299 ? 17.406 7.645 -0.743 1 91.88 299 ASP B C 1
ATOM 5599 O O . ASP B 1 299 ? 18.531 7.762 -1.232 1 91.88 299 ASP B O 1
ATOM 5603 N N . TYR B 1 300 ? 16.375 7.902 -1.36 1 92.88 300 TYR B N 1
ATOM 5604 C CA . TYR B 1 300 ? 16.359 8.125 -2.801 1 92.88 300 TYR B CA 1
ATOM 5605 C C . TYR B 1 300 ? 16.562 9.602 -3.127 1 92.88 300 TYR B C 1
ATOM 5607 O O . TYR B 1 300 ? 17.156 9.938 -4.156 1 92.88 300 TYR B O 1
ATOM 5615 N N . MET B 1 301 ? 16.125 10.508 -2.299 1 95.5 301 MET B N 1
ATOM 5616 C CA . MET B 1 301 ? 16.047 11.93 -2.631 1 95.5 301 MET B CA 1
ATOM 5617 C C . MET B 1 301 ? 17.438 12.547 -2.688 1 95.5 301 MET B C 1
ATOM 5619 O O . MET B 1 301 ? 18.375 12.039 -2.068 1 95.5 301 MET B O 1
ATOM 5623 N N . THR B 1 302 ? 17.547 13.609 -3.486 1 94.94 302 THR B N 1
ATOM 5624 C CA . THR B 1 302 ? 18.75 14.422 -3.527 1 94.94 302 THR B CA 1
ATOM 5625 C C . THR B 1 302 ? 18.766 15.43 -2.385 1 94.94 302 THR B C 1
ATOM 5627 O O . THR B 1 302 ? 17.812 16.172 -2.197 1 94.94 302 THR B O 1
ATOM 5630 N N . MET B 1 303 ? 19.906 15.43 -1.688 1 97.06 303 MET B N 1
ATOM 5631 C CA . MET B 1 303 ? 20.062 16.344 -0.564 1 97.06 303 MET B CA 1
ATOM 5632 C C . MET B 1 303 ? 20.812 17.609 -0.988 1 97.06 303 MET B C 1
ATOM 5634 O O . MET B 1 303 ? 21.75 17.531 -1.786 1 97.06 303 MET B O 1
ATOM 5638 N N . SER B 1 304 ? 20.344 18.719 -0.444 1 97.06 304 SER B N 1
ATOM 5639 C CA . SER B 1 304 ? 20.984 20 -0.746 1 97.06 304 SER B CA 1
ATOM 5640 C C . SER B 1 304 ? 21.312 20.766 0.529 1 97.06 304 SER B C 1
ATOM 5642 O O . SER B 1 304 ? 20.516 20.797 1.466 1 97.06 304 SER B O 1
ATOM 5644 N N . GLU B 1 305 ? 22.469 21.391 0.51 1 95.38 305 GLU B N 1
ATOM 5645 C CA . GLU B 1 305 ? 22.875 22.25 1.608 1 95.38 305 GLU B CA 1
ATOM 5646 C C . GLU B 1 305 ? 22.562 23.719 1.306 1 95.38 305 GLU B C 1
ATOM 5648 O O . GLU B 1 305 ? 22.672 24.578 2.18 1 95.38 305 GLU B O 1
ATOM 5653 N N . LYS B 1 306 ? 22.141 23.938 0.128 1 94.75 306 LYS B N 1
ATOM 5654 C CA . LYS B 1 306 ? 21.906 25.312 -0.298 1 94.75 306 LYS B CA 1
ATOM 5655 C C . LYS B 1 306 ? 20.672 25.891 0.399 1 94.75 306 LYS B C 1
ATOM 5657 O O . LYS B 1 306 ? 19.609 25.281 0.406 1 94.75 306 LYS B O 1
ATOM 5662 N N . PRO B 1 307 ? 20.891 27.047 0.955 1 96.06 307 PRO B N 1
ATOM 5663 C CA . PRO B 1 307 ? 19.703 27.703 1.512 1 96.06 307 PRO B CA 1
ATOM 5664 C C . PRO B 1 307 ? 18.656 28.031 0.448 1 96.06 307 PRO B C 1
ATOM 5666 O O . PRO B 1 307 ? 18.984 28.094 -0.741 1 96.06 307 PRO B O 1
ATOM 5669 N N . PHE B 1 308 ? 17.469 28.156 0.884 1 96.06 308 PHE B N 1
ATOM 5670 C CA . PHE B 1 308 ? 16.375 28.516 0 1 96.06 308 PHE B CA 1
ATOM 5671 C C . PHE B 1 308 ? 15.586 29.688 0.566 1 96.06 308 PHE B C 1
ATOM 5673 O O . PHE B 1 308 ? 15.703 30.016 1.751 1 96.06 308 PHE B O 1
ATOM 5680 N N . GLU B 1 309 ? 14.852 30.328 -0.262 1 96.06 309 GLU B N 1
ATOM 5681 C CA . GLU B 1 309 ? 14.016 31.438 0.173 1 96.06 309 GLU B CA 1
ATOM 5682 C C . GLU B 1 309 ? 12.781 30.938 0.916 1 96.06 309 GLU B C 1
ATOM 5684 O O . GLU B 1 309 ? 12.164 29.953 0.513 1 96.06 309 GLU B O 1
ATOM 5689 N N . ILE B 1 310 ? 12.469 31.625 2.018 1 98 310 ILE B N 1
ATOM 5690 C CA . ILE B 1 310 ? 11.227 31.391 2.742 1 98 310 ILE B CA 1
ATOM 5691 C C . ILE B 1 310 ? 10.297 32.594 2.578 1 98 310 ILE B C 1
ATOM 5693 O O . ILE B 1 310 ? 10.688 33.719 2.836 1 98 310 ILE B O 1
ATOM 5697 N N . SER B 1 311 ? 9.078 32.344 2.098 1 98.12 311 SER B N 1
ATOM 5698 C CA . SER B 1 311 ? 8.039 33.375 1.998 1 98.12 311 SER B CA 1
ATOM 5699 C C . SER B 1 311 ? 6.672 32.812 2.369 1 98.12 311 SER B C 1
ATOM 5701 O O . SER B 1 311 ? 6.434 31.625 2.248 1 98.12 311 SER B O 1
ATOM 5703 N N . SER B 1 312 ? 5.828 33.688 2.914 1 98.56 312 SER B N 1
ATOM 5704 C CA . SER B 1 312 ? 4.531 33.219 3.391 1 98.56 312 SER B CA 1
ATOM 5705 C C . SER B 1 312 ? 3.48 34.344 3.312 1 98.56 312 SER B C 1
ATOM 5707 O O . SER B 1 312 ? 3.82 35.531 3.201 1 98.56 312 SER B O 1
ATOM 5709 N N . ALA B 1 313 ? 2.264 33.906 3.23 1 98.62 313 ALA B N 1
ATOM 5710 C CA . ALA B 1 313 ? 1.107 34.812 3.27 1 98.62 313 ALA B CA 1
ATOM 5711 C C . ALA B 1 313 ? -0.138 34.062 3.756 1 98.62 313 ALA B C 1
ATOM 5713 O O . ALA B 1 313 ? -0.24 32.844 3.613 1 98.62 313 ALA B O 1
ATOM 5714 N N . VAL B 1 314 ? -1.009 34.812 4.395 1 98.31 314 VAL B N 1
ATOM 5715 C CA . VAL B 1 314 ? -2.285 34.281 4.852 1 98.31 314 VAL B CA 1
ATOM 5716 C C . VAL B 1 314 ? -3.42 35.219 4.441 1 98.31 314 VAL B C 1
ATOM 5718 O O . VAL B 1 314 ? -3.219 36.406 4.305 1 98.31 314 VAL B O 1
ATOM 5721 N N . ASP B 1 315 ? -4.516 34.625 4.141 1 98.25 315 ASP B N 1
ATOM 5722 C CA . ASP B 1 315 ? -5.746 35.375 3.865 1 98.25 315 ASP B CA 1
ATOM 5723 C C . ASP B 1 315 ? -6.977 34.5 4.133 1 98.25 315 ASP B C 1
ATOM 5725 O O . ASP B 1 315 ? -6.855 33.375 4.555 1 98.25 315 ASP B O 1
ATOM 5729 N N . SER B 1 316 ? -8.133 35.125 4.047 1 97.5 316 SER B N 1
ATOM 5730 C CA . SER B 1 316 ? -9.391 34.406 4.27 1 97.5 316 SER B CA 1
ATOM 5731 C C . SER B 1 316 ? -10.492 34.969 3.369 1 97.5 316 SER B C 1
ATOM 5733 O O . SER B 1 316 ? -10.336 36.031 2.756 1 97.5 316 SER B O 1
ATOM 5735 N N . PHE B 1 317 ? -11.531 34.219 3.232 1 97.94 317 PHE B N 1
ATOM 5736 C CA . PHE B 1 317 ? -12.75 34.688 2.59 1 97.94 317 PHE B CA 1
ATOM 5737 C C . PHE B 1 317 ? -13.984 34.125 3.293 1 97.94 317 PHE B C 1
ATOM 5739 O O . PHE B 1 317 ? -13.867 33.219 4.121 1 97.94 317 PHE B O 1
ATOM 5746 N N . THR B 1 318 ? -15.141 34.719 3.002 1 97.94 318 THR B N 1
ATOM 5747 C CA . THR B 1 318 ? -16.375 34.375 3.682 1 97.94 318 THR B CA 1
ATOM 5748 C C . THR B 1 318 ? -17.438 33.906 2.678 1 97.94 318 THR B C 1
ATOM 5750 O O . THR B 1 318 ? -17.547 34.469 1.587 1 97.94 318 THR B O 1
ATOM 5753 N N . CYS B 1 319 ? -18.156 32.906 3.064 1 98.06 319 CYS B N 1
ATOM 5754 C CA . CYS B 1 319 ? -19.312 32.406 2.314 1 98.06 319 CYS B CA 1
ATOM 5755 C C . CYS B 1 319 ? -20.594 32.562 3.135 1 98.06 319 CYS B C 1
ATOM 5757 O O . CYS B 1 319 ? -20.547 32.5 4.363 1 98.06 319 CYS B O 1
ATOM 5759 N N . SER B 1 320 ? -21.719 32.75 2.365 1 97.88 320 SER B N 1
ATOM 5760 C CA . SER B 1 320 ? -23 32.531 3.055 1 97.88 320 SER B CA 1
ATOM 5761 C C . SER B 1 320 ? -23.125 31.125 3.59 1 97.88 320 SER B C 1
ATOM 5763 O O . SER B 1 320 ? -22.703 30.172 2.934 1 97.88 320 SER B O 1
ATOM 5765 N N . GLY B 1 321 ? -23.781 31.016 4.75 1 97.81 321 GLY B N 1
ATOM 5766 C CA . GLY B 1 321 ? -23.828 29.734 5.414 1 97.81 321 GLY B CA 1
ATOM 5767 C C . GLY B 1 321 ? -25.062 28.922 5.086 1 97.81 321 GLY B C 1
ATOM 5768 O O . GLY B 1 321 ? -26.109 29.5 4.746 1 97.81 321 GLY B O 1
ATOM 5769 N N . LYS B 1 322 ? -24.875 27.609 5.184 1 97.75 322 LYS B N 1
ATOM 5770 C CA . LYS B 1 322 ? -26 26.688 5.098 1 97.75 322 LYS B CA 1
ATOM 5771 C C . LYS B 1 322 ? -25.812 25.516 6.051 1 97.75 322 LYS B C 1
ATOM 5773 O O . LYS B 1 322 ? -24.703 25.234 6.508 1 97.75 322 LYS B O 1
ATOM 5778 N N . LYS B 1 323 ? -26.906 24.891 6.34 1 97.38 323 LYS B N 1
ATOM 5779 C CA . LYS B 1 323 ? -26.969 23.594 7.004 1 97.38 323 LYS B CA 1
ATOM 5780 C C . LYS B 1 323 ? -27.875 22.625 6.25 1 97.38 323 LYS B C 1
ATOM 5782 O O . LYS B 1 323 ? -29.047 22.938 5.98 1 97.38 323 LYS B O 1
ATOM 5787 N N . THR B 1 324 ? -27.328 21.5 5.934 1 97.5 324 THR B N 1
ATOM 5788 C CA . THR B 1 324 ? -28.094 20.516 5.184 1 97.5 324 THR B CA 1
ATOM 5789 C C . THR B 1 324 ? -28.594 19.406 6.102 1 97.5 324 THR B C 1
ATOM 5791 O O . THR B 1 324 ? -27.812 18.859 6.902 1 97.5 324 THR B O 1
ATOM 5794 N N . THR B 1 325 ? -29.875 19.031 5.934 1 96.62 325 THR B N 1
ATOM 5795 C CA . THR B 1 325 ? -30.453 17.906 6.664 1 96.62 325 THR B CA 1
ATOM 5796 C C . THR B 1 325 ? -31.281 17.031 5.738 1 96.62 325 THR B C 1
ATOM 5798 O O . THR B 1 325 ? -32.094 17.531 4.961 1 96.62 325 THR B O 1
ATOM 5801 N N . PRO B 1 326 ? -31.219 15.758 5.895 1 96.31 326 PRO B N 1
ATOM 5802 C CA . PRO B 1 326 ? -30.172 15.047 6.617 1 96.31 326 PRO B CA 1
ATOM 5803 C C . PRO B 1 326 ? -28.812 15.117 5.918 1 96.31 326 PRO B C 1
ATOM 5805 O O . PRO B 1 326 ? -28.75 15.438 4.727 1 96.31 326 PRO B O 1
ATOM 5808 N N . ARG B 1 327 ? -27.781 14.883 6.625 1 95.88 327 ARG B N 1
ATOM 5809 C CA . ARG B 1 327 ? -26.469 14.664 6.004 1 95.88 327 ARG B CA 1
ATOM 5810 C C . ARG B 1 327 ? -26.453 13.328 5.266 1 95.88 327 ARG B C 1
ATOM 5812 O O . ARG B 1 327 ? -27.125 12.375 5.66 1 95.88 327 ARG B O 1
ATOM 5819 N N . ASN B 1 328 ? -25.625 13.336 4.254 1 95.31 328 ASN B N 1
ATOM 5820 C CA . ASN B 1 328 ? -25.5 12.117 3.463 1 95.31 328 ASN B CA 1
ATOM 5821 C C . ASN B 1 328 ? -24.594 11.102 4.137 1 95.31 328 ASN B C 1
ATOM 5823 O O . ASN B 1 328 ? -23.516 10.781 3.611 1 95.31 328 ASN B O 1
ATOM 5827 N N . LEU B 1 329 ? -25.078 10.57 5.219 1 91.88 329 LEU B N 1
ATOM 5828 C CA . LEU B 1 329 ? -24.453 9.516 6.012 1 91.88 329 LEU B CA 1
ATOM 5829 C C . LEU B 1 329 ? -25.422 8.352 6.219 1 91.88 329 LEU B C 1
ATOM 5831 O O . LEU B 1 329 ? -26.609 8.562 6.43 1 91.88 329 LEU B O 1
ATOM 5835 N N . LYS B 1 330 ? -24.859 7.215 6.238 1 83.69 330 LYS B N 1
ATOM 5836 C CA . LYS B 1 330 ? -25.688 6.02 6.383 1 83.69 330 LYS B CA 1
ATOM 5837 C C . LYS B 1 330 ? -26.469 6.043 7.695 1 83.69 330 LYS B C 1
ATOM 5839 O O . LYS B 1 330 ? -27.562 5.48 7.781 1 83.69 330 LYS B O 1
ATOM 5844 N N . SER B 1 331 ? -25.984 6.734 8.625 1 85.06 331 SER B N 1
ATOM 5845 C CA . SER B 1 331 ? -26.625 6.816 9.938 1 85.06 331 SER B CA 1
ATOM 5846 C C . SER B 1 331 ? -27.688 7.902 9.961 1 85.06 331 SER B C 1
ATOM 5848 O O . SER B 1 331 ? -28.469 7.988 10.914 1 85.06 331 SER B O 1
ATOM 5850 N N . HIS B 1 332 ? -27.797 8.641 8.938 1 91.62 332 HIS B N 1
ATOM 5851 C CA . HIS B 1 332 ? -28.688 9.797 8.984 1 91.62 332 HIS B CA 1
ATOM 5852 C C . HIS B 1 332 ? -29.859 9.641 8.031 1 91.62 332 HIS B C 1
ATOM 5854 O O . HIS B 1 332 ? -30.906 10.258 8.219 1 91.62 332 HIS B O 1
ATOM 5860 N N . CYS B 1 333 ? -29.703 8.844 7.016 1 91.5 333 CYS B N 1
ATOM 5861 C CA . CYS B 1 333 ? -30.781 8.656 6.047 1 91.5 333 CYS B CA 1
ATOM 5862 C C . CYS B 1 333 ? -30.609 7.336 5.301 1 91.5 333 CYS B C 1
ATOM 5864 O O . CYS B 1 333 ? -29.531 6.75 5.301 1 91.5 333 CYS B O 1
ATOM 5866 N N . ASP B 1 334 ? -31.688 6.887 4.801 1 88.62 334 ASP B N 1
ATOM 5867 C CA . ASP B 1 334 ? -31.734 5.637 4.047 1 88.62 334 ASP B CA 1
ATOM 5868 C C . ASP B 1 334 ? -32.875 5.648 3.033 1 88.62 334 ASP B C 1
ATOM 5870 O O . ASP B 1 334 ? -33.938 6.223 3.291 1 88.62 334 ASP B O 1
ATOM 5874 N N . MET B 1 335 ? -32.625 5.105 1.885 1 87.56 335 MET B N 1
ATOM 5875 C CA . MET B 1 335 ? -33.656 5.086 0.86 1 87.56 335 MET B CA 1
ATOM 5876 C C . MET B 1 335 ? -34.562 3.873 1.03 1 87.56 335 MET B C 1
ATOM 5878 O O . MET B 1 335 ? -35.625 3.803 0.421 1 87.56 335 MET B O 1
ATOM 5882 N N . ASP B 1 336 ? -34.094 2.916 1.867 1 82.19 336 ASP B N 1
ATOM 5883 C CA . ASP B 1 336 ? -34.906 1.737 2.139 1 82.19 336 ASP B CA 1
ATOM 5884 C C . ASP B 1 336 ? -36.094 2.092 3.016 1 82.19 336 ASP B C 1
ATOM 5886 O O . ASP B 1 336 ? -35.938 2.713 4.07 1 82.19 336 ASP B O 1
ATOM 5890 N N . ASP B 1 337 ? -37.25 1.632 2.611 1 77.94 337 ASP B N 1
ATOM 5891 C CA . ASP B 1 337 ? -38.469 1.954 3.309 1 77.94 337 ASP B CA 1
ATOM 5892 C C . ASP B 1 337 ? -38.594 1.151 4.602 1 77.94 337 ASP B C 1
ATOM 5894 O O . ASP B 1 337 ? -39.469 1.444 5.438 1 77.94 337 ASP B O 1
ATOM 5898 N N . GLU B 1 338 ? -37.75 0.293 4.723 1 82.12 338 GLU B N 1
ATOM 5899 C CA . GLU B 1 338 ? -37.875 -0.594 5.875 1 82.12 338 GLU B CA 1
ATOM 5900 C C . GLU B 1 338 ? -37.094 -0.065 7.074 1 82.12 338 GLU B C 1
ATOM 5902 O O . GLU B 1 338 ? -37.094 -0.677 8.141 1 82.12 338 GLU B O 1
ATOM 5907 N N . THR B 1 339 ? -36.5 1.08 6.875 1 83.06 339 THR B N 1
ATOM 5908 C CA . THR B 1 339 ? -35.719 1.628 7.969 1 83.06 339 THR B CA 1
ATOM 5909 C C . THR B 1 339 ? -36.469 2.775 8.648 1 83.06 339 THR B C 1
ATOM 5911 O O . THR B 1 339 ? -37.406 3.342 8.086 1 83.06 339 THR B O 1
ATOM 5914 N N . ASP B 1 340 ? -36.062 3.107 9.898 1 90.25 340 ASP B N 1
ATOM 5915 C CA . ASP B 1 340 ? -36.656 4.215 10.648 1 90.25 340 ASP B CA 1
ATOM 5916 C C . ASP B 1 340 ? -35.969 5.535 10.305 1 90.25 340 ASP B C 1
ATOM 5918 O O . ASP B 1 340 ? -36.312 6.586 10.836 1 90.25 340 ASP B O 1
ATOM 5922 N N . LEU B 1 341 ? -35.094 5.504 9.391 1 91.62 341 LEU B N 1
ATOM 5923 C CA . LEU B 1 341 ? -34.406 6.715 8.984 1 91.62 341 LEU B CA 1
ATOM 5924 C C . LEU B 1 341 ? -35.188 7.465 7.914 1 91.62 341 LEU B C 1
ATOM 5926 O O . LEU B 1 341 ? -35.938 6.8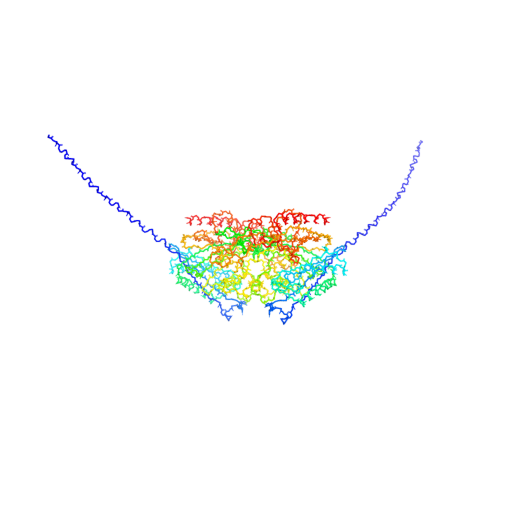59 7.148 1 91.62 341 LEU B O 1
ATOM 5930 N N . PRO B 1 342 ? -35.031 8.789 7.945 1 92.94 342 PRO B N 1
ATOM 5931 C CA . PRO B 1 342 ? -35.625 9.531 6.848 1 92.94 342 PRO B CA 1
ATOM 5932 C C . PRO B 1 342 ? -35.031 9.203 5.492 1 92.94 342 PRO B C 1
ATOM 5934 O O . PRO B 1 342 ? -33.906 8.688 5.426 1 92.94 342 PRO B O 1
ATOM 5937 N N . ALA B 1 343 ? -35.781 9.508 4.445 1 92.19 343 ALA B N 1
ATOM 5938 C CA . ALA B 1 343 ? -35.25 9.359 3.096 1 92.19 343 ALA B CA 1
ATOM 5939 C C . ALA B 1 343 ? -34.094 10.328 2.863 1 92.19 343 ALA B C 1
ATOM 5941 O O . ALA B 1 343 ? -34.062 11.414 3.445 1 92.19 343 ALA B O 1
ATOM 5942 N N . CYS B 1 344 ? -33.188 9.992 2.045 1 93.81 344 CYS B N 1
ATOM 5943 C CA . CYS B 1 344 ? -32.031 10.82 1.746 1 93.81 344 CYS B CA 1
ATOM 5944 C C . CYS B 1 344 ? -32.406 11.977 0.822 1 93.81 344 CYS B C 1
ATOM 5946 O O . CYS B 1 344 ? -31.859 12.078 -0.285 1 93.81 344 CYS B O 1
ATOM 5948 N N . ILE B 1 345 ? -33.312 12.742 1.244 1 93.94 345 ILE B N 1
ATOM 5949 C CA . ILE B 1 345 ? -33.719 14 0.608 1 93.94 345 ILE B CA 1
ATOM 5950 C C . ILE B 1 345 ? -33.125 15.172 1.388 1 93.94 345 ILE B C 1
ATOM 5952 O O . ILE B 1 345 ? -33.531 15.438 2.521 1 93.94 345 ILE B O 1
ATOM 5956 N N . HIS B 1 346 ? -32.25 15.867 0.763 1 96.38 346 HIS B N 1
ATOM 5957 C CA . HIS B 1 346 ? -31.422 16.844 1.46 1 96.38 346 HIS B CA 1
ATOM 5958 C C . HIS B 1 346 ? -31.953 18.266 1.26 1 96.38 346 HIS B C 1
ATOM 5960 O O . HIS B 1 346 ? -32.219 18.672 0.127 1 96.38 346 HIS B O 1
ATOM 5966 N N . VAL B 1 347 ? -32.094 18.922 2.326 1 96.81 347 VAL B N 1
ATOM 5967 C CA . VAL B 1 347 ? -32.625 20.281 2.295 1 96.81 347 VAL B CA 1
ATOM 5968 C C . VAL B 1 347 ? -31.672 21.234 3.004 1 96.81 347 VAL B C 1
ATOM 5970 O O . VAL B 1 347 ? -31.234 20.953 4.125 1 96.81 347 VAL B O 1
ATOM 5973 N N . ASP B 1 348 ? -31.438 22.344 2.387 1 97 348 ASP B N 1
ATOM 5974 C CA . ASP B 1 348 ? -30.594 23.375 2.969 1 97 348 ASP B CA 1
ATOM 5975 C C . ASP B 1 348 ? -31.422 24.406 3.742 1 97 348 ASP B C 1
ATOM 5977 O O . ASP B 1 348 ? -32.469 24.844 3.268 1 97 348 ASP B O 1
ATOM 5981 N N . GLU B 1 349 ? -30.906 24.703 4.875 1 97.75 349 GLU B N 1
ATOM 5982 C CA . GLU B 1 349 ? -31.438 25.828 5.645 1 97.75 349 GLU B CA 1
ATOM 5983 C C . GLU B 1 349 ? -30.375 26.906 5.824 1 97.75 349 GLU B C 1
ATOM 5985 O O . GLU B 1 349 ? -29.188 26.625 5.859 1 97.75 349 GLU B O 1
ATOM 5990 N N . PRO B 1 350 ? -30.859 28.109 6 1 96.19 350 PRO B N 1
ATOM 5991 C CA . PRO B 1 350 ? -29.891 29.188 6.242 1 96.19 350 PRO B CA 1
ATOM 5992 C C . PRO B 1 350 ? -29.078 28.969 7.52 1 96.19 350 PRO B C 1
ATOM 5994 O O . PRO B 1 350 ? -29.609 28.469 8.516 1 96.19 350 PRO B O 1
ATOM 5997 N N . PHE B 1 351 ? -27.891 29.359 7.504 1 96.94 351 PHE B N 1
ATOM 5998 C CA . PHE B 1 351 ? -26.906 29.297 8.578 1 96.94 351 PHE B CA 1
ATOM 5999 C C . PHE B 1 351 ? -26.016 30.531 8.578 1 96.94 351 PHE B C 1
ATOM 6001 O O . PHE B 1 351 ? -25.922 31.234 7.566 1 96.94 351 PHE B O 1
ATOM 6008 N N . PRO B 1 352 ? -25.484 30.906 9.688 1 96.69 352 PRO B N 1
ATOM 6009 C CA . PRO B 1 352 ? -24.562 32.062 9.695 1 96.69 352 PRO B CA 1
ATOM 6010 C C . PRO B 1 352 ? -23.422 31.906 8.695 1 96.69 352 PRO B C 1
ATOM 6012 O O . PRO B 1 352 ? -23 30.781 8.398 1 96.69 352 PRO B O 1
ATOM 6015 N N . ASP B 1 353 ? -22.953 33.062 8.289 1 97.88 353 ASP B N 1
ATOM 6016 C CA . ASP B 1 353 ? -21.812 33.094 7.383 1 97.88 353 ASP B CA 1
ATOM 6017 C C . ASP B 1 353 ? -20.625 32.281 7.961 1 97.88 353 ASP B C 1
ATOM 6019 O O . ASP B 1 353 ? -20.453 32.25 9.18 1 97.88 353 ASP B O 1
ATOM 6023 N N . VAL B 1 354 ? -19.844 31.75 7.066 1 97.25 354 VAL B N 1
ATOM 6024 C CA . VAL B 1 354 ? -18.703 30.953 7.492 1 97.25 354 VAL B CA 1
ATOM 6025 C C . VAL B 1 354 ? -17.422 31.453 6.812 1 97.25 354 VAL B C 1
ATOM 6027 O O . VAL B 1 354 ? -17.453 31.828 5.637 1 97.25 354 VAL B O 1
ATOM 6030 N N . LYS B 1 355 ? -16.391 31.438 7.551 1 96.56 355 LYS B N 1
ATOM 6031 C CA . LYS B 1 355 ? -15.109 31.953 7.086 1 96.56 355 LYS B CA 1
ATOM 6032 C C . LYS B 1 355 ? -14.102 30.828 6.891 1 96.56 355 LYS B C 1
ATOM 6034 O O . LYS B 1 355 ? -14.039 29.891 7.699 1 96.56 355 LYS B O 1
ATOM 6039 N N . LEU B 1 356 ? -13.359 30.875 5.773 1 97.88 356 LEU B N 1
ATOM 6040 C CA . LEU B 1 356 ? -12.266 29.953 5.508 1 97.88 356 LEU B CA 1
ATOM 6041 C C . LEU B 1 356 ? -10.922 30.672 5.539 1 97.88 356 LEU B C 1
ATOM 6043 O O . LEU B 1 356 ? -10.727 31.656 4.82 1 97.88 356 LEU B O 1
ATOM 6047 N N . SER B 1 357 ? -10.039 30.203 6.332 1 97.69 357 SER B N 1
ATOM 6048 C CA . SER B 1 357 ? -8.68 30.75 6.395 1 97.69 357 SER B CA 1
ATOM 6049 C C . SER B 1 357 ? -7.711 29.891 5.578 1 97.69 357 SER B C 1
ATOM 6051 O O . SER B 1 357 ? -7.699 28.672 5.703 1 97.69 357 SER B O 1
ATOM 6053 N N . LEU B 1 358 ? -6.914 30.562 4.762 1 98.44 358 LEU B N 1
ATOM 6054 C CA . LEU B 1 358 ? -5.938 29.906 3.896 1 98.44 358 LEU B CA 1
ATOM 6055 C C . LEU B 1 358 ? -4.551 30.516 4.094 1 98.44 358 LEU B C 1
ATOM 6057 O O . LEU B 1 358 ? -4.422 31.641 4.559 1 98.44 358 LEU B O 1
ATOM 6061 N N . GLY B 1 359 ? -3.516 29.719 3.799 1 98.56 359 GLY B N 1
ATOM 6062 C CA . GLY B 1 359 ? -2.141 30.188 3.879 1 98.56 359 GLY B CA 1
ATOM 6063 C C . GLY B 1 359 ? -1.225 29.516 2.871 1 98.56 359 GLY B C 1
ATOM 6064 O O . GLY B 1 359 ? -1.58 28.5 2.281 1 98.56 359 GLY B O 1
ATOM 6065 N N . VAL B 1 360 ? -0.142 30.141 2.623 1 98.69 360 VAL B N 1
ATOM 6066 C CA . VAL B 1 360 ? 0.956 29.609 1.825 1 98.69 360 VAL B CA 1
ATOM 6067 C C . VAL B 1 360 ? 2.275 29.797 2.568 1 98.69 360 VAL B C 1
ATOM 6069 O O . VAL B 1 360 ? 2.568 30.891 3.062 1 98.69 360 VAL B O 1
ATOM 6072 N N . LEU B 1 361 ? 2.977 28.766 2.748 1 98.75 361 LEU B N 1
ATOM 6073 C CA . LEU B 1 361 ? 4.375 28.797 3.164 1 98.75 361 LEU B CA 1
ATOM 6074 C C . LEU B 1 361 ? 5.27 28.172 2.094 1 98.75 361 LEU B C 1
ATOM 6076 O O . LEU B 1 361 ? 5.207 26.969 1.851 1 98.75 361 LEU B O 1
ATOM 6080 N N . ARG B 1 362 ? 6.105 28.938 1.511 1 98.12 362 ARG B N 1
ATOM 6081 C CA . ARG B 1 362 ? 7.035 28.469 0.491 1 98.12 362 ARG B CA 1
ATOM 6082 C C . ARG B 1 362 ? 8.422 28.219 1.083 1 98.12 362 ARG B C 1
ATOM 6084 O O . ARG B 1 362 ? 8.961 29.062 1.791 1 98.12 362 ARG B O 1
ATOM 6091 N N . LEU B 1 363 ? 8.883 27.125 0.854 1 97.94 363 LEU B N 1
ATOM 6092 C CA . LEU B 1 363 ? 10.25 26.719 1.138 1 97.94 363 LEU B CA 1
ATOM 6093 C C . LEU B 1 363 ? 10.992 26.375 -0.149 1 97.94 363 LEU B C 1
ATOM 6095 O O . LEU B 1 363 ? 11.102 25.188 -0.503 1 97.94 363 LEU B O 1
ATOM 6099 N N . GLY B 1 364 ? 11.547 27.375 -0.799 1 95.88 364 GLY B N 1
ATOM 6100 C CA . GLY B 1 364 ? 12.078 27.156 -2.137 1 95.88 364 GLY B CA 1
ATOM 6101 C C . GLY B 1 364 ? 11.016 26.719 -3.129 1 95.88 364 GLY B C 1
ATOM 6102 O O . GLY B 1 364 ? 9.992 27.375 -3.289 1 95.88 364 GLY B O 1
ATOM 6103 N N . ASP B 1 365 ? 11.195 25.547 -3.682 1 95.25 365 ASP B N 1
ATOM 6104 C CA . ASP B 1 365 ? 10.289 25.016 -4.695 1 95.25 365 ASP B CA 1
ATOM 6105 C C . ASP B 1 365 ? 9.102 24.312 -4.055 1 95.25 365 ASP B C 1
ATOM 6107 O O . ASP B 1 365 ? 8.109 24.016 -4.727 1 95.25 365 ASP B O 1
ATOM 6111 N N . LEU B 1 366 ? 9.211 24.109 -2.793 1 98.06 366 LEU B N 1
ATOM 6112 C CA . LEU B 1 366 ? 8.133 23.453 -2.051 1 98.06 366 LEU B CA 1
ATOM 6113 C C . LEU B 1 366 ? 7.176 24.484 -1.462 1 98.06 366 LEU B C 1
ATOM 6115 O O . LEU B 1 366 ? 7.613 25.469 -0.856 1 98.06 366 LEU B O 1
ATOM 6119 N N . ALA B 1 367 ? 5.898 24.281 -1.681 1 98.62 367 ALA B N 1
ATOM 6120 C CA . ALA B 1 367 ? 4.895 25.172 -1.109 1 98.62 367 ALA B CA 1
ATOM 6121 C C . ALA B 1 367 ? 3.861 24.391 -0.302 1 98.62 367 ALA B C 1
ATOM 6123 O O . ALA B 1 367 ? 3.166 23.531 -0.842 1 98.62 367 ALA B O 1
ATOM 6124 N N . TYR B 1 368 ? 3.781 24.688 0.943 1 98.81 368 TYR B N 1
ATOM 6125 C CA . TYR B 1 368 ? 2.674 24.203 1.762 1 98.81 368 TYR B CA 1
ATOM 6126 C C . TYR B 1 368 ? 1.503 25.172 1.722 1 98.81 368 TYR B C 1
ATOM 6128 O O . TYR B 1 368 ? 1.639 26.344 2.113 1 98.81 368 TYR B O 1
ATOM 6136 N N . LEU B 1 369 ? 0.462 24.734 1.194 1 98.88 369 LEU B N 1
ATOM 6137 C CA . LEU B 1 369 ? -0.801 25.453 1.247 1 98.88 369 LEU B CA 1
ATOM 6138 C C . LEU B 1 369 ? -1.67 24.953 2.395 1 98.88 369 LEU B C 1
ATOM 6140 O O . LEU B 1 369 ? -1.854 23.75 2.559 1 98.88 369 LEU B O 1
ATOM 6144 N N . THR B 1 370 ? -2.205 25.891 3.189 1 98.62 370 THR B N 1
ATOM 6145 C CA . THR B 1 370 ? -2.906 25.453 4.395 1 98.62 370 THR B CA 1
ATOM 6146 C C . THR B 1 370 ? -4.383 25.844 4.328 1 98.62 370 THR B C 1
ATOM 6148 O O . THR B 1 370 ? -4.738 26.844 3.701 1 98.62 370 THR B O 1
ATOM 6151 N N . SER B 1 371 ? -5.164 25.062 4.902 1 98.62 371 SER B N 1
ATOM 6152 C CA . SER B 1 371 ? -6.594 25.297 5.086 1 98.62 371 SER B CA 1
ATOM 6153 C C . SER B 1 371 ? -7.039 24.922 6.496 1 98.62 371 SER B C 1
ATOM 6155 O O . SER B 1 371 ? -6.645 23.875 7.023 1 98.62 371 SER B O 1
ATOM 6157 N N . ASP B 1 372 ? -7.891 25.734 7.047 1 97.62 372 ASP B N 1
ATOM 6158 C CA . ASP B 1 372 ? -8.359 25.422 8.391 1 97.62 372 ASP B CA 1
ATOM 6159 C C . ASP B 1 372 ? -9.562 24.469 8.336 1 97.62 372 ASP B C 1
ATOM 6161 O O . ASP B 1 372 ? -10.195 24.203 9.367 1 97.62 372 ASP B O 1
ATOM 6165 N N . SER B 1 373 ? -9.891 24.031 7.117 1 97.06 373 SER B N 1
ATOM 6166 C CA . SER B 1 373 ? -11 23.094 6.93 1 97.06 373 SER B CA 1
ATOM 6167 C C . SER B 1 373 ? -10.633 21.984 5.945 1 97.06 373 SER B C 1
ATOM 6169 O O . SER B 1 373 ? -9.57 22.031 5.328 1 97.06 373 SER B O 1
ATOM 6171 N N . ASN B 1 374 ? -11.531 21 5.887 1 97.44 374 ASN B N 1
ATOM 6172 C CA . ASN B 1 374 ? -11.297 19.828 5.039 1 97.44 374 ASN B CA 1
ATOM 6173 C C . ASN B 1 374 ? -11.523 20.156 3.564 1 97.44 374 ASN B C 1
ATOM 6175 O O . ASN B 1 374 ? -12.664 20.234 3.109 1 97.44 374 ASN B O 1
ATOM 6179 N N . VAL B 1 375 ? -10.461 20.219 2.873 1 98.56 375 VAL B N 1
ATOM 6180 C CA . VAL B 1 375 ? -10.57 20.391 1.428 1 98.56 375 VAL B CA 1
ATOM 6181 C C . VAL B 1 375 ? -10.727 19.031 0.752 1 98.56 375 VAL B C 1
ATOM 6183 O O . VAL B 1 375 ? -9.938 18.125 0.999 1 98.56 375 VAL B O 1
ATOM 6186 N N . THR B 1 376 ? -11.695 18.938 -0.123 1 98.06 376 THR B N 1
ATOM 6187 C CA . THR B 1 376 ? -11.898 17.656 -0.795 1 98.06 376 THR B CA 1
ATOM 6188 C C . THR B 1 376 ? -10.836 17.438 -1.867 1 98.06 376 THR B C 1
ATOM 6190 O O . THR B 1 376 ? -10.336 18.391 -2.459 1 98.06 376 THR B O 1
ATOM 6193 N N . PRO B 1 377 ? -10.547 16.156 -2.117 1 98.31 377 PRO B N 1
ATOM 6194 C CA . PRO B 1 377 ? -9.57 15.867 -3.164 1 98.31 377 PRO B CA 1
ATOM 6195 C C . PRO B 1 377 ? -9.961 16.453 -4.52 1 98.31 377 PRO B C 1
ATOM 6197 O O . PRO B 1 377 ? -9.094 16.938 -5.262 1 98.31 377 PRO B O 1
ATOM 6200 N N . ALA B 1 378 ? -11.219 16.438 -4.836 1 98.12 378 ALA B N 1
ATOM 6201 C CA . ALA B 1 378 ? -11.672 16.969 -6.121 1 98.12 378 ALA B CA 1
ATOM 6202 C C . ALA B 1 378 ? -11.32 18.453 -6.258 1 98.12 378 ALA B C 1
ATOM 6204 O O . ALA B 1 378 ? -10.805 18.875 -7.289 1 98.12 378 ALA B O 1
ATOM 6205 N N . LEU B 1 379 ? -11.562 19.188 -5.227 1 98.56 379 LEU B N 1
ATOM 6206 C CA . LEU B 1 379 ? -11.25 20.609 -5.262 1 98.56 379 LEU B CA 1
ATOM 6207 C C . LEU B 1 379 ? -9.742 20.844 -5.309 1 98.56 379 LEU B C 1
ATOM 6209 O O . LEU B 1 379 ? -9.258 21.672 -6.082 1 98.56 379 LEU B O 1
ATOM 6213 N N . TRP B 1 380 ? -9.047 20.141 -4.523 1 98.75 380 TRP B N 1
ATOM 6214 C CA . TRP B 1 380 ? -7.594 20.25 -4.5 1 98.75 380 TRP B CA 1
ATOM 6215 C C . TRP B 1 380 ? -7 19.953 -5.871 1 98.75 380 TRP B C 1
ATOM 6217 O O . TRP B 1 380 ? -6.098 20.656 -6.332 1 98.75 380 TRP B O 1
ATOM 6227 N N . ASN B 1 381 ? -7.516 18.938 -6.52 1 98.19 381 ASN B N 1
ATOM 6228 C CA . ASN B 1 381 ? -7.02 18.562 -7.84 1 98.19 381 ASN B CA 1
ATOM 6229 C C . ASN B 1 381 ? -7.312 19.641 -8.875 1 98.19 381 ASN B C 1
ATOM 6231 O O . ASN B 1 381 ? -6.527 19.859 -9.805 1 98.19 381 ASN B O 1
ATOM 6235 N N . ILE B 1 382 ? -8.43 20.281 -8.719 1 98.12 382 ILE B N 1
ATOM 6236 C CA . ILE B 1 382 ? -8.734 21.406 -9.602 1 98.12 382 ILE B CA 1
ATOM 6237 C C . ILE B 1 382 ? -7.68 22.484 -9.422 1 98.12 382 ILE B C 1
ATOM 6239 O O . ILE B 1 382 ? -7.152 23.016 -10.406 1 98.12 382 ILE B O 1
ATOM 6243 N N . PHE B 1 383 ? -7.348 22.812 -8.258 1 98.56 383 PHE B N 1
ATOM 6244 C CA . PHE B 1 383 ? -6.328 23.828 -8 1 98.56 383 PHE B CA 1
ATOM 6245 C C . PHE B 1 383 ? -4.984 23.391 -8.578 1 98.56 383 PHE B C 1
ATOM 6247 O O . PHE B 1 383 ? -4.328 24.172 -9.281 1 98.56 383 PHE B O 1
ATOM 6254 N N . LYS B 1 384 ? -4.555 22.156 -8.258 1 97.75 384 LYS B N 1
ATOM 6255 C CA . LYS B 1 384 ? -3.256 21.656 -8.695 1 97.75 384 LYS B CA 1
ATOM 6256 C C . LYS B 1 384 ? -3.129 21.719 -10.211 1 97.75 384 LYS B C 1
ATOM 6258 O O . LYS B 1 384 ? -2.068 22.047 -10.742 1 97.75 384 LYS B O 1
ATOM 6263 N N . ALA B 1 385 ? -4.18 21.406 -10.836 1 96.75 385 ALA B N 1
AT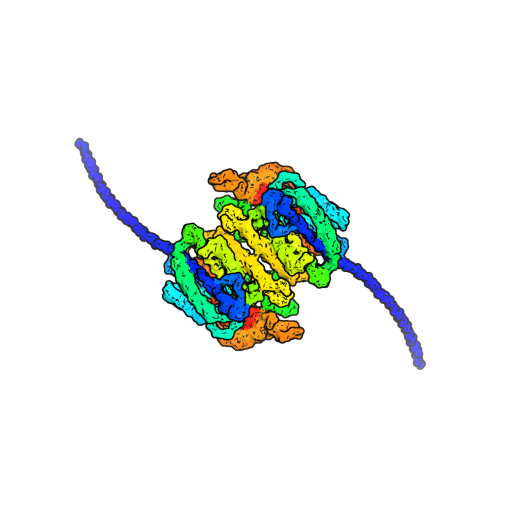OM 6264 C CA . ALA B 1 385 ? -4.176 21.375 -12.297 1 96.75 385 ALA B CA 1
ATOM 6265 C C . ALA B 1 385 ? -3.926 22.766 -12.867 1 96.75 385 ALA B C 1
ATOM 6267 O O . ALA B 1 385 ? -3.361 22.906 -13.953 1 96.75 385 ALA B O 1
ATOM 6268 N N . GLY B 1 386 ? -4.27 23.766 -12.133 1 95.88 386 GLY B N 1
ATOM 6269 C CA . GLY B 1 386 ? -4.102 25.141 -12.602 1 95.88 386 GLY B CA 1
ATOM 6270 C C . GLY B 1 386 ? -2.881 25.812 -12.016 1 95.88 386 GLY B C 1
ATOM 6271 O O . GLY B 1 386 ? -2.582 26.969 -12.352 1 95.88 386 GLY B O 1
ATOM 6272 N N . SER B 1 387 ? -2.223 25.141 -11.219 1 94.75 387 SER B N 1
ATOM 6273 C CA . SER B 1 387 ? -1.113 25.734 -10.492 1 94.75 387 SER B CA 1
ATOM 6274 C C . SER B 1 387 ? 0.198 25.594 -11.258 1 94.75 387 SER B C 1
ATOM 6276 O O . SER B 1 387 ? 0.391 24.609 -11.984 1 94.75 387 SER B O 1
ATOM 6278 N N . THR B 1 388 ? 1.154 26.547 -11.062 1 92.25 388 THR B N 1
ATOM 6279 C CA . THR B 1 388 ? 2.48 26.469 -11.672 1 92.25 388 THR B CA 1
ATOM 6280 C C . THR B 1 388 ? 3.523 26.062 -10.633 1 92.25 388 THR B C 1
ATOM 6282 O O . THR B 1 388 ? 4.719 26.016 -10.93 1 92.25 388 THR B O 1
ATOM 6285 N N . LEU B 1 389 ? 3.037 25.766 -9.453 1 95.69 389 LEU B N 1
ATOM 6286 C CA . LEU B 1 389 ? 3.945 25.359 -8.391 1 95.69 389 LEU B CA 1
ATOM 6287 C C . LEU B 1 389 ? 4.613 24.031 -8.734 1 95.69 389 LEU B C 1
ATOM 6289 O O . LEU B 1 389 ? 3.969 23.109 -9.258 1 95.69 389 LEU B O 1
ATOM 6293 N N . ALA B 1 390 ? 5.895 23.953 -8.398 1 95.69 390 ALA B N 1
ATOM 6294 C CA . ALA B 1 390 ? 6.633 22.703 -8.641 1 95.69 390 ALA B CA 1
ATOM 6295 C C . ALA B 1 390 ? 6.172 21.594 -7.703 1 95.69 390 ALA B C 1
ATOM 6297 O O . ALA B 1 390 ? 5.941 20.469 -8.141 1 95.69 390 ALA B O 1
ATOM 6298 N N . HIS B 1 391 ? 6.035 21.906 -6.402 1 97.38 391 HIS B N 1
ATOM 6299 C CA . HIS B 1 391 ? 5.707 20.906 -5.402 1 97.38 391 HIS B CA 1
ATOM 6300 C C . HIS B 1 391 ? 4.66 21.422 -4.422 1 97.38 391 HIS B C 1
ATOM 6302 O O . HIS B 1 391 ? 4.965 21.656 -3.252 1 97.38 391 HIS B O 1
ATOM 6308 N N . PRO B 1 392 ? 3.426 21.516 -4.855 1 98.38 392 PRO B N 1
ATOM 6309 C CA . PRO B 1 392 ? 2.373 21.938 -3.926 1 98.38 392 PRO B CA 1
ATOM 6310 C C . PRO B 1 392 ? 1.947 20.828 -2.973 1 98.38 392 PRO B C 1
ATOM 6312 O O . PRO B 1 392 ? 1.722 19.688 -3.406 1 98.38 392 PRO B O 1
ATOM 6315 N N . GLN B 1 393 ? 1.873 21.141 -1.713 1 98.69 393 GLN B N 1
ATOM 6316 C CA . GLN B 1 393 ? 1.346 20.266 -0.672 1 98.69 393 GLN B CA 1
ATOM 6317 C C . GLN B 1 393 ? 0.25 20.953 0.13 1 98.69 393 GLN B C 1
ATOM 6319 O O . GLN B 1 393 ? 0.419 22.094 0.561 1 98.69 393 GLN B O 1
ATOM 6324 N N . LEU B 1 394 ? -0.827 20.266 0.322 1 98.81 394 LEU B N 1
ATOM 6325 C CA . LEU B 1 394 ? -1.897 20.797 1.156 1 98.81 394 LEU B CA 1
ATOM 6326 C C . LEU B 1 394 ? -1.771 20.297 2.59 1 98.81 394 LEU B C 1
ATOM 6328 O O . LEU B 1 394 ? -1.465 19.125 2.814 1 98.81 394 LEU B O 1
ATOM 6332 N N . VAL B 1 395 ? -2.045 21.172 3.539 1 98.81 395 VAL B N 1
ATOM 6333 C CA . VAL B 1 395 ? -2.035 20.797 4.949 1 98.81 395 VAL B CA 1
ATOM 6334 C C . VAL B 1 395 ? -3.293 21.328 5.633 1 98.81 395 VAL B C 1
ATOM 6336 O O . VAL B 1 395 ? -3.553 22.547 5.617 1 98.81 395 VAL B O 1
ATOM 6339 N N . GLY B 1 396 ? -4.047 20.406 6.188 1 98.25 396 GLY B N 1
ATOM 6340 C CA . GLY B 1 396 ? -5.109 20.828 7.09 1 98.25 396 GLY B CA 1
ATOM 6341 C C . GLY B 1 396 ? -4.602 21.281 8.445 1 98.25 396 GLY B C 1
ATOM 6342 O O . GLY B 1 396 ? -3.693 20.656 9.008 1 98.25 396 GLY B O 1
ATOM 6343 N N . THR B 1 397 ? -5.172 22.344 8.961 1 96.06 397 THR B N 1
ATOM 6344 C CA . THR B 1 397 ? -4.621 22.891 10.188 1 96.06 397 THR B CA 1
ATOM 6345 C C . THR B 1 397 ? -5.5 22.531 11.383 1 96.06 397 THR B C 1
ATOM 6347 O O . THR B 1 397 ? -5.266 21.516 12.055 1 96.06 397 THR B O 1
ATOM 6350 N N . ASN B 1 398 ? -6.59 23.234 11.617 1 89.75 398 ASN B N 1
ATOM 6351 C CA . ASN B 1 398 ? -7.312 23 12.867 1 89.75 398 ASN B CA 1
ATOM 6352 C C . ASN B 1 398 ? -8.703 22.422 12.609 1 89.75 398 ASN B C 1
ATOM 6354 O O . ASN B 1 398 ? -9.414 22.062 13.547 1 89.75 398 ASN B O 1
ATOM 6358 N N . PHE B 1 399 ? -9.117 22.281 11.398 1 83.75 399 PHE B N 1
ATOM 6359 C CA . PHE B 1 399 ? -10.383 21.688 10.969 1 83.75 399 PHE B CA 1
ATOM 6360 C C . PHE B 1 399 ? -11.562 22.438 11.594 1 83.75 399 PHE B C 1
ATOM 6362 O O . PHE B 1 399 ? -12.336 21.859 12.352 1 83.75 399 PHE B O 1
ATOM 6369 N N . GLY B 1 400 ? -11.82 23.672 11.023 1 81.31 400 GLY B N 1
ATOM 6370 C CA . GLY B 1 400 ? -12.672 24.734 11.555 1 81.31 400 GLY B CA 1
ATOM 6371 C C . GLY B 1 400 ? -14.102 24.641 11.055 1 81.31 400 GLY B C 1
ATOM 6372 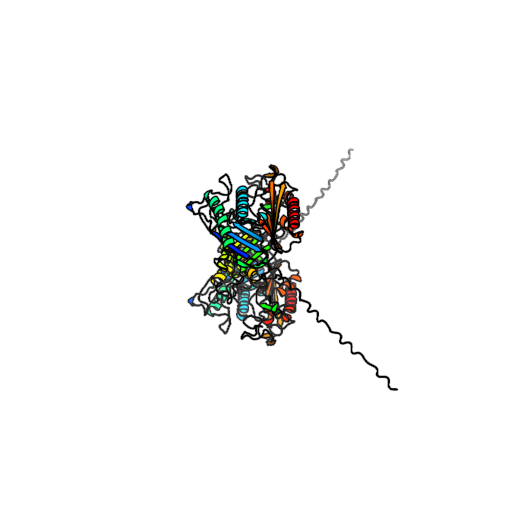O O . GLY B 1 400 ? -14.562 23.578 10.656 1 81.31 400 GLY B O 1
ATOM 6373 N N . PRO B 1 401 ? -14.734 25.781 11.102 1 84.31 401 PRO B N 1
ATOM 6374 C CA . PRO B 1 401 ? -16.203 25.828 11.047 1 84.31 401 PRO B CA 1
ATOM 6375 C C . PRO B 1 401 ? -16.75 25.531 9.656 1 84.31 401 PRO B C 1
ATOM 6377 O O . PRO B 1 401 ? -17.922 25.188 9.508 1 84.31 401 PRO B O 1
ATOM 6380 N N . PHE B 1 402 ? -15.898 25.656 8.617 1 91.75 402 PHE B N 1
ATOM 6381 C CA . PHE B 1 402 ? -16.359 25.344 7.266 1 91.75 402 PHE B CA 1
ATOM 6382 C C . PHE B 1 402 ? -16.719 23.875 7.133 1 91.75 402 PHE B C 1
ATOM 6384 O O . PHE B 1 402 ? -17.5 23.5 6.254 1 91.75 402 PHE B O 1
ATOM 6391 N N . ARG B 1 403 ? -16.094 23.078 7.961 1 93.94 403 ARG B N 1
ATOM 6392 C CA . ARG B 1 403 ? -16.156 21.625 7.922 1 93.94 403 ARG B CA 1
ATOM 6393 C C . ARG B 1 403 ? -15.539 21.078 6.641 1 93.94 403 ARG B C 1
ATOM 6395 O O . ARG B 1 403 ? -14.352 20.75 6.613 1 93.94 403 ARG B O 1
ATOM 6402 N N . PHE B 1 404 ? -16.297 21.203 5.52 1 97.56 404 PHE B N 1
ATOM 6403 C CA . PHE B 1 404 ? -15.711 20.812 4.242 1 97.56 404 PHE B CA 1
ATOM 6404 C C . PHE B 1 404 ? -15.672 21.984 3.275 1 97.56 404 PHE B C 1
ATOM 6406 O O . PHE B 1 404 ? -16.547 22.859 3.318 1 97.56 404 PHE B O 1
ATOM 6413 N N . VAL B 1 405 ? -14.625 21.984 2.533 1 98.5 405 VAL B N 1
ATOM 6414 C CA . VAL B 1 405 ? -14.516 22.859 1.37 1 98.5 405 VAL B CA 1
ATOM 6415 C C . VAL B 1 405 ? -14.641 22.031 0.091 1 98.5 405 VAL B C 1
ATOM 6417 O O . VAL B 1 405 ? -13.773 21.203 -0.208 1 98.5 405 VAL B O 1
ATOM 6420 N N . VAL B 1 406 ? -15.688 22.297 -0.73 1 98.12 406 VAL B N 1
ATOM 6421 C CA . VAL B 1 406 ? -16 21.375 -1.816 1 98.12 406 VAL B CA 1
ATOM 6422 C C . VAL B 1 406 ? -16.047 22.125 -3.141 1 98.12 406 VAL B C 1
ATOM 6424 O O . VAL B 1 406 ? -16.188 23.359 -3.158 1 98.12 406 VAL B O 1
ATOM 6427 N N . ASN B 1 407 ? -15.852 21.438 -4.211 1 98.12 407 ASN B N 1
ATOM 6428 C CA . ASN B 1 407 ? -16.062 22 -5.535 1 98.12 407 ASN B CA 1
ATOM 6429 C C . ASN B 1 407 ? -17.562 22.156 -5.844 1 98.12 407 ASN B C 1
ATOM 6431 O O . ASN B 1 407 ? -18.391 21.484 -5.238 1 98.12 407 ASN B O 1
ATOM 6435 N N . ASP B 1 408 ? -17.844 22.922 -6.801 1 97.69 408 ASP B N 1
ATOM 6436 C CA . ASP B 1 408 ? -19.219 23.266 -7.109 1 97.69 408 ASP B CA 1
ATOM 6437 C C . ASP B 1 408 ? -20.016 22.047 -7.551 1 97.69 408 ASP B C 1
ATOM 6439 O O . ASP B 1 408 ? -21.188 21.891 -7.188 1 97.69 408 ASP B O 1
ATOM 6443 N N . ALA B 1 409 ? -19.453 21.172 -8.25 1 96.38 409 ALA B N 1
ATOM 6444 C CA . ALA B 1 409 ? -20.141 20 -8.789 1 96.38 409 ALA B CA 1
ATOM 6445 C C . ALA B 1 409 ? -20.656 19.094 -7.668 1 96.38 409 ALA B C 1
ATOM 6447 O O . ALA B 1 409 ? -21.625 18.359 -7.844 1 96.38 409 ALA B O 1
ATOM 6448 N N . ALA B 1 410 ? -20.016 19.141 -6.516 1 97.06 410 ALA B N 1
ATOM 6449 C CA . ALA B 1 410 ? -20.344 18.25 -5.41 1 97.06 410 ALA B CA 1
ATOM 6450 C C . ALA B 1 410 ? -21.734 18.547 -4.859 1 97.06 410 ALA B C 1
ATOM 6452 O O . ALA B 1 410 ? -22.422 17.641 -4.363 1 97.06 410 ALA B O 1
ATOM 6453 N N . TYR B 1 411 ? -22.188 19.797 -4.965 1 96.81 411 TYR B N 1
ATOM 6454 C CA . TYR B 1 411 ? -23.469 20.203 -4.41 1 96.81 411 TYR B CA 1
ATOM 6455 C C . TYR B 1 411 ? -24.625 19.5 -5.133 1 96.81 411 TYR B C 1
ATOM 6457 O O . TYR B 1 411 ? -25.531 18.984 -4.496 1 96.81 411 TYR B O 1
ATOM 6465 N N . ALA B 1 412 ? -24.5 19.422 -6.426 1 95.25 412 ALA B N 1
ATOM 6466 C CA . ALA B 1 412 ? -25.531 18.797 -7.23 1 95.25 412 ALA B CA 1
ATOM 6467 C C . ALA B 1 412 ? -25.562 17.281 -7.008 1 95.25 412 ALA B C 1
ATOM 6469 O O . ALA B 1 412 ? -26.609 16.656 -7.164 1 95.25 412 ALA B O 1
ATOM 6470 N N . LEU B 1 413 ? -24.5 16.75 -6.551 1 95.31 413 LEU B N 1
ATOM 6471 C CA . LEU B 1 413 ? -24.375 15.305 -6.367 1 95.31 413 LEU B CA 1
ATOM 6472 C C . LEU B 1 413 ? -24.703 14.914 -4.93 1 95.31 413 LEU B C 1
ATOM 6474 O O . LEU B 1 413 ? -24.797 13.727 -4.613 1 95.31 413 LEU B O 1
ATOM 6478 N N . ASN B 1 414 ? -24.859 15.852 -4.074 1 95.81 414 ASN B N 1
ATOM 6479 C CA . ASN B 1 414 ? -25.188 15.656 -2.666 1 95.81 414 ASN B CA 1
ATOM 6480 C C . ASN B 1 414 ? -24.25 14.656 -2.006 1 95.81 414 ASN B C 1
ATOM 6482 O O . ASN B 1 414 ? -24.688 13.75 -1.301 1 95.81 414 ASN B O 1
ATOM 6486 N N . THR B 1 415 ? -22.953 14.773 -2.322 1 96.25 415 THR B N 1
ATOM 6487 C CA . THR B 1 415 ? -21.984 13.945 -1.624 1 96.25 415 THR B CA 1
ATOM 6488 C C . THR B 1 415 ? -21.969 14.266 -0.131 1 96.25 415 THR B C 1
ATOM 6490 O O . THR B 1 415 ? -22.516 15.289 0.294 1 96.25 415 THR B O 1
ATOM 6493 N N . TYR B 1 416 ? -21.375 13.438 0.611 1 96.19 416 TYR B N 1
ATOM 6494 C CA . TYR B 1 416 ? -21.359 13.68 2.049 1 96.19 416 TYR B CA 1
ATOM 6495 C C . TYR B 1 416 ? -20.688 15.016 2.367 1 96.19 416 TYR B C 1
ATOM 6497 O O . TYR B 1 416 ? -21.266 15.852 3.07 1 96.19 416 TYR B O 1
ATOM 6505 N N . PRO B 1 417 ? -19.547 15.297 1.803 1 97.31 417 PRO B N 1
ATOM 6506 C CA . PRO B 1 417 ? -18.938 16.594 2.113 1 97.31 417 PRO B CA 1
ATOM 6507 C C . PRO B 1 417 ? -19.828 17.766 1.727 1 97.31 417 PRO B C 1
ATOM 6509 O O . PRO B 1 417 ? -19.875 18.781 2.438 1 97.31 417 PRO B O 1
ATOM 6512 N N . ALA B 1 418 ? -20.562 17.609 0.689 1 97.56 418 ALA B N 1
ATOM 6513 C CA . ALA B 1 418 ? -21.422 18.688 0.223 1 97.56 418 ALA B CA 1
ATOM 6514 C C . ALA B 1 418 ? -22.594 18.906 1.165 1 97.56 418 ALA B C 1
ATOM 6516 O O . ALA B 1 418 ? -23.109 20.016 1.289 1 97.56 418 ALA B O 1
ATOM 6517 N N . THR B 1 419 ? -23.016 17.828 1.767 1 97.69 419 THR B N 1
ATOM 6518 C CA . THR B 1 419 ? -24.125 17.969 2.705 1 97.69 419 THR B CA 1
ATOM 6519 C C . THR B 1 419 ? -23.609 18.359 4.09 1 97.69 419 THR B C 1
ATOM 6521 O O . THR B 1 419 ? -24.391 18.797 4.941 1 97.69 419 THR B O 1
ATOM 6524 N N . ASP B 1 420 ? -22.359 18.219 4.328 1 96.81 420 ASP B N 1
ATOM 6525 C CA . ASP B 1 420 ? -21.812 18.531 5.641 1 96.81 420 ASP B CA 1
ATOM 6526 C C . ASP B 1 420 ? -21.188 19.922 5.664 1 96.81 420 ASP B C 1
ATOM 6528 O O . ASP B 1 420 ? -20.969 20.5 6.734 1 96.81 420 ASP B O 1
ATOM 6532 N N . THR B 1 421 ? -20.781 20.484 4.531 1 97.88 421 THR B N 1
ATOM 6533 C CA . THR B 1 421 ? -20.203 21.812 4.48 1 97.88 421 THR B CA 1
ATOM 6534 C C . THR B 1 421 ? -21.188 22.859 4.977 1 97.88 421 THR B C 1
ATOM 6536 O O . THR B 1 421 ? -22.406 22.672 4.883 1 97.88 421 THR B O 1
ATOM 6539 N N . ARG B 1 422 ? -20.672 23.969 5.504 1 97.69 422 ARG B N 1
ATOM 6540 C CA . ARG B 1 422 ? -21.516 25.062 5.98 1 97.69 422 ARG B CA 1
ATOM 6541 C C . ARG B 1 422 ? -21.594 26.172 4.945 1 97.69 422 ARG B C 1
ATOM 6543 O O . ARG B 1 422 ? -22.297 27.156 5.15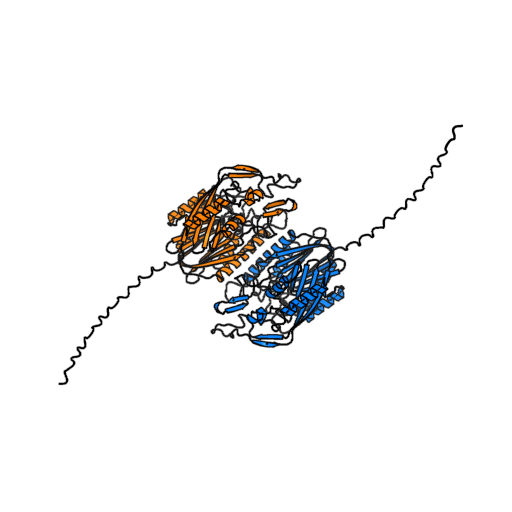2 1 97.69 422 ARG B O 1
ATOM 6550 N N . ALA B 1 423 ? -20.906 26 3.836 1 98.12 423 ALA B N 1
ATOM 6551 C CA . ALA B 1 423 ? -20.906 27.031 2.805 1 98.12 423 ALA B CA 1
ATOM 6552 C C . ALA B 1 423 ? -21.984 26.781 1.756 1 98.12 423 ALA B C 1
ATOM 6554 O O . ALA B 1 423 ? -22.125 25.641 1.281 1 98.12 423 ALA B O 1
ATOM 6555 N N . GLN B 1 424 ? -22.641 27.797 1.386 1 97.25 424 GLN B N 1
ATOM 6556 C CA . GLN B 1 424 ? -23.594 27.703 0.279 1 97.25 424 GLN B CA 1
ATOM 6557 C C . GLN B 1 424 ? -22.875 27.453 -1.044 1 97.25 424 GLN B C 1
ATOM 6559 O O . GLN B 1 424 ? -21.719 27.844 -1.206 1 97.25 424 GLN B O 1
ATOM 6564 N N . SER B 1 425 ? -23.625 26.844 -1.952 1 96 425 SER B N 1
ATOM 6565 C CA . SER B 1 425 ? -23.078 26.562 -3.275 1 96 425 SER B CA 1
ATOM 6566 C C . SER B 1 425 ? -22.656 27.844 -3.986 1 96 425 SER B C 1
ATOM 6568 O O . SER B 1 425 ? -23.266 28.891 -3.773 1 96 425 SER B O 1
ATOM 6570 N N . GLY B 1 426 ? -21.578 27.766 -4.762 1 96.5 426 GLY B N 1
ATOM 6571 C CA . GLY B 1 426 ? -21.172 28.875 -5.609 1 96.5 426 GLY B CA 1
ATOM 6572 C C . GLY B 1 426 ? -20.094 29.734 -4.98 1 96.5 426 GLY B C 1
ATOM 6573 O O . GLY B 1 426 ? -19.594 30.672 -5.609 1 96.5 426 GLY B O 1
ATOM 6574 N N . CYS B 1 427 ? -19.656 29.406 -3.836 1 97.81 427 CYS B N 1
ATOM 6575 C CA . CYS B 1 427 ? -18.75 30.281 -3.117 1 97.81 427 CYS B CA 1
ATOM 6576 C C . CYS B 1 427 ? -17.422 29.594 -2.852 1 97.81 427 CYS B C 1
ATOM 6578 O O . CYS B 1 427 ? -16.359 30.141 -3.152 1 97.81 427 CYS B O 1
ATOM 6580 N N . ALA B 1 428 ? -17.391 28.406 -2.387 1 98.12 428 ALA B N 1
ATOM 6581 C CA . ALA B 1 428 ? -16.219 27.75 -1.815 1 98.12 428 ALA B CA 1
ATOM 6582 C C . ALA B 1 428 ? -15.156 27.516 -2.877 1 98.12 428 ALA B C 1
ATOM 6584 O O . ALA B 1 428 ? -13.977 27.812 -2.66 1 98.12 428 ALA B O 1
ATOM 6585 N N . GLN B 1 429 ? -15.547 27 -4.051 1 98.5 429 GLN B N 1
ATOM 6586 C CA . GLN B 1 429 ? -14.57 26.672 -5.086 1 98.5 429 GLN B CA 1
ATOM 6587 C C . GLN B 1 429 ? -13.859 27.922 -5.578 1 98.5 429 GLN B C 1
ATOM 6589 O O . GLN B 1 429 ? -12.625 27.984 -5.602 1 98.5 429 GLN B O 1
ATOM 6594 N N . SER B 1 430 ? -14.617 28.891 -5.984 1 98.31 430 SER B N 1
ATOM 6595 C CA . SER B 1 430 ? -14.031 30.109 -6.52 1 98.31 430 SER B CA 1
ATOM 6596 C C . SER B 1 430 ? -13.219 30.844 -5.461 1 98.31 430 SER B C 1
ATOM 6598 O O . SER B 1 430 ? -12.141 31.375 -5.746 1 98.31 430 SER B O 1
ATOM 6600 N N . GLY B 1 431 ? -13.75 30.938 -4.258 1 98.56 431 GLY B N 1
ATOM 6601 C CA . GLY B 1 431 ? -13.023 31.578 -3.17 1 98.56 431 GLY B CA 1
ATOM 6602 C C . GLY B 1 431 ? -11.703 30.891 -2.859 1 98.56 431 GLY B C 1
ATOM 6603 O O . GLY B 1 431 ? -10.688 31.578 -2.668 1 98.56 431 GLY B O 1
ATOM 6604 N N . PHE B 1 432 ? -11.742 29.594 -2.805 1 98.56 432 PHE B N 1
ATOM 6605 C CA . PHE B 1 432 ? -10.555 28.797 -2.523 1 98.56 432 PHE B CA 1
ATOM 6606 C C . PHE B 1 432 ? -9.469 29.047 -3.564 1 98.56 432 PHE B C 1
ATOM 6608 O O . PHE B 1 432 ? -8.328 29.375 -3.217 1 98.56 432 PHE B O 1
ATOM 6615 N N . ILE B 1 433 ? -9.812 28.984 -4.816 1 98.56 433 ILE B N 1
ATOM 6616 C CA . ILE B 1 433 ? -8.859 29.078 -5.918 1 98.56 433 ILE B CA 1
ATOM 6617 C C . ILE B 1 433 ? -8.336 30.516 -6.016 1 98.56 433 ILE B C 1
ATOM 6619 O O . ILE B 1 433 ? -7.121 30.734 -6.105 1 98.56 433 ILE B O 1
ATOM 6623 N N . SER B 1 434 ? -9.219 31.484 -5.961 1 98.44 434 SER B N 1
ATOM 6624 C CA . SER B 1 434 ? -8.812 32.875 -6.137 1 98.44 434 SER B CA 1
ATOM 6625 C C . SER B 1 434 ? -7.941 33.344 -4.977 1 98.44 434 SER B C 1
ATOM 6627 O O . SER B 1 434 ? -6.961 34.062 -5.18 1 98.44 434 SER B O 1
ATOM 6629 N N . THR B 1 435 ? -8.305 32.938 -3.775 1 98.62 435 THR B N 1
ATOM 6630 C CA . THR B 1 435 ? -7.535 33.375 -2.611 1 98.62 435 THR B CA 1
ATOM 6631 C C . THR B 1 435 ? -6.145 32.719 -2.625 1 98.62 435 THR B C 1
ATOM 6633 O O . THR B 1 435 ? -5.148 33.406 -2.361 1 98.62 435 THR B O 1
ATOM 6636 N N . LEU B 1 436 ? -6.031 31.453 -2.939 1 98.56 436 LEU B N 1
ATOM 6637 C CA . LEU B 1 436 ? -4.727 30.812 -2.994 1 98.56 436 LEU B CA 1
ATOM 6638 C C . LEU B 1 436 ? -3.855 31.422 -4.082 1 98.56 436 LEU B C 1
ATOM 6640 O O . LEU B 1 436 ? -2.656 31.625 -3.883 1 98.56 436 LEU B O 1
ATOM 6644 N N . ASN B 1 437 ? -4.469 31.688 -5.203 1 98 437 ASN B N 1
ATOM 6645 C CA . ASN B 1 437 ? -3.711 32.312 -6.273 1 98 437 ASN B CA 1
ATOM 6646 C C . ASN B 1 437 ? -3.189 33.688 -5.844 1 98 437 ASN B C 1
ATOM 6648 O O . ASN B 1 437 ? -2.055 34.062 -6.16 1 98 437 ASN B O 1
ATOM 6652 N N . ALA B 1 438 ? -3.971 34.438 -5.191 1 98.19 438 ALA B N 1
ATOM 6653 C CA . ALA B 1 438 ? -3.539 35.75 -4.691 1 98.19 438 ALA B CA 1
ATOM 6654 C C . ALA B 1 438 ? -2.395 35.594 -3.693 1 98.19 438 ALA B C 1
ATOM 6656 O O . ALA B 1 438 ? -1.446 36.375 -3.707 1 98.19 438 ALA B O 1
ATOM 6657 N N . LEU B 1 439 ? -2.525 34.625 -2.871 1 98.38 439 LEU B N 1
ATOM 6658 C CA . LEU B 1 439 ? -1.482 34.375 -1.884 1 98.38 439 LEU B CA 1
ATOM 6659 C C . LEU B 1 439 ? -0.176 34 -2.562 1 98.38 439 LEU B C 1
ATOM 6661 O O . LEU B 1 439 ? 0.903 34.406 -2.133 1 98.38 439 LEU B O 1
ATOM 6665 N N . LEU B 1 440 ? -0.287 33.188 -3.562 1 97.38 440 LEU B N 1
ATOM 6666 C CA . LEU B 1 440 ? 0.897 32.75 -4.297 1 97.38 440 LEU B CA 1
ATOM 6667 C C . LEU B 1 440 ? 1.578 33.938 -4.977 1 97.38 440 LEU B C 1
ATOM 6669 O O . LEU B 1 440 ? 2.809 34 -5.023 1 97.38 440 LEU B O 1
ATOM 6673 N N . GLN B 1 441 ? 0.844 34.844 -5.457 1 96.12 441 GLN B N 1
ATOM 6674 C CA . GLN B 1 441 ? 1.398 36.031 -6.066 1 96.12 441 GLN B CA 1
ATOM 6675 C C . GLN B 1 441 ? 2.141 36.875 -5.035 1 96.12 441 GLN B C 1
ATOM 6677 O O . GLN B 1 441 ? 3.174 37.5 -5.344 1 96.12 441 GLN B O 1
ATOM 6682 N N . LYS B 1 442 ? 1.681 36.875 -3.867 1 95.31 442 LYS B N 1
ATOM 6683 C CA . LYS B 1 442 ? 2.291 37.656 -2.795 1 95.31 442 LYS B CA 1
ATOM 6684 C C . LYS B 1 442 ? 3.607 37.031 -2.34 1 95.31 442 LYS B C 1
ATOM 6686 O O . LYS B 1 442 ? 4.434 37.688 -1.713 1 95.31 442 LYS B O 1
ATOM 6691 N N . THR B 1 443 ? 3.762 35.781 -2.576 1 94.06 443 THR B N 1
ATOM 6692 C CA . THR B 1 443 ? 4.926 35.094 -2.049 1 94.06 443 THR B CA 1
ATOM 6693 C C . THR B 1 443 ? 5.969 34.875 -3.141 1 94.06 443 THR B C 1
ATOM 6695 O O . THR B 1 443 ? 6.973 34.188 -2.922 1 94.06 443 THR B O 1
ATOM 6698 N N . GLU B 1 444 ? 5.672 35.281 -4.395 1 85.56 444 GLU B N 1
ATOM 6699 C CA . GLU B 1 444 ? 6.66 35.25 -5.469 1 85.56 444 GLU B CA 1
ATOM 6700 C C . GLU B 1 444 ? 7.66 36.406 -5.332 1 85.56 444 GLU B C 1
ATOM 6702 O O . GLU B 1 444 ? 7.32 37.469 -4.84 1 85.56 444 GLU B O 1
#

Organism: Hirschia baltica (strain ATCC 49814 / DSM 5838 / IFAM 1418) (NCBI:txid582402)

Foldseek 3Di:
DPPPPPPPPPPPPPPPPPPPPPPPPPPPPQDWKKKFKFKDFLADDQVQDDPPARAAPDTWMKMKMWIAFPRAIAMEIETLDQFEDPVLVVVLLVVLCVVPVHPSQRYFAAYLNALQDAYQDDDDDDPGHHDPVSNVSVSVRSSVRSVRRVVRMAGKKKWKDKDFDPQFAAQFDADPVVRATFRHGHPPRPDFDDRIWMKMFMDHPVRQGHEIETEEAANQCQLVLVNRYHDSFLQRLQQVLLCVVRHVNYGYHYFHFQHGYGNDHDDPDDDVVCGSVVSVVSRNVSSNVNNVVNVVRVVVTDIDRRGADKFKDKDKDKFWWKAKPPFRHPVAADCDPPDPHHHPDIDIDGDHMDMKMWMWIDRHLEIEIEICAREHSVLVVVLVVVDPRPHYTYGHHRHDDQHYQYAQVCCVRSYRSNNHGTGDHPDRSVRVNVVVVVGVVVRD/DPPDPPPPPPPPPPPPPPPPPPPPPPPPPQDWKKKFKFKDFLADDQVQDDPPARAAPDTWMKMKMWIDGPRAIAMEIETLAQFEAPVLVVVLLVVLCVVPVHPSQRYFAAYLNALQDAYQDDDDDDPGHHDPVSNVSVSVRSNVRSVRRVVRMAGKKKWKDKDFDPQFAAQFDADPVVRATFRHGHPPRPDFDDRIWMWMWMDHPVRQGHEIETEEAANQCQLVLVNRYHDSFLQRLQQVLLCVVRHVNYGYHYFHFQHGYGNDHDDPDDDVVCGSVVSVVSRNVSSNVNNVVNVVRVVVTDIDRRGADKFKDKDKDKFFWKAKPPFRHPVAADCDPVDPHHHPDIDIDGDHMDMKMWMWIDRHLEIEIEICAREHSVLVVVLVVVDPRPHYTYGHHRHDDQHYQYAQVCCVRSYRSNNHGTGDHPDRSVRVNVVVVVGVVVGD